Protein AF-A0A831T0C7-F1 (afdb_monomer)

Foldseek 3Di:
DDPWFFWFAFFFAFQQDLVPLHTDGDDDAGETLDQADPLQADPLRAGEAAEAPQAQAPGGSVRVVVLVVVLQVLVQPLQQFPYHYDYPYADAQQVPRHGDHQELVHVCSPSALVHPSSRLYEHRHRPCNSVVDLPDQKGKDARYWDQPPVRGHTYGNHMYIYGHSSQCDPPPHADPLLSSLVVSQRVLVVSGSAWADFALQCQLQVDPQDPHDPQDDNQQSVQQRQLLTASRHPDFHFRDPPHLCVVVVNTSNGNRLASHHAPQSSQVNCLRGGDQLQFLQHVPRQFFKEKAFEWAQAQVGTHGAFLWKKKKFFPQLADPPFDHPDGLAPPSDFDADPSRRTHRRPDHSHSRRSRQMHMATFQAQGRSRDPPDDDRHHGGIDMRGRHGFGWIKIKIDFDDQVCQSIPSSHHFARGADQPDIATQQPCVQVPDQDDDRPHYDIQGTDGSYYRYHSYTHSHPLRARWPFLFQPDDDDKPRFDWQQQDPDDDDPFDDPPPRWTWDDDPDPDIWIQPTKTKIFDQAFFWKKKKKFWPPPPPQQWFKKKWKFFFDDDPSHTPRPPDDDVPGTPDITGDGDDGMGMHHRDGDHGGMMMMTMTTDDDDPDPPDGDIRITMTHHDDDDDDAAKAKAWDPPQAAAEAEAQDKDKTFIDIPPLVFWAFKWKFKDQPQPPDGPHTQGTRHGSNDGMDTGRHHNQDWHQRMKMKMWIAGSSGHIYMDMRNYGHTYAYDDAKDKDWPPPDFAAEDAAKGKTWMDIADSNGWQKKFKDKQNHTPDMDRDPRGMDIDGCVVDDFAKIKIKMWTAHPRGHIDMDIHIYGYDYFDEKDKDADAAAEEAAQDKDKAKIDIGGPRRADKDKAKDWDPQWGWDDDPNIIIIIGGHHLPDADKIWMWMWMDSPPHIDIHIYIYGYDLQCVPPPDNAVVSVQSVCCVVVVDHDDPVPQPPVPPPDNHVVSVVVVVVCVVDVD

Structure (mmCIF, N/CA/C/O backbone):
data_AF-A0A831T0C7-F1
#
_entry.id   AF-A0A831T0C7-F1
#
loop_
_atom_site.group_PDB
_atom_site.id
_atom_site.type_symbol
_atom_site.label_atom_id
_atom_site.label_alt_id
_atom_site.label_comp_id
_atom_site.label_asym_id
_atom_site.label_entity_id
_atom_site.label_seq_id
_atom_site.pdbx_PDB_ins_code
_atom_site.Cartn_x
_atom_site.Cartn_y
_atom_site.Cartn_z
_atom_site.occupancy
_atom_site.B_iso_or_equiv
_atom_site.auth_seq_id
_atom_site.auth_comp_id
_atom_site.auth_asym_id
_atom_site.auth_atom_id
_atom_site.pdbx_PDB_model_num
ATOM 1 N N . MET A 1 1 ? 9.050 5.149 21.212 1.00 21.84 1 MET A N 1
ATOM 2 C CA . MET A 1 1 ? 10.170 5.159 20.249 1.00 21.84 1 MET A CA 1
ATOM 3 C C . MET A 1 1 ? 9.685 4.492 18.970 1.00 21.84 1 MET A C 1
ATOM 5 O O . MET A 1 1 ? 9.703 3.274 18.881 1.00 21.84 1 MET A O 1
ATOM 9 N N . LEU A 1 2 ? 9.133 5.281 18.048 1.00 21.70 2 LEU A N 1
ATOM 10 C CA . LEU A 1 2 ? 8.622 4.845 16.745 1.00 21.70 2 LEU A CA 1
ATOM 11 C C . LEU A 1 2 ? 9.533 5.476 15.688 1.00 21.70 2 LEU A C 1
ATOM 13 O O . LEU A 1 2 ? 9.405 6.656 15.395 1.00 21.70 2 LEU A O 1
ATOM 17 N N . SER A 1 3 ? 10.498 4.707 15.184 1.00 24.67 3 SER A N 1
ATOM 18 C CA . SER A 1 3 ? 11.311 5.079 14.021 1.00 24.67 3 SER A CA 1
ATOM 19 C C . SER A 1 3 ? 10.618 4.509 12.783 1.00 24.67 3 SER A C 1
ATOM 21 O O . SER A 1 3 ? 10.713 3.311 12.520 1.00 24.67 3 SER A O 1
ATOM 23 N N . LEU A 1 4 ? 9.822 5.333 12.093 1.00 25.27 4 LEU A N 1
ATOM 24 C CA . LEU A 1 4 ? 8.999 4.935 10.939 1.00 25.27 4 LEU A CA 1
ATOM 25 C C . LEU A 1 4 ? 9.036 5.982 9.810 1.00 25.27 4 LEU A C 1
ATOM 27 O O . LEU A 1 4 ? 8.000 6.337 9.255 1.00 25.27 4 LEU A O 1
ATOM 31 N N . CYS A 1 5 ? 10.222 6.465 9.432 1.00 29.19 5 CYS A N 1
ATOM 32 C CA . CYS A 1 5 ? 10.360 7.381 8.292 1.00 29.19 5 CYS A CA 1
ATOM 33 C C . CYS A 1 5 ? 11.248 6.767 7.198 1.00 29.19 5 CYS A C 1
ATOM 35 O O . CYS A 1 5 ? 12.410 6.446 7.472 1.00 29.19 5 CYS A O 1
ATOM 37 N N . PRO A 1 6 ? 10.727 6.545 5.975 1.00 30.33 6 PRO A N 1
ATOM 38 C CA . PRO A 1 6 ? 11.532 6.091 4.845 1.00 30.33 6 PRO A CA 1
ATOM 39 C C . PRO A 1 6 ? 12.475 7.197 4.333 1.00 30.33 6 PRO A C 1
ATOM 41 O O . PRO A 1 6 ? 12.155 8.380 4.351 1.00 30.33 6 PRO A O 1
ATOM 44 N N . ARG A 1 7 ? 13.671 6.798 3.881 1.00 31.41 7 ARG A N 1
ATOM 45 C CA . ARG A 1 7 ? 14.720 7.686 3.342 1.00 31.41 7 ARG A CA 1
ATOM 46 C C . ARG A 1 7 ? 14.416 8.026 1.879 1.00 31.41 7 ARG A C 1
ATOM 48 O O . ARG A 1 7 ? 14.245 7.093 1.095 1.00 31.41 7 ARG A O 1
ATOM 55 N N . VAL A 1 8 ? 14.412 9.306 1.488 1.00 30.61 8 VAL A N 1
ATOM 56 C CA . VAL A 1 8 ? 14.107 9.725 0.104 1.00 30.61 8 VAL A CA 1
ATOM 57 C C . VAL A 1 8 ? 14.927 10.953 -0.295 1.00 30.61 8 VAL A C 1
ATOM 59 O O . VAL A 1 8 ? 14.800 11.995 0.330 1.00 30.61 8 VAL A O 1
ATOM 62 N N . LYS A 1 9 ? 15.742 10.839 -1.355 1.00 30.03 9 LYS A N 1
ATOM 63 C CA . LYS A 1 9 ? 16.474 11.969 -1.957 1.00 30.03 9 LYS A CA 1
ATOM 64 C C . LYS A 1 9 ? 15.474 12.950 -2.575 1.00 30.03 9 LYS A C 1
ATOM 66 O O . LYS A 1 9 ? 14.623 12.509 -3.342 1.00 30.03 9 LYS A O 1
ATOM 71 N N . GLY A 1 10 ? 15.576 14.237 -2.250 1.00 27.56 10 GLY A N 1
ATOM 72 C CA . GLY A 1 10 ? 14.691 15.254 -2.813 1.00 27.56 10 GLY A CA 1
ATOM 73 C C . GLY A 1 10 ? 15.220 15.998 -4.016 1.00 27.56 10 GLY A C 1
ATOM 74 O O . GLY A 1 10 ? 16.397 15.882 -4.351 1.00 27.56 10 GLY A O 1
ATOM 75 N N . GLY A 1 11 ? 14.318 16.755 -4.644 1.00 27.20 11 GLY A N 1
ATOM 76 C CA . GLY A 1 11 ? 14.596 17.632 -5.779 1.00 27.20 11 GLY A CA 1
ATOM 77 C C . GLY A 1 11 ? 13.939 19.016 -5.752 1.00 27.20 11 GLY A C 1
ATOM 78 O O . GLY A 1 11 ? 14.039 19.690 -6.749 1.00 27.20 11 GLY A O 1
ATOM 79 N N . GLY A 1 12 ? 13.349 19.545 -4.676 1.00 24.98 12 GLY A N 1
ATOM 80 C CA . GLY A 1 12 ? 12.792 20.922 -4.714 1.00 24.98 12 GLY A CA 1
ATOM 81 C C . GLY A 1 12 ? 13.847 22.061 -4.682 1.00 24.98 12 GLY A C 1
ATOM 82 O O . GLY A 1 12 ? 14.923 21.866 -4.107 1.00 24.98 12 GLY A O 1
ATOM 83 N N . PRO A 1 13 ? 13.586 23.258 -5.264 1.00 28.94 13 PRO A N 1
ATOM 84 C CA . PRO A 1 13 ? 14.575 24.334 -5.387 1.00 28.94 13 PRO A CA 1
ATOM 85 C C . PRO A 1 13 ? 14.636 25.310 -4.186 1.00 28.94 13 PRO A C 1
ATOM 87 O O . PRO A 1 13 ? 13.670 25.489 -3.463 1.00 28.94 13 PRO A O 1
ATOM 90 N N . PHE A 1 14 ? 15.780 26.011 -4.095 1.00 28.64 14 PHE A N 1
ATOM 91 C CA . PHE A 1 14 ? 16.100 27.253 -3.353 1.00 28.64 14 PHE A CA 1
ATOM 92 C C . PHE A 1 14 ? 16.424 27.200 -1.840 1.00 28.64 14 PHE A C 1
ATOM 94 O O . PHE A 1 14 ? 15.564 27.262 -0.971 1.00 28.64 14 PHE A O 1
ATOM 101 N N . ILE A 1 15 ? 17.725 27.286 -1.525 1.00 30.73 15 ILE A N 1
ATOM 102 C CA . ILE A 1 15 ? 18.224 27.891 -0.275 1.00 30.73 15 ILE A CA 1
ATOM 103 C C . ILE A 1 15 ? 18.335 29.399 -0.536 1.00 30.73 15 ILE A C 1
ATOM 105 O O . ILE A 1 15 ? 18.877 29.771 -1.564 1.00 30.73 15 ILE A O 1
ATOM 109 N N . ILE A 1 16 ? 17.892 30.305 0.336 1.00 31.95 16 ILE A N 1
ATOM 110 C CA . ILE A 1 16 ? 18.238 31.736 0.199 1.00 31.95 16 ILE A CA 1
ATOM 111 C C . ILE A 1 16 ? 19.561 31.981 0.929 1.00 31.95 16 ILE A C 1
ATOM 113 O O . ILE A 1 16 ? 19.719 31.599 2.086 1.00 31.95 16 ILE A O 1
ATOM 117 N N . ASN A 1 17 ? 20.537 32.617 0.271 1.00 32.09 17 ASN A N 1
ATOM 118 C CA . ASN A 1 17 ? 21.769 33.022 0.943 1.00 32.09 17 ASN A CA 1
ATOM 119 C C . ASN A 1 17 ? 21.431 34.045 2.037 1.00 32.09 17 ASN A C 1
ATOM 121 O O . ASN A 1 17 ? 21.083 35.188 1.725 1.00 32.09 17 ASN A O 1
ATOM 125 N N . ALA A 1 18 ? 21.619 33.675 3.303 1.00 31.97 18 ALA A N 1
ATOM 126 C CA . ALA A 1 18 ? 21.348 34.543 4.450 1.00 31.97 18 ALA A CA 1
ATOM 127 C C . ALA A 1 18 ? 22.129 35.878 4.433 1.00 31.97 18 ALA A C 1
ATOM 129 O O . ALA A 1 18 ? 21.765 36.811 5.144 1.00 31.97 18 ALA A O 1
ATOM 130 N N . SER A 1 19 ? 23.187 36.002 3.621 1.00 29.23 19 SER A N 1
ATOM 131 C CA . SER A 1 19 ? 23.973 37.237 3.490 1.00 29.23 19 SER A CA 1
ATOM 132 C C . SER A 1 19 ? 23.605 38.118 2.289 1.00 29.23 19 SER A C 1
ATOM 134 O O . SER A 1 19 ? 23.951 39.299 2.294 1.00 29.23 19 SER A O 1
ATOM 136 N N . SER A 1 20 ? 22.910 37.592 1.272 1.00 30.27 20 SER A N 1
ATOM 137 C CA . SER A 1 20 ? 22.605 38.343 0.042 1.00 30.27 20 SER A CA 1
ATOM 138 C C . SER A 1 20 ? 21.130 38.384 -0.352 1.00 30.27 20 SER A C 1
ATOM 140 O O . SER A 1 20 ? 20.799 39.118 -1.278 1.00 30.27 20 SER A O 1
ATOM 142 N N . GLY A 1 21 ? 20.245 37.630 0.314 1.00 30.20 21 GLY A N 1
ATOM 143 C CA . GLY A 1 21 ? 18.822 37.563 -0.049 1.00 30.20 21 GLY A CA 1
ATOM 144 C C . GLY A 1 21 ? 18.581 36.983 -1.447 1.00 30.20 21 GLY A C 1
ATOM 145 O O . GLY A 1 21 ? 17.487 37.101 -1.987 1.00 30.20 21 GLY A O 1
ATOM 146 N N . LEU A 1 22 ? 19.613 36.384 -2.050 1.00 30.61 22 LEU A N 1
ATOM 147 C CA . LEU A 1 22 ? 19.562 35.785 -3.373 1.00 30.61 22 LEU A CA 1
ATOM 148 C C . LEU A 1 22 ? 19.515 34.257 -3.263 1.00 30.61 22 LEU A C 1
ATOM 150 O O . LEU A 1 22 ? 20.138 33.684 -2.362 1.00 30.61 22 LEU A O 1
ATOM 154 N N . PRO A 1 23 ? 18.841 33.588 -4.203 1.00 29.41 23 PRO A N 1
ATOM 155 C CA . PRO A 1 23 ? 18.769 32.137 -4.236 1.00 29.41 23 PRO A CA 1
ATOM 156 C C . PRO A 1 23 ? 20.141 31.450 -4.420 1.00 29.41 23 PRO A C 1
ATOM 158 O O . PRO A 1 23 ? 20.953 31.833 -5.261 1.00 29.41 23 PRO A O 1
ATOM 161 N N . VAL A 1 24 ? 20.371 30.388 -3.649 1.00 29.34 24 VAL A N 1
ATOM 162 C CA . VAL A 1 24 ? 21.525 29.475 -3.589 1.00 29.34 24 VAL A CA 1
ATOM 163 C C . VAL A 1 24 ? 21.054 28.065 -3.929 1.00 29.34 24 VAL A C 1
ATOM 165 O O . VAL A 1 24 ? 19.979 27.617 -3.527 1.00 29.34 24 VAL A O 1
ATOM 168 N N . ARG A 1 25 ? 21.881 27.367 -4.709 1.00 29.56 25 ARG A N 1
ATOM 169 C CA . ARG A 1 25 ? 21.643 25.992 -5.152 1.00 29.56 25 ARG A CA 1
ATOM 170 C C . ARG A 1 25 ? 22.083 24.986 -4.089 1.00 29.56 25 ARG A C 1
ATOM 172 O O . ARG A 1 25 ? 23.010 25.245 -3.331 1.00 29.56 25 ARG A O 1
ATOM 179 N N . TRP A 1 26 ? 21.407 23.847 -4.082 1.00 32.03 26 TRP A N 1
ATOM 180 C CA . TRP A 1 26 ? 21.547 22.774 -3.104 1.00 32.03 26 TRP A CA 1
ATOM 181 C C . TRP A 1 26 ? 22.919 22.071 -3.112 1.00 32.03 26 TRP A C 1
ATOM 183 O O . TRP A 1 26 ? 23.640 22.104 -4.112 1.00 32.03 26 TRP A O 1
ATOM 193 N N . SER A 1 27 ? 23.234 21.403 -1.996 1.00 28.91 27 SER A N 1
ATOM 194 C CA . SER A 1 27 ? 24.351 20.465 -1.808 1.00 28.91 27 SER A CA 1
ATOM 195 C C . SER A 1 27 ? 23.899 19.018 -2.086 1.00 28.91 27 SER A C 1
ATOM 197 O O . SER A 1 27 ? 22.722 18.700 -1.966 1.00 28.91 27 SER A O 1
ATOM 199 N N . ARG A 1 28 ? 24.830 18.142 -2.489 1.00 29.56 28 ARG A N 1
ATOM 200 C CA . ARG A 1 28 ? 24.610 16.828 -3.141 1.00 29.56 28 ARG A CA 1
ATOM 201 C C . ARG A 1 28 ? 24.237 15.655 -2.194 1.00 29.56 28 ARG A C 1
ATOM 203 O O . ARG A 1 28 ? 24.373 14.498 -2.593 1.00 29.56 28 ARG A O 1
ATOM 210 N N . THR A 1 29 ? 23.788 15.900 -0.961 1.00 31.98 29 THR A N 1
ATOM 211 C CA . THR A 1 29 ? 23.637 14.854 0.080 1.00 31.98 29 THR A CA 1
ATOM 212 C C . THR A 1 29 ? 22.209 14.272 0.150 1.00 31.98 29 THR A C 1
ATOM 214 O O . THR A 1 29 ? 21.240 15.015 -0.003 1.00 31.98 29 THR A O 1
ATOM 217 N N . PRO A 1 30 ? 22.015 12.953 0.384 1.00 33.19 30 PRO A N 1
ATOM 218 C CA . PRO A 1 30 ? 20.694 12.377 0.636 1.00 33.19 30 PRO A CA 1
ATOM 219 C C . PRO A 1 30 ? 20.073 12.944 1.916 1.00 33.19 30 PRO A C 1
ATOM 221 O O . PRO A 1 30 ? 20.648 12.813 2.993 1.00 33.19 30 PRO A O 1
ATOM 224 N N . VAL A 1 31 ? 18.871 13.500 1.801 1.00 33.75 31 VAL A N 1
ATOM 225 C CA . VAL A 1 31 ? 18.108 14.028 2.937 1.00 33.75 31 VAL A CA 1
ATOM 226 C C . VAL A 1 31 ? 17.040 13.009 3.341 1.00 33.75 31 VAL A C 1
ATOM 228 O O . VAL A 1 31 ? 16.468 12.327 2.489 1.00 33.75 31 VAL A O 1
ATOM 231 N N . ARG A 1 32 ? 16.762 12.837 4.636 1.00 34.06 32 ARG A N 1
ATOM 232 C CA . ARG A 1 32 ? 15.575 12.073 5.058 1.00 34.06 32 ARG A CA 1
ATOM 233 C C . ARG A 1 32 ? 14.332 12.935 4.876 1.00 34.06 32 ARG A C 1
ATOM 235 O O . ARG A 1 32 ? 14.244 14.010 5.459 1.00 34.06 32 ARG A O 1
ATOM 242 N N . GLY A 1 33 ? 13.343 12.420 4.143 1.00 38.16 33 GLY A N 1
ATOM 243 C CA . GLY A 1 33 ? 11.958 12.874 4.258 1.00 38.16 33 GLY A CA 1
ATOM 244 C C . GLY A 1 33 ? 11.422 12.465 5.628 1.00 38.16 33 GLY A C 1
ATOM 245 O O . GLY A 1 33 ? 10.783 11.424 5.770 1.00 38.16 33 GLY A O 1
ATOM 246 N N . GLY A 1 34 ? 11.789 13.223 6.655 1.00 34.62 34 GLY A N 1
ATOM 247 C CA . GLY A 1 34 ? 11.321 13.042 8.019 1.00 34.62 34 GLY A CA 1
ATOM 248 C C . GLY A 1 34 ? 10.207 14.038 8.340 1.00 34.62 34 GLY A C 1
ATOM 249 O O . GLY A 1 34 ? 10.235 15.159 7.833 1.00 34.62 34 GLY A O 1
ATOM 250 N N . PRO A 1 35 ? 9.216 13.661 9.166 1.00 36.66 35 PRO A N 1
ATOM 251 C CA . PRO A 1 35 ? 8.405 14.632 9.857 1.00 36.66 35 PRO A CA 1
ATOM 252 C C . PRO A 1 35 ? 9.357 15.457 10.711 1.00 36.66 35 PRO A C 1
ATOM 254 O O . PRO A 1 35 ? 10.146 14.940 11.500 1.00 36.66 35 PRO A O 1
ATOM 257 N N . LEU A 1 36 ? 9.249 16.748 10.476 1.00 46.53 36 LEU A N 1
ATOM 258 C CA . LEU A 1 36 ? 9.655 17.836 11.327 1.00 46.53 36 LEU A CA 1
ATOM 259 C C . LEU A 1 36 ? 9.618 17.406 12.817 1.00 46.53 36 LEU A C 1
ATOM 261 O O . LEU A 1 36 ? 8.709 16.696 13.253 1.00 46.53 36 LEU A O 1
ATOM 265 N N . ASN A 1 37 ? 10.655 17.771 13.567 1.00 47.50 37 ASN A N 1
ATOM 266 C CA . ASN A 1 37 ? 10.904 17.386 14.962 1.00 47.50 37 ASN A CA 1
ATOM 267 C C . ASN A 1 37 ? 9.679 17.467 15.921 1.00 47.50 37 ASN A C 1
ATOM 269 O O . ASN A 1 37 ? 8.631 18.022 15.615 1.00 47.50 37 ASN A O 1
ATOM 273 N N . SER A 1 38 ? 9.812 17.005 17.172 1.00 48.09 38 SER A N 1
ATOM 274 C CA . SER A 1 38 ? 8.727 17.065 18.182 1.00 48.09 38 SER A CA 1
ATOM 275 C C . SER A 1 38 ? 8.144 18.464 18.471 1.00 48.09 38 SER A C 1
ATOM 277 O O . SER A 1 38 ? 7.222 18.573 19.272 1.00 48.09 38 SER A O 1
ATOM 279 N N . GLN A 1 39 ? 8.706 19.535 17.905 1.00 57.06 39 GLN A N 1
ATOM 280 C CA . GLN A 1 39 ? 8.241 20.915 18.068 1.00 57.06 39 GLN A CA 1
ATOM 281 C C . GLN A 1 39 ? 7.340 21.390 16.914 1.00 57.06 39 GLN A C 1
ATOM 283 O O . GLN A 1 39 ? 6.686 22.417 17.043 1.00 57.06 39 GLN A O 1
ATOM 288 N N . THR A 1 40 ? 7.274 20.635 15.819 1.00 63.50 40 THR A N 1
ATOM 289 C CA . THR A 1 40 ? 6.565 20.952 14.561 1.00 63.50 40 THR A CA 1
ATOM 290 C C . THR A 1 40 ? 5.487 19.921 14.218 1.00 63.50 40 THR A C 1
ATOM 292 O O . THR A 1 40 ? 4.802 20.042 13.200 1.00 63.50 40 THR A O 1
ATOM 295 N N . VAL A 1 41 ? 5.307 18.914 15.073 1.00 64.75 41 VAL A N 1
ATOM 296 C CA . VAL A 1 41 ? 4.199 17.961 15.024 1.00 64.75 41 VAL A CA 1
ATOM 297 C C . VAL A 1 41 ? 3.439 17.972 16.341 1.00 64.75 41 VAL A C 1
ATOM 299 O O . VAL A 1 41 ? 4.023 18.168 17.406 1.00 64.75 41 VAL A O 1
ATOM 302 N N . ASP A 1 42 ? 2.129 17.763 16.279 1.00 66.50 42 ASP A N 1
ATOM 303 C CA . ASP A 1 42 ? 1.315 17.653 17.486 1.00 66.50 42 ASP A CA 1
ATOM 304 C C . ASP A 1 42 ? 1.361 16.248 18.109 1.00 66.50 42 ASP A C 1
ATOM 306 O O . ASP A 1 42 ? 2.001 15.323 17.606 1.00 66.50 42 ASP A O 1
ATOM 310 N N . GLU A 1 43 ? 0.647 16.065 19.222 1.00 66.94 43 GLU A N 1
ATOM 311 C CA . GLU A 1 43 ? 0.566 14.789 19.946 1.00 66.94 43 GLU A CA 1
ATOM 312 C C . GLU A 1 43 ? 0.015 13.627 19.098 1.00 66.94 43 GLU A C 1
ATOM 314 O O . GLU A 1 43 ? 0.200 12.462 19.452 1.00 66.94 43 GLU A O 1
ATOM 319 N N . GLN A 1 44 ? -0.669 13.922 17.987 1.00 62.19 44 GLN A N 1
ATOM 320 C CA . GLN A 1 44 ? -1.192 12.932 17.045 1.00 62.19 44 GLN A CA 1
ATOM 321 C C . GLN A 1 44 ? -0.263 12.713 15.839 1.00 62.19 44 GLN A C 1
ATOM 323 O O . GLN A 1 44 ? -0.613 11.952 14.936 1.00 62.19 44 GLN A O 1
ATOM 328 N N . GLY A 1 45 ? 0.911 13.352 15.815 1.00 61.78 45 GLY A N 1
ATOM 329 C CA . GLY A 1 45 ? 1.880 13.262 14.725 1.00 61.78 45 GLY A CA 1
ATOM 330 C C . GLY A 1 45 ? 1.478 14.050 13.477 1.00 61.78 45 GLY A C 1
ATOM 331 O O . GLY A 1 45 ? 1.972 13.749 12.391 1.00 61.78 45 GLY A O 1
ATOM 332 N N . ARG A 1 46 ? 0.565 15.025 13.599 1.00 75.19 46 ARG A N 1
ATOM 333 C CA . ARG A 1 46 ? 0.162 15.900 12.487 1.00 75.19 46 ARG A CA 1
ATOM 334 C C . ARG A 1 46 ? 1.121 17.079 12.388 1.00 75.19 46 ARG A C 1
ATOM 336 O O . ARG A 1 46 ? 1.455 17.677 13.406 1.00 75.19 46 ARG A O 1
ATOM 343 N N . VAL A 1 47 ? 1.509 17.433 11.169 1.00 79.00 47 VAL A N 1
ATOM 344 C CA . VAL A 1 47 ? 2.378 18.572 10.860 1.00 79.00 47 VAL A CA 1
ATOM 345 C C . VAL A 1 47 ? 1.663 19.877 11.189 1.00 79.00 47 VAL A C 1
ATOM 347 O O . VAL A 1 47 ? 0.595 20.165 10.645 1.00 79.00 47 VAL A O 1
ATOM 350 N N . ILE A 1 48 ? 2.262 20.669 12.070 1.00 78.81 48 ILE A N 1
ATOM 351 C CA . ILE A 1 48 ? 1.768 21.985 12.463 1.00 78.81 48 ILE A CA 1
ATOM 352 C C . ILE A 1 48 ? 2.323 23.018 11.478 1.00 78.81 48 ILE A C 1
ATOM 354 O O . ILE A 1 48 ? 3.536 23.089 11.288 1.00 78.81 48 ILE A O 1
ATOM 358 N N . TYR A 1 49 ? 1.451 23.822 10.866 1.00 86.69 49 TYR A N 1
ATOM 359 C CA . TYR A 1 49 ? 1.838 24.971 10.036 1.00 86.69 49 TYR A CA 1
ATOM 360 C C . TYR A 1 49 ? 1.306 26.277 10.616 1.00 86.69 49 TYR A C 1
ATOM 362 O O . TYR A 1 49 ? 0.230 26.301 11.216 1.00 86.69 49 TYR A O 1
ATOM 370 N N . HIS A 1 50 ? 2.034 27.371 10.406 1.00 90.00 50 HIS A N 1
ATOM 371 C CA . HIS A 1 50 ? 1.637 28.699 10.867 1.00 90.00 50 HIS A CA 1
ATOM 372 C C . HIS A 1 50 ? 1.478 29.658 9.693 1.00 90.00 50 HIS A C 1
ATOM 374 O O . HIS A 1 50 ? 2.327 29.725 8.813 1.00 90.00 50 HIS A O 1
ATOM 380 N N . VAL A 1 51 ? 0.388 30.418 9.687 1.00 93.56 51 VAL A N 1
ATOM 381 C CA . VAL A 1 51 ? 0.030 31.337 8.596 1.00 93.56 51 VAL A CA 1
ATOM 382 C C . VAL A 1 51 ? 0.348 32.780 8.944 1.00 93.56 51 VAL A C 1
ATOM 384 O O . VAL A 1 51 ? 0.194 33.207 10.091 1.00 93.56 51 VAL A O 1
ATOM 387 N N . ASP A 1 52 ? 0.740 33.548 7.936 1.00 93.56 52 ASP A N 1
ATOM 388 C CA . ASP A 1 52 ? 1.023 34.970 8.069 1.00 93.56 52 ASP A CA 1
ATOM 389 C C . ASP A 1 52 ? -0.149 35.775 8.667 1.00 93.56 52 ASP A C 1
ATOM 391 O O . ASP A 1 52 ? -1.336 35.406 8.592 1.00 93.56 52 ASP A O 1
ATOM 395 N N . SER A 1 53 ? 0.190 36.904 9.281 1.00 93.62 53 SER A N 1
ATOM 396 C CA . SER A 1 53 ? -0.761 37.880 9.815 1.00 93.62 53 SER A CA 1
ATOM 397 C C . SER A 1 53 ? -1.141 38.948 8.781 1.00 93.62 53 SER A C 1
ATOM 399 O O . SER A 1 53 ? -2.204 39.559 8.922 1.00 93.62 53 SER A O 1
ATOM 401 N N . GLY A 1 54 ? -0.323 39.142 7.739 1.00 92.75 54 GLY A N 1
ATOM 402 C CA . GLY A 1 54 ? -0.544 40.116 6.666 1.00 92.75 54 GLY A CA 1
ATOM 403 C C . GLY A 1 54 ? -1.549 39.697 5.585 1.00 92.75 54 GLY A C 1
ATOM 404 O O . GLY A 1 54 ? -2.059 38.575 5.590 1.00 92.75 54 GLY A O 1
ATOM 405 N N . PRO A 1 55 ? -1.908 40.595 4.652 1.00 93.50 55 PRO A N 1
ATOM 406 C CA . PRO A 1 55 ? -2.679 40.235 3.460 1.00 93.50 55 PRO A CA 1
ATOM 407 C C . PRO A 1 55 ? -1.848 39.389 2.475 1.00 93.50 55 PRO A C 1
ATOM 409 O O . PRO A 1 55 ? -0.649 39.211 2.662 1.00 93.50 55 PRO A O 1
ATOM 412 N N . LEU A 1 56 ? -2.479 38.899 1.402 1.00 91.12 56 LEU A N 1
ATOM 413 C CA . LEU A 1 56 ? -1.798 38.298 0.247 1.00 91.12 56 LEU A CA 1
ATOM 414 C C . LEU A 1 56 ? -2.199 39.064 -1.018 1.00 91.12 56 LEU A C 1
ATOM 416 O O . LEU A 1 56 ? -3.184 38.733 -1.682 1.00 91.12 56 LEU A O 1
ATOM 420 N N . GLY A 1 57 ? -1.465 40.137 -1.319 1.00 89.44 57 GLY A N 1
ATOM 421 C CA . GLY A 1 57 ? -1.754 41.010 -2.457 1.00 89.44 57 GLY A CA 1
ATOM 422 C C . GLY A 1 57 ? -3.135 41.665 -2.310 1.00 89.44 57 GLY A C 1
ATOM 423 O O . GLY A 1 57 ? -3.354 42.389 -1.336 1.00 89.44 57 GLY A O 1
ATOM 424 N N . PRO A 1 58 ? -4.090 41.437 -3.233 1.00 88.75 58 PRO A N 1
ATOM 425 C CA . PRO A 1 58 ? -5.447 41.968 -3.108 1.00 88.75 58 PRO A CA 1
ATOM 426 C C . PRO A 1 58 ? -6.324 41.201 -2.104 1.00 88.75 58 PRO A C 1
ATOM 428 O O . PRO A 1 58 ? -7.419 41.669 -1.793 1.00 88.75 58 PRO A O 1
ATOM 431 N N . LEU A 1 59 ? -5.898 40.023 -1.630 1.00 89.62 59 LEU A N 1
ATOM 432 C CA . LEU A 1 59 ? -6.679 39.203 -0.706 1.00 89.62 59 LEU A CA 1
ATOM 433 C C . LEU A 1 59 ? -6.492 39.684 0.731 1.00 89.62 59 LEU A C 1
ATOM 435 O O . LEU A 1 59 ? -5.369 39.898 1.197 1.00 89.62 59 LEU A O 1
ATOM 439 N N . THR A 1 60 ? -7.595 39.786 1.470 1.00 93.38 60 THR A N 1
ATOM 440 C CA . THR A 1 60 ? -7.523 40.000 2.918 1.00 93.38 60 THR A CA 1
ATOM 441 C C . THR A 1 60 ? -6.861 38.801 3.599 1.00 93.38 60 THR A C 1
ATOM 443 O O . THR A 1 60 ? -6.905 37.678 3.095 1.00 93.38 60 THR A O 1
ATOM 446 N N . ASN A 1 61 ? -6.294 39.007 4.791 1.00 93.75 61 ASN A N 1
ATOM 447 C CA . ASN A 1 61 ? -5.693 37.911 5.554 1.00 93.75 61 ASN A CA 1
ATOM 448 C C . ASN A 1 61 ? -6.680 36.749 5.786 1.00 93.75 61 ASN A C 1
ATOM 450 O O . ASN A 1 61 ? -6.310 35.589 5.649 1.00 93.75 61 ASN A O 1
ATOM 454 N N . ALA A 1 62 ? -7.950 37.049 6.079 1.00 92.62 62 ALA A N 1
ATOM 455 C CA . ALA A 1 62 ? -8.974 36.026 6.279 1.00 92.62 62 ALA A CA 1
ATOM 456 C C . ALA A 1 62 ? -9.222 35.191 5.009 1.00 92.62 62 ALA A C 1
ATOM 458 O O . ALA A 1 62 ? -9.367 33.973 5.094 1.00 92.62 62 ALA A O 1
ATOM 459 N N . GLU A 1 63 ? -9.232 35.824 3.834 1.00 90.00 63 GLU A N 1
ATOM 460 C CA . GLU A 1 63 ? -9.372 35.123 2.554 1.00 90.00 63 GLU A CA 1
ATOM 461 C C . GLU A 1 63 ? -8.140 34.278 2.220 1.00 90.00 63 GLU A C 1
ATOM 463 O O . GLU A 1 63 ? -8.289 33.151 1.751 1.00 90.00 63 GLU A O 1
ATOM 468 N N . ALA A 1 64 ? -6.937 34.791 2.490 1.00 90.06 64 ALA A N 1
ATOM 469 C CA . ALA A 1 64 ? -5.690 34.060 2.287 1.00 90.06 64 ALA A CA 1
ATOM 470 C C . ALA A 1 64 ? -5.587 32.839 3.221 1.00 90.06 64 ALA A C 1
ATOM 472 O O . ALA A 1 64 ? -5.239 31.749 2.777 1.00 90.06 64 ALA A O 1
ATOM 473 N N . VAL A 1 65 ? -5.972 32.970 4.494 1.00 91.94 65 VAL A N 1
ATOM 474 C CA . VAL A 1 65 ? -6.015 31.841 5.441 1.00 91.94 65 VAL A CA 1
ATOM 475 C C . VAL A 1 65 ? -7.057 30.801 5.029 1.00 91.94 65 VAL A C 1
ATOM 477 O O . VAL A 1 65 ? -6.756 29.611 5.039 1.00 91.94 65 VAL A O 1
ATOM 480 N N . ALA A 1 66 ? -8.253 31.223 4.607 1.00 88.94 66 ALA A N 1
ATOM 481 C CA . ALA A 1 66 ? -9.280 30.297 4.126 1.00 88.94 66 ALA A CA 1
ATOM 482 C C . ALA A 1 66 ? -8.811 29.511 2.890 1.00 88.94 66 ALA A C 1
ATOM 484 O O . ALA A 1 66 ? -9.076 28.312 2.772 1.00 88.94 66 ALA A O 1
ATOM 485 N N . MET A 1 67 ? -8.072 30.173 1.994 1.00 86.25 67 MET A N 1
ATOM 486 C CA . MET A 1 67 ? -7.400 29.523 0.873 1.00 86.25 67 MET A CA 1
ATOM 487 C C . MET A 1 67 ? -6.385 28.480 1.357 1.00 86.25 67 MET A C 1
ATOM 489 O O . MET A 1 67 ? -6.367 27.363 0.837 1.00 86.25 67 MET A O 1
ATOM 493 N N . VAL A 1 68 ? -5.585 28.814 2.374 1.00 88.62 68 VAL A N 1
ATOM 494 C CA . VAL A 1 68 ? -4.591 27.892 2.924 1.00 88.62 68 VAL A CA 1
ATOM 495 C C . VAL A 1 68 ? -5.241 26.646 3.528 1.00 88.62 68 VAL A C 1
ATOM 497 O O . VAL A 1 68 ? -4.885 25.519 3.174 1.00 88.62 68 VAL A O 1
ATOM 500 N N . ASP A 1 69 ? -6.244 26.840 4.384 1.00 89.12 69 ASP A N 1
ATOM 501 C CA . ASP A 1 69 ? -6.962 25.752 5.047 1.00 89.12 69 ASP A CA 1
ATOM 502 C C . ASP A 1 69 ? -7.654 24.833 4.032 1.00 89.12 69 ASP A C 1
ATOM 504 O O . ASP A 1 69 ? -7.634 23.608 4.173 1.00 89.12 69 ASP A O 1
ATOM 508 N N . ARG A 1 70 ? -8.240 25.399 2.968 1.00 86.50 70 ARG A N 1
ATOM 509 C CA . ARG A 1 70 ? -8.851 24.620 1.881 1.00 86.50 70 ARG A CA 1
ATOM 510 C C . ARG A 1 70 ? -7.850 23.647 1.253 1.00 86.50 70 ARG A C 1
ATOM 512 O O . ARG A 1 70 ? -8.206 22.491 1.031 1.00 86.50 70 ARG A O 1
ATOM 519 N N . ILE A 1 71 ? -6.624 24.088 0.979 1.00 85.88 71 ILE A N 1
ATOM 520 C CA . ILE A 1 71 ? -5.617 23.264 0.297 1.00 85.88 71 ILE A CA 1
ATOM 521 C C . ILE A 1 71 ? -5.072 22.189 1.228 1.00 85.88 71 ILE A C 1
ATOM 523 O O . ILE A 1 71 ? -5.072 21.015 0.859 1.00 85.88 71 ILE A O 1
ATOM 527 N N . PHE A 1 72 ? -4.713 22.532 2.465 1.00 87.38 72 PHE A N 1
ATOM 528 C CA . PHE A 1 72 ? -4.291 21.518 3.435 1.00 87.38 72 PHE A CA 1
ATOM 529 C C . PHE A 1 72 ? -5.383 20.474 3.705 1.00 87.38 72 PHE A C 1
ATOM 531 O O . PHE A 1 72 ? -5.078 19.292 3.866 1.00 87.38 72 PHE A O 1
ATOM 538 N N . ASN A 1 73 ? -6.663 20.858 3.660 1.00 87.75 73 ASN A N 1
ATOM 539 C CA . ASN A 1 73 ? -7.773 19.908 3.741 1.00 87.75 73 ASN A CA 1
ATOM 540 C C . ASN A 1 73 ? -7.824 18.929 2.556 1.00 87.75 73 ASN A C 1
ATOM 542 O O . ASN A 1 73 ? -8.170 17.764 2.752 1.00 87.75 73 ASN A O 1
ATOM 546 N N . GLN A 1 74 ? -7.442 19.349 1.346 1.00 86.31 74 GLN A N 1
ATOM 547 C CA . GLN A 1 74 ? -7.344 18.444 0.194 1.00 86.31 74 GLN A CA 1
ATOM 548 C C . GLN A 1 74 ? -6.248 17.396 0.401 1.00 86.31 74 GLN A C 1
ATOM 550 O O . GLN A 1 74 ? -6.507 16.209 0.208 1.00 86.31 74 GLN A O 1
ATOM 555 N N . TYR A 1 75 ? -5.072 17.798 0.884 1.00 86.00 75 TYR A N 1
ATOM 556 C CA . TYR A 1 75 ? -3.991 16.867 1.225 1.00 86.00 75 TYR A CA 1
ATOM 557 C C . TYR A 1 75 ? -4.381 15.928 2.379 1.00 86.00 75 TYR A C 1
ATOM 559 O O . TYR A 1 75 ? -4.185 14.716 2.290 1.00 86.00 75 TYR A O 1
ATOM 567 N N . ASN A 1 76 ? -5.044 16.450 3.416 1.00 88.75 76 ASN A N 1
ATOM 568 C CA . ASN A 1 76 ? -5.578 15.655 4.529 1.00 88.75 76 ASN A CA 1
ATOM 569 C C . ASN A 1 76 ? -6.632 14.620 4.098 1.00 88.75 76 ASN A C 1
ATOM 571 O O . ASN A 1 76 ? -6.840 13.630 4.803 1.00 88.75 76 ASN A O 1
ATOM 575 N N . SER A 1 77 ? -7.305 14.840 2.963 1.00 90.56 77 SER A N 1
ATOM 576 C CA . SER A 1 77 ? -8.348 13.948 2.444 1.00 90.56 77 SER A CA 1
ATOM 577 C C . SER A 1 77 ? -7.810 12.710 1.714 1.00 90.56 77 SER A C 1
ATOM 579 O O . SER A 1 77 ? -8.587 11.816 1.368 1.00 90.56 77 SER A O 1
ATOM 581 N N . ILE A 1 78 ? -6.493 12.618 1.492 1.00 88.94 78 ILE A N 1
ATOM 582 C CA . ILE A 1 78 ? -5.868 11.474 0.820 1.00 88.94 78 ILE A CA 1
ATOM 583 C C . ILE A 1 78 ? -5.888 10.263 1.759 1.00 88.94 78 ILE A C 1
ATOM 585 O O . ILE A 1 78 ? -5.005 10.070 2.594 1.00 88.94 78 ILE A O 1
ATOM 589 N N . ALA A 1 79 ? -6.909 9.421 1.604 1.00 90.50 79 ALA A N 1
ATOM 590 C CA . ALA A 1 79 ? -7.138 8.255 2.458 1.00 90.50 79 ALA A CA 1
ATOM 591 C C . ALA A 1 79 ? -5.988 7.233 2.430 1.00 90.50 79 ALA A C 1
ATOM 593 O O . ALA A 1 79 ? -5.736 6.560 3.424 1.00 90.50 79 ALA A O 1
ATOM 594 N N . THR A 1 80 ? -5.285 7.133 1.303 1.00 86.75 80 THR A N 1
ATOM 595 C CA . THR A 1 80 ? -4.156 6.217 1.091 1.00 86.75 80 THR A CA 1
ATOM 596 C C . THR A 1 80 ? -2.850 6.697 1.722 1.00 86.75 80 THR A C 1
ATOM 598 O O . THR A 1 80 ? -1.878 5.943 1.756 1.00 86.75 80 THR A O 1
ATOM 601 N N . SER A 1 81 ? -2.832 7.920 2.260 1.00 82.38 81 SER A N 1
ATOM 602 C CA . SER A 1 81 ? -1.672 8.508 2.914 1.00 82.38 81 SER A CA 1
ATOM 603 C C . SER A 1 81 ? -1.912 8.731 4.414 1.00 82.38 81 SER A C 1
ATOM 605 O O . SER A 1 81 ? -3.040 9.012 4.826 1.00 82.38 81 SER A O 1
ATOM 607 N N . THR A 1 82 ? -0.873 8.627 5.247 1.00 74.38 82 THR A N 1
ATOM 608 C CA . THR A 1 82 ? -0.916 8.923 6.694 1.00 74.38 82 THR A CA 1
ATOM 609 C C . THR A 1 82 ? -0.571 10.363 7.036 1.00 74.38 82 THR A C 1
ATOM 611 O O . THR A 1 82 ? -0.853 10.781 8.158 1.00 74.38 82 THR A O 1
ATOM 614 N N . ILE A 1 83 ? 0.010 11.135 6.112 1.00 75.75 83 ILE A N 1
ATOM 615 C CA . ILE A 1 83 ? 0.425 12.508 6.408 1.00 75.75 83 ILE A CA 1
ATOM 616 C C . ILE A 1 83 ? -0.784 13.404 6.667 1.00 75.75 83 ILE A C 1
ATOM 618 O O . ILE A 1 83 ? -1.772 13.369 5.933 1.00 75.75 83 ILE A O 1
ATOM 622 N N . ARG A 1 84 ? -0.728 14.194 7.737 1.00 81.25 84 ARG A N 1
ATOM 623 C CA . ARG A 1 84 ? -1.811 15.095 8.137 1.00 81.25 84 ARG A CA 1
ATOM 624 C C . ARG A 1 84 ? -1.249 16.439 8.575 1.00 81.25 84 ARG A C 1
ATOM 626 O O . ARG A 1 84 ? -0.186 16.481 9.184 1.00 81.25 84 ARG A O 1
ATOM 633 N N . PHE A 1 85 ? -2.007 17.497 8.319 1.00 85.50 85 PHE A N 1
ATOM 634 C CA . PHE A 1 85 ? -1.677 18.890 8.607 1.00 85.50 85 PHE A CA 1
ATOM 635 C C . PHE A 1 85 ? -2.698 19.503 9.553 1.00 85.50 85 PHE A C 1
ATOM 637 O O . PHE A 1 85 ? -3.895 19.204 9.469 1.00 85.50 85 PHE A O 1
ATOM 644 N N . VAL A 1 86 ? -2.231 20.388 10.425 1.00 86.50 86 VAL A N 1
ATOM 645 C CA . VAL A 1 86 ? -3.059 21.151 11.353 1.00 86.50 86 VAL A CA 1
ATOM 646 C C . VAL A 1 86 ? -2.578 22.600 11.421 1.00 86.50 86 VAL A C 1
ATOM 648 O O . VAL A 1 86 ? -1.382 22.872 11.488 1.00 86.50 86 VAL A O 1
ATOM 651 N N . ASN A 1 87 ? -3.527 23.535 11.405 1.00 91.75 87 ASN A N 1
ATOM 652 C CA . ASN A 1 87 ? -3.243 24.958 11.541 1.00 91.75 87 ASN A CA 1
ATOM 653 C C . ASN A 1 87 ? -2.848 25.274 12.996 1.00 91.75 87 ASN A C 1
ATOM 655 O O . ASN A 1 87 ? -3.667 25.138 13.908 1.00 91.75 87 ASN A O 1
ATOM 659 N N . GLY A 1 88 ? -1.599 25.688 13.207 1.00 87.94 88 GLY A N 1
ATOM 660 C CA . GLY A 1 88 ? -1.034 26.110 14.494 1.00 87.94 88 GLY A CA 1
ATOM 661 C C . GLY A 1 88 ? -1.331 27.567 14.864 1.00 87.94 88 GLY A C 1
ATOM 662 O O . GLY A 1 88 ? -0.972 28.025 15.951 1.00 87.94 88 GLY A O 1
ATOM 663 N N . GLY A 1 89 ? -2.011 28.305 13.984 1.00 90.81 89 GLY A N 1
ATOM 664 C CA . GLY A 1 89 ? -2.344 29.713 14.152 1.00 90.81 89 GLY A CA 1
ATOM 665 C C . GLY A 1 89 ? -1.365 30.642 13.436 1.00 90.81 89 GLY A C 1
ATOM 666 O O . GLY A 1 89 ? -0.779 30.299 12.411 1.00 90.81 89 GLY A O 1
ATOM 667 N N . LYS A 1 90 ? -1.229 31.868 13.950 1.00 93.06 90 LYS A N 1
ATOM 668 C CA . LYS A 1 90 ? -0.388 32.903 13.337 1.00 93.06 90 LYS A CA 1
ATOM 669 C C . LYS A 1 90 ? 1.100 32.643 13.528 1.00 93.06 90 LYS A C 1
ATOM 671 O O . LYS A 1 90 ? 1.499 32.084 14.553 1.00 93.06 90 LYS A O 1
ATOM 676 N N . ILE A 1 91 ? 1.903 33.097 12.566 1.00 89.94 91 ILE A N 1
ATOM 677 C CA . ILE A 1 91 ? 3.359 33.184 12.718 1.00 89.94 91 ILE A CA 1
ATOM 678 C C . ILE A 1 91 ? 3.667 34.118 13.894 1.00 89.94 91 ILE A C 1
ATOM 680 O O . ILE A 1 91 ? 3.144 35.231 14.001 1.00 89.94 91 ILE A O 1
ATOM 684 N N . ARG A 1 92 ? 4.517 33.647 14.803 1.00 86.62 92 ARG A N 1
ATOM 685 C CA . ARG A 1 92 ? 4.979 34.364 15.989 1.00 86.62 92 ARG A CA 1
ATOM 686 C C . ARG A 1 92 ? 6.428 34.782 15.826 1.00 86.62 92 ARG A C 1
ATOM 688 O O . ARG A 1 92 ? 7.264 34.042 15.316 1.00 86.62 92 ARG A O 1
ATOM 695 N N . ASN A 1 93 ? 6.743 35.969 16.320 1.00 84.44 93 ASN A N 1
ATOM 696 C CA . ASN A 1 93 ? 8.105 36.456 16.395 1.00 84.44 93 ASN A CA 1
ATOM 697 C C . ASN A 1 93 ? 8.915 35.573 17.368 1.00 84.44 93 ASN A C 1
ATOM 699 O O . ASN A 1 93 ? 8.536 35.475 18.536 1.00 84.44 93 ASN A O 1
ATOM 703 N N . PRO A 1 94 ? 10.044 34.986 16.948 1.00 76.31 94 PRO A N 1
ATOM 704 C CA . PRO A 1 94 ? 10.838 34.083 17.789 1.00 76.31 94 PRO A CA 1
ATOM 705 C C . PRO A 1 94 ? 11.424 34.746 19.041 1.00 76.31 94 PRO A C 1
ATOM 707 O O . PRO A 1 94 ? 11.692 34.074 20.030 1.00 76.31 94 PRO A O 1
ATOM 710 N N . ASN A 1 95 ? 11.609 36.069 19.023 1.00 80.62 95 ASN A N 1
ATOM 711 C CA . ASN A 1 95 ? 12.212 36.806 20.133 1.00 80.62 95 ASN A CA 1
ATOM 712 C C . ASN A 1 95 ? 11.184 37.310 21.154 1.00 80.62 95 ASN A C 1
ATOM 714 O O . ASN A 1 95 ? 11.535 37.559 22.305 1.00 80.62 95 ASN A O 1
ATOM 718 N N . THR A 1 96 ? 9.932 37.527 20.740 1.00 82.38 96 THR A N 1
ATOM 719 C CA . THR A 1 96 ? 8.899 38.166 21.582 1.00 82.38 96 THR A CA 1
ATOM 720 C C . THR A 1 96 ? 7.628 37.340 21.737 1.00 82.38 96 THR A C 1
ATOM 722 O O . THR A 1 96 ? 6.771 37.692 22.545 1.00 82.38 96 THR A O 1
ATOM 725 N N . SER A 1 97 ? 7.483 36.264 20.964 1.00 79.69 97 SER A N 1
ATOM 726 C CA . SER A 1 97 ? 6.303 35.396 20.879 1.00 79.69 97 SER A CA 1
ATOM 727 C C . SER A 1 97 ? 5.000 36.094 20.455 1.00 79.69 97 SER A C 1
ATOM 729 O O . SER A 1 97 ? 3.939 35.462 20.441 1.00 79.69 97 SER A O 1
ATOM 731 N N . SER A 1 98 ? 5.054 37.376 20.087 1.00 86.75 98 SER A N 1
ATOM 732 C CA . SER A 1 98 ? 3.927 38.132 19.531 1.00 86.75 98 SER A CA 1
ATOM 733 C C . SER A 1 98 ? 3.659 37.732 18.083 1.00 86.75 98 SER A C 1
ATOM 735 O O . SER A 1 98 ? 4.584 37.362 17.369 1.00 86.75 98 SER A O 1
ATOM 737 N N . GLU A 1 99 ? 2.410 37.842 17.636 1.00 91.50 99 GLU A N 1
ATOM 738 C CA . GLU A 1 99 ? 2.055 37.650 16.224 1.00 91.50 99 GLU A CA 1
ATOM 739 C C . GLU A 1 99 ? 2.781 38.677 15.347 1.00 91.50 99 GLU A C 1
ATOM 741 O O . GLU A 1 99 ? 2.960 39.832 15.750 1.00 91.50 99 GLU A O 1
ATOM 746 N N . VAL A 1 100 ? 3.238 38.242 14.175 1.00 88.75 100 VAL A N 1
ATOM 747 C CA . VAL A 1 100 ? 3.998 39.074 13.240 1.00 88.75 100 VAL A CA 1
ATOM 748 C C . VAL A 1 100 ? 3.474 38.890 11.817 1.00 88.75 100 VAL A C 1
ATOM 750 O O . VAL A 1 100 ? 3.030 37.804 11.443 1.00 88.75 100 VAL A O 1
ATOM 753 N N . ASP A 1 101 ? 3.481 39.989 11.069 1.00 92.19 101 ASP A N 1
ATOM 754 C CA . ASP A 1 101 ? 3.274 40.042 9.621 1.00 92.19 101 ASP A CA 1
ATOM 755 C C . ASP A 1 101 ? 4.653 39.992 8.958 1.00 92.19 101 ASP A C 1
ATOM 757 O O . ASP A 1 101 ? 5.497 40.841 9.275 1.00 92.19 101 ASP A O 1
ATOM 761 N N . ILE A 1 102 ? 4.920 38.964 8.151 1.00 90.00 102 ILE A N 1
ATOM 762 C CA . ILE A 1 102 ? 6.228 38.780 7.521 1.00 90.00 102 ILE A CA 1
ATOM 763 C C . ILE A 1 102 ? 6.260 39.516 6.178 1.00 90.00 102 ILE A C 1
ATOM 765 O O . ILE A 1 102 ? 5.562 39.165 5.235 1.00 90.00 102 ILE A O 1
ATOM 769 N N . ASP A 1 103 ? 7.143 40.508 6.071 1.00 87.00 103 ASP A N 1
ATOM 770 C CA . ASP A 1 103 ? 7.338 41.318 4.869 1.00 87.00 103 ASP A CA 1
ATOM 771 C C . ASP A 1 103 ? 8.826 41.441 4.496 1.00 87.00 103 ASP A C 1
ATOM 773 O O . ASP A 1 103 ? 9.728 41.011 5.224 1.00 87.00 103 ASP A O 1
ATOM 777 N N . GLY A 1 104 ? 9.119 42.085 3.362 1.00 79.75 104 GLY A N 1
ATOM 778 C CA . GLY A 1 104 ? 10.499 42.287 2.905 1.00 79.75 104 GLY A CA 1
ATOM 779 C C . GLY A 1 104 ? 11.406 43.059 3.884 1.00 79.75 104 GLY A C 1
ATOM 780 O O . GLY A 1 104 ? 12.626 43.029 3.732 1.00 79.75 104 GLY A O 1
ATOM 781 N N . SER A 1 105 ? 10.857 43.746 4.895 1.00 84.56 105 SER A N 1
ATOM 782 C CA . SER A 1 105 ? 11.633 44.471 5.912 1.00 84.56 105 SER A CA 1
ATOM 783 C C . SER A 1 105 ? 12.053 43.593 7.094 1.00 84.56 105 SER A C 1
ATOM 785 O O . SER A 1 105 ? 13.060 43.883 7.747 1.00 84.56 105 SER A O 1
ATOM 787 N N . ASN A 1 106 ? 11.307 42.521 7.368 1.00 84.00 106 ASN A N 1
ATOM 788 C CA . ASN A 1 106 ? 11.491 41.684 8.550 1.00 84.00 106 ASN A CA 1
ATOM 789 C C . ASN A 1 106 ? 11.619 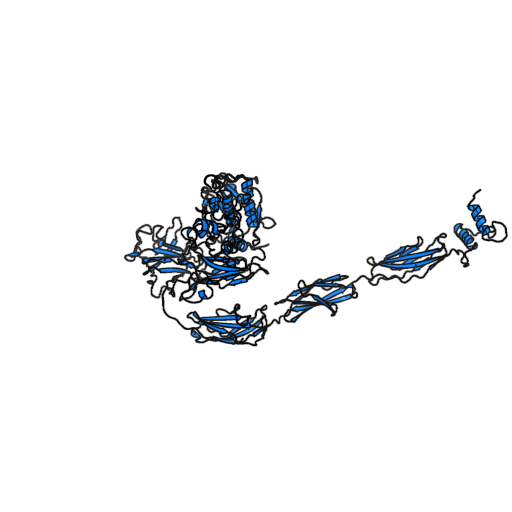40.180 8.240 1.00 84.00 106 ASN A C 1
ATOM 791 O O . ASN A 1 106 ? 11.779 39.391 9.170 1.00 84.00 106 ASN A O 1
ATOM 795 N N . GLN A 1 107 ? 11.647 39.794 6.961 1.00 78.56 107 GLN A N 1
ATOM 796 C CA . GLN A 1 107 ? 11.754 38.412 6.477 1.00 78.56 107 GLN A CA 1
ATOM 797 C C . GLN A 1 107 ? 12.856 37.581 7.157 1.00 78.56 107 GLN A C 1
ATOM 799 O O . GLN A 1 107 ? 12.685 36.391 7.403 1.00 78.56 107 GLN A O 1
ATOM 804 N N . ASN A 1 108 ? 13.966 38.206 7.564 1.00 76.00 108 ASN A N 1
ATOM 805 C CA . ASN A 1 108 ? 15.066 37.531 8.263 1.00 76.00 108 ASN A CA 1
ATOM 806 C C . ASN A 1 108 ? 14.678 36.983 9.652 1.00 76.00 108 ASN A C 1
ATOM 808 O O . ASN A 1 108 ? 15.423 36.181 10.212 1.00 76.00 108 ASN A O 1
ATOM 812 N N . LEU A 1 109 ? 13.535 37.398 10.216 1.00 74.62 109 LEU A N 1
ATOM 813 C CA . LEU A 1 109 ? 12.979 36.820 11.442 1.00 74.62 109 LEU A CA 1
ATOM 814 C C . LEU A 1 109 ? 12.629 35.341 11.273 1.00 74.62 109 LEU A C 1
ATOM 816 O O . LEU A 1 109 ? 12.704 34.613 12.254 1.00 74.62 109 LEU A O 1
ATOM 820 N N . VAL A 1 110 ? 12.262 34.913 10.065 1.00 70.69 110 VAL A N 1
ATOM 821 C CA . VAL A 1 110 ? 11.840 33.534 9.772 1.00 70.69 110 VAL A CA 1
ATOM 822 C C . VAL A 1 110 ? 12.672 32.882 8.666 1.00 70.69 110 VAL A C 1
ATOM 824 O O . VAL A 1 110 ? 12.805 31.673 8.657 1.00 70.69 110 VAL A O 1
ATOM 827 N N . LEU A 1 111 ? 13.299 33.651 7.768 1.00 68.31 111 LEU A N 1
ATOM 828 C CA . LEU A 1 111 ? 14.117 33.124 6.663 1.00 68.31 111 LEU A CA 1
ATOM 829 C C . LEU A 1 111 ? 15.593 32.858 7.030 1.00 68.31 111 LEU A C 1
ATOM 831 O O . LEU A 1 111 ? 16.396 32.511 6.166 1.00 68.31 111 LEU A O 1
ATOM 835 N N . SER A 1 112 ? 15.992 33.057 8.290 1.00 63.41 112 SER A N 1
ATOM 836 C CA . SER A 1 112 ? 17.382 32.868 8.729 1.00 63.41 112 SER A CA 1
ATOM 837 C C . SER A 1 112 ? 17.667 31.412 9.093 1.00 63.41 112 SER A C 1
ATOM 839 O O . SER A 1 112 ? 17.028 30.864 9.986 1.00 63.41 112 SER A O 1
ATOM 841 N N . SER A 1 113 ? 18.725 30.828 8.518 1.00 52.62 113 SER A N 1
ATOM 842 C CA . SER A 1 113 ? 19.203 29.480 8.874 1.00 52.62 113 SER A CA 1
ATOM 843 C C . SER A 1 113 ? 19.716 29.354 10.317 1.00 52.62 113 SER A C 1
ATOM 845 O O . SER A 1 113 ? 20.036 28.262 10.773 1.00 52.62 113 SER A O 1
ATOM 847 N N . GLN A 1 114 ? 19.854 30.473 11.037 1.00 53.97 114 GLN A N 1
ATOM 848 C CA . GLN A 1 114 ? 20.233 30.502 12.453 1.00 53.97 114 GLN A CA 1
ATOM 849 C C . GLN A 1 114 ? 19.032 30.628 13.396 1.00 53.97 114 GLN A C 1
ATOM 851 O O . GLN A 1 114 ? 19.226 30.692 14.609 1.00 53.97 114 GLN A O 1
ATOM 856 N N . ASN A 1 115 ? 17.810 30.707 12.866 1.00 58.50 115 ASN A N 1
ATOM 857 C CA . ASN A 1 115 ? 16.609 30.918 13.658 1.00 58.50 115 ASN A CA 1
ATOM 858 C C . ASN A 1 115 ? 15.639 29.746 13.494 1.00 58.50 115 ASN A C 1
ATOM 860 O O . ASN A 1 115 ? 14.797 29.779 12.601 1.00 58.50 115 ASN A O 1
ATOM 864 N N . PRO A 1 116 ? 15.759 28.702 14.329 1.00 59.62 116 PRO A N 1
ATOM 865 C CA . PRO A 1 116 ? 14.881 27.552 14.246 1.00 59.62 116 PRO A CA 1
ATOM 866 C C . PRO A 1 116 ? 13.549 27.901 14.916 1.00 59.62 116 PRO A C 1
ATOM 868 O O . PRO A 1 116 ? 13.338 27.653 16.105 1.00 59.62 116 PRO A O 1
ATOM 871 N N . THR A 1 117 ? 12.665 28.565 14.174 1.00 63.84 117 THR A N 1
ATOM 872 C CA . THR A 1 117 ? 11.337 28.922 14.669 1.00 63.84 117 THR A CA 1
ATOM 873 C C . THR A 1 117 ? 10.468 27.695 14.887 1.00 63.84 117 THR A C 1
ATOM 875 O O . THR A 1 117 ? 9.606 27.731 15.763 1.00 63.84 117 THR A O 1
ATOM 878 N N . PHE A 1 118 ? 10.707 26.622 14.127 1.00 71.50 118 PHE A N 1
ATOM 879 C CA . PHE A 1 118 ? 9.919 25.392 14.141 1.00 71.50 118 PHE A CA 1
ATOM 880 C C . PHE A 1 118 ? 8.416 25.662 13.941 1.00 71.50 118 PHE A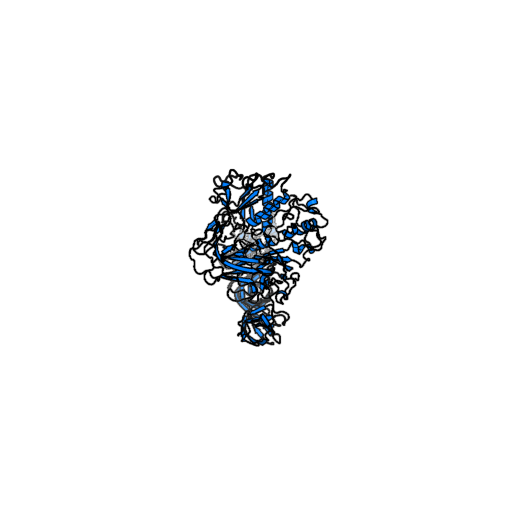 C 1
ATOM 882 O O . PHE A 1 118 ? 7.567 25.038 14.570 1.00 71.50 118 PHE A O 1
ATOM 889 N N . GLN A 1 119 ? 8.083 26.626 13.078 1.00 79.00 119 GLN A N 1
ATOM 890 C CA . GLN A 1 119 ? 6.715 27.098 12.830 1.00 79.00 119 GLN A CA 1
ATOM 891 C C . GLN A 1 119 ? 6.142 26.643 11.486 1.00 79.00 119 GLN A C 1
ATOM 893 O O . GLN A 1 119 ? 4.953 26.830 11.244 1.00 79.00 119 GLN A O 1
ATOM 898 N N . ASN A 1 120 ? 6.963 26.080 10.602 1.00 79.69 120 ASN A N 1
ATOM 899 C CA . ASN A 1 120 ? 6.600 25.794 9.213 1.00 79.69 120 ASN A CA 1
ATOM 900 C C . ASN A 1 120 ? 5.805 26.932 8.545 1.00 79.69 120 ASN A C 1
ATOM 902 O O . ASN A 1 120 ? 4.607 26.779 8.265 1.00 79.69 120 ASN A O 1
ATOM 906 N N . PRO A 1 121 ? 6.422 28.116 8.400 1.00 84.38 121 PRO A N 1
ATOM 907 C CA . PRO A 1 121 ? 5.689 29.329 8.085 1.00 84.38 121 PRO A CA 1
ATOM 908 C C . PRO A 1 121 ? 5.155 29.326 6.646 1.00 84.38 121 PRO A C 1
ATOM 910 O O . PRO A 1 121 ? 5.882 29.052 5.691 1.00 84.38 121 PRO A O 1
ATOM 913 N N . ILE A 1 122 ? 3.883 29.698 6.504 1.00 89.75 122 ILE A N 1
ATOM 914 C CA . ILE A 1 122 ? 3.216 30.030 5.245 1.00 89.75 122 ILE A CA 1
ATOM 915 C C . ILE A 1 122 ? 3.149 31.557 5.160 1.00 89.75 122 ILE A C 1
ATOM 917 O O . ILE A 1 122 ? 2.303 32.188 5.799 1.00 89.75 122 ILE A O 1
ATOM 921 N N . ILE A 1 123 ? 4.086 32.133 4.413 1.00 89.81 123 ILE A N 1
ATOM 922 C CA . ILE A 1 123 ? 4.355 33.569 4.311 1.00 89.81 123 ILE A CA 1
ATOM 923 C C . ILE A 1 123 ? 3.563 34.163 3.147 1.00 89.81 123 ILE A C 1
ATOM 925 O O . ILE A 1 123 ? 3.539 33.606 2.042 1.00 89.81 123 ILE A O 1
ATOM 929 N N . PHE A 1 124 ? 2.946 35.319 3.380 1.00 92.81 124 PHE A N 1
ATOM 930 C CA . PHE A 1 124 ? 2.195 36.042 2.359 1.00 92.81 124 PHE A CA 1
ATOM 931 C C . PHE A 1 124 ? 2.992 37.258 1.870 1.00 92.81 124 PHE A C 1
ATOM 933 O O . PHE A 1 124 ? 2.910 38.347 2.430 1.00 92.81 124 PHE A O 1
ATOM 940 N N . ASP A 1 125 ? 3.739 37.090 0.775 1.00 87.88 125 ASP A N 1
ATOM 941 C CA . ASP A 1 125 ? 4.500 38.172 0.140 1.00 87.88 125 ASP A CA 1
ATOM 942 C C . ASP A 1 125 ? 3.554 39.096 -0.635 1.00 87.88 125 ASP A C 1
ATOM 944 O O . ASP A 1 125 ? 3.318 38.945 -1.836 1.00 87.88 125 ASP A O 1
ATOM 948 N N . SER A 1 126 ? 2.945 40.038 0.081 1.00 88.75 126 SER A N 1
ATOM 949 C CA . SER A 1 126 ? 1.909 40.914 -0.466 1.00 88.75 126 SER A CA 1
ATOM 950 C C . SER A 1 126 ? 2.367 41.805 -1.618 1.00 88.75 126 SER A C 1
ATOM 952 O O . SER A 1 126 ? 1.558 42.137 -2.485 1.00 88.75 126 SER A O 1
ATOM 954 N N . ASP A 1 127 ? 3.630 42.226 -1.619 1.00 83.56 127 ASP A N 1
ATOM 955 C CA . ASP A 1 127 ? 4.167 43.223 -2.547 1.00 83.56 127 ASP A CA 1
ATOM 956 C C . ASP A 1 127 ? 5.318 42.707 -3.421 1.00 83.56 127 ASP A C 1
ATOM 958 O O . ASP A 1 127 ? 5.883 43.476 -4.205 1.00 83.56 127 ASP A O 1
ATOM 962 N N . GLY A 1 128 ? 5.629 41.411 -3.333 1.00 76.56 128 GLY A N 1
ATOM 963 C CA . GLY A 1 128 ? 6.626 40.751 -4.167 1.00 76.56 128 GLY A CA 1
ATOM 964 C C . GLY A 1 128 ? 8.064 41.056 -3.743 1.00 76.56 128 GLY A C 1
ATOM 965 O O . GLY A 1 128 ? 9.000 40.726 -4.473 1.00 76.56 128 GLY A O 1
ATOM 966 N N . ARG A 1 129 ? 8.283 41.744 -2.612 1.00 79.94 129 ARG A N 1
ATOM 967 C CA . ARG A 1 129 ? 9.633 42.132 -2.174 1.00 79.94 129 ARG A CA 1
ATOM 968 C C . ARG A 1 129 ? 10.434 40.960 -1.627 1.00 79.94 129 ARG A C 1
ATOM 970 O O . ARG A 1 129 ? 11.660 41.017 -1.703 1.00 79.94 129 ARG A O 1
ATOM 977 N N . ILE A 1 130 ? 9.772 39.933 -1.093 1.00 75.69 130 ILE A N 1
ATOM 978 C CA . ILE A 1 130 ? 10.440 38.721 -0.594 1.00 75.69 130 ILE A CA 1
ATOM 979 C C . ILE A 1 130 ? 10.904 37.865 -1.778 1.00 75.69 130 ILE A C 1
ATOM 981 O O . ILE A 1 130 ? 12.041 37.398 -1.814 1.00 75.69 130 ILE A O 1
ATOM 985 N N . THR A 1 131 ? 10.038 37.696 -2.776 1.00 68.00 131 THR A N 1
ATOM 986 C CA . THR A 1 131 ? 10.308 36.918 -3.995 1.00 68.00 131 THR A CA 1
ATOM 987 C C . THR A 1 131 ? 11.231 37.633 -4.982 1.00 68.00 131 THR A C 1
ATOM 989 O O . THR A 1 131 ? 12.001 36.977 -5.682 1.00 68.00 131 THR A O 1
ATOM 992 N N . ASN A 1 132 ? 11.201 38.970 -5.020 1.00 67.44 132 ASN A N 1
ATOM 993 C CA . ASN A 1 132 ? 12.046 39.833 -5.856 1.00 67.44 132 ASN A CA 1
ATOM 994 C C . ASN A 1 132 ? 11.937 39.570 -7.381 1.00 67.44 132 ASN A C 1
ATOM 996 O O . ASN A 1 132 ? 12.767 40.043 -8.159 1.00 67.44 132 ASN A O 1
ATOM 1000 N N . ASP A 1 133 ? 10.905 38.840 -7.816 1.00 61.69 133 ASP A N 1
ATOM 1001 C CA . ASP A 1 133 ? 10.574 38.565 -9.216 1.00 61.69 133 ASP A CA 1
ATOM 1002 C C . ASP A 1 133 ? 9.056 38.357 -9.366 1.00 61.69 133 ASP A C 1
ATOM 1004 O O . ASP A 1 133 ? 8.462 37.476 -8.747 1.00 61.69 133 ASP A O 1
ATOM 1008 N N . ALA A 1 134 ? 8.420 39.162 -10.221 1.00 59.06 134 ALA A N 1
ATOM 1009 C CA . ALA A 1 134 ? 6.982 39.094 -10.487 1.00 59.06 134 ALA A CA 1
ATOM 1010 C C . ALA A 1 134 ? 6.554 37.820 -11.247 1.00 59.06 134 ALA A C 1
ATOM 1012 O O . ALA A 1 134 ? 5.360 37.540 -11.337 1.00 59.06 134 ALA A O 1
ATOM 1013 N N . LEU A 1 135 ? 7.501 37.064 -11.818 1.00 58.81 135 LEU A N 1
ATOM 1014 C CA . LEU A 1 135 ? 7.241 35.778 -12.473 1.00 58.81 135 LEU A CA 1
ATOM 1015 C C . LEU A 1 135 ? 7.230 34.595 -11.495 1.00 58.81 135 LEU A C 1
ATOM 1017 O O . LEU A 1 135 ? 6.768 33.515 -11.861 1.00 58.81 135 LEU A O 1
ATOM 1021 N N . VAL A 1 136 ? 7.714 34.784 -10.265 1.00 66.75 136 VAL A N 1
ATOM 1022 C CA . VAL A 1 136 ? 7.650 33.771 -9.206 1.00 66.75 136 VAL A CA 1
ATOM 1023 C C . VAL A 1 136 ? 6.275 33.851 -8.552 1.00 66.75 136 VAL A C 1
ATOM 1025 O O . VAL A 1 136 ? 5.956 34.837 -7.895 1.00 66.75 136 VAL A O 1
ATOM 1028 N N . LEU A 1 137 ? 5.446 32.824 -8.748 1.00 70.50 137 LEU A N 1
ATOM 1029 C CA . LEU A 1 137 ? 4.074 32.777 -8.220 1.00 70.50 137 LEU A CA 1
ATOM 1030 C C . LEU A 1 137 ? 4.037 32.349 -6.743 1.00 70.50 137 LEU A C 1
ATOM 1032 O O . LEU A 1 137 ? 3.210 32.819 -5.960 1.00 70.50 137 LEU A O 1
ATOM 1036 N N . GLY A 1 138 ? 4.979 31.494 -6.364 1.00 69.75 138 GLY A N 1
ATOM 1037 C CA . GLY A 1 138 ? 5.255 31.030 -5.015 1.00 69.75 138 GLY A CA 1
ATOM 1038 C C . GLY A 1 138 ? 6.532 30.193 -5.028 1.00 69.75 138 GLY A C 1
ATOM 1039 O O . GLY A 1 138 ? 7.065 29.903 -6.100 1.00 69.75 138 GLY A O 1
ATOM 1040 N N . PHE A 1 139 ? 7.062 29.875 -3.852 1.00 65.94 139 PHE A N 1
ATOM 1041 C CA . PHE A 1 139 ? 8.152 28.911 -3.718 1.00 65.94 139 PHE A CA 1
ATOM 1042 C C . PHE A 1 139 ? 8.163 28.274 -2.330 1.00 65.94 139 PHE A C 1
ATOM 1044 O O . PHE A 1 139 ? 7.583 28.804 -1.376 1.00 65.94 139 PHE A O 1
ATOM 1051 N N . ILE A 1 140 ? 8.907 27.177 -2.212 1.00 65.38 140 ILE A N 1
ATOM 1052 C CA . ILE A 1 140 ? 9.236 26.523 -0.946 1.00 65.38 140 ILE A CA 1
ATOM 1053 C C . ILE A 1 140 ? 10.719 26.609 -0.647 1.00 65.38 140 ILE A C 1
ATOM 1055 O O . ILE A 1 140 ? 11.550 26.599 -1.547 1.00 65.38 140 ILE A O 1
ATOM 1059 N N . GLY A 1 141 ? 11.035 26.703 0.640 1.00 58.62 141 GLY A N 1
ATOM 1060 C CA . GLY A 1 141 ? 12.397 26.625 1.148 1.00 58.62 141 GLY A CA 1
ATOM 1061 C C . GLY A 1 141 ? 12.487 25.747 2.393 1.00 58.62 141 GLY A C 1
ATOM 1062 O O . GLY A 1 141 ? 11.480 25.398 3.009 1.00 58.62 141 GLY A O 1
ATOM 1063 N N . PHE A 1 142 ? 13.716 25.427 2.790 1.00 59.06 142 PHE A N 1
ATOM 1064 C CA . PHE A 1 142 ? 14.023 24.679 4.010 1.00 59.06 142 PHE A CA 1
ATOM 1065 C C . PHE A 1 142 ? 15.035 25.464 4.849 1.00 59.06 142 PHE A C 1
ATOM 1067 O O . PHE A 1 142 ? 16.001 26.003 4.305 1.00 59.06 142 PHE A O 1
ATOM 1074 N N . LEU A 1 143 ? 14.796 25.568 6.161 1.00 53.31 143 LEU A N 1
ATOM 1075 C CA . LEU A 1 143 ? 15.525 26.500 7.038 1.00 53.31 143 LEU A CA 1
ATOM 1076 C C . LEU A 1 143 ? 16.659 25.859 7.840 1.00 53.31 143 LEU A C 1
ATOM 1078 O O . LEU A 1 143 ? 17.652 26.530 8.115 1.00 53.31 143 LEU A O 1
ATOM 1082 N N . SER A 1 144 ? 16.538 24.586 8.220 1.00 50.91 144 SER A N 1
ATOM 1083 C CA . SER A 1 144 ? 17.529 23.909 9.064 1.00 50.91 144 SER A CA 1
ATOM 1084 C C . SER A 1 144 ? 17.634 22.418 8.751 1.00 50.91 144 SER A C 1
ATOM 1086 O O . SER A 1 144 ? 16.633 21.775 8.417 1.00 50.91 144 SER A O 1
ATOM 1088 N N . PHE A 1 145 ? 18.851 21.889 8.911 1.00 50.84 145 PHE A N 1
ATOM 1089 C CA . PHE A 1 145 ? 19.202 20.480 8.758 1.00 50.84 145 PHE A CA 1
ATOM 1090 C C . PHE A 1 145 ? 19.912 19.974 10.029 1.00 50.84 145 PHE A C 1
ATOM 1092 O O . PHE A 1 145 ? 20.791 20.665 10.543 1.00 50.84 145 PHE A O 1
ATOM 1099 N N . ALA A 1 146 ? 19.551 18.794 10.548 1.00 44.84 146 ALA A N 1
ATOM 1100 C CA . ALA A 1 146 ? 20.305 18.117 11.621 1.00 44.84 146 ALA A CA 1
ATOM 1101 C C . ALA A 1 146 ? 21.239 17.041 11.061 1.00 44.84 146 ALA A C 1
ATOM 1103 O O . ALA A 1 146 ? 20.835 16.327 10.149 1.00 44.84 146 ALA A O 1
ATOM 1104 N N . GLU A 1 147 ? 22.422 16.882 11.666 1.00 43.06 147 GLU A N 1
ATOM 1105 C CA . GLU A 1 147 ? 23.239 15.667 11.538 1.00 43.06 147 GLU A CA 1
ATOM 1106 C C . GLU A 1 147 ? 22.633 14.544 12.400 1.00 43.06 147 GLU A C 1
ATOM 1108 O O . GLU A 1 147 ? 22.225 14.779 13.542 1.00 43.06 147 GLU A O 1
ATOM 1113 N N . ASP A 1 148 ? 22.574 13.319 11.875 1.00 42.16 148 ASP A N 1
ATOM 1114 C CA . ASP A 1 148 ? 22.169 12.145 12.654 1.00 42.16 148 ASP A CA 1
ATOM 1115 C C . ASP A 1 148 ? 23.192 11.768 13.752 1.00 42.16 148 ASP A C 1
ATOM 1117 O O . ASP A 1 148 ? 24.326 12.246 13.772 1.00 42.16 148 ASP A O 1
ATOM 1121 N N . GLU A 1 149 ? 22.819 10.863 14.672 1.00 32.16 149 GLU A N 1
ATOM 1122 C CA . GLU A 1 149 ? 23.686 10.377 15.774 1.00 32.16 149 GLU A CA 1
ATOM 1123 C C . GLU A 1 149 ? 25.014 9.734 15.304 1.00 32.16 149 GLU A C 1
ATOM 1125 O O . GLU A 1 149 ? 25.865 9.391 16.128 1.00 32.16 149 GLU A O 1
ATOM 1130 N N . PHE A 1 150 ? 25.206 9.572 13.990 1.00 33.75 150 PHE A N 1
ATOM 1131 C CA . PHE A 1 150 ? 26.387 8.989 13.362 1.00 33.75 150 PHE A CA 1
ATOM 1132 C C . PHE A 1 150 ? 27.168 9.980 12.479 1.00 33.75 150 PHE A C 1
ATOM 1134 O O . PHE A 1 150 ? 28.185 9.578 11.913 1.00 33.75 150 PHE A O 1
ATOM 1141 N N . GLY A 1 151 ? 26.745 11.248 12.393 1.00 33.38 151 GLY A N 1
ATOM 1142 C CA . GLY A 1 151 ? 27.450 12.331 11.699 1.00 33.38 151 GLY A CA 1
ATOM 1143 C C . GLY A 1 151 ? 27.450 12.238 10.170 1.00 33.38 151 GLY A C 1
ATOM 1144 O O . GLY A 1 151 ? 28.386 12.738 9.551 1.00 33.38 151 GLY A O 1
ATOM 1145 N N . ASN A 1 152 ? 26.466 11.566 9.551 1.00 36.38 152 ASN A N 1
ATOM 1146 C CA . ASN A 1 152 ? 26.490 11.264 8.108 1.00 36.38 152 ASN A CA 1
ATOM 1147 C C . ASN A 1 152 ? 25.223 11.654 7.311 1.00 36.38 152 ASN A C 1
ATOM 1149 O O . ASN A 1 152 ? 25.236 11.506 6.088 1.00 36.38 152 ASN A O 1
ATOM 1153 N N . GLU A 1 153 ? 24.123 12.102 7.934 1.00 44.81 153 GLU A N 1
ATOM 1154 C CA . GLU A 1 153 ? 22.840 12.353 7.234 1.00 44.81 153 GLU A CA 1
ATOM 1155 C C . GLU A 1 153 ? 22.207 13.709 7.631 1.00 44.81 153 GLU A C 1
ATOM 1157 O O . GLU A 1 153 ? 22.128 13.999 8.820 1.00 44.81 153 GLU A O 1
ATOM 1162 N N . GLU A 1 154 ? 21.736 14.510 6.653 1.00 48.75 154 GLU A N 1
ATOM 1163 C CA . GLU A 1 154 ? 21.006 15.786 6.847 1.00 48.75 154 GLU A CA 1
ATOM 1164 C C . GLU A 1 154 ? 19.479 15.527 6.979 1.00 48.75 154 GLU A C 1
ATOM 1166 O O . GLU A 1 154 ? 18.854 14.963 6.076 1.00 48.75 154 GLU A O 1
ATOM 1171 N N . GLU A 1 155 ? 18.845 15.915 8.092 1.00 49.25 155 GLU A N 1
ATOM 1172 C CA . GLU A 1 155 ? 17.387 15.811 8.333 1.00 49.25 155 GLU A CA 1
ATOM 1173 C C . GLU A 1 155 ? 16.700 17.182 8.224 1.00 49.25 155 GLU A C 1
ATOM 1175 O O . GLU A 1 155 ? 17.091 18.095 8.947 1.00 49.25 155 GLU A O 1
ATOM 1180 N N . VAL A 1 156 ? 15.664 17.337 7.378 1.00 52.91 156 VAL A N 1
ATOM 1181 C CA . VAL A 1 156 ? 14.883 18.593 7.288 1.00 52.91 156 VAL A CA 1
ATOM 1182 C C . VAL A 1 156 ? 14.169 18.858 8.609 1.00 52.91 156 VAL A C 1
ATOM 1184 O O . VAL A 1 156 ? 13.303 18.086 9.014 1.00 52.91 156 VAL A O 1
ATOM 1187 N N . GLN A 1 157 ? 14.482 19.977 9.257 1.00 55.44 157 GLN A N 1
ATOM 1188 C CA . GLN A 1 157 ? 13.869 20.323 10.540 1.00 55.44 157 GLN A CA 1
ATOM 1189 C C . GLN A 1 157 ? 12.708 21.319 10.433 1.00 55.44 157 GLN A C 1
ATOM 1191 O O . GLN A 1 157 ? 11.847 21.332 11.310 1.00 55.44 157 GLN A O 1
ATOM 1196 N N . GLU A 1 158 ? 12.685 22.159 9.394 1.00 66.38 158 GLU A N 1
ATOM 1197 C CA . GLU A 1 158 ? 11.657 23.188 9.187 1.00 66.38 158 GLU A CA 1
ATOM 1198 C C . GLU A 1 158 ? 11.552 23.569 7.702 1.00 66.38 158 GLU A C 1
ATOM 1200 O O . GLU A 1 158 ? 12.569 23.853 7.057 1.00 66.38 158 GLU A O 1
ATOM 1205 N N . ALA A 1 159 ? 10.326 23.584 7.172 1.00 71.31 159 ALA A N 1
ATOM 1206 C CA . ALA A 1 159 ? 10.008 23.976 5.797 1.00 71.31 159 ALA A CA 1
ATOM 1207 C C . ALA A 1 159 ? 9.216 25.290 5.776 1.00 71.31 159 ALA A C 1
ATOM 1209 O O . ALA A 1 159 ? 8.476 25.579 6.706 1.00 71.31 159 ALA A O 1
ATOM 1210 N N . LEU A 1 160 ? 9.325 26.081 4.715 1.00 76.12 160 LEU A N 1
ATOM 1211 C CA . LEU A 1 160 ? 8.570 27.325 4.550 1.00 76.12 160 LEU A CA 1
ATOM 1212 C C . LEU A 1 160 ? 7.925 27.386 3.171 1.00 76.12 160 LEU A C 1
ATOM 1214 O O . LEU A 1 160 ? 8.481 26.859 2.209 1.00 76.12 160 LEU A O 1
ATOM 1218 N N . VAL A 1 161 ? 6.799 28.088 3.071 1.00 80.12 161 VAL A N 1
ATOM 1219 C CA . VAL A 1 161 ? 6.172 28.455 1.795 1.00 80.12 161 VAL A CA 1
ATOM 1220 C C . VAL A 1 161 ? 6.081 29.974 1.720 1.00 80.12 161 VAL A C 1
ATOM 1222 O O . VAL A 1 161 ? 5.655 30.604 2.684 1.00 80.12 161 VAL A O 1
ATOM 1225 N N . VAL A 1 162 ? 6.423 30.564 0.577 1.00 82.75 162 VAL A N 1
ATOM 1226 C CA . VAL A 1 162 ? 6.163 31.978 0.275 1.00 82.75 162 VAL A CA 1
ATOM 1227 C C . VAL A 1 162 ? 5.215 32.062 -0.913 1.00 82.75 162 VAL A C 1
ATOM 1229 O O . VAL A 1 162 ? 5.487 31.487 -1.964 1.00 82.75 162 VAL A O 1
ATOM 1232 N N . LEU A 1 163 ? 4.113 32.797 -0.760 1.00 86.31 163 LEU A N 1
ATOM 1233 C CA . LEU A 1 163 ? 3.141 33.051 -1.826 1.00 86.31 163 LEU A CA 1
ATOM 1234 C C . LEU A 1 163 ? 3.238 34.496 -2.303 1.00 86.31 163 LEU A C 1
ATOM 1236 O O . LEU A 1 163 ? 3.145 35.410 -1.486 1.00 86.31 163 LEU A O 1
ATOM 1240 N N . ASN A 1 164 ? 3.378 34.708 -3.614 1.00 85.88 164 ASN A N 1
ATOM 1241 C CA . ASN A 1 164 ? 3.522 36.044 -4.184 1.00 85.88 164 ASN A CA 1
ATOM 1242 C C . ASN A 1 164 ? 2.163 36.668 -4.522 1.00 85.88 164 ASN A C 1
ATOM 1244 O O . ASN A 1 164 ? 1.578 36.408 -5.578 1.00 85.88 164 ASN A O 1
ATOM 1248 N N . GLY A 1 165 ? 1.689 37.559 -3.656 1.00 86.75 165 GLY A N 1
ATOM 1249 C CA . GLY A 1 165 ? 0.415 38.254 -3.813 1.00 86.75 165 GLY A CA 1
ATOM 1250 C C . GLY A 1 165 ? 0.354 39.194 -5.019 1.00 86.75 165 GLY A C 1
ATOM 1251 O O . GLY A 1 165 ? -0.740 39.457 -5.516 1.00 86.75 165 GLY A O 1
ATOM 1252 N N . THR A 1 166 ? 1.494 39.663 -5.545 1.00 83.25 166 THR A N 1
ATOM 1253 C CA . THR A 1 166 ? 1.517 40.557 -6.725 1.00 83.25 166 THR A CA 1
ATOM 1254 C C . THR A 1 166 ? 1.068 39.875 -8.011 1.00 83.25 166 THR A C 1
ATOM 1256 O O . THR A 1 166 ? 0.633 40.547 -8.946 1.00 83.25 166 THR A O 1
ATOM 1259 N N . SER A 1 167 ? 1.141 38.545 -8.055 1.00 77.38 167 SER A N 1
ATOM 1260 C CA . SER A 1 167 ? 0.696 37.755 -9.201 1.00 77.38 167 SER A CA 1
ATOM 1261 C C . SER A 1 167 ? -0.833 37.627 -9.287 1.00 77.38 167 SER A C 1
ATOM 1263 O O . SER A 1 167 ? -1.368 37.339 -10.363 1.00 77.38 167 SER A O 1
ATOM 1265 N N . ILE A 1 168 ? -1.544 37.903 -8.185 1.00 82.44 168 ILE A N 1
ATOM 1266 C CA . ILE A 1 168 ? -3.005 37.950 -8.120 1.00 82.44 168 ILE A CA 1
ATOM 1267 C C . ILE A 1 168 ? -3.455 39.338 -8.596 1.00 82.44 168 ILE A C 1
ATOM 1269 O O . ILE A 1 168 ? -3.622 40.263 -7.802 1.00 82.44 168 ILE A O 1
ATOM 1273 N N . ASP A 1 169 ? -3.638 39.509 -9.905 1.00 70.25 169 ASP A N 1
ATOM 1274 C CA . ASP A 1 169 ? -4.036 40.793 -10.496 1.00 70.25 169 ASP A CA 1
ATOM 1275 C C . ASP A 1 169 ? -5.306 40.651 -11.362 1.00 70.25 169 ASP A C 1
ATOM 1277 O O . ASP A 1 169 ? -5.266 39.993 -12.407 1.00 70.25 169 ASP A O 1
ATOM 1281 N N . PRO A 1 170 ? -6.419 41.324 -10.992 1.00 57.94 170 PRO A N 1
ATOM 1282 C CA . PRO A 1 170 ? -7.658 41.352 -11.772 1.00 57.94 170 PRO A CA 1
ATOM 1283 C C . PRO A 1 170 ? -7.535 41.952 -13.184 1.00 57.94 170 PRO A C 1
ATOM 1285 O O . PRO A 1 170 ? -8.433 41.755 -14.002 1.00 57.94 170 PRO A O 1
ATOM 1288 N N . ALA A 1 171 ? -6.487 42.732 -13.472 1.00 56.47 171 ALA A N 1
ATOM 1289 C CA . ALA A 1 171 ? -6.313 43.435 -14.740 1.00 56.47 171 ALA A CA 1
ATOM 1290 C C . ALA A 1 171 ? -5.336 42.741 -15.705 1.00 56.47 171 ALA A C 1
ATOM 1292 O O . ALA A 1 171 ? -5.547 42.826 -16.920 1.00 56.47 171 ALA A O 1
ATOM 1293 N N . ARG A 1 172 ? -4.253 42.117 -15.209 1.00 54.38 172 ARG A N 1
ATOM 1294 C CA . ARG A 1 172 ? -3.175 41.525 -16.033 1.00 54.38 172 ARG A CA 1
ATOM 1295 C C . ARG A 1 172 ? -2.456 40.300 -15.423 1.00 54.38 172 ARG A C 1
ATOM 1297 O O . ARG A 1 172 ? -1.455 39.884 -16.005 1.00 54.38 172 ARG A O 1
ATOM 1304 N N . GLY A 1 173 ? -2.934 39.715 -14.318 1.00 64.88 173 GLY A N 1
ATOM 1305 C CA . GLY A 1 173 ? -2.289 38.580 -13.632 1.00 64.88 173 GLY A CA 1
ATOM 1306 C C . GLY A 1 173 ? -3.080 37.271 -13.681 1.00 64.88 173 GLY A C 1
ATOM 1307 O O . GLY A 1 173 ? -3.758 36.968 -14.665 1.00 64.88 173 GLY A O 1
ATOM 1308 N N . ILE A 1 174 ? -2.954 36.469 -12.625 1.00 75.62 174 ILE A N 1
ATOM 1309 C CA . ILE A 1 174 ? -3.700 35.224 -12.421 1.00 75.62 174 ILE A CA 1
ATOM 1310 C C . ILE A 1 174 ? -4.945 35.546 -11.589 1.00 75.62 174 ILE A C 1
ATOM 1312 O O . ILE A 1 174 ? -4.873 36.290 -10.610 1.00 75.62 174 ILE A O 1
ATOM 1316 N N . ASP A 1 175 ? -6.104 35.016 -11.983 1.00 74.12 175 ASP A N 1
ATOM 1317 C CA . ASP A 1 175 ? -7.322 35.179 -11.190 1.00 74.12 175 ASP A CA 1
ATOM 1318 C C . ASP A 1 175 ? -7.237 34.397 -9.861 1.00 74.12 175 ASP A C 1
ATOM 1320 O O . ASP A 1 175 ? -6.458 33.454 -9.723 1.00 74.12 175 ASP A O 1
ATOM 1324 N N . LYS A 1 176 ? -8.052 34.777 -8.867 1.00 76.69 176 LYS A N 1
ATOM 1325 C CA . LYS A 1 176 ? -8.051 34.138 -7.537 1.00 76.69 176 LYS A CA 1
ATOM 1326 C C . LYS A 1 176 ? -8.223 32.615 -7.620 1.00 76.69 176 LYS A C 1
ATOM 1328 O O . LYS A 1 176 ? -7.542 31.898 -6.896 1.00 76.69 176 LYS A O 1
ATOM 1333 N N . ALA A 1 177 ? -9.114 32.125 -8.481 1.00 74.25 177 ALA A N 1
ATOM 1334 C CA . ALA A 1 177 ? -9.425 30.703 -8.591 1.00 74.25 177 ALA A CA 1
ATOM 1335 C C . ALA A 1 177 ? -8.259 29.908 -9.198 1.00 74.25 177 ALA A C 1
ATOM 1337 O O . ALA A 1 177 ? -7.935 28.824 -8.722 1.00 74.25 177 ALA A O 1
ATOM 1338 N N . SER A 1 178 ? -7.584 30.476 -10.193 1.00 74.25 178 SER A N 1
ATOM 1339 C CA . SER A 1 178 ? -6.379 29.916 -10.798 1.00 74.25 178 SER A CA 1
ATOM 1340 C C . SER A 1 178 ? -5.179 30.003 -9.843 1.00 74.25 178 SER A C 1
ATOM 1342 O O . SER A 1 178 ? -4.368 29.086 -9.803 1.00 74.25 178 SER A O 1
ATOM 1344 N N . PHE A 1 179 ? -5.079 31.040 -9.004 1.00 79.31 179 PHE A N 1
ATOM 1345 C CA . PHE A 1 179 ? -3.988 31.166 -8.029 1.00 79.31 179 PHE A CA 1
ATOM 1346 C C . PHE A 1 179 ? -4.048 30.109 -6.914 1.00 79.31 179 PHE A C 1
ATOM 1348 O O . PHE A 1 179 ? -3.003 29.665 -6.443 1.00 79.31 179 PHE A O 1
ATOM 1355 N N . LEU A 1 180 ? -5.243 29.632 -6.535 1.00 78.25 180 LEU A N 1
ATOM 1356 C CA . LEU A 1 180 ? -5.380 28.507 -5.595 1.00 78.25 180 LEU A CA 1
ATOM 1357 C C . LEU A 1 180 ? -4.535 27.309 -6.037 1.00 78.25 180 LEU A C 1
ATOM 1359 O O . LEU A 1 180 ? -3.823 26.710 -5.239 1.00 78.25 180 LEU A O 1
ATOM 1363 N N . GLY A 1 181 ? -4.567 26.996 -7.327 1.00 75.06 181 GLY A N 1
ATOM 1364 C CA . GLY A 1 181 ? -3.831 25.873 -7.871 1.00 75.06 181 GLY A CA 1
ATOM 1365 C C . GLY A 1 181 ? -2.305 25.998 -7.777 1.00 75.06 181 GLY A C 1
ATOM 1366 O O . GLY A 1 181 ? -1.631 24.982 -7.630 1.00 75.06 181 GLY A O 1
ATOM 1367 N N . VAL A 1 182 ? -1.765 27.225 -7.775 1.00 76.06 182 VAL A N 1
ATOM 1368 C CA . VAL A 1 182 ? -0.340 27.480 -7.498 1.00 76.06 182 VAL A CA 1
ATOM 1369 C C . VAL A 1 182 ? -0.013 27.002 -6.091 1.00 76.06 182 VAL A C 1
ATOM 1371 O O . VAL A 1 182 ? 0.928 26.246 -5.900 1.00 76.06 182 VAL A O 1
ATOM 1374 N N . PHE A 1 183 ? -0.831 27.358 -5.099 1.00 77.31 183 PHE A N 1
ATOM 1375 C CA . PHE A 1 183 ? -0.582 26.889 -3.741 1.00 77.31 183 PHE A CA 1
ATOM 1376 C C . PHE A 1 183 ? -0.775 25.366 -3.609 1.00 77.31 183 PHE A C 1
ATOM 1378 O O . PHE A 1 183 ? -0.006 24.717 -2.905 1.00 77.31 183 PHE A O 1
ATOM 1385 N N . THR A 1 184 ? -1.728 24.757 -4.330 1.00 80.38 184 THR A N 1
ATOM 1386 C CA . THR A 1 184 ? -1.857 23.286 -4.386 1.00 80.38 184 THR A CA 1
ATOM 1387 C C . THR A 1 184 ? -0.596 22.618 -4.937 1.00 80.38 184 THR A C 1
ATOM 1389 O O . THR A 1 184 ? -0.189 21.592 -4.393 1.00 80.38 184 THR A O 1
ATOM 1392 N N . HIS A 1 185 ? 0.008 23.191 -5.979 1.00 79.75 185 HIS A N 1
ATOM 1393 C CA . HIS A 1 185 ? 1.267 22.742 -6.571 1.00 79.75 185 HIS A CA 1
ATOM 1394 C C . HIS A 1 185 ? 2.420 22.855 -5.575 1.00 79.75 185 HIS A C 1
ATOM 1396 O O . HIS A 1 185 ? 3.056 21.849 -5.273 1.00 79.75 185 HIS A O 1
ATOM 1402 N N . GLU A 1 186 ? 2.630 24.048 -5.006 1.00 75.62 186 GLU A N 1
ATOM 1403 C CA . GLU A 1 186 ? 3.720 24.285 -4.061 1.00 75.62 186 GLU A CA 1
ATOM 1404 C C . GLU A 1 186 ? 3.625 23.310 -2.884 1.00 75.62 186 GLU A C 1
ATOM 1406 O O . GLU A 1 186 ? 4.592 22.623 -2.576 1.00 75.62 186 GLU A O 1
ATOM 1411 N N . ILE A 1 187 ? 2.443 23.112 -2.286 1.00 76.12 187 ILE A N 1
ATOM 1412 C CA . ILE A 1 187 ? 2.305 22.185 -1.152 1.00 76.12 187 ILE A CA 1
ATOM 1413 C C . ILE A 1 187 ? 2.800 20.766 -1.467 1.00 76.12 187 ILE A C 1
ATOM 1415 O O . ILE A 1 187 ? 3.324 20.124 -0.562 1.00 76.12 187 ILE A O 1
ATOM 1419 N N . ALA A 1 188 ? 2.750 20.281 -2.710 1.00 72.19 188 ALA A N 1
ATOM 1420 C CA . ALA A 1 188 ? 3.314 18.971 -3.042 1.00 72.19 188 ALA A CA 1
ATOM 1421 C C . ALA A 1 188 ? 4.819 18.888 -2.715 1.00 72.19 188 ALA A C 1
ATOM 1423 O O . ALA A 1 188 ? 5.267 17.862 -2.203 1.00 72.19 188 ALA A O 1
ATOM 1424 N N . HIS A 1 189 ? 5.567 19.976 -2.928 1.00 68.62 189 HIS A N 1
ATOM 1425 C CA . HIS A 1 189 ? 6.981 20.104 -2.560 1.00 68.62 189 HIS A CA 1
ATOM 1426 C C . HIS A 1 189 ? 7.193 20.304 -1.046 1.00 68.62 189 HIS A C 1
ATOM 1428 O O . HIS A 1 189 ? 8.264 20.004 -0.521 1.00 68.62 189 HIS A O 1
ATOM 1434 N N . PHE A 1 190 ? 6.188 20.815 -0.325 1.00 66.50 190 PHE A N 1
ATOM 1435 C CA . PHE A 1 190 ? 6.252 21.062 1.124 1.00 66.50 190 PHE A CA 1
ATOM 1436 C C . PHE A 1 190 ? 6.138 19.758 1.919 1.00 66.50 190 PHE A C 1
ATOM 1438 O O . PHE A 1 190 ? 6.799 19.566 2.936 1.00 66.50 190 PHE A O 1
ATOM 1445 N N . VAL A 1 191 ? 5.279 18.852 1.454 1.00 57.28 191 VAL A N 1
ATOM 1446 C CA . VAL A 1 191 ? 4.891 17.634 2.178 1.00 57.28 191 VAL A CA 1
ATOM 1447 C C . VAL A 1 191 ? 5.821 16.451 1.933 1.00 57.28 191 VAL A C 1
ATOM 1449 O O . VAL A 1 191 ? 5.625 15.396 2.522 1.00 57.28 191 VAL A O 1
ATOM 1452 N N . GLY A 1 192 ? 6.805 16.603 1.054 1.00 52.91 192 GLY A N 1
ATOM 1453 C CA . GLY A 1 192 ? 7.787 15.590 0.712 1.00 52.91 192 GLY A CA 1
ATOM 1454 C C . GLY A 1 192 ? 8.630 16.049 -0.476 1.00 52.91 192 GLY A C 1
ATOM 1455 O O . GLY A 1 192 ? 8.299 17.040 -1.116 1.00 52.91 192 GLY A O 1
ATOM 1456 N N . PRO A 1 193 ? 9.700 15.323 -0.823 1.00 50.69 193 PRO A N 1
ATOM 1457 C CA . PRO A 1 193 ? 10.541 15.613 -1.985 1.00 50.69 193 PRO A CA 1
ATOM 1458 C C . PRO A 1 193 ? 9.847 15.409 -3.349 1.00 50.69 193 PRO A C 1
ATOM 1460 O O . PRO A 1 193 ? 10.507 15.056 -4.327 1.00 50.69 193 PRO A O 1
ATOM 1463 N N . LEU A 1 194 ? 8.520 15.553 -3.421 1.00 57.41 194 LEU A N 1
ATOM 1464 C CA . LEU A 1 194 ? 7.802 15.500 -4.684 1.00 57.41 194 LEU A CA 1
ATOM 1465 C C . LEU A 1 194 ? 8.190 16.702 -5.514 1.00 57.41 194 LEU A C 1
ATOM 1467 O O . LEU A 1 194 ? 8.437 17.784 -4.986 1.00 57.41 194 LEU A O 1
ATOM 1471 N N . ASP A 1 195 ? 8.237 16.511 -6.817 1.00 64.31 195 ASP A N 1
ATOM 1472 C CA . ASP A 1 195 ? 8.642 17.570 -7.716 1.00 64.31 195 ASP A CA 1
ATOM 1473 C C . ASP A 1 195 ? 7.962 17.384 -9.066 1.00 64.31 195 ASP A C 1
ATOM 1475 O O . ASP A 1 195 ? 7.036 16.574 -9.194 1.00 64.31 195 ASP A O 1
ATOM 1479 N N . HIS A 1 196 ? 8.337 18.197 -10.043 1.00 72.19 196 HIS A N 1
ATOM 1480 C CA . HIS A 1 196 ? 7.526 18.404 -11.212 1.00 72.19 196 HIS A CA 1
ATOM 1481 C C . HIS A 1 196 ? 7.321 17.119 -11.999 1.00 72.19 196 HIS A C 1
ATOM 1483 O O . HIS A 1 196 ? 8.265 16.358 -12.224 1.00 72.19 196 HIS A O 1
ATOM 1489 N N . ALA A 1 197 ? 6.077 16.907 -12.412 1.00 74.25 197 ALA A N 1
ATOM 1490 C CA . ALA A 1 197 ? 5.627 15.805 -13.251 1.00 74.25 197 ALA A CA 1
ATOM 1491 C C . ALA A 1 197 ? 5.047 16.348 -14.559 1.00 74.25 197 ALA A C 1
ATOM 1493 O O . ALA A 1 197 ? 4.694 17.522 -14.650 1.00 74.25 197 ALA A O 1
ATOM 1494 N N . GLN A 1 198 ? 4.962 15.503 -15.589 1.00 76.00 198 GLN A N 1
ATOM 1495 C CA . GLN A 1 198 ? 4.623 15.944 -16.952 1.00 76.00 198 GLN A CA 1
ATOM 1496 C C . GLN A 1 198 ? 3.365 15.298 -17.550 1.00 76.00 198 GLN A C 1
ATOM 1498 O O . GLN A 1 198 ? 2.982 15.629 -18.674 1.00 76.00 198 GLN A O 1
ATOM 1503 N N . ILE A 1 199 ? 2.687 14.400 -16.822 1.00 80.75 199 ILE A N 1
ATOM 1504 C CA . ILE A 1 199 ? 1.555 13.650 -17.384 1.00 80.75 199 ILE A CA 1
ATOM 1505 C C . ILE A 1 199 ? 0.453 14.617 -17.846 1.00 80.75 199 ILE A C 1
ATOM 1507 O O . ILE A 1 199 ? 0.025 15.517 -17.121 1.00 80.75 199 ILE A O 1
ATOM 1511 N N . ASN A 1 200 ? 0.002 14.419 -19.090 1.00 81.75 200 ASN A N 1
ATOM 1512 C CA . ASN A 1 200 ? -1.050 15.168 -19.792 1.00 81.75 200 ASN A CA 1
ATOM 1513 C C . ASN A 1 200 ? -0.740 16.653 -20.091 1.00 81.75 200 ASN A C 1
ATOM 1515 O O . ASN A 1 200 ? -1.382 17.220 -20.977 1.00 81.75 200 ASN A O 1
ATOM 1519 N N . GLY A 1 201 ? 0.248 17.271 -19.438 1.00 78.81 201 GLY A N 1
ATOM 1520 C CA . GLY A 1 201 ? 0.536 18.703 -19.558 1.00 78.81 201 GLY A CA 1
ATOM 1521 C C . GLY A 1 201 ? 1.135 19.123 -20.902 1.00 78.81 201 GLY A C 1
ATOM 1522 O O . GLY A 1 201 ? 0.693 20.119 -21.475 1.00 78.81 201 GLY A O 1
ATOM 1523 N N . ASP A 1 202 ? 2.046 18.334 -21.478 1.00 75.00 202 ASP A N 1
ATOM 1524 C CA . ASP A 1 202 ? 2.592 18.596 -22.825 1.00 75.00 202 ASP A CA 1
ATOM 1525 C C . ASP A 1 202 ? 1.483 18.540 -23.895 1.00 75.00 202 ASP A C 1
ATOM 1527 O O . ASP A 1 202 ? 1.380 19.393 -24.779 1.00 75.00 202 ASP A O 1
ATOM 1531 N N . ILE A 1 203 ? 0.559 17.581 -23.759 1.00 76.75 203 ILE A N 1
ATOM 1532 C CA . ILE A 1 203 ? -0.582 17.421 -24.672 1.00 76.75 203 ILE A CA 1
ATOM 1533 C C . ILE A 1 203 ? -1.577 18.580 -24.506 1.00 76.75 203 ILE A C 1
ATOM 1535 O O . ILE A 1 203 ? -2.044 19.146 -25.497 1.00 76.75 203 ILE A O 1
ATOM 1539 N N . ALA A 1 204 ? -1.888 18.958 -23.262 1.00 77.44 204 ALA A N 1
ATOM 1540 C CA . ALA A 1 204 ? -2.793 20.062 -22.945 1.00 77.44 204 ALA A CA 1
ATOM 1541 C C . ALA A 1 204 ? -2.236 21.421 -23.394 1.00 77.44 204 ALA A C 1
ATOM 1543 O O . ALA A 1 204 ? -2.970 22.274 -23.905 1.00 77.44 204 ALA A O 1
ATOM 1544 N N . SER A 1 205 ? -0.931 21.620 -23.206 1.00 72.69 205 SER A N 1
ATOM 1545 C CA . SER A 1 205 ? -0.242 22.858 -23.539 1.00 72.69 205 SER A CA 1
ATOM 1546 C C . SER A 1 205 ? 0.072 22.971 -25.027 1.00 72.69 205 SER A C 1
ATOM 1548 O O . SER A 1 205 ? 0.230 24.104 -25.478 1.00 72.69 205 SER A O 1
ATOM 1550 N N . ASN A 1 206 ? 0.079 21.862 -25.789 1.00 68.31 206 ASN A N 1
ATOM 1551 C CA . ASN A 1 206 ? 0.412 21.772 -27.220 1.00 68.31 206 ASN A CA 1
ATOM 1552 C C . ASN A 1 206 ? 1.698 22.560 -27.528 1.00 68.31 206 ASN A C 1
ATOM 1554 O O . ASN A 1 206 ? 1.711 23.488 -28.350 1.00 68.31 206 ASN A O 1
ATOM 1558 N N . ASP A 1 207 ? 2.745 22.240 -26.780 1.00 56.94 207 ASP A N 1
ATOM 1559 C CA . ASP A 1 207 ? 4.094 22.749 -26.965 1.00 56.94 207 ASP A CA 1
ATOM 1560 C C . ASP A 1 207 ? 4.878 21.909 -27.996 1.00 56.94 207 ASP A C 1
ATOM 1562 O O . ASP A 1 207 ? 4.354 20.978 -28.607 1.00 56.94 207 ASP A O 1
ATOM 1566 N N . GLU A 1 208 ? 6.118 22.314 -28.279 1.00 44.69 208 GLU A N 1
ATOM 1567 C CA . GLU A 1 208 ? 6.895 21.904 -29.462 1.00 44.69 208 GLU A CA 1
ATOM 1568 C C . GLU A 1 208 ? 7.308 20.415 -29.491 1.00 44.69 208 GLU A C 1
ATOM 1570 O O . GLU A 1 208 ? 7.834 19.965 -30.507 1.00 44.69 208 GLU A O 1
ATOM 1575 N N . ASN A 1 209 ? 7.021 19.641 -28.436 1.00 46.94 209 ASN A N 1
ATOM 1576 C CA . ASN A 1 209 ? 7.356 18.214 -28.337 1.00 46.94 209 ASN A CA 1
ATOM 1577 C C . ASN A 1 209 ? 6.132 17.279 -28.341 1.00 46.94 209 ASN A C 1
ATOM 1579 O O . ASN A 1 209 ? 6.275 16.081 -28.596 1.00 46.94 209 ASN A O 1
ATOM 1583 N N . GLY A 1 210 ? 4.921 17.792 -28.110 1.00 51.34 210 GLY A N 1
ATOM 1584 C CA . GLY A 1 210 ? 3.699 17.000 -28.209 1.00 51.34 210 GLY A CA 1
ATOM 1585 C C . GLY A 1 210 ? 3.209 16.943 -29.652 1.00 51.34 210 GLY A C 1
ATOM 1586 O O . GLY A 1 210 ? 2.708 17.937 -30.167 1.00 51.34 210 GLY A O 1
ATOM 1587 N N . SER A 1 211 ? 3.288 15.788 -30.319 1.00 52.69 211 SER A N 1
ATOM 1588 C CA . SER A 1 211 ? 2.453 15.567 -31.509 1.00 52.69 211 SER A CA 1
ATOM 1589 C C . SER A 1 211 ? 1.008 15.390 -31.032 1.00 52.69 211 SER A C 1
ATOM 1591 O O . SER A 1 211 ? 0.709 14.354 -30.432 1.00 52.69 211 SER A O 1
ATOM 1593 N N . PRO A 1 212 ? 0.109 16.375 -31.229 1.00 62.09 212 PRO A N 1
ATOM 1594 C CA . PRO A 1 212 ? -1.262 16.243 -30.767 1.00 62.09 212 PRO A CA 1
ATOM 1595 C C . PRO A 1 212 ? -1.922 15.020 -31.419 1.00 62.09 212 PRO A C 1
ATOM 1597 O O . PRO A 1 212 ? -1.683 14.768 -32.606 1.00 62.09 212 PRO A O 1
ATOM 1600 N N . PRO A 1 213 ? -2.780 14.277 -30.693 1.00 67.62 213 PRO A N 1
ATOM 1601 C CA . PRO A 1 213 ? -3.605 13.243 -31.297 1.00 67.62 213 PRO A CA 1
ATOM 1602 C C . PRO A 1 213 ? -4.306 13.778 -32.550 1.00 67.62 213 PRO A C 1
ATOM 1604 O O . PRO A 1 213 ? -4.907 14.858 -32.534 1.00 67.62 213 PRO A O 1
ATOM 1607 N N . ALA A 1 214 ? -4.211 13.036 -33.653 1.00 69.19 214 ALA A N 1
ATOM 1608 C CA . ALA A 1 214 ? -4.811 13.450 -34.912 1.00 69.19 214 ALA A CA 1
ATOM 1609 C C . ALA A 1 214 ? -6.330 13.649 -34.750 1.00 69.19 214 ALA A C 1
ATOM 1611 O O . ALA A 1 214 ? -7.012 12.844 -34.120 1.00 69.19 214 ALA A O 1
ATOM 1612 N N . GLY A 1 215 ? -6.866 14.716 -35.347 1.00 75.44 215 GLY A N 1
ATOM 1613 C CA . GLY A 1 215 ? -8.310 14.981 -35.365 1.00 75.44 215 GLY A CA 1
ATOM 1614 C C . GLY A 1 215 ? -8.830 15.943 -34.292 1.00 75.44 215 GLY A C 1
ATOM 1615 O O . GLY A 1 215 ? -10.035 16.181 -34.255 1.00 75.44 215 GLY A O 1
ATOM 1616 N N . TYR A 1 216 ? -7.960 16.545 -33.477 1.00 79.06 216 TYR A N 1
ATOM 1617 C CA . TYR A 1 216 ? -8.347 17.581 -32.515 1.00 79.06 216 TYR A CA 1
ATOM 1618 C C . TYR A 1 216 ? -7.861 18.978 -32.911 1.00 79.06 216 TYR A C 1
ATOM 1620 O O . TYR A 1 216 ? -6.745 19.157 -33.395 1.00 79.06 216 TYR A O 1
ATOM 1628 N N . THR A 1 217 ? -8.680 19.999 -32.648 1.00 82.00 217 THR A N 1
ATOM 1629 C CA . THR A 1 217 ? -8.214 21.394 -32.662 1.00 82.00 217 THR A CA 1
ATOM 1630 C C . THR A 1 217 ? -7.467 21.730 -31.363 1.00 82.00 217 THR A C 1
ATOM 1632 O O . THR A 1 217 ? -7.760 21.138 -30.321 1.00 82.00 217 THR A O 1
ATOM 1635 N N . PRO A 1 218 ? -6.564 22.730 -31.357 1.00 78.88 218 PRO A N 1
ATOM 1636 C CA . PRO A 1 218 ? -5.859 23.124 -30.138 1.00 78.88 218 PRO A CA 1
ATOM 1637 C C . PRO A 1 218 ? -6.762 23.523 -28.958 1.00 78.88 218 PRO A C 1
ATOM 1639 O O . PRO A 1 218 ? -6.386 23.311 -27.810 1.00 78.88 218 PRO A O 1
ATOM 1642 N N . GLY A 1 219 ? -7.945 24.094 -29.219 1.00 78.44 219 GLY A N 1
ATOM 1643 C CA . GLY A 1 219 ? -8.926 24.413 -28.173 1.00 78.44 219 GLY A CA 1
ATOM 1644 C C . GLY A 1 219 ? -9.570 23.165 -27.560 1.00 78.44 219 GLY A C 1
ATOM 1645 O O . GLY A 1 219 ? -9.734 23.098 -26.348 1.00 78.44 219 GLY A O 1
ATOM 1646 N N . GLN A 1 220 ? -9.862 22.154 -28.384 1.00 80.62 220 GLN A N 1
ATOM 1647 C CA . GLN A 1 220 ? -10.437 20.882 -27.931 1.00 80.62 220 GLN A CA 1
ATOM 1648 C C . GLN A 1 220 ? -9.435 20.032 -27.139 1.00 80.62 220 GLN A C 1
ATOM 1650 O O . GLN A 1 220 ? -9.830 19.391 -26.172 1.00 80.62 220 GLN A O 1
ATOM 1655 N N . LEU A 1 221 ? -8.149 20.039 -27.514 1.00 80.38 221 LEU A N 1
ATOM 1656 C CA . LEU A 1 221 ? -7.098 19.373 -26.729 1.00 80.38 221 LEU A CA 1
ATOM 1657 C C . LEU A 1 221 ? -6.960 19.992 -25.347 1.00 80.38 221 LEU A C 1
ATOM 1659 O O . LEU A 1 221 ? -6.908 19.271 -24.355 1.00 80.38 221 LEU A O 1
ATOM 1663 N N . PHE A 1 222 ? -6.952 21.325 -25.286 1.00 80.88 222 PHE A N 1
ATOM 1664 C CA . PHE A 1 222 ? -6.892 22.037 -24.020 1.00 80.88 222 PHE A CA 1
ATOM 1665 C C . PHE A 1 222 ? -8.062 21.636 -23.111 1.00 80.88 222 PHE A C 1
ATOM 1667 O O . PHE A 1 222 ? -7.835 21.194 -21.990 1.00 80.88 222 PHE A O 1
ATOM 1674 N N . ASP A 1 223 ? -9.302 21.703 -23.606 1.00 79.81 223 ASP A N 1
ATOM 1675 C CA . ASP A 1 223 ? -10.485 21.356 -22.806 1.00 79.81 223 ASP A CA 1
ATOM 1676 C C . ASP A 1 223 ? -10.506 19.889 -22.352 1.00 79.81 223 ASP A C 1
ATOM 1678 O O . ASP A 1 223 ? -11.111 19.581 -21.327 1.00 79.81 223 ASP A O 1
ATOM 1682 N N . LEU A 1 224 ? -9.891 18.980 -23.115 1.00 82.75 224 LEU A N 1
ATOM 1683 C CA . LEU A 1 224 ? -9.900 17.548 -22.826 1.00 82.75 224 LEU A CA 1
ATOM 1684 C C . LEU A 1 224 ? -8.782 17.122 -21.864 1.00 82.75 224 LEU A C 1
ATOM 1686 O O . LEU A 1 224 ? -9.038 16.297 -20.994 1.00 82.75 224 LEU A O 1
ATOM 1690 N N . PHE A 1 225 ? -7.567 17.660 -22.009 1.00 83.44 225 PHE A N 1
ATOM 1691 C CA . PHE A 1 225 ? -6.385 17.206 -21.264 1.00 83.44 225 PHE A CA 1
ATOM 1692 C C . PHE A 1 225 ? -6.029 18.100 -20.074 1.00 83.44 225 PHE A C 1
ATOM 1694 O O . PHE A 1 225 ? -5.593 17.580 -19.050 1.00 83.44 225 PHE A O 1
ATOM 1701 N N . ALA A 1 226 ? -6.246 19.418 -20.166 1.00 80.62 226 ALA A N 1
ATOM 1702 C CA . ALA A 1 226 ? -5.845 20.348 -19.110 1.00 80.62 226 ALA A CA 1
ATOM 1703 C C . ALA A 1 226 ? -6.451 20.022 -17.723 1.00 80.62 226 ALA A C 1
ATOM 1705 O O . ALA A 1 226 ? -5.695 20.040 -16.751 1.00 80.62 226 ALA A O 1
ATOM 1706 N N . PRO A 1 227 ? -7.738 19.617 -17.598 1.00 81.88 227 PRO A N 1
ATOM 1707 C CA . PRO A 1 227 ? -8.335 19.238 -16.309 1.00 81.88 227 PRO A CA 1
ATOM 1708 C C . PRO A 1 227 ? -7.723 18.001 -15.637 1.00 81.88 227 PRO A C 1
ATOM 1710 O O . PRO A 1 227 ? -8.004 17.748 -14.470 1.00 81.88 227 PRO A O 1
ATOM 1713 N N . PHE A 1 228 ? -6.949 17.207 -16.379 1.00 83.75 228 PHE A N 1
ATOM 1714 C CA . PHE A 1 228 ? -6.316 15.977 -15.901 1.00 83.75 228 PHE A CA 1
ATOM 1715 C C . PHE A 1 228 ? -4.786 16.085 -15.892 1.00 83.75 228 PHE A C 1
ATOM 1717 O O . PHE A 1 228 ? -4.100 15.070 -15.819 1.00 83.75 228 PHE A O 1
ATOM 1724 N N . THR A 1 229 ? -4.240 17.294 -16.016 1.00 82.69 229 THR A N 1
ATOM 1725 C CA . THR A 1 229 ? -2.798 17.530 -15.870 1.00 82.69 229 THR A CA 1
ATOM 1726 C C . THR A 1 229 ? -2.345 17.210 -14.449 1.00 82.69 229 THR A C 1
ATOM 1728 O O . THR A 1 229 ? -3.113 17.352 -13.497 1.00 82.69 229 THR A O 1
ATOM 1731 N N . GLU A 1 230 ? -1.090 16.799 -14.299 1.00 81.75 230 GLU A N 1
ATOM 1732 C CA . GLU A 1 230 ? -0.500 16.572 -12.982 1.00 81.75 230 GLU A CA 1
ATOM 1733 C C . GLU A 1 230 ? -0.509 17.800 -12.076 1.00 81.75 230 GLU A C 1
ATOM 1735 O O . GLU A 1 230 ? -0.293 18.928 -12.524 1.00 81.75 230 GLU A O 1
ATOM 1740 N N . THR A 1 231 ? -0.690 17.559 -10.773 1.00 81.88 231 THR A N 1
ATOM 1741 C CA . THR A 1 231 ? -0.695 18.615 -9.750 1.00 81.88 231 THR A CA 1
ATOM 1742 C C . THR A 1 231 ? 0.633 19.370 -9.706 1.00 81.88 231 THR A C 1
ATOM 1744 O O . THR A 1 231 ? 0.633 20.592 -9.588 1.00 81.88 231 THR A O 1
ATOM 1747 N N . THR A 1 232 ? 1.758 18.669 -9.869 1.00 77.69 232 THR A N 1
ATOM 1748 C CA . THR A 1 232 ? 3.101 19.268 -9.882 1.00 77.69 232 THR A CA 1
ATOM 1749 C C . THR A 1 232 ? 3.561 19.692 -11.279 1.00 77.69 232 THR A C 1
ATOM 1751 O O . THR A 1 232 ? 4.752 19.866 -11.514 1.00 77.69 232 THR A O 1
ATOM 1754 N N . TYR A 1 233 ? 2.664 19.875 -12.251 1.00 78.25 233 TYR A N 1
ATOM 1755 C CA . TYR A 1 233 ? 3.093 20.330 -13.574 1.00 78.25 233 TYR A CA 1
ATOM 1756 C C . TYR A 1 233 ? 3.694 21.752 -13.515 1.00 78.25 233 TYR A C 1
ATOM 1758 O O . TYR A 1 233 ? 3.039 22.656 -12.993 1.00 78.25 233 TYR A O 1
ATOM 1766 N N . PRO A 1 234 ? 4.915 21.984 -14.044 1.00 70.94 234 PRO A N 1
ATOM 1767 C CA . PRO A 1 234 ? 5.725 23.172 -13.730 1.00 70.94 234 PRO A CA 1
ATOM 1768 C C . PRO A 1 234 ? 5.315 24.441 -14.475 1.00 70.94 234 PRO A C 1
ATOM 1770 O O . PRO A 1 234 ? 5.821 25.525 -14.191 1.00 70.94 234 PRO A O 1
ATOM 1773 N N . LEU A 1 235 ? 4.469 24.323 -15.501 1.00 71.25 235 LEU A N 1
ATOM 1774 C CA . LEU A 1 235 ? 4.123 25.447 -16.360 1.00 71.25 235 LEU A CA 1
ATOM 1775 C C . LEU A 1 235 ? 2.667 25.845 -16.174 1.00 71.25 235 LEU A C 1
ATOM 1777 O O . LEU A 1 235 ? 1.750 25.040 -16.335 1.00 71.25 235 LEU A O 1
ATOM 1781 N N . LEU A 1 236 ? 2.458 27.138 -15.957 1.00 72.44 236 LEU A N 1
ATOM 1782 C CA . LEU A 1 236 ? 1.156 27.751 -16.139 1.00 72.44 236 LEU A CA 1
ATOM 1783 C C . LEU A 1 236 ? 0.925 28.011 -17.631 1.00 72.44 236 LEU A C 1
ATOM 1785 O O . LEU A 1 236 ? 1.783 28.565 -18.320 1.00 72.44 236 LEU A O 1
ATOM 1789 N N . PHE A 1 237 ? -0.245 27.636 -18.142 1.00 70.00 237 PHE A N 1
ATOM 1790 C CA . PHE A 1 237 ? -0.602 27.862 -19.540 1.00 70.00 237 PHE A CA 1
ATOM 1791 C C . PHE A 1 237 ? -2.052 28.334 -19.688 1.00 70.00 237 PHE A C 1
ATOM 1793 O O . PHE A 1 237 ? -2.932 28.016 -18.885 1.00 70.00 237 PHE A O 1
ATOM 1800 N N . SER A 1 238 ? -2.296 29.150 -20.715 1.00 73.25 238 SER A N 1
ATOM 1801 C CA . SER A 1 238 ? -3.583 29.812 -20.947 1.00 73.25 238 SER A CA 1
ATOM 1802 C C . SER A 1 238 ? -4.523 28.989 -21.825 1.00 73.25 238 SER A C 1
ATOM 1804 O O . SER A 1 238 ? -4.100 28.354 -22.794 1.00 73.25 238 SER A O 1
ATOM 1806 N N . ALA A 1 239 ? -5.827 29.107 -21.560 1.00 73.81 239 ALA A N 1
ATOM 1807 C CA . ALA A 1 239 ? -6.864 28.533 -22.406 1.00 73.81 239 ALA A CA 1
ATOM 1808 C C . ALA A 1 239 ? -6.789 29.064 -23.852 1.00 73.81 239 ALA A C 1
ATOM 1810 O O . ALA A 1 239 ? -6.722 30.273 -24.116 1.00 73.81 239 ALA A O 1
ATOM 1811 N N . ARG A 1 240 ? -6.789 28.144 -24.822 1.00 75.75 240 ARG A N 1
ATOM 1812 C CA . ARG A 1 240 ? -6.559 28.444 -26.247 1.00 75.75 240 ARG A CA 1
ATOM 1813 C C . ARG A 1 240 ? -7.812 29.001 -26.948 1.00 75.75 240 ARG A C 1
ATOM 1815 O O . ARG A 1 240 ? -8.928 28.801 -26.469 1.00 75.75 240 ARG A O 1
ATOM 1822 N N . PRO A 1 241 ? -7.688 29.740 -28.073 1.00 78.50 241 PRO A N 1
ATOM 1823 C CA . PRO A 1 241 ? -8.857 30.136 -28.865 1.00 78.50 241 PRO A CA 1
ATOM 1824 C C . PRO A 1 241 ? -9.687 28.905 -29.263 1.00 78.50 241 PRO A C 1
ATOM 1826 O O . PRO A 1 241 ? -9.129 27.917 -29.734 1.00 78.50 241 PRO A O 1
ATOM 1829 N N . GLY A 1 242 ? -11.007 28.963 -29.067 1.00 74.69 242 GLY A N 1
ATOM 1830 C CA . GLY A 1 242 ? -11.911 27.831 -29.315 1.00 74.69 242 GLY A CA 1
ATOM 1831 C C . GLY A 1 242 ? -12.105 26.872 -28.131 1.00 74.69 242 GLY A C 1
ATOM 1832 O O . GLY A 1 242 ? -12.894 25.944 -28.265 1.00 74.69 242 GLY A O 1
ATOM 1833 N N . SER A 1 243 ? -11.435 27.102 -26.994 1.00 77.50 243 SER A N 1
ATOM 1834 C CA . SER A 1 243 ? -11.701 26.406 -25.724 1.00 77.50 243 SER A CA 1
ATOM 1835 C C . SER A 1 243 ? -12.993 26.908 -25.065 1.00 77.50 243 SER A C 1
ATOM 1837 O O . SER A 1 243 ? -13.274 28.111 -25.037 1.00 77.50 243 SER A O 1
ATOM 1839 N N . GLN A 1 244 ? -13.755 25.985 -24.486 1.00 74.88 244 GLN A N 1
ATOM 1840 C CA . GLN A 1 244 ? -14.935 26.250 -23.667 1.00 74.88 244 GLN A CA 1
ATOM 1841 C C . GLN A 1 244 ? -14.560 26.942 -22.358 1.00 74.88 244 GLN A C 1
ATOM 1843 O O . GLN A 1 244 ? -15.218 27.905 -21.968 1.00 74.88 244 GLN A O 1
ATOM 1848 N N . LEU A 1 245 ? -13.466 26.524 -21.721 1.00 73.00 245 LEU A N 1
ATOM 1849 C CA . LEU A 1 245 ? -12.963 27.148 -20.493 1.00 73.00 245 LEU A CA 1
ATOM 1850 C C . LEU A 1 245 ? -12.602 28.618 -20.727 1.00 73.00 245 LEU A C 1
ATOM 1852 O O . LEU A 1 245 ? -12.982 29.489 -19.945 1.00 73.00 245 LEU A O 1
ATOM 1856 N N . ARG A 1 246 ? -12.001 28.927 -21.884 1.00 75.94 246 ARG A N 1
ATOM 1857 C CA . ARG A 1 246 ? -11.745 30.316 -22.286 1.00 75.94 246 ARG A CA 1
ATOM 1858 C C . ARG A 1 246 ? -13.028 31.144 -22.411 1.00 75.94 246 ARG A C 1
ATOM 1860 O O . ARG A 1 246 ? -13.020 32.330 -22.095 1.00 75.94 246 ARG A O 1
ATOM 1867 N N . SER A 1 247 ? -14.124 30.547 -22.886 1.00 71.88 247 SER A N 1
ATOM 1868 C CA . SER A 1 247 ? -15.410 31.247 -23.043 1.00 71.88 247 SER A CA 1
ATOM 1869 C C . SER A 1 247 ? -16.077 31.621 -21.712 1.00 71.88 247 SER A C 1
ATOM 1871 O O . SER A 1 247 ? -16.949 32.486 -21.692 1.00 71.88 247 SER A O 1
ATOM 1873 N N . LEU A 1 248 ? -15.620 31.029 -20.604 1.00 68.50 248 LEU A N 1
ATOM 1874 C CA . LEU A 1 248 ? -16.062 31.312 -19.236 1.00 68.50 248 LEU A CA 1
ATOM 1875 C C . LEU A 1 248 ? -15.152 32.314 -18.504 1.00 68.50 248 LEU A C 1
ATOM 1877 O O . LEU A 1 248 ? -15.257 32.455 -17.291 1.00 68.50 248 LEU A O 1
ATOM 1881 N N . ASN A 1 249 ? -14.270 33.018 -19.226 1.00 68.62 249 ASN A N 1
ATOM 1882 C CA . ASN A 1 249 ? -13.254 33.926 -18.673 1.00 68.62 249 ASN A CA 1
ATOM 1883 C C . ASN A 1 249 ? -12.268 33.260 -17.698 1.00 68.62 249 ASN A C 1
ATOM 1885 O O . ASN A 1 249 ? -11.653 33.941 -16.882 1.00 68.62 249 ASN A O 1
ATOM 1889 N N . ILE A 1 250 ? -12.091 31.945 -17.806 1.00 65.44 250 ILE A N 1
ATOM 1890 C CA . ILE A 1 250 ? -11.069 31.208 -17.069 1.00 65.44 250 ILE A CA 1
ATOM 1891 C C . ILE A 1 250 ? -9.785 31.288 -17.905 1.00 65.44 250 ILE A C 1
ATOM 1893 O O . ILE A 1 250 ? -9.621 30.587 -18.909 1.00 65.44 250 ILE A O 1
ATOM 1897 N N . PHE A 1 251 ? -8.914 32.233 -17.550 1.00 62.19 251 PHE A N 1
ATOM 1898 C CA . PHE A 1 251 ? -7.642 32.489 -18.227 1.00 62.19 251 PHE A CA 1
ATOM 1899 C C . PHE A 1 251 ? -6.489 31.945 -17.372 1.00 62.19 251 PHE A C 1
ATOM 1901 O O . PHE A 1 251 ? -6.572 31.958 -16.156 1.00 62.19 251 PHE A O 1
ATOM 1908 N N . ASN A 1 252 ? -5.396 31.489 -17.999 1.00 62.16 252 ASN A N 1
ATOM 1909 C CA . ASN A 1 252 ? -4.199 31.000 -17.284 1.00 62.16 252 ASN A CA 1
ATOM 1910 C C . ASN A 1 252 ? -4.477 29.861 -16.288 1.00 62.16 252 ASN A C 1
ATOM 1912 O O . ASN A 1 252 ? -3.933 29.840 -15.192 1.00 62.16 252 ASN A O 1
ATOM 1916 N N . SER A 1 253 ? -5.327 28.913 -16.678 1.00 57.25 253 SER A N 1
ATOM 1917 C CA . SER A 1 253 ? -5.859 27.898 -15.772 1.00 57.25 253 SER A CA 1
ATOM 1918 C C . SER A 1 253 ? -5.120 26.559 -15.796 1.00 57.25 253 SER A C 1
ATOM 1920 O O . SER A 1 253 ? -5.468 25.702 -15.001 1.00 57.25 253 SER A O 1
ATOM 1922 N N . GLY A 1 254 ? -4.123 26.379 -16.678 1.00 59.62 254 GLY A N 1
ATOM 1923 C CA . GLY A 1 254 ? -3.151 25.272 -16.715 1.00 59.62 254 GLY A CA 1
ATOM 1924 C C . GLY A 1 254 ? -3.550 23.947 -16.020 1.00 59.62 254 GLY A C 1
ATOM 1925 O O . GLY A 1 254 ? -4.624 23.419 -16.308 1.00 59.62 254 GLY A O 1
ATOM 1926 N N . PRO A 1 255 ? -2.725 23.398 -15.103 1.00 55.66 255 PRO A N 1
ATOM 1927 C CA . PRO A 1 255 ? -3.064 22.213 -14.298 1.00 55.66 255 PRO A CA 1
ATOM 1928 C C . PRO A 1 255 ? -4.165 22.440 -13.243 1.00 55.66 255 PRO A C 1
ATOM 1930 O O . PRO A 1 255 ? -4.478 21.563 -12.448 1.00 55.66 255 PRO A O 1
ATOM 1933 N N . LEU A 1 256 ? -4.754 23.632 -13.212 1.00 56.22 256 LEU A N 1
ATOM 1934 C CA . LEU A 1 256 ? -5.511 24.180 -12.087 1.00 56.22 256 LEU A CA 1
ATOM 1935 C C . LEU A 1 256 ? -7.022 24.217 -12.378 1.00 56.22 256 LEU A C 1
ATOM 1937 O O . LEU A 1 256 ? -7.803 24.773 -11.611 1.00 56.22 256 LEU A O 1
ATOM 1941 N N . ILE A 1 257 ? -7.447 23.584 -13.482 1.00 56.34 257 ILE A N 1
ATOM 1942 C CA . ILE A 1 257 ? -8.851 23.445 -13.915 1.00 56.34 257 ILE A CA 1
ATOM 1943 C C . ILE A 1 257 ? -9.627 22.415 -13.071 1.00 56.34 257 ILE A C 1
ATOM 1945 O O . ILE A 1 257 ? -10.818 22.201 -13.268 1.00 56.34 257 ILE A O 1
ATOM 1949 N N . ALA A 1 258 ? -8.992 21.781 -12.098 1.00 54.78 258 ALA A N 1
ATOM 1950 C CA . ALA A 1 258 ? -9.657 20.942 -11.123 1.00 54.78 258 ALA A CA 1
ATOM 1951 C C . ALA A 1 258 ? -8.792 20.974 -9.872 1.00 54.78 258 ALA A C 1
ATOM 1953 O O . ALA A 1 258 ? -7.671 20.482 -9.901 1.00 54.78 258 ALA A O 1
ATOM 1954 N N . SER A 1 259 ? -9.276 21.528 -8.760 1.00 56.31 259 SER A N 1
ATOM 1955 C CA . SER A 1 259 ? -8.526 21.553 -7.493 1.00 56.31 259 SER A CA 1
ATOM 1956 C C . SER A 1 259 ? -8.368 20.162 -6.854 1.00 56.31 259 SER A C 1
ATOM 1958 O O . SER A 1 259 ? -8.404 20.029 -5.636 1.00 56.31 259 SER A O 1
ATOM 1960 N N . ALA A 1 260 ? -8.336 19.097 -7.648 1.00 73.56 260 ALA A N 1
ATOM 1961 C CA . ALA A 1 260 ? -8.151 17.740 -7.190 1.00 73.56 260 ALA A CA 1
ATOM 1962 C C . ALA A 1 260 ? -6.689 17.352 -7.382 1.00 73.56 260 ALA A C 1
ATOM 1964 O O . ALA A 1 260 ? -6.110 17.542 -8.447 1.00 73.56 260 ALA A O 1
ATOM 1965 N N . ILE A 1 261 ? -6.121 16.758 -6.341 1.00 83.94 261 ILE A N 1
ATOM 1966 C CA . ILE A 1 261 ? -4.788 16.171 -6.398 1.00 83.94 261 ILE A CA 1
ATOM 1967 C C . ILE A 1 261 ? -4.845 14.975 -7.357 1.00 83.94 261 ILE A C 1
ATOM 1969 O O . ILE A 1 261 ? -5.713 14.100 -7.216 1.00 83.94 261 ILE A O 1
ATOM 1973 N N . SER A 1 262 ? -3.947 14.959 -8.341 1.00 85.25 262 SER A N 1
ATOM 1974 C CA . SER A 1 262 ? -3.871 13.932 -9.380 1.00 85.25 262 SER A CA 1
ATOM 1975 C C . SER A 1 262 ? -3.605 12.542 -8.792 1.00 85.25 262 SER A C 1
ATOM 1977 O O . SER A 1 262 ? -3.195 12.387 -7.636 1.00 85.25 262 SER A O 1
ATOM 1979 N N . LEU A 1 263 ? -3.861 11.486 -9.572 1.00 87.38 263 LEU A N 1
ATOM 1980 C CA . LEU A 1 263 ? -3.553 10.133 -9.114 1.00 87.38 263 LEU A CA 1
ATOM 1981 C C . LEU A 1 263 ? -2.053 9.937 -8.877 1.00 87.38 263 LEU A C 1
ATOM 1983 O O . LEU A 1 263 ? -1.713 9.387 -7.833 1.00 87.38 263 LEU A O 1
ATOM 1987 N N . ASP A 1 264 ? -1.193 10.406 -9.780 1.00 85.44 264 ASP A N 1
ATOM 1988 C CA . ASP A 1 264 ? 0.259 10.267 -9.645 1.00 85.44 264 ASP A CA 1
ATOM 1989 C C . ASP A 1 264 ? 0.766 10.934 -8.360 1.00 85.44 264 ASP A C 1
ATOM 1991 O O . ASP A 1 264 ? 1.439 10.299 -7.550 1.00 85.44 264 ASP A O 1
ATOM 1995 N N . THR A 1 265 ? 0.316 12.164 -8.079 1.00 82.50 265 THR A N 1
ATOM 1996 C CA . THR A 1 265 ? 0.674 12.879 -6.842 1.00 82.50 265 THR A CA 1
ATOM 1997 C C . THR A 1 265 ? 0.150 12.151 -5.601 1.00 82.50 265 THR A C 1
ATOM 1999 O O . THR A 1 265 ? 0.876 11.987 -4.619 1.00 82.50 265 THR A O 1
ATOM 2002 N N . ARG A 1 266 ? -1.090 11.635 -5.624 1.00 86.44 266 ARG A N 1
ATOM 2003 C CA . ARG A 1 266 ? -1.625 10.822 -4.512 1.00 86.44 266 ARG A CA 1
ATOM 2004 C C . ARG A 1 266 ? -0.823 9.545 -4.297 1.00 86.44 266 ARG A C 1
ATOM 2006 O O . ARG A 1 266 ? -0.570 9.195 -3.145 1.00 86.44 266 ARG A O 1
ATOM 2013 N N . ILE A 1 267 ? -0.437 8.855 -5.368 1.00 83.25 267 ILE A N 1
ATOM 2014 C CA . ILE A 1 267 ? 0.403 7.657 -5.315 1.00 83.25 267 ILE A CA 1
ATOM 2015 C C . ILE A 1 267 ? 1.759 8.014 -4.721 1.00 83.25 267 ILE A C 1
ATOM 2017 O O . ILE A 1 267 ? 2.193 7.352 -3.784 1.00 83.25 267 ILE A O 1
ATOM 2021 N N . ALA A 1 268 ? 2.393 9.091 -5.178 1.00 76.31 268 ALA A N 1
ATOM 2022 C CA . ALA A 1 268 ? 3.680 9.538 -4.667 1.00 76.31 268 ALA A CA 1
ATOM 2023 C C . ALA A 1 268 ? 3.619 9.865 -3.161 1.00 76.31 268 ALA A C 1
ATOM 2025 O O . ALA A 1 268 ? 4.449 9.388 -2.388 1.00 76.31 268 ALA A O 1
ATOM 2026 N N . LEU A 1 269 ? 2.576 10.563 -2.700 1.00 75.44 269 LEU A N 1
ATOM 2027 C CA . LEU A 1 269 ? 2.357 10.839 -1.271 1.00 75.44 269 LEU A CA 1
ATOM 2028 C C . LEU A 1 269 ? 2.061 9.590 -0.445 1.00 75.44 269 LEU A C 1
ATOM 2030 O O . LEU A 1 269 ? 2.540 9.451 0.678 1.00 75.44 269 LEU A O 1
ATOM 2034 N N . SER A 1 270 ? 1.255 8.680 -0.979 1.00 81.56 270 SER A N 1
ATOM 2035 C CA . SER A 1 270 ? 0.883 7.432 -0.299 1.00 81.56 270 SER A CA 1
ATOM 2036 C C . SER A 1 270 ? 2.057 6.459 -0.255 1.00 81.56 270 SER A C 1
ATOM 2038 O O . SER A 1 270 ? 2.216 5.681 0.675 1.00 81.56 270 SER A O 1
ATOM 2040 N N . ASN A 1 271 ? 2.941 6.545 -1.236 1.00 74.25 271 ASN A N 1
ATOM 2041 C CA . ASN A 1 271 ? 4.218 5.869 -1.242 1.00 74.25 271 ASN A CA 1
ATOM 2042 C C . ASN A 1 271 ? 5.101 6.367 -0.089 1.00 74.25 271 ASN A C 1
ATOM 2044 O O . ASN A 1 271 ? 5.550 5.549 0.717 1.00 74.25 271 ASN A O 1
ATOM 2048 N N . LEU A 1 272 ? 5.284 7.688 0.026 1.00 70.06 272 LEU A N 1
ATOM 2049 C CA . LEU A 1 272 ? 6.076 8.330 1.083 1.00 70.06 272 LEU A CA 1
ATOM 2050 C C . LEU A 1 272 ? 5.508 8.088 2.490 1.00 70.06 272 LEU A C 1
ATOM 2052 O O . LEU A 1 272 ? 6.243 7.718 3.406 1.00 70.06 272 LEU A O 1
ATOM 2056 N N . TYR A 1 273 ? 4.195 8.247 2.641 1.00 71.00 273 TYR A N 1
ATOM 2057 C CA . TYR A 1 273 ? 3.471 8.176 3.909 1.00 71.00 273 TYR A CA 1
ATOM 2058 C C . TYR A 1 273 ? 2.321 7.168 3.787 1.00 71.00 273 TYR A C 1
ATOM 2060 O O . TYR A 1 273 ? 1.174 7.575 3.654 1.00 71.00 273 TYR A O 1
ATOM 2068 N N . PRO A 1 274 ? 2.587 5.855 3.777 1.00 73.31 274 PRO A N 1
ATOM 2069 C CA . PRO A 1 274 ? 1.586 4.834 3.459 1.00 73.31 274 PRO A CA 1
ATOM 2070 C C . PRO A 1 274 ? 0.564 4.628 4.573 1.00 73.31 274 PRO A C 1
ATOM 2072 O O . PRO A 1 274 ? 0.929 4.322 5.710 1.00 73.31 274 PRO A O 1
ATOM 2075 N N . ALA A 1 275 ? -0.724 4.720 4.234 1.00 81.06 275 ALA A N 1
ATOM 2076 C CA . ALA A 1 275 ? -1.806 4.272 5.108 1.00 81.06 275 ALA A CA 1
ATOM 2077 C C . ALA A 1 275 ? -1.916 2.736 5.134 1.00 81.06 275 ALA A C 1
ATOM 2079 O O . ALA A 1 275 ? -1.561 2.081 4.150 1.00 81.06 275 ALA A O 1
ATOM 2080 N N . PRO A 1 276 ? -2.432 2.139 6.226 1.00 81.75 276 PRO A N 1
ATOM 2081 C CA . PRO A 1 276 ? -2.707 0.706 6.268 1.00 81.75 276 PRO A CA 1
ATOM 2082 C C . PRO A 1 276 ? -3.593 0.261 5.097 1.00 81.75 276 PRO A C 1
ATOM 2084 O O . PRO A 1 276 ? -4.643 0.855 4.856 1.00 81.75 276 PRO A O 1
ATOM 2087 N N . GLY A 1 277 ? -3.180 -0.785 4.377 1.00 82.56 277 GLY A N 1
ATOM 2088 C CA . GLY A 1 277 ? -3.925 -1.324 3.235 1.00 82.56 277 GLY A CA 1
ATOM 2089 C C . GLY A 1 277 ? -3.631 -0.628 1.903 1.00 82.56 277 GLY A C 1
ATOM 2090 O O . GLY A 1 277 ? -4.205 -1.014 0.886 1.00 82.56 277 GLY A O 1
ATOM 2091 N N . TYR A 1 278 ? -2.746 0.378 1.882 1.00 85.06 278 TYR A N 1
ATOM 2092 C CA . TYR A 1 278 ? -2.273 0.995 0.641 1.00 85.06 278 TYR A CA 1
ATOM 2093 C C . TYR A 1 278 ? -1.281 0.092 -0.099 1.00 85.06 278 TYR A C 1
ATOM 2095 O O . TYR A 1 278 ? -1.314 -0.013 -1.324 1.00 85.06 278 TYR A O 1
ATOM 2103 N N . ARG A 1 279 ? -0.378 -0.567 0.631 1.00 79.75 279 ARG A N 1
ATOM 2104 C CA . ARG A 1 279 ? 0.708 -1.324 0.004 1.00 79.75 279 ARG A CA 1
ATOM 2105 C C . ARG A 1 279 ? 0.200 -2.656 -0.487 1.00 79.75 279 ARG A C 1
ATOM 2107 O O . ARG A 1 279 ? -0.640 -3.273 0.155 1.00 79.75 279 ARG A O 1
ATOM 2114 N N . THR A 1 280 ? 0.758 -3.142 -1.585 1.00 77.00 280 THR A N 1
ATOM 2115 C CA . THR A 1 280 ? 0.407 -4.462 -2.127 1.00 77.00 280 THR A CA 1
ATOM 2116 C C . THR A 1 280 ? 0.717 -5.601 -1.160 1.00 77.00 280 THR A C 1
ATOM 2118 O O . THR A 1 280 ? 0.033 -6.614 -1.177 1.00 77.00 280 THR A O 1
ATOM 2121 N N . THR A 1 281 ? 1.703 -5.419 -0.280 1.00 74.31 281 THR A N 1
ATOM 2122 C CA . THR A 1 281 ? 2.072 -6.375 0.772 1.00 74.31 281 THR A CA 1
ATOM 2123 C C . THR A 1 281 ? 1.124 -6.380 1.971 1.00 74.31 281 THR A C 1
ATOM 2125 O O . THR A 1 281 ? 1.242 -7.256 2.826 1.00 74.31 281 THR A O 1
ATOM 2128 N N . ASP A 1 282 ? 0.231 -5.395 2.090 1.00 80.69 282 ASP A N 1
ATOM 2129 C CA . ASP A 1 282 ? -0.677 -5.309 3.229 1.00 80.69 282 ASP A CA 1
ATOM 2130 C C . ASP A 1 282 ? -1.829 -6.321 3.061 1.00 80.69 282 ASP A C 1
ATOM 2132 O O . ASP A 1 282 ? -2.425 -6.404 1.980 1.00 80.69 282 ASP A O 1
ATOM 2136 N N . PRO A 1 283 ? -2.198 -7.077 4.114 1.00 74.94 283 PRO A N 1
ATOM 2137 C CA . PRO A 1 283 ? -3.338 -7.988 4.057 1.00 74.94 283 PRO A CA 1
ATOM 2138 C C . PRO A 1 283 ? -4.622 -7.262 3.632 1.00 74.94 283 PRO A C 1
ATOM 2140 O O . PRO A 1 283 ? -5.019 -6.276 4.251 1.00 74.94 283 PRO A O 1
ATOM 2143 N N . GLY A 1 284 ? -5.287 -7.754 2.583 1.00 78.69 284 GLY A N 1
ATOM 2144 C CA . GLY A 1 284 ? -6.534 -7.164 2.078 1.00 78.69 284 GLY A CA 1
ATOM 2145 C C . GLY A 1 284 ? -6.368 -5.847 1.309 1.00 78.69 284 GLY A C 1
ATOM 2146 O O . GLY A 1 284 ? -7.357 -5.137 1.123 1.00 78.69 284 GLY A O 1
ATOM 2147 N N . SER A 1 285 ? -5.149 -5.516 0.866 1.00 85.62 285 SER A N 1
ATOM 2148 C CA . SER A 1 285 ? -4.880 -4.335 0.041 1.00 85.62 285 SER A CA 1
ATOM 2149 C C . SER A 1 285 ? -5.792 -4.258 -1.183 1.00 85.62 285 SER A C 1
ATOM 2151 O O . SER A 1 285 ? -5.970 -5.234 -1.913 1.00 85.62 285 SER A O 1
ATOM 2153 N N . GLN A 1 286 ? -6.361 -3.075 -1.420 1.00 91.81 286 GLN A N 1
ATOM 2154 C CA . GLN A 1 286 ? -7.240 -2.813 -2.563 1.00 91.81 286 GLN A CA 1
ATOM 2155 C C . GLN A 1 286 ? -6.473 -2.365 -3.813 1.00 91.81 286 GLN A C 1
ATOM 2157 O O . GLN A 1 286 ? -7.077 -2.231 -4.876 1.00 91.81 286 GLN A O 1
ATOM 2162 N N . PHE A 1 287 ? -5.163 -2.142 -3.699 1.00 91.81 287 PHE A N 1
ATOM 2163 C CA . PHE A 1 287 ? -4.311 -1.623 -4.765 1.00 91.81 287 PHE A CA 1
ATOM 2164 C C . PHE A 1 287 ? -3.321 -2.685 -5.237 1.00 91.81 287 PHE A C 1
ATOM 2166 O O . PHE A 1 287 ? -2.926 -3.556 -4.467 1.00 91.81 287 PHE A O 1
ATOM 2173 N N . GLY A 1 288 ? -2.935 -2.629 -6.507 1.00 90.25 288 GLY A N 1
ATOM 2174 C CA . GLY A 1 288 ? -1.890 -3.460 -7.096 1.00 90.25 288 GLY A CA 1
ATOM 2175 C C . GLY A 1 288 ? -0.655 -2.645 -7.482 1.00 90.25 288 GLY A C 1
ATOM 2176 O O . GLY A 1 288 ? -0.606 -1.426 -7.308 1.00 90.25 288 GLY A O 1
ATOM 2177 N N . SER A 1 289 ? 0.338 -3.328 -8.043 1.00 90.06 289 SER A N 1
ATOM 2178 C CA . SER A 1 289 ? 1.544 -2.706 -8.598 1.00 90.06 289 SER A CA 1
ATOM 2179 C C . SER A 1 289 ? 1.876 -3.269 -9.977 1.00 90.06 289 SER A C 1
ATOM 2181 O O . SER A 1 289 ? 1.483 -4.390 -10.311 1.00 90.06 289 SER A O 1
ATOM 2183 N N . ILE A 1 290 ? 2.656 -2.511 -10.745 1.00 90.12 290 ILE A N 1
ATOM 2184 C CA . ILE A 1 290 ? 3.295 -2.945 -11.994 1.00 90.12 290 ILE A CA 1
ATOM 2185 C C . ILE A 1 290 ? 4.801 -2.750 -11.853 1.00 90.12 290 ILE A C 1
ATOM 2187 O O . ILE A 1 290 ? 5.220 -1.699 -11.374 1.00 90.12 290 ILE A O 1
ATOM 2191 N N . SER A 1 291 ? 5.614 -3.718 -12.269 1.00 87.38 291 SER A N 1
ATOM 2192 C CA . SER A 1 291 ? 7.072 -3.575 -12.325 1.00 87.38 291 SER A CA 1
ATOM 2193 C C . SER A 1 291 ? 7.685 -4.197 -13.578 1.00 87.38 291 SER A C 1
ATOM 2195 O O . SER A 1 291 ? 7.168 -5.169 -14.137 1.00 87.38 291 SER A O 1
ATOM 2197 N N . GLY A 1 292 ? 8.822 -3.650 -13.996 1.00 84.69 292 GLY A N 1
ATOM 2198 C CA . GLY A 1 292 ? 9.564 -4.131 -15.155 1.00 84.69 292 GLY A CA 1
ATOM 2199 C C . GLY A 1 292 ? 10.836 -3.333 -15.403 1.00 84.69 292 GLY A C 1
ATOM 2200 O O . GLY A 1 292 ? 11.292 -2.589 -14.529 1.00 84.69 292 GLY A O 1
ATOM 2201 N N . ARG A 1 293 ? 11.405 -3.502 -16.596 1.00 81.88 293 ARG A N 1
ATOM 2202 C CA . ARG A 1 293 ? 12.621 -2.819 -17.046 1.00 81.88 293 ARG A CA 1
ATOM 2203 C C . ARG A 1 293 ? 12.421 -2.078 -18.357 1.00 81.88 293 ARG A C 1
ATOM 2205 O O . ARG A 1 293 ? 11.620 -2.492 -19.182 1.00 81.88 293 ARG A O 1
ATOM 2212 N N . VAL A 1 294 ? 13.205 -1.035 -18.591 1.00 79.44 294 VAL A N 1
ATOM 2213 C CA . VAL A 1 294 ? 13.432 -0.477 -19.925 1.00 79.44 294 VAL A CA 1
ATOM 2214 C C . VAL A 1 294 ? 14.826 -0.881 -20.379 1.00 79.44 294 VAL A C 1
ATOM 2216 O O . VAL A 1 294 ? 15.828 -0.565 -19.728 1.00 79.44 294 VAL A O 1
ATOM 2219 N N . ILE A 1 295 ? 14.887 -1.630 -21.477 1.00 74.12 295 ILE A N 1
ATOM 2220 C CA . ILE A 1 295 ? 16.125 -2.228 -21.980 1.00 74.12 295 ILE A CA 1
ATOM 2221 C C . ILE A 1 295 ? 16.290 -1.998 -23.482 1.00 74.12 295 ILE A C 1
ATOM 2223 O O . ILE A 1 295 ? 15.329 -1.915 -24.243 1.00 74.12 295 ILE A O 1
ATOM 2227 N N . ILE A 1 296 ? 17.545 -1.946 -23.917 1.00 69.88 296 ILE A N 1
ATOM 2228 C CA . ILE A 1 296 ? 17.938 -2.095 -25.316 1.00 69.88 296 ILE A CA 1
ATOM 2229 C C . ILE A 1 296 ? 18.540 -3.484 -25.452 1.00 69.88 296 ILE A C 1
ATOM 2231 O O . ILE A 1 296 ? 19.551 -3.800 -24.819 1.00 69.88 296 ILE A O 1
ATOM 2235 N N . ARG A 1 297 ? 17.942 -4.319 -26.295 1.00 65.31 297 ARG A N 1
ATOM 2236 C CA . ARG A 1 297 ? 18.482 -5.646 -26.580 1.00 65.31 297 ARG A CA 1
ATOM 2237 C C . ARG A 1 297 ? 19.672 -5.537 -27.525 1.00 65.31 297 ARG A C 1
ATOM 2239 O O . ARG A 1 297 ? 19.544 -4.969 -28.609 1.00 65.31 297 ARG A O 1
ATOM 2246 N N . THR A 1 298 ? 20.819 -6.098 -27.132 1.00 53.44 298 THR A N 1
ATOM 2247 C CA . THR A 1 298 ? 22.031 -6.102 -27.965 1.00 53.44 298 THR A CA 1
ATOM 2248 C C . THR A 1 298 ? 22.591 -7.502 -28.241 1.00 53.44 298 THR A C 1
ATOM 2250 O O . THR A 1 298 ? 22.180 -8.456 -27.581 1.00 53.44 298 THR A O 1
ATOM 2253 N N . SER A 1 299 ? 23.538 -7.648 -29.190 1.00 48.78 299 SER A N 1
ATOM 2254 C CA . SER A 1 299 ? 24.238 -8.936 -29.435 1.00 48.78 299 SER A CA 1
ATOM 2255 C C . SER A 1 299 ? 24.917 -9.468 -28.181 1.00 48.78 299 SER A C 1
ATOM 2257 O O . SER A 1 299 ? 25.000 -10.676 -27.982 1.00 48.78 299 SER A O 1
ATOM 2259 N N . ASP A 1 300 ? 25.413 -8.544 -27.360 1.00 43.44 300 ASP A N 1
ATOM 2260 C CA . ASP A 1 300 ? 26.206 -8.809 -26.165 1.00 43.44 300 ASP A CA 1
ATOM 2261 C C . ASP A 1 300 ? 25.339 -8.879 -24.895 1.00 43.44 300 ASP A C 1
ATOM 2263 O O . ASP A 1 300 ? 25.862 -8.946 -23.782 1.00 43.44 300 ASP A O 1
ATOM 2267 N N . GLY A 1 301 ? 24.008 -8.862 -25.055 1.00 54.19 301 GLY A N 1
ATOM 2268 C CA . GLY A 1 301 ? 23.019 -8.948 -23.981 1.00 54.19 301 GLY A CA 1
ATOM 2269 C C . GLY A 1 301 ? 22.115 -7.719 -23.862 1.00 54.19 301 GLY A C 1
ATOM 2270 O O . GLY A 1 301 ? 22.262 -6.723 -24.575 1.00 54.19 301 GLY A O 1
ATOM 2271 N N . ASP A 1 302 ? 21.153 -7.789 -22.946 1.00 64.31 302 ASP A N 1
ATOM 2272 C CA . ASP A 1 302 ? 20.226 -6.691 -22.672 1.00 64.31 302 ASP A CA 1
ATOM 2273 C C . ASP A 1 302 ? 20.950 -5.579 -21.891 1.00 64.31 302 ASP A C 1
ATOM 2275 O O . ASP A 1 302 ? 21.557 -5.818 -20.846 1.00 64.31 302 ASP A O 1
ATOM 2279 N N . THR A 1 303 ? 20.915 -4.352 -22.414 1.00 65.50 303 THR A N 1
ATOM 2280 C CA . THR A 1 303 ? 21.484 -3.168 -21.761 1.00 65.50 303 THR A CA 1
ATOM 2281 C C . THR A 1 303 ? 20.355 -2.339 -21.153 1.00 65.50 303 THR A C 1
ATOM 2283 O O . THR A 1 303 ? 19.518 -1.833 -21.901 1.00 65.50 303 THR A O 1
ATOM 2286 N N . PRO A 1 304 ? 20.303 -2.174 -19.823 1.00 69.69 304 PRO A N 1
ATOM 2287 C CA . PRO A 1 304 ? 19.293 -1.339 -19.191 1.00 69.69 304 PRO A CA 1
ATOM 2288 C C . PRO A 1 304 ? 19.488 0.149 -19.486 1.00 69.69 304 PRO A C 1
ATOM 2290 O O . PRO A 1 304 ? 20.621 0.640 -19.525 1.00 69.69 304 PRO A O 1
ATOM 2293 N N . VAL A 1 305 ? 18.374 0.866 -19.628 1.00 69.69 305 VAL A N 1
ATOM 2294 C CA . VAL A 1 305 ? 18.357 2.306 -19.913 1.00 69.69 305 VAL A CA 1
ATOM 2295 C C . VAL A 1 305 ? 17.754 3.068 -18.742 1.00 69.69 305 VAL A C 1
ATOM 2297 O O . VAL A 1 305 ? 16.644 2.771 -18.319 1.00 69.69 305 VAL A O 1
ATOM 2300 N N . SER A 1 306 ? 18.485 4.032 -18.190 1.00 69.50 306 SER A N 1
ATOM 2301 C CA . SER A 1 306 ? 17.992 4.924 -17.130 1.00 69.50 306 SER A CA 1
ATOM 2302 C C . SER A 1 306 ? 17.529 6.262 -17.709 1.00 69.50 306 SER A C 1
ATOM 2304 O O . SER A 1 306 ? 17.766 6.540 -18.876 1.00 69.50 306 SER A O 1
ATOM 2306 N N . GLY A 1 307 ? 16.834 7.088 -16.922 1.00 68.00 307 GLY A N 1
ATOM 2307 C CA . GLY A 1 307 ? 16.428 8.423 -17.380 1.00 68.00 307 GLY A CA 1
ATOM 2308 C C . GLY A 1 307 ? 15.304 8.418 -18.423 1.00 68.00 307 GLY A C 1
ATOM 2309 O O . GLY A 1 307 ? 15.188 9.354 -19.208 1.00 68.00 307 GLY A O 1
ATOM 2310 N N . ILE A 1 308 ? 14.478 7.369 -18.450 1.00 74.19 308 ILE A N 1
ATOM 2311 C CA . ILE A 1 308 ? 13.299 7.254 -19.309 1.00 74.19 308 ILE A CA 1
ATOM 2312 C C . ILE A 1 308 ? 12.035 7.348 -18.461 1.00 74.19 308 ILE A C 1
ATOM 2314 O O . ILE A 1 308 ? 11.898 6.635 -17.470 1.00 74.19 308 ILE A O 1
ATOM 2318 N N . ASN A 1 309 ? 11.093 8.197 -18.876 1.00 78.75 309 ASN A N 1
ATOM 2319 C CA . ASN A 1 309 ? 9.793 8.323 -18.231 1.00 78.75 309 ASN A CA 1
ATOM 2320 C C . ASN A 1 309 ? 8.814 7.262 -18.747 1.00 78.75 309 ASN A C 1
ATOM 2322 O O . ASN A 1 309 ? 8.399 7.280 -19.907 1.00 78.75 309 ASN A O 1
ATOM 2326 N N . VAL A 1 310 ? 8.437 6.346 -17.862 1.00 84.62 310 VAL A N 1
ATOM 2327 C CA . VAL A 1 310 ? 7.428 5.317 -18.097 1.00 84.62 310 VAL A CA 1
ATOM 2328 C C . VAL A 1 310 ? 6.118 5.802 -17.496 1.00 84.62 310 VAL A C 1
ATOM 2330 O O . VAL A 1 310 ? 6.078 6.283 -16.366 1.00 84.62 310 VAL A O 1
ATOM 2333 N N . VAL A 1 311 ? 5.027 5.653 -18.240 1.00 88.69 311 VAL A N 1
ATOM 2334 C CA . VAL A 1 311 ? 3.689 6.090 -17.843 1.00 88.69 311 VAL A CA 1
ATOM 2335 C C . VAL A 1 311 ? 2.719 4.920 -17.927 1.00 88.69 311 VAL A C 1
ATOM 2337 O O . VAL A 1 311 ? 2.633 4.243 -18.952 1.00 88.69 311 VAL A O 1
ATOM 2340 N N . ALA A 1 312 ? 1.968 4.708 -16.849 1.00 93.19 312 ALA A N 1
ATOM 2341 C CA . ALA A 1 312 ? 0.887 3.739 -16.761 1.00 93.19 312 ALA A CA 1
ATOM 2342 C C . ALA A 1 312 ? -0.466 4.458 -16.824 1.00 93.19 312 ALA A C 1
ATOM 2344 O O . ALA A 1 312 ? -0.772 5.278 -15.961 1.00 93.19 312 ALA A O 1
ATOM 2345 N N . ARG A 1 313 ? -1.302 4.137 -17.817 1.00 93.12 313 ARG A N 1
ATOM 2346 C CA . ARG A 1 313 ? -2.633 4.736 -18.032 1.00 93.12 313 ARG A CA 1
ATOM 2347 C C . ARG A 1 313 ? -3.715 3.678 -17.961 1.00 93.12 313 ARG A C 1
ATOM 2349 O O . ARG A 1 313 ? -3.644 2.689 -18.683 1.00 93.12 313 ARG A O 1
ATOM 2356 N N . ARG A 1 314 ? -4.742 3.867 -17.139 1.00 94.19 314 ARG A N 1
ATOM 2357 C CA . ARG A 1 314 ? -5.827 2.885 -17.043 1.00 94.19 314 ARG A CA 1
ATOM 2358 C C . ARG A 1 314 ? -6.725 2.935 -18.274 1.00 94.19 314 ARG A C 1
ATOM 2360 O O . ARG A 1 314 ? -7.299 3.966 -18.584 1.00 94.19 314 ARG A O 1
ATOM 2367 N N . ILE A 1 315 ? -6.891 1.800 -18.938 1.00 93.50 315 ILE A N 1
ATOM 2368 C CA . ILE A 1 315 ? -7.666 1.653 -20.178 1.00 93.50 315 ILE A CA 1
ATOM 2369 C C . ILE A 1 315 ? -8.867 0.715 -20.038 1.00 93.50 315 ILE A C 1
ATOM 2371 O O . ILE A 1 315 ? -9.672 0.599 -20.956 1.00 93.50 315 ILE A O 1
ATOM 2375 N N . SER A 1 316 ? -9.051 0.072 -18.878 1.00 90.00 316 SER A N 1
ATOM 2376 C CA . SER A 1 316 ? -10.196 -0.828 -18.634 1.00 90.00 316 SER A CA 1
ATOM 2377 C C . SER A 1 316 ? -11.579 -0.177 -18.775 1.00 90.00 316 SER A C 1
ATOM 2379 O O . SER A 1 316 ? -12.588 -0.877 -18.734 1.00 90.00 316 SER A O 1
ATOM 2381 N N . ARG A 1 317 ? -11.645 1.152 -18.893 1.00 84.62 317 ARG A N 1
ATOM 2382 C CA . ARG A 1 317 ? -12.892 1.904 -19.056 1.00 84.62 317 ARG A CA 1
ATOM 2383 C C . ARG A 1 317 ? -12.917 2.774 -20.315 1.00 84.62 317 ARG A C 1
ATOM 2385 O O . ARG A 1 317 ? -13.971 3.268 -20.677 1.00 84.62 317 ARG A O 1
ATOM 2392 N N . GLY A 1 318 ? -11.814 2.915 -21.044 1.00 85.12 318 GLY A N 1
ATOM 2393 C CA . GLY A 1 318 ? -11.772 3.798 -22.205 1.00 85.12 318 GLY A CA 1
ATOM 2394 C C . GLY A 1 318 ? -10.497 3.646 -23.018 1.00 85.12 318 GLY A C 1
ATOM 2395 O O . GLY A 1 318 ? -9.459 3.238 -22.500 1.00 85.12 318 GLY A O 1
ATOM 2396 N N . ALA A 1 319 ? -10.579 3.982 -24.304 1.00 84.50 319 ALA A N 1
ATOM 2397 C CA . ALA A 1 319 ? -9.420 4.007 -25.186 1.00 84.50 319 ALA A CA 1
ATOM 2398 C C . ALA A 1 319 ? -8.582 5.273 -24.962 1.00 84.50 319 ALA A C 1
ATOM 2400 O O . ALA A 1 319 ? -9.108 6.332 -24.614 1.00 84.50 319 ALA A O 1
ATOM 2401 N N . TYR A 1 320 ? -7.279 5.166 -25.214 1.00 85.00 320 TYR A N 1
ATOM 2402 C CA . TYR A 1 320 ? -6.359 6.294 -25.209 1.00 85.00 320 TYR A CA 1
ATOM 2403 C C . TYR A 1 320 ? -5.636 6.408 -26.569 1.00 85.00 320 TYR A C 1
ATOM 2405 O O . TYR A 1 320 ? -5.124 5.397 -27.051 1.00 85.00 320 TYR A O 1
ATOM 2413 N N . PRO A 1 321 ? -5.548 7.609 -27.175 1.00 83.19 321 PRO A N 1
ATOM 2414 C CA . PRO A 1 321 ? -6.263 8.821 -26.774 1.00 83.19 321 PRO A CA 1
ATOM 2415 C C . PRO A 1 321 ? -7.786 8.632 -26.924 1.00 83.19 321 PRO A C 1
ATOM 2417 O O . PRO A 1 321 ? -8.215 7.767 -27.695 1.00 83.19 321 PRO A O 1
ATOM 2420 N N . PRO A 1 322 ? -8.615 9.412 -26.206 1.00 85.19 322 PRO A N 1
ATOM 2421 C CA . PRO A 1 322 ? -10.057 9.358 -26.411 1.00 85.19 322 PRO A CA 1
ATOM 2422 C C . PRO A 1 322 ? -10.453 9.683 -27.870 1.00 85.19 322 PRO A C 1
ATOM 2424 O O . PRO A 1 322 ? -9.631 10.196 -28.633 1.00 85.19 322 PRO A O 1
ATOM 2427 N N . PRO A 1 323 ? -11.696 9.397 -28.303 1.00 82.62 323 PRO A N 1
ATOM 2428 C CA . PRO A 1 323 ? -12.158 9.739 -29.650 1.00 82.62 323 PRO A CA 1
ATOM 2429 C C . PRO A 1 323 ? -12.362 11.256 -29.860 1.00 82.62 323 PRO A C 1
ATOM 2431 O O . PRO A 1 323 ? -12.812 11.953 -28.937 1.00 82.62 323 PRO A O 1
ATOM 2434 N N . PRO A 1 324 ? -12.120 11.793 -31.078 1.00 78.19 324 PRO A N 1
ATOM 2435 C CA . PRO A 1 324 ? -12.409 13.191 -31.401 1.00 78.19 324 PRO A CA 1
ATOM 2436 C C . PRO A 1 324 ? -13.866 13.578 -31.113 1.00 78.19 324 PRO A C 1
ATOM 2438 O O . PRO A 1 324 ? -14.794 12.847 -31.451 1.00 78.19 324 PRO A O 1
ATOM 2441 N N . GLY A 1 325 ? -14.071 14.757 -30.518 1.00 74.69 325 GLY A N 1
ATOM 2442 C CA . GLY A 1 325 ? -15.399 15.261 -30.135 1.00 74.69 325 GLY A CA 1
ATOM 2443 C C . GLY A 1 325 ? -15.786 15.011 -28.673 1.00 74.69 325 GLY A C 1
ATOM 2444 O O . GLY A 1 325 ? -16.778 15.581 -28.218 1.00 74.69 325 GLY A O 1
ATOM 2445 N N . LEU A 1 326 ? -14.994 14.238 -27.921 1.00 81.12 326 LEU A N 1
ATOM 2446 C CA . LEU A 1 326 ? -15.147 14.133 -26.472 1.00 81.12 326 LEU A CA 1
ATOM 2447 C C . LEU A 1 326 ? -14.776 15.454 -25.782 1.00 81.12 326 LEU A C 1
ATOM 2449 O O . LEU A 1 326 ? -13.752 16.065 -26.086 1.00 81.12 326 LEU A O 1
ATOM 2453 N N . THR A 1 327 ? -15.598 15.871 -24.821 1.00 78.62 327 THR A N 1
ATOM 2454 C CA . THR A 1 327 ? -15.325 16.999 -23.922 1.00 78.62 327 THR A CA 1
ATOM 2455 C C . THR A 1 327 ? -15.103 16.479 -22.504 1.00 78.62 327 THR A C 1
ATOM 2457 O O . THR A 1 327 ? -15.796 15.550 -22.076 1.00 78.62 327 THR A O 1
ATOM 2460 N N . ALA A 1 328 ? -14.181 17.083 -21.745 1.00 77.88 328 ALA A N 1
ATOM 2461 C CA . ALA A 1 328 ? -14.046 16.763 -20.321 1.00 77.88 328 ALA A CA 1
ATOM 2462 C C . ALA A 1 328 ? -15.346 17.099 -19.565 1.00 77.88 328 ALA A C 1
ATOM 2464 O O . ALA A 1 328 ? -15.839 16.302 -18.772 1.00 77.88 328 ALA A O 1
ATOM 2465 N N . TYR A 1 329 ? -15.971 18.232 -19.901 1.00 78.19 329 TYR A N 1
ATOM 2466 C CA . TYR A 1 329 ? -17.239 18.671 -19.322 1.00 78.19 329 TYR A CA 1
ATOM 2467 C C . TYR A 1 329 ? -18.431 18.362 -20.254 1.00 78.19 329 TYR A C 1
ATOM 2469 O O . TYR A 1 329 ? -18.543 18.958 -21.332 1.00 78.19 329 TYR A O 1
ATOM 2477 N N . PRO A 1 330 ? -19.346 17.442 -19.881 1.00 73.38 330 PRO A N 1
ATOM 2478 C CA . PRO A 1 330 ? -20.604 17.223 -20.599 1.00 73.38 330 PRO A CA 1
ATOM 2479 C C . PRO A 1 330 ? -21.400 18.521 -20.797 1.00 73.38 330 PRO A C 1
ATOM 2481 O O . PRO A 1 330 ? -21.491 19.334 -19.880 1.00 73.38 330 PRO A O 1
ATOM 2484 N N . ASN A 1 331 ? -22.060 18.682 -21.950 1.00 70.62 331 ASN A N 1
ATOM 2485 C CA . ASN A 1 331 ? -22.964 19.809 -22.249 1.00 70.62 331 ASN A CA 1
ATOM 2486 C C . ASN A 1 331 ? -22.319 21.206 -22.172 1.00 70.62 331 ASN A C 1
ATOM 2488 O O . ASN A 1 331 ? -23.038 22.202 -22.113 1.00 70.62 331 ASN A O 1
ATOM 2492 N N . ASN A 1 332 ? -20.986 21.281 -22.164 1.00 64.88 332 ASN A N 1
ATOM 2493 C CA . ASN A 1 332 ? -20.206 22.511 -22.023 1.00 64.88 332 ASN A CA 1
ATOM 2494 C C . ASN A 1 332 ? -20.484 23.269 -20.713 1.00 64.88 332 ASN A C 1
ATOM 2496 O O . ASN A 1 332 ? -20.308 24.485 -20.657 1.00 64.88 332 ASN A O 1
ATOM 2500 N N . ASN A 1 333 ? -20.948 22.574 -19.667 1.00 72.38 333 ASN A N 1
ATOM 2501 C CA . ASN A 1 333 ? -21.302 23.203 -18.399 1.00 72.38 333 ASN A CA 1
ATOM 2502 C C . ASN A 1 333 ? -20.238 22.911 -17.336 1.00 72.38 333 ASN A C 1
ATOM 2504 O O . ASN A 1 333 ? -20.280 21.884 -16.656 1.00 72.38 333 ASN A O 1
ATOM 2508 N N . VAL A 1 334 ? -19.271 23.818 -17.211 1.00 76.31 334 VAL A N 1
ATOM 2509 C CA . VAL A 1 334 ? -18.275 23.787 -16.136 1.00 76.31 334 VAL A CA 1
ATOM 2510 C C . VAL A 1 334 ? -18.939 24.330 -14.878 1.00 76.31 334 VAL A C 1
ATOM 2512 O O . VAL A 1 334 ? -19.354 25.486 -14.835 1.00 76.31 334 VAL A O 1
ATOM 2515 N N . THR A 1 335 ? -19.075 23.486 -13.858 1.00 78.88 335 THR A N 1
ATOM 2516 C CA . THR A 1 335 ? -19.607 23.930 -12.566 1.00 78.88 335 THR A CA 1
ATOM 2517 C C . THR A 1 335 ? -18.472 24.538 -11.757 1.00 78.88 335 THR A C 1
ATOM 2519 O O . THR A 1 335 ? -17.433 23.904 -11.592 1.00 78.88 335 THR A O 1
ATOM 2522 N N . LEU A 1 336 ? -18.677 25.757 -11.266 1.00 78.88 336 LEU A N 1
ATOM 2523 C CA . LEU A 1 336 ? -17.755 26.425 -10.355 1.00 78.88 336 LEU A CA 1
ATOM 2524 C C . LEU A 1 336 ? -18.205 26.183 -8.916 1.00 78.88 336 LEU A C 1
ATOM 2526 O O . LEU A 1 336 ? -19.407 26.129 -8.639 1.00 78.88 336 LEU A O 1
ATOM 2530 N N . ASP A 1 337 ? -17.251 26.049 -8.007 1.00 78.12 337 ASP A N 1
ATOM 2531 C CA . ASP A 1 337 ? -17.536 26.077 -6.580 1.00 78.12 337 ASP A CA 1
ATOM 2532 C C . ASP A 1 337 ? -17.728 27.509 -6.047 1.00 78.12 337 ASP A C 1
ATOM 2534 O O . ASP A 1 337 ? -17.734 28.491 -6.793 1.00 78.12 337 ASP A O 1
ATOM 2538 N N . GLN A 1 338 ? -17.912 27.624 -4.731 1.00 81.06 338 GLN A N 1
ATOM 2539 C CA . GLN A 1 338 ? -18.160 28.892 -4.040 1.00 81.06 338 GLN A CA 1
ATOM 2540 C C . GLN A 1 338 ? -17.025 29.926 -4.164 1.00 81.06 338 GLN A C 1
ATOM 2542 O O . GLN A 1 338 ? -17.282 31.114 -3.983 1.00 81.06 338 GLN A O 1
ATOM 2547 N N . ASP A 1 339 ? -15.801 29.495 -4.480 1.00 74.19 339 ASP A N 1
ATOM 2548 C CA . ASP A 1 339 ? -14.630 30.361 -4.656 1.00 74.19 339 ASP A CA 1
ATOM 2549 C C . ASP A 1 339 ? -14.332 30.630 -6.142 1.00 74.19 339 ASP A C 1
ATOM 2551 O O . ASP A 1 339 ? -13.338 31.278 -6.473 1.00 74.19 339 ASP A O 1
ATOM 2555 N N . GLY A 1 340 ? -15.197 30.152 -7.043 1.00 75.50 340 GLY A N 1
ATOM 2556 C CA . GLY A 1 340 ? -15.044 30.297 -8.488 1.00 75.50 340 GLY A CA 1
ATOM 2557 C C . GLY A 1 340 ? -14.108 29.267 -9.120 1.00 75.50 340 GLY A C 1
ATOM 2558 O O . GLY A 1 340 ? -13.775 29.412 -10.294 1.00 75.50 340 GLY A O 1
ATOM 2559 N N . VAL A 1 341 ? -13.692 28.230 -8.382 1.00 76.62 341 VAL A N 1
ATOM 2560 C CA . VAL A 1 341 ? -12.811 27.182 -8.908 1.00 76.62 341 VAL A CA 1
ATOM 2561 C C . VAL A 1 341 ? -13.636 26.149 -9.676 1.00 76.62 341 VAL A C 1
ATOM 2563 O O . VAL A 1 341 ? -14.644 25.662 -9.151 1.00 76.62 341 VAL A O 1
ATOM 2566 N N . PRO A 1 342 ? -13.238 25.778 -10.905 1.00 75.81 342 PRO A N 1
ATOM 2567 C CA . PRO A 1 342 ? -13.878 24.692 -11.632 1.00 75.81 342 PRO A CA 1
ATOM 2568 C C . PRO A 1 342 ? -13.807 23.368 -10.864 1.00 75.81 342 PRO A C 1
ATOM 2570 O O . PRO A 1 342 ? -12.744 22.937 -10.407 1.00 75.81 342 PRO A O 1
ATOM 2573 N N . LEU A 1 343 ? -14.956 22.710 -10.720 1.00 78.19 343 LEU A N 1
ATOM 2574 C CA . LEU A 1 343 ? -15.016 21.369 -10.152 1.00 78.19 343 LEU A CA 1
ATOM 2575 C C . LEU A 1 343 ? -14.386 20.354 -11.113 1.00 78.19 343 LEU A C 1
ATOM 2577 O O . LEU A 1 343 ? -14.530 20.516 -12.325 1.00 78.19 343 LEU A O 1
ATOM 2581 N N . PRO A 1 344 ? -13.768 19.271 -10.598 1.00 78.69 344 PRO A N 1
ATOM 2582 C CA . PRO A 1 344 ? -13.243 18.208 -11.441 1.00 78.69 344 PRO A CA 1
ATOM 2583 C C . PRO A 1 344 ? -14.299 17.686 -12.427 1.00 78.69 344 PRO A C 1
ATOM 2585 O O . PRO A 1 344 ? -15.472 17.554 -12.047 1.00 78.69 344 PRO A O 1
ATOM 2588 N N . PRO A 1 345 ? -13.909 17.350 -13.671 1.00 79.75 345 PRO A N 1
ATOM 2589 C CA . PRO A 1 345 ? -14.811 16.716 -14.618 1.00 79.75 345 PRO A CA 1
ATOM 2590 C C . PRO A 1 345 ? -15.490 15.481 -14.007 1.00 79.75 345 PRO A C 1
ATOM 2592 O O . PRO A 1 345 ? -14.849 14.731 -13.265 1.00 79.75 345 PRO A O 1
ATOM 2595 N N . PRO A 1 346 ? -16.776 15.230 -14.309 1.00 77.31 346 PRO A N 1
ATOM 2596 C CA . PRO A 1 346 ? -17.453 14.046 -13.803 1.00 77.31 346 PRO A CA 1
ATOM 2597 C C . PRO A 1 346 ? -16.771 12.779 -14.326 1.00 77.31 346 PRO A C 1
ATOM 2599 O O . PRO A 1 346 ? -16.360 12.724 -15.486 1.00 77.31 346 PRO A O 1
ATOM 2602 N N . ASN A 1 347 ? -16.708 11.745 -13.484 1.00 67.38 347 ASN A N 1
ATOM 2603 C CA . ASN A 1 347 ? -16.122 10.458 -13.851 1.00 67.38 347 ASN A CA 1
ATOM 2604 C C . ASN A 1 347 ? -16.792 9.905 -15.114 1.00 67.38 347 ASN A C 1
ATOM 2606 O O . ASN A 1 347 ? -17.999 9.652 -15.132 1.00 67.38 347 ASN A O 1
ATOM 2610 N N . ARG A 1 348 ? -15.993 9.702 -16.160 1.00 79.12 348 ARG A N 1
ATOM 2611 C CA . ARG A 1 348 ? -16.408 9.078 -17.412 1.00 79.12 348 ARG A CA 1
ATOM 2612 C C . ARG A 1 348 ? -15.465 7.943 -17.739 1.00 79.12 348 ARG A C 1
ATOM 2614 O O . ARG A 1 348 ? -14.254 8.075 -17.595 1.00 79.12 348 ARG A O 1
ATOM 2621 N N . ASP A 1 349 ? -16.047 6.865 -18.237 1.00 81.81 349 ASP A N 1
ATOM 2622 C CA . ASP A 1 349 ? -15.304 5.691 -18.670 1.00 81.81 349 ASP A CA 1
ATOM 2623 C C . ASP A 1 349 ? -14.300 6.077 -19.784 1.00 81.81 349 ASP A C 1
ATOM 2625 O O . ASP A 1 349 ? -13.108 5.800 -19.675 1.00 81.81 349 ASP A O 1
ATOM 2629 N N . GLU A 1 350 ? -14.728 6.883 -20.763 1.00 80.50 350 GLU A N 1
ATOM 2630 C CA . GLU A 1 350 ? -13.889 7.351 -21.882 1.00 80.50 350 GLU A CA 1
ATOM 2631 C C . GLU A 1 350 ? -12.743 8.310 -21.490 1.00 80.50 350 GLU A C 1
ATOM 2633 O O . GLU A 1 350 ? -11.792 8.455 -22.255 1.00 80.50 350 GLU A O 1
ATOM 2638 N N . THR A 1 351 ? -12.799 8.967 -20.322 1.00 82.00 351 THR A N 1
ATOM 2639 C CA . THR A 1 351 ? -11.726 9.859 -19.826 1.00 82.00 351 THR A CA 1
ATOM 2640 C C . THR A 1 351 ? -10.871 9.215 -18.732 1.00 82.00 351 THR A C 1
ATOM 2642 O O . THR A 1 351 ? -9.936 9.850 -18.246 1.00 82.00 351 THR A O 1
ATOM 2645 N N . ASP A 1 352 ? -11.165 7.972 -18.333 1.00 86.38 352 ASP A N 1
ATOM 2646 C CA . ASP A 1 352 ? -10.409 7.236 -17.308 1.00 86.38 352 ASP A CA 1
ATOM 2647 C C . ASP A 1 352 ? -8.895 7.184 -17.592 1.00 86.38 352 ASP A C 1
ATOM 2649 O O . ASP A 1 352 ? -8.133 7.433 -16.659 1.00 86.38 352 ASP A O 1
ATOM 2653 N N . PRO A 1 353 ? -8.415 7.000 -18.844 1.00 88.38 353 PRO A N 1
ATOM 2654 C CA . PRO A 1 353 ? -6.974 7.003 -19.119 1.00 88.38 353 PRO A CA 1
ATOM 2655 C C . PRO A 1 353 ? -6.273 8.342 -18.852 1.00 88.38 353 PRO A C 1
ATOM 2657 O O . PRO A 1 353 ? -5.045 8.382 -18.743 1.00 88.38 353 PRO A O 1
ATOM 2660 N N . LEU A 1 354 ? -7.036 9.439 -18.790 1.00 86.69 354 LEU A N 1
ATOM 2661 C CA . LEU A 1 354 ? -6.528 10.771 -18.464 1.00 86.69 354 LEU A CA 1
ATOM 2662 C C . LEU A 1 354 ? -6.488 10.978 -16.948 1.00 86.69 354 LEU A C 1
ATOM 2664 O O . LEU A 1 354 ? -5.483 11.451 -16.431 1.00 86.69 354 LEU A O 1
ATOM 2668 N N . ALA A 1 355 ? -7.561 10.596 -16.247 1.00 85.31 355 ALA A N 1
ATOM 2669 C CA . ALA A 1 355 ? -7.711 10.783 -14.802 1.00 85.31 355 ALA A CA 1
ATOM 2670 C C . ALA A 1 355 ? -6.925 9.762 -13.959 1.00 85.31 355 ALA A C 1
ATOM 2672 O O . ALA A 1 355 ? -6.533 10.049 -12.826 1.00 85.31 355 ALA A O 1
ATOM 2673 N N . THR A 1 356 ? -6.719 8.564 -14.506 1.00 90.56 356 THR A N 1
ATOM 2674 C CA . THR A 1 356 ? -6.081 7.428 -13.841 1.00 90.56 356 THR A CA 1
ATOM 2675 C C . THR A 1 356 ? -4.770 7.100 -14.553 1.00 90.56 356 THR A C 1
ATOM 2677 O O . THR A 1 356 ? -4.639 6.077 -15.233 1.00 90.56 356 THR A O 1
ATOM 2680 N N . ALA A 1 357 ? -3.801 8.001 -14.399 1.00 89.69 357 ALA A N 1
ATOM 2681 C CA . ALA A 1 357 ? -2.444 7.850 -14.902 1.00 89.69 357 ALA A CA 1
ATOM 2682 C C . ALA A 1 357 ? -1.413 8.030 -13.777 1.00 89.69 357 ALA A C 1
ATOM 2684 O O . ALA A 1 357 ? -1.675 8.739 -12.805 1.00 89.69 357 ALA A O 1
ATOM 2685 N N . ALA A 1 358 ? -0.276 7.351 -13.908 1.00 88.81 358 ALA A N 1
ATOM 2686 C CA . ALA A 1 358 ? 0.876 7.469 -13.018 1.00 88.81 358 ALA A CA 1
ATOM 2687 C C . ALA A 1 358 ? 2.178 7.392 -13.829 1.00 88.81 358 ALA A C 1
ATOM 2689 O O . ALA A 1 358 ? 2.195 6.753 -14.886 1.00 88.81 358 ALA A O 1
ATOM 2690 N N . SER A 1 359 ? 3.254 8.014 -13.348 1.00 84.06 359 SER A N 1
ATOM 2691 C CA . SER A 1 359 ? 4.556 8.082 -14.017 1.00 84.06 359 SER A CA 1
ATOM 2692 C C . SER A 1 359 ? 5.710 7.683 -13.099 1.00 84.06 359 SER A C 1
ATOM 2694 O O . SER A 1 359 ? 5.636 7.792 -11.878 1.00 84.06 359 SER A O 1
ATOM 2696 N N . VAL A 1 360 ? 6.780 7.159 -13.693 1.00 78.19 360 VAL A N 1
ATOM 2697 C CA . VAL A 1 360 ? 8.031 6.844 -12.999 1.00 78.19 360 VAL A CA 1
ATOM 2698 C C . VAL A 1 360 ? 9.198 6.942 -13.975 1.00 78.19 360 VAL A C 1
ATOM 2700 O O . VAL A 1 360 ? 9.078 6.551 -15.135 1.00 78.19 360 VAL A O 1
ATOM 2703 N N . VAL A 1 361 ? 10.352 7.415 -13.502 1.00 74.38 361 VAL A N 1
ATOM 2704 C CA . VAL A 1 361 ? 11.586 7.421 -14.295 1.00 74.38 361 VAL A CA 1
ATOM 2705 C C . VAL A 1 361 ? 12.487 6.244 -13.944 1.00 74.38 361 VAL A C 1
ATOM 2707 O O . VAL A 1 361 ? 12.831 6.019 -12.783 1.00 74.38 361 VAL A O 1
ATOM 2710 N N . THR A 1 362 ? 12.892 5.497 -14.968 1.00 72.44 362 THR A N 1
ATOM 2711 C CA . THR A 1 362 ? 13.737 4.301 -14.853 1.00 72.44 362 THR A CA 1
ATOM 2712 C C . THR A 1 362 ? 15.109 4.619 -14.275 1.00 72.44 362 THR A C 1
ATOM 2714 O O . THR A 1 362 ? 15.728 5.617 -14.654 1.00 72.44 362 THR A O 1
ATOM 2717 N N . GLY A 1 363 ? 15.638 3.740 -13.422 1.00 55.31 363 GLY A N 1
ATOM 2718 C CA . GLY A 1 363 ? 16.976 3.905 -12.838 1.00 55.31 363 GLY A CA 1
ATOM 2719 C C . GLY A 1 363 ? 17.110 5.079 -11.860 1.00 55.31 363 GLY A C 1
ATOM 2720 O O . GLY A 1 363 ? 18.182 5.277 -11.289 1.00 55.31 363 GLY A O 1
ATOM 2721 N N . SER A 1 364 ? 16.034 5.831 -11.610 1.00 50.47 364 SER A N 1
ATOM 2722 C CA . SER A 1 364 ? 15.984 6.764 -10.494 1.00 50.47 364 SER A CA 1
ATOM 2723 C C . SER A 1 364 ? 16.067 5.968 -9.193 1.00 50.47 364 SER A C 1
ATOM 2725 O O . SER A 1 364 ? 15.265 5.075 -8.934 1.00 50.47 364 SER A O 1
ATOM 2727 N N . THR A 1 365 ? 17.037 6.306 -8.342 1.00 44.53 365 THR A N 1
ATOM 2728 C CA . THR A 1 365 ? 17.209 5.717 -6.998 1.00 44.53 365 THR A CA 1
ATOM 2729 C C . THR A 1 365 ? 16.082 6.090 -6.022 1.00 44.53 365 THR A C 1
ATOM 2731 O O . THR A 1 365 ? 16.133 5.734 -4.841 1.00 44.53 365 THR A O 1
ATOM 2734 N N . ALA A 1 366 ? 15.060 6.813 -6.474 1.00 40.84 366 ALA A N 1
ATOM 2735 C CA . ALA A 1 366 ? 14.020 7.368 -5.630 1.00 40.84 366 ALA A CA 1
ATOM 2736 C C . ALA A 1 366 ? 12.770 6.486 -5.589 1.00 40.84 366 ALA A C 1
ATOM 2738 O O . ALA A 1 366 ? 11.778 6.870 -6.176 1.00 40.84 366 ALA A O 1
ATOM 2739 N N . VAL A 1 367 ? 12.818 5.365 -4.854 1.00 37.50 367 VAL A N 1
ATOM 2740 C CA . VAL A 1 367 ? 11.688 4.741 -4.122 1.00 37.50 367 VAL A CA 1
ATOM 2741 C C . VAL A 1 367 ? 12.295 3.737 -3.111 1.00 37.50 367 VAL A C 1
ATOM 2743 O O . VAL A 1 367 ? 12.189 2.525 -3.256 1.00 37.50 367 VAL A O 1
ATOM 2746 N N . LYS A 1 368 ? 12.967 4.208 -2.046 1.00 36.50 368 LYS A N 1
ATOM 2747 C CA . LYS A 1 368 ? 13.232 3.371 -0.851 1.00 36.50 368 LYS A CA 1
ATOM 2748 C C . LYS A 1 368 ? 12.013 3.445 0.077 1.00 36.50 368 LYS A C 1
ATOM 2750 O O . LYS A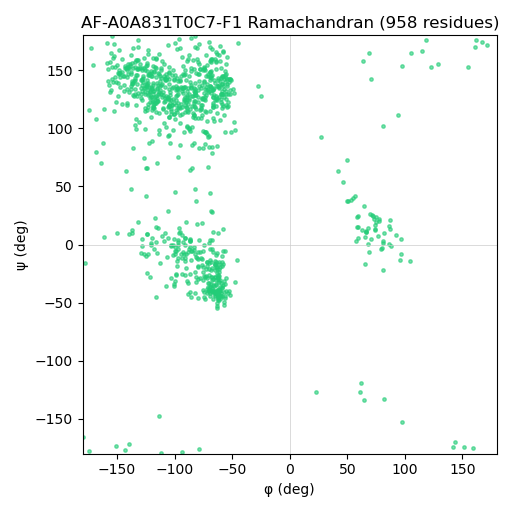 1 368 ? 12.058 4.031 1.157 1.00 36.50 368 LYS A O 1
ATOM 2755 N N . LEU A 1 369 ? 10.876 2.913 -0.368 1.00 39.88 369 LEU A N 1
ATOM 2756 C CA . LEU A 1 369 ? 9.652 2.931 0.434 1.00 39.88 369 LEU A CA 1
ATOM 2757 C C . LEU A 1 369 ? 9.661 1.778 1.433 1.00 39.88 369 LEU A C 1
ATOM 2759 O O . LEU A 1 369 ? 9.432 0.627 1.084 1.00 39.88 369 LEU A O 1
ATOM 2763 N N . ALA A 1 370 ? 9.837 2.142 2.704 1.00 32.34 370 ALA A N 1
ATOM 2764 C CA . ALA A 1 370 ? 9.929 1.294 3.897 1.00 32.34 370 ALA A CA 1
ATOM 2765 C C . ALA A 1 370 ? 11.105 0.314 4.014 1.00 32.34 370 ALA A C 1
ATOM 2767 O O . ALA A 1 370 ? 11.655 -0.146 3.020 1.00 32.34 370 ALA A O 1
ATOM 2768 N N . PRO A 1 371 ? 11.419 -0.098 5.262 1.00 33.62 371 PRO A N 1
ATOM 2769 C CA . PRO A 1 371 ? 12.515 -1.021 5.534 1.00 33.62 371 PRO A CA 1
ATOM 2770 C C . PRO A 1 371 ? 12.324 -2.453 5.001 1.00 33.62 371 PRO A C 1
ATOM 2772 O O . PRO A 1 371 ? 13.266 -3.230 5.083 1.00 33.62 371 PRO A O 1
ATOM 2775 N N . ASN A 1 372 ? 11.155 -2.810 4.446 1.00 32.72 372 ASN A N 1
ATOM 2776 C CA . ASN A 1 372 ? 10.815 -4.200 4.101 1.00 32.72 372 ASN A CA 1
ATOM 2777 C C . ASN A 1 372 ? 10.433 -4.435 2.629 1.00 32.72 372 ASN A C 1
ATOM 2779 O O . ASN A 1 372 ? 9.998 -5.534 2.295 1.00 32.72 372 ASN A O 1
ATOM 2783 N N . ILE A 1 373 ? 10.599 -3.448 1.744 1.00 37.28 373 ILE A N 1
ATOM 2784 C CA . ILE A 1 373 ? 10.502 -3.680 0.297 1.00 37.28 373 ILE A CA 1
ATOM 2785 C C . ILE A 1 373 ? 11.928 -3.599 -0.240 1.00 37.28 373 ILE A C 1
ATOM 2787 O O . ILE A 1 373 ? 12.534 -2.531 -0.300 1.00 37.28 373 ILE A O 1
ATOM 2791 N N . ASN A 1 374 ? 12.516 -4.768 -0.483 1.00 31.11 374 ASN A N 1
ATOM 2792 C CA . ASN A 1 374 ? 13.885 -4.888 -0.956 1.00 31.11 374 ASN A CA 1
ATOM 2793 C C . ASN A 1 374 ? 14.079 -4.184 -2.307 1.00 31.11 374 ASN A C 1
ATOM 2795 O O . ASN A 1 374 ? 13.208 -4.218 -3.170 1.00 31.11 374 ASN A O 1
ATOM 2799 N N . GLN A 1 375 ? 15.329 -3.754 -2.485 1.00 38.88 375 GLN A N 1
ATOM 2800 C CA . GLN A 1 375 ? 16.031 -3.443 -3.731 1.00 38.88 375 GLN A CA 1
ATOM 2801 C C . GLN A 1 375 ? 16.002 -1.977 -4.164 1.00 38.88 375 GLN A C 1
ATOM 2803 O O . GLN A 1 375 ? 14.994 -1.426 -4.591 1.00 38.88 375 GLN A O 1
ATOM 2808 N N . GLY A 1 376 ? 17.191 -1.365 -4.093 1.00 41.75 376 GLY A N 1
ATOM 2809 C CA . GLY A 1 376 ? 17.519 -0.290 -5.013 1.00 41.75 376 GLY A CA 1
ATOM 2810 C C . GLY A 1 376 ? 17.299 -0.823 -6.419 1.00 41.75 376 GLY A C 1
ATOM 2811 O O . GLY A 1 376 ? 17.891 -1.835 -6.792 1.00 41.75 376 GLY A O 1
ATOM 2812 N N . THR A 1 377 ? 16.389 -0.187 -7.139 1.00 46.00 377 THR A N 1
ATOM 2813 C CA . THR A 1 377 ? 16.145 -0.461 -8.546 1.00 46.00 377 THR A CA 1
ATOM 2814 C C . THR A 1 377 ? 17.474 -0.348 -9.281 1.00 46.00 377 THR A C 1
ATOM 2816 O O . THR A 1 377 ? 18.171 0.667 -9.181 1.00 46.00 377 THR A O 1
ATOM 2819 N N . GLY A 1 378 ? 17.871 -1.423 -9.955 1.00 51.69 378 GLY A N 1
ATOM 2820 C CA . GLY A 1 378 ? 18.989 -1.389 -10.876 1.00 51.69 378 GLY A CA 1
ATOM 2821 C C . GLY A 1 378 ? 18.706 -0.393 -11.999 1.00 51.69 378 GLY A C 1
ATOM 2822 O O . GLY A 1 378 ? 17.600 0.132 -12.156 1.00 51.69 378 GLY A O 1
ATOM 2823 N N . ARG A 1 379 ? 19.720 -0.112 -12.816 1.00 63.94 379 ARG A N 1
ATOM 2824 C CA . ARG A 1 379 ? 19.503 0.661 -14.046 1.00 63.94 379 ARG A CA 1
ATOM 2825 C C . ARG A 1 379 ? 18.416 -0.008 -14.879 1.00 63.94 379 ARG A C 1
ATOM 2827 O O . ARG A 1 379 ? 18.369 -1.233 -14.933 1.00 63.94 379 ARG A O 1
ATOM 2834 N N . GLY A 1 380 ? 17.570 0.783 -15.534 1.00 68.00 380 GLY A N 1
ATOM 2835 C CA . GLY A 1 380 ? 16.468 0.262 -16.346 1.00 68.00 380 GLY A CA 1
ATOM 2836 C C . GLY A 1 380 ? 15.221 -0.138 -15.572 1.00 68.00 380 GLY A C 1
ATOM 2837 O O . GLY A 1 380 ? 14.153 -0.142 -16.166 1.00 68.00 380 GLY A O 1
ATOM 2838 N N . ASP A 1 381 ? 15.302 -0.422 -14.275 1.00 75.69 381 ASP A N 1
ATOM 2839 C CA . ASP A 1 381 ? 14.142 -0.882 -13.510 1.00 75.69 381 ASP A CA 1
ATOM 2840 C C . ASP A 1 381 ? 13.139 0.259 -13.254 1.00 75.69 381 ASP A C 1
ATOM 2842 O O . ASP A 1 381 ? 13.524 1.411 -13.014 1.00 75.69 381 ASP A O 1
ATOM 2846 N N . TYR A 1 382 ? 11.848 -0.082 -13.255 1.00 81.88 382 TYR A N 1
ATOM 2847 C CA . TYR A 1 382 ? 10.750 0.799 -12.868 1.00 81.88 382 TYR A CA 1
ATOM 2848 C C . TYR A 1 382 ? 9.645 0.042 -12.112 1.00 81.88 382 TYR A C 1
ATOM 2850 O O . TYR A 1 382 ? 9.428 -1.158 -12.313 1.00 81.88 382 TYR A O 1
ATOM 2858 N N . GLN A 1 383 ? 8.920 0.746 -11.235 1.00 83.56 383 GLN A N 1
ATOM 2859 C CA . GLN A 1 383 ? 7.771 0.190 -10.517 1.00 83.56 383 GLN A CA 1
ATOM 2860 C C . GLN A 1 383 ? 6.709 1.255 -10.216 1.00 83.56 383 GLN A C 1
ATOM 2862 O O . GLN A 1 383 ? 6.992 2.267 -9.580 1.00 83.56 383 GLN A O 1
ATOM 2867 N N . PHE A 1 384 ? 5.464 0.972 -10.597 1.00 85.75 384 PHE A N 1
ATOM 2868 C CA . PHE A 1 384 ? 4.275 1.717 -10.191 1.00 85.75 384 PHE A CA 1
ATOM 2869 C C . PHE A 1 384 ? 3.624 1.024 -8.998 1.00 85.75 384 PHE A C 1
ATOM 2871 O O . PHE A 1 384 ? 3.185 -0.121 -9.115 1.00 85.75 384 PHE A O 1
ATOM 2878 N N . ASN A 1 385 ? 3.536 1.708 -7.860 1.00 82.50 385 ASN A N 1
ATOM 2879 C CA . ASN A 1 385 ? 2.910 1.185 -6.645 1.00 82.50 385 ASN A CA 1
ATOM 2880 C C . ASN A 1 385 ? 1.562 1.853 -6.384 1.00 82.50 385 ASN A C 1
ATOM 2882 O O . ASN A 1 385 ? 1.399 3.030 -6.678 1.00 82.50 385 ASN A O 1
ATOM 2886 N N . GLY A 1 386 ? 0.609 1.115 -5.808 1.00 86.81 386 GLY A N 1
ATOM 2887 C CA . GLY A 1 386 ? -0.670 1.694 -5.388 1.00 86.81 386 GLY A CA 1
ATOM 2888 C C . GLY A 1 386 ? -1.661 1.940 -6.531 1.00 86.81 386 GLY A C 1
ATOM 2889 O O . GLY A 1 386 ? -2.586 2.739 -6.384 1.00 86.81 386 GLY A O 1
ATOM 2890 N N . LEU A 1 387 ? -1.490 1.268 -7.672 1.00 92.25 387 LEU A N 1
ATOM 2891 C CA . LEU A 1 387 ? -2.402 1.387 -8.805 1.00 92.25 387 LEU A CA 1
ATOM 2892 C C . LEU A 1 387 ? -3.754 0.725 -8.484 1.00 92.25 387 LEU A C 1
ATOM 2894 O O . LEU A 1 387 ? -3.787 -0.418 -8.018 1.00 92.25 387 LEU A O 1
ATOM 2898 N N . PRO A 1 388 ? -4.890 1.392 -8.750 1.00 93.19 388 PRO A N 1
ATOM 2899 C CA . PRO A 1 388 ? -6.199 0.752 -8.683 1.00 93.19 388 PRO A CA 1
ATOM 2900 C C . PRO A 1 388 ? -6.297 -0.497 -9.582 1.00 93.19 388 PRO A C 1
ATOM 2902 O O . PRO A 1 388 ? -5.701 -0.529 -10.657 1.00 93.19 388 PRO A O 1
ATOM 2905 N N . PRO A 1 389 ? -7.099 -1.515 -9.224 1.00 93.81 389 PRO A N 1
ATOM 2906 C CA . PRO A 1 389 ? -7.301 -2.677 -10.081 1.00 93.81 389 PRO A CA 1
ATOM 2907 C C . PRO A 1 389 ? -7.926 -2.299 -11.430 1.00 93.81 389 PRO A C 1
ATOM 2909 O O . PRO A 1 389 ? -8.882 -1.512 -11.515 1.00 93.81 389 PRO A O 1
ATOM 2912 N N . GLY A 1 390 ? -7.410 -2.886 -12.503 1.00 94.25 390 GLY A N 1
ATOM 2913 C CA . GLY A 1 390 ? -7.829 -2.581 -13.867 1.00 94.25 390 GLY A CA 1
ATOM 2914 C C . GLY A 1 390 ? -6.788 -2.982 -14.898 1.00 94.25 390 GLY A C 1
ATOM 2915 O O . GLY A 1 390 ? -5.772 -3.581 -14.566 1.00 94.25 390 GLY A O 1
ATOM 2916 N N . ASP A 1 391 ? -7.060 -2.640 -16.149 1.00 95.00 391 ASP A N 1
ATOM 2917 C CA . ASP A 1 391 ? -6.152 -2.882 -17.270 1.00 95.00 391 ASP A CA 1
ATOM 2918 C C . ASP A 1 391 ? -5.447 -1.579 -17.616 1.00 95.00 391 ASP A C 1
ATOM 2920 O O . ASP A 1 391 ? -6.102 -0.534 -17.688 1.00 95.00 391 ASP A O 1
ATOM 2924 N N . TYR A 1 392 ? -4.134 -1.642 -17.813 1.00 95.62 392 TYR A N 1
ATOM 2925 C CA . TYR A 1 392 ? -3.277 -0.481 -18.013 1.00 95.62 392 TYR A CA 1
ATOM 2926 C C . TYR A 1 392 ? -2.503 -0.556 -19.327 1.00 95.62 392 TYR A C 1
ATOM 2928 O O . TYR A 1 392 ? -1.982 -1.607 -19.702 1.00 95.62 392 TYR A O 1
ATOM 2936 N N . LEU A 1 393 ? -2.414 0.595 -19.992 1.00 93.38 393 LEU A N 1
ATOM 2937 C CA . LEU A 1 393 ? -1.437 0.916 -21.019 1.00 93.38 393 LEU A CA 1
ATOM 2938 C C . LEU A 1 393 ? -0.142 1.357 -20.361 1.00 93.38 393 LEU A C 1
ATOM 2940 O O . LEU A 1 393 ? -0.140 2.358 -19.650 1.00 93.38 393 LEU A O 1
ATOM 2944 N N . ILE A 1 394 ? 0.935 0.615 -20.605 1.00 93.06 394 ILE A N 1
ATOM 2945 C CA . ILE A 1 394 ? 2.278 0.980 -20.162 1.00 93.06 394 ILE A CA 1
ATOM 2946 C C . ILE A 1 394 ? 3.036 1.470 -21.381 1.00 93.06 394 ILE A C 1
ATOM 2948 O O . ILE A 1 394 ? 3.178 0.742 -22.361 1.00 93.06 394 ILE A O 1
ATOM 2952 N N . SER A 1 395 ? 3.463 2.722 -21.331 1.00 86.75 395 SER A N 1
ATOM 2953 C CA . SER A 1 395 ? 4.092 3.401 -22.457 1.00 86.75 395 SER A CA 1
ATOM 2954 C C . SER A 1 395 ? 5.260 4.238 -21.992 1.00 86.75 395 SER A C 1
ATOM 2956 O O . SER A 1 395 ? 5.279 4.705 -20.854 1.00 86.75 395 SER A O 1
ATOM 2958 N N . ILE A 1 396 ? 6.193 4.484 -22.894 1.00 81.69 396 ILE A N 1
ATOM 2959 C CA . ILE A 1 396 ? 7.263 5.435 -22.669 1.00 81.69 396 ILE A CA 1
ATOM 2960 C C . ILE A 1 396 ? 6.845 6.800 -23.225 1.00 81.69 396 ILE A C 1
ATOM 2962 O O . ILE A 1 396 ? 6.380 6.913 -24.363 1.00 81.69 396 ILE A O 1
ATOM 2966 N N . GLU A 1 397 ? 7.025 7.850 -22.425 1.00 77.38 397 GLU A N 1
ATOM 2967 C CA . GLU A 1 397 ? 6.797 9.236 -22.836 1.00 77.38 397 GLU A CA 1
ATOM 2968 C C . GLU A 1 397 ? 8.127 10.011 -22.824 1.00 77.38 397 GLU A C 1
ATOM 2970 O O . GLU A 1 397 ? 8.884 9.895 -21.857 1.00 77.38 397 GLU A O 1
ATOM 2975 N N . PRO A 1 398 ? 8.447 10.798 -23.873 1.00 70.81 398 PRO A N 1
ATOM 2976 C CA . PRO A 1 398 ? 9.635 11.645 -23.876 1.00 70.81 398 PRO A CA 1
ATOM 2977 C C . PRO A 1 398 ? 9.660 12.580 -22.667 1.00 70.81 398 PRO A C 1
ATOM 2979 O O . PRO A 1 398 ? 8.629 13.096 -22.239 1.00 70.81 398 PRO A O 1
ATOM 2982 N N . ILE A 1 399 ? 10.849 12.819 -22.124 1.00 71.12 399 ILE A N 1
ATOM 2983 C CA . ILE A 1 399 ? 11.034 13.824 -21.081 1.00 71.12 399 ILE A CA 1
ATOM 2984 C C . ILE A 1 399 ? 11.218 15.175 -21.756 1.00 71.12 399 ILE A C 1
ATOM 2986 O O . ILE A 1 399 ? 12.175 15.371 -22.511 1.00 71.12 399 ILE A O 1
ATOM 2990 N N . ASN A 1 400 ? 10.326 16.124 -21.479 1.00 66.75 400 ASN A N 1
ATOM 2991 C CA . ASN A 1 400 ? 10.490 17.476 -21.990 1.00 66.75 400 ASN A CA 1
ATOM 2992 C C . ASN A 1 400 ? 11.772 18.084 -21.403 1.00 66.75 400 ASN A C 1
ATOM 2994 O O . ASN A 1 400 ? 11.967 18.152 -20.187 1.00 66.75 400 ASN A O 1
ATOM 2998 N N . SER A 1 401 ? 12.661 18.568 -22.270 1.00 56.25 401 SER A N 1
ATOM 2999 C CA . SER A 1 401 ? 13.962 19.089 -21.848 1.00 56.25 401 SER A CA 1
ATOM 3000 C C . SER A 1 401 ? 13.863 20.325 -20.944 1.00 56.25 401 SER A C 1
ATOM 3002 O O . SER A 1 401 ? 14.796 20.611 -20.190 1.00 56.25 401 SER A O 1
ATOM 3004 N N . ARG A 1 402 ? 12.717 21.022 -20.948 1.00 56.25 402 ARG A N 1
ATOM 3005 C CA . ARG A 1 402 ? 12.410 22.122 -20.021 1.00 56.25 402 ARG A CA 1
ATOM 3006 C C . ARG A 1 402 ? 12.120 21.647 -18.594 1.00 56.25 402 ARG A C 1
ATOM 3008 O O . ARG A 1 402 ? 12.259 22.442 -17.672 1.00 56.25 402 ARG A O 1
ATOM 3015 N N . PHE A 1 403 ? 11.757 20.377 -18.409 1.00 54.62 403 PHE A N 1
ATOM 3016 C CA . PHE A 1 403 ? 11.390 19.791 -17.113 1.00 54.62 403 PHE A CA 1
ATOM 3017 C C . PHE A 1 403 ? 12.545 19.055 -16.435 1.00 54.62 403 PHE A C 1
ATOM 3019 O O . PHE A 1 403 ? 12.399 18.582 -15.320 1.00 54.62 403 PHE A O 1
ATOM 3026 N N . THR A 1 404 ? 13.733 19.048 -17.042 1.00 45.94 404 THR A N 1
ATOM 3027 C CA . THR A 1 404 ? 14.977 18.381 -16.583 1.00 45.94 404 THR A CA 1
ATOM 3028 C C . THR A 1 404 ? 15.552 18.875 -15.255 1.00 45.94 404 THR A C 1
ATOM 3030 O O . THR A 1 404 ? 16.679 18.556 -14.887 1.00 45.94 404 THR A O 1
ATOM 3033 N N . ARG A 1 405 ? 14.789 19.705 -14.547 1.00 41.34 405 ARG A N 1
ATOM 3034 C CA . ARG A 1 405 ? 15.084 20.269 -13.232 1.00 41.34 405 ARG A CA 1
ATOM 3035 C C . ARG A 1 405 ? 13.892 20.130 -12.277 1.00 41.34 405 ARG A C 1
ATOM 3037 O O . ARG A 1 405 ? 13.815 20.891 -11.324 1.00 41.34 405 ARG A O 1
ATOM 3044 N N . GLY A 1 406 ? 12.967 19.217 -12.587 1.00 37.88 406 GLY A N 1
ATOM 3045 C CA . GLY A 1 406 ? 11.823 18.830 -11.774 1.00 37.88 406 GLY A CA 1
ATOM 3046 C C . GLY A 1 406 ? 11.755 17.304 -11.586 1.00 37.88 406 GLY A C 1
ATOM 3047 O O . GLY A 1 406 ? 11.801 16.526 -12.529 1.00 37.88 406 GLY A O 1
ATOM 3048 N N . SER A 1 407 ? 11.729 16.869 -10.340 1.00 43.81 407 SER A N 1
ATOM 3049 C CA . SER A 1 407 ? 12.104 15.579 -9.763 1.00 43.81 407 SER A CA 1
ATOM 3050 C C . SER A 1 407 ? 10.959 14.606 -9.462 1.00 43.81 407 SER A C 1
ATOM 3052 O O . SER A 1 407 ? 10.988 13.904 -8.452 1.00 43.81 407 SER A O 1
ATOM 3054 N N . SER A 1 408 ? 10.016 14.441 -10.384 1.00 41.34 408 SER A N 1
ATOM 3055 C CA . SER A 1 408 ? 9.672 13.048 -10.723 1.00 41.34 408 SER A CA 1
ATOM 3056 C C . SER A 1 408 ? 10.615 12.477 -11.795 1.00 41.34 408 SER A C 1
ATOM 3058 O O . SER A 1 408 ? 10.637 11.270 -12.015 1.00 41.34 408 SER A O 1
ATOM 3060 N N . LEU A 1 409 ? 11.507 13.314 -12.354 1.00 39.28 409 LEU A N 1
ATOM 3061 C CA . LEU A 1 409 ? 12.539 12.930 -13.322 1.00 39.28 409 LEU A CA 1
ATOM 3062 C C . LEU A 1 409 ? 13.900 12.541 -12.712 1.00 39.28 409 LEU A C 1
ATOM 3064 O O . LEU A 1 409 ? 14.840 12.245 -13.445 1.00 39.28 409 LEU A O 1
ATOM 3068 N N . GLY A 1 410 ? 14.010 12.475 -11.381 1.00 38.84 410 GLY A N 1
ATOM 3069 C CA . GLY A 1 410 ? 15.284 12.205 -10.707 1.00 38.84 410 GLY A CA 1
ATOM 3070 C C . GLY A 1 410 ? 16.292 13.354 -10.845 1.00 38.84 410 GLY A C 1
ATOM 3071 O O . GLY A 1 410 ? 16.120 14.281 -11.629 1.00 38.84 410 GLY A O 1
ATOM 3072 N N . GLN A 1 411 ? 17.333 13.331 -10.011 1.00 39.56 411 GLN A N 1
ATOM 3073 C CA . GLN A 1 411 ? 18.207 14.489 -9.813 1.00 39.56 411 GLN A CA 1
ATOM 3074 C C . GLN A 1 411 ? 19.137 14.766 -11.008 1.00 39.56 411 GLN A C 1
ATOM 3076 O O . GLN A 1 411 ? 19.524 15.913 -11.189 1.00 39.56 411 GLN A O 1
ATOM 3081 N N . PHE A 1 412 ? 19.509 13.771 -11.817 1.00 43.31 412 PHE A N 1
ATOM 3082 C CA . PHE A 1 412 ? 20.564 13.946 -12.816 1.00 43.31 412 PHE A CA 1
ATOM 3083 C C . PHE A 1 412 ? 20.646 12.783 -13.821 1.00 43.31 412 PHE A C 1
ATOM 3085 O O . PHE A 1 412 ? 21.516 11.928 -13.729 1.00 43.31 412 PHE A O 1
ATOM 3092 N N . GLU A 1 413 ? 19.768 12.765 -14.811 1.00 45.56 413 GLU A N 1
ATOM 3093 C CA . GLU A 1 413 ? 20.077 12.133 -16.096 1.00 45.56 413 GLU A CA 1
ATOM 3094 C C . GLU A 1 413 ? 19.568 13.122 -17.158 1.00 45.56 413 GLU A C 1
ATOM 3096 O O . GLU A 1 413 ? 18.441 13.620 -17.033 1.00 45.56 413 GLU A O 1
ATOM 3101 N N . PRO A 1 414 ? 20.373 13.522 -18.158 1.00 47.19 414 PRO A N 1
ATOM 3102 C CA . PRO A 1 414 ? 19.892 14.404 -19.213 1.00 47.19 414 PRO A CA 1
ATOM 3103 C C . PRO A 1 414 ? 18.663 13.766 -19.880 1.00 47.19 414 PRO A C 1
ATOM 3105 O O . PRO A 1 414 ? 18.609 12.545 -20.015 1.00 47.19 414 PRO A O 1
ATOM 3108 N N . PRO A 1 415 ? 17.677 14.564 -20.331 1.00 50.81 415 PRO A N 1
ATOM 3109 C CA . PRO A 1 415 ? 16.480 14.030 -20.961 1.00 50.81 415 PRO A CA 1
ATOM 3110 C C . PRO A 1 415 ? 16.921 13.230 -22.180 1.00 50.81 415 PRO A C 1
ATOM 3112 O O . PRO A 1 415 ? 17.539 13.753 -23.120 1.00 50.81 415 PRO A O 1
ATOM 3115 N N . ILE A 1 416 ? 16.627 11.944 -22.128 1.00 52.91 416 ILE A N 1
ATOM 3116 C CA . ILE A 1 416 ? 16.900 11.038 -23.215 1.00 52.91 416 ILE A CA 1
ATOM 3117 C C . ILE A 1 416 ? 15.835 11.289 -24.295 1.00 52.91 416 ILE A C 1
ATOM 3119 O O . ILE A 1 416 ? 14.646 11.044 -24.094 1.00 52.91 416 ILE A O 1
ATOM 3123 N N . GLU A 1 417 ? 16.252 11.838 -25.440 1.00 55.28 417 GLU A N 1
ATOM 3124 C CA . GLU A 1 417 ? 15.366 12.065 -26.589 1.00 55.28 417 GLU A CA 1
ATOM 3125 C C . GLU A 1 417 ? 15.093 10.745 -27.295 1.00 55.28 417 GLU A C 1
ATOM 3127 O O . GLU A 1 417 ? 15.882 10.307 -28.113 1.00 55.28 417 GLU A O 1
ATOM 3132 N N . LEU A 1 418 ? 13.968 10.107 -27.006 1.00 58.59 418 LEU A N 1
ATOM 3133 C CA . LEU A 1 418 ? 13.609 8.834 -27.627 1.00 58.59 418 LEU A CA 1
ATOM 3134 C C . LEU A 1 418 ? 13.268 9.023 -29.119 1.00 58.59 418 LEU A C 1
ATOM 3136 O O . LEU A 1 418 ? 12.535 9.953 -29.454 1.00 58.59 418 LEU A O 1
ATOM 3140 N N . PRO A 1 419 ? 13.738 8.158 -30.041 1.00 50.47 419 PRO A N 1
ATOM 3141 C CA . PRO A 1 419 ? 13.473 8.293 -31.467 1.00 50.47 419 PRO A CA 1
ATOM 3142 C C . PRO A 1 419 ? 12.051 7.870 -31.824 1.00 50.47 419 PRO A C 1
ATOM 3144 O O . PRO A 1 419 ? 11.578 8.225 -32.901 1.00 50.47 419 PRO A O 1
ATOM 3147 N N . VAL A 1 420 ? 11.390 7.093 -30.959 1.00 55.53 420 VAL A N 1
ATOM 3148 C CA . VAL A 1 420 ? 10.023 6.603 -31.128 1.00 55.53 420 VAL A CA 1
ATOM 3149 C C . VAL A 1 420 ? 9.323 6.530 -29.771 1.00 55.53 420 VAL A C 1
ATOM 3151 O O . VAL A 1 420 ? 9.957 6.292 -28.743 1.00 55.53 420 VAL A O 1
ATOM 3154 N N . ARG A 1 421 ? 8.005 6.750 -29.780 1.00 66.88 421 ARG A N 1
ATOM 3155 C CA . ARG A 1 421 ? 7.119 6.383 -28.671 1.00 66.88 421 ARG A CA 1
ATOM 3156 C C . ARG A 1 421 ? 6.951 4.867 -28.698 1.00 66.88 421 ARG A C 1
ATOM 3158 O O . ARG A 1 421 ? 6.688 4.357 -29.777 1.00 66.88 421 ARG A O 1
ATOM 3165 N N . GLU A 1 422 ? 7.072 4.205 -27.554 1.00 75.62 422 GLU A N 1
ATOM 3166 C CA . GLU A 1 422 ? 7.025 2.741 -27.428 1.00 75.62 422 GLU A CA 1
ATOM 3167 C C . GLU A 1 422 ? 6.000 2.344 -26.361 1.00 75.62 422 GLU A C 1
ATOM 3169 O O . GLU A 1 422 ? 5.884 3.033 -25.337 1.00 75.62 422 GLU A O 1
ATOM 3174 N N . ASN A 1 423 ? 5.268 1.251 -26.580 1.00 84.00 423 ASN A N 1
ATOM 3175 C CA . ASN A 1 423 ? 4.341 0.699 -25.591 1.00 84.00 423 ASN A CA 1
ATOM 3176 C C . ASN A 1 423 ? 4.686 -0.755 -25.303 1.00 84.00 423 ASN A C 1
ATOM 3178 O O . ASN A 1 423 ? 5.067 -1.488 -26.203 1.00 84.00 423 ASN A O 1
ATOM 3182 N N . TYR A 1 424 ? 4.422 -1.194 -24.074 1.00 87.88 424 TYR A N 1
ATOM 3183 C CA . TYR A 1 424 ? 4.521 -2.606 -23.746 1.00 87.88 424 TYR A CA 1
ATOM 3184 C C . TYR A 1 424 ? 3.587 -3.441 -24.632 1.00 87.88 424 TYR A C 1
ATOM 3186 O O . TYR A 1 424 ? 2.362 -3.273 -24.591 1.00 87.88 424 TYR A O 1
ATOM 3194 N N . ASN A 1 425 ? 4.147 -4.382 -25.384 1.00 81.62 425 ASN A N 1
ATOM 3195 C CA . ASN A 1 425 ? 3.412 -5.232 -26.319 1.00 81.62 425 ASN A CA 1
ATOM 3196 C C . ASN A 1 425 ? 3.426 -6.734 -25.953 1.00 81.62 425 ASN A C 1
ATOM 3198 O O . ASN A 1 425 ? 2.960 -7.577 -26.723 1.00 81.62 425 ASN A O 1
ATOM 3202 N N . GLY A 1 426 ? 3.801 -7.099 -24.723 1.00 80.88 426 GLY A N 1
ATOM 3203 C CA . GLY A 1 426 ? 3.604 -8.458 -24.205 1.00 80.88 426 GLY A CA 1
ATOM 3204 C C . GLY A 1 426 ? 4.681 -9.445 -24.655 1.00 80.88 426 GLY A C 1
ATOM 3205 O O . GLY A 1 426 ? 5.869 -9.165 -24.588 1.00 80.88 426 GLY A O 1
ATOM 3206 N N . ALA A 1 427 ? 4.282 -10.635 -25.116 1.00 67.50 427 ALA A N 1
ATOM 3207 C CA . ALA A 1 427 ? 5.232 -11.637 -25.620 1.00 67.50 427 ALA A CA 1
ATOM 3208 C C . ALA A 1 427 ? 5.981 -11.179 -26.888 1.00 67.50 427 ALA A C 1
ATOM 3210 O O . ALA A 1 427 ? 7.006 -11.764 -27.241 1.00 67.50 427 ALA A O 1
ATOM 3211 N N . GLN A 1 428 ? 5.471 -10.150 -27.571 1.00 65.50 428 GLN A N 1
ATOM 3212 C CA . GLN A 1 428 ? 6.111 -9.550 -28.739 1.00 65.50 428 GLN A CA 1
ATOM 3213 C C . GLN A 1 428 ? 7.386 -8.780 -28.359 1.00 65.50 428 GLN A C 1
ATOM 3215 O O . GLN A 1 428 ? 8.342 -8.823 -29.129 1.00 65.50 428 GLN A O 1
ATOM 3220 N N . GLU A 1 429 ? 7.488 -8.278 -27.121 1.00 68.94 429 GLU A N 1
ATOM 3221 C CA . GLU A 1 429 ? 8.712 -7.695 -26.554 1.00 68.94 429 GLU A CA 1
ATOM 3222 C C . GLU A 1 429 ? 9.849 -8.729 -26.576 1.00 68.94 429 GLU A C 1
ATOM 3224 O O . GLU A 1 429 ? 11.019 -8.456 -26.841 1.00 68.94 429 GLU A O 1
ATOM 3229 N N . ALA A 1 430 ? 9.517 -9.999 -26.344 1.00 56.78 430 ALA A N 1
ATOM 3230 C CA . ALA A 1 430 ? 10.485 -11.088 -26.344 1.00 56.78 430 ALA A CA 1
ATOM 3231 C C . ALA A 1 430 ? 10.836 -11.601 -27.759 1.00 56.78 430 ALA A C 1
ATOM 3233 O O . ALA A 1 430 ? 11.780 -12.380 -27.904 1.00 56.78 430 ALA A O 1
ATOM 3234 N N . GLY A 1 431 ? 10.101 -11.196 -28.802 1.00 47.66 431 GLY A N 1
ATOM 3235 C CA . GLY A 1 431 ? 9.949 -11.961 -30.040 1.00 47.66 431 GLY A CA 1
ATOM 3236 C C . GLY A 1 431 ? 10.335 -11.249 -31.339 1.00 47.66 431 GLY A C 1
ATOM 3237 O O . GLY A 1 431 ? 9.500 -11.113 -32.225 1.00 47.66 431 GLY A O 1
ATOM 3238 N N . GLY A 1 432 ? 11.617 -10.928 -31.532 1.00 49.06 432 GLY A N 1
ATOM 3239 C CA . GLY A 1 432 ? 12.183 -10.651 -32.864 1.00 49.06 432 GLY A CA 1
ATOM 3240 C C . GLY A 1 432 ? 12.463 -9.180 -33.188 1.00 49.06 432 GLY A C 1
ATOM 3241 O O . GLY A 1 432 ? 12.033 -8.263 -32.512 1.00 49.06 432 GLY A O 1
ATOM 3242 N N . THR A 1 433 ? 13.255 -8.957 -34.237 1.00 43.28 433 THR A N 1
ATOM 3243 C CA . THR A 1 433 ? 13.893 -7.672 -34.592 1.00 43.28 433 THR A CA 1
ATOM 3244 C C . THR A 1 433 ? 12.959 -6.628 -35.230 1.00 43.28 433 THR A C 1
ATOM 3246 O O . THR A 1 433 ? 13.440 -5.749 -35.941 1.00 43.28 433 THR A O 1
ATOM 3249 N N . SER A 1 434 ? 11.640 -6.761 -35.081 1.00 49.78 434 SER A N 1
ATOM 3250 C CA . SER A 1 434 ? 10.645 -5.864 -35.683 1.00 49.78 434 SER A CA 1
ATOM 3251 C C . SER A 1 434 ? 9.306 -6.032 -34.974 1.00 49.78 434 SER A C 1
ATOM 3253 O O . SER A 1 434 ? 8.462 -6.807 -35.428 1.00 49.78 434 SER A O 1
ATOM 3255 N N . ASP A 1 435 ? 9.097 -5.298 -33.896 1.00 54.12 435 ASP A N 1
ATOM 3256 C CA . ASP A 1 435 ? 7.759 -4.980 -33.421 1.00 54.12 435 ASP A CA 1
ATOM 3257 C C . ASP A 1 435 ? 7.319 -3.619 -33.993 1.00 54.12 435 ASP A C 1
ATOM 3259 O O . ASP A 1 435 ? 8.104 -2.833 -34.540 1.00 54.12 435 ASP A O 1
ATOM 3263 N N . ASN A 1 436 ? 6.015 -3.378 -33.968 1.00 62.03 436 ASN A N 1
ATOM 3264 C CA . ASN A 1 436 ? 5.483 -2.066 -34.276 1.00 62.03 436 ASN A CA 1
ATOM 3265 C C . ASN A 1 436 ? 5.430 -1.280 -32.959 1.00 62.03 436 ASN A C 1
ATOM 3267 O O . ASN A 1 436 ? 4.734 -1.720 -32.048 1.00 62.03 436 ASN A O 1
ATOM 3271 N N . PRO A 1 437 ? 6.060 -0.099 -32.870 1.00 59.50 437 PRO A N 1
ATOM 3272 C CA . PRO A 1 437 ? 6.151 0.671 -31.629 1.00 59.50 437 PRO A CA 1
ATOM 3273 C C . PRO A 1 437 ? 4.797 1.253 -31.174 1.00 59.50 437 PRO A C 1
ATOM 3275 O O . PRO A 1 437 ? 4.662 1.907 -30.140 1.00 59.50 437 PRO A O 1
ATOM 3278 N N . LEU A 1 438 ? 3.764 1.054 -31.997 1.00 65.62 438 LEU A N 1
ATOM 3279 C CA . LEU A 1 438 ? 2.378 1.405 -31.716 1.00 65.62 438 LEU A CA 1
ATOM 3280 C C . LEU A 1 438 ? 1.537 0.206 -31.255 1.00 65.62 438 LEU A C 1
ATOM 3282 O O . LEU A 1 438 ? 0.386 0.413 -30.865 1.00 65.62 438 LEU A O 1
ATOM 3286 N N . ASP A 1 439 ? 2.068 -1.017 -31.316 1.00 75.38 439 ASP A N 1
ATOM 3287 C CA . ASP A 1 439 ? 1.388 -2.201 -30.797 1.00 75.38 439 ASP A CA 1
ATOM 3288 C C . ASP A 1 439 ? 1.398 -2.172 -29.270 1.00 75.38 439 ASP A C 1
ATOM 3290 O O . ASP A 1 439 ? 2.222 -1.518 -28.636 1.00 75.38 439 ASP A O 1
ATOM 3294 N N . PHE A 1 440 ? 0.415 -2.833 -28.667 1.00 84.44 440 PHE A N 1
ATOM 3295 C CA . PHE A 1 440 ? 0.188 -2.712 -27.240 1.00 84.44 440 PHE A CA 1
ATOM 3296 C C . PHE A 1 440 ? -0.562 -3.925 -26.678 1.00 84.44 440 PHE A C 1
ATOM 3298 O O . PHE A 1 440 ? -1.567 -4.366 -27.241 1.00 84.44 440 PHE A O 1
ATOM 3305 N N . THR A 1 441 ? -0.107 -4.405 -25.518 1.00 89.75 441 THR A N 1
ATOM 3306 C CA . THR A 1 441 ? -0.755 -5.454 -24.726 1.00 89.75 441 THR A CA 1
ATOM 3307 C C . THR A 1 441 ? -1.184 -4.903 -23.359 1.00 89.75 441 THR A C 1
ATOM 3309 O O . THR A 1 441 ? -0.331 -4.474 -22.581 1.00 89.75 441 THR A O 1
ATOM 3312 N N . PRO A 1 442 ? -2.486 -4.958 -23.010 1.00 92.25 442 PRO A N 1
ATOM 3313 C CA . PRO A 1 442 ? -2.971 -4.556 -21.693 1.00 92.25 442 PRO A CA 1
ATOM 3314 C C . PRO A 1 442 ? -2.295 -5.286 -20.534 1.00 92.25 442 PRO A C 1
ATOM 3316 O O . PRO A 1 442 ? -2.271 -6.515 -20.489 1.00 92.25 442 PRO A O 1
ATOM 3319 N N . VAL A 1 443 ? -1.818 -4.519 -19.552 1.00 95.25 443 VAL A N 1
ATOM 3320 C CA . VAL A 1 443 ? -1.268 -5.050 -18.300 1.00 95.25 443 VAL A CA 1
ATOM 3321 C C . VAL A 1 443 ? -2.356 -5.057 -17.235 1.00 95.25 443 VAL A C 1
ATOM 3323 O O . VAL A 1 443 ? -2.878 -4.007 -16.853 1.00 95.25 443 VAL A O 1
ATOM 3326 N N . ARG A 1 444 ? -2.707 -6.250 -16.745 1.00 95.62 444 ARG A N 1
ATOM 3327 C CA . ARG A 1 444 ? -3.734 -6.420 -15.713 1.00 95.62 444 ARG A CA 1
ATOM 3328 C C . ARG A 1 444 ? -3.163 -6.163 -14.323 1.00 95.62 444 ARG A C 1
ATOM 3330 O O . ARG A 1 444 ? -2.374 -6.957 -13.834 1.00 95.62 444 ARG A O 1
ATOM 3337 N N . VAL A 1 445 ? -3.662 -5.139 -13.640 1.00 94.69 445 VAL A N 1
ATOM 3338 C CA . VAL A 1 445 ? -3.391 -4.872 -12.222 1.00 94.69 445 VAL A CA 1
ATOM 3339 C C . VAL A 1 445 ? -4.452 -5.535 -11.353 1.00 94.69 445 VAL A C 1
ATOM 3341 O O . VAL A 1 445 ? -5.651 -5.282 -11.504 1.00 94.69 445 VAL A O 1
ATOM 3344 N N . THR A 1 446 ? -4.000 -6.357 -10.406 1.00 93.75 446 THR A N 1
ATOM 3345 C CA . THR A 1 446 ? -4.852 -7.037 -9.419 1.00 93.75 446 THR A CA 1
ATOM 3346 C C . THR A 1 446 ? -4.574 -6.501 -8.016 1.00 93.75 446 THR A C 1
ATOM 3348 O O . THR A 1 446 ? -3.427 -6.238 -7.663 1.00 93.75 446 THR A O 1
ATOM 3351 N N . ALA A 1 447 ? -5.631 -6.334 -7.218 1.00 91.69 447 ALA A N 1
ATOM 3352 C CA . ALA A 1 447 ? -5.533 -5.873 -5.835 1.00 91.69 447 ALA A CA 1
ATOM 3353 C C . ALA A 1 447 ? -4.614 -6.787 -5.002 1.00 91.69 447 ALA A C 1
ATOM 3355 O O . ALA A 1 447 ? -4.717 -8.011 -5.087 1.00 91.69 447 ALA A O 1
ATOM 3356 N N . GLY A 1 448 ? -3.714 -6.192 -4.221 1.00 85.81 448 GLY A N 1
ATOM 3357 C CA . GLY A 1 448 ? -2.759 -6.892 -3.364 1.00 85.81 448 GLY A CA 1
ATOM 3358 C C . GLY A 1 448 ? -1.680 -7.681 -4.110 1.00 85.81 448 GLY A C 1
ATOM 3359 O O . GLY A 1 448 ? -1.044 -8.539 -3.508 1.00 85.81 448 GLY A O 1
ATOM 3360 N N . GLN A 1 449 ? -1.488 -7.455 -5.413 1.00 87.81 449 GLN A N 1
ATOM 3361 C CA . GLN A 1 449 ? -0.529 -8.203 -6.234 1.00 87.81 449 GLN A CA 1
ATOM 3362 C C . GLN A 1 449 ? 0.432 -7.270 -6.972 1.00 87.81 449 GLN A C 1
ATOM 3364 O O . GLN A 1 449 ? 0.096 -6.132 -7.309 1.00 87.81 449 GLN A O 1
ATOM 3369 N N . VAL A 1 450 ? 1.630 -7.779 -7.256 1.00 86.81 450 VAL A N 1
ATOM 3370 C CA . VAL A 1 450 ? 2.610 -7.122 -8.125 1.00 86.81 450 VAL A CA 1
ATOM 3371 C C . VAL A 1 450 ? 2.602 -7.829 -9.474 1.00 86.81 450 VAL A C 1
ATOM 3373 O O . VAL A 1 450 ? 2.894 -9.018 -9.557 1.00 86.81 450 VAL A O 1
ATOM 3376 N N . THR A 1 451 ? 2.277 -7.088 -10.527 1.00 88.50 451 THR A N 1
ATOM 3377 C CA . THR A 1 451 ? 2.345 -7.558 -11.913 1.00 88.50 451 THR A CA 1
ATOM 3378 C C . THR A 1 451 ? 3.744 -7.258 -12.435 1.00 88.50 451 THR A C 1
ATOM 3380 O O . THR A 1 451 ? 4.060 -6.102 -12.707 1.00 88.50 451 THR A O 1
ATOM 3383 N N . SER A 1 452 ? 4.608 -8.269 -12.485 1.00 86.69 452 SER A N 1
ATOM 3384 C CA . SER A 1 452 ? 6.028 -8.128 -12.827 1.00 86.69 452 SER A CA 1
ATOM 3385 C C . SER A 1 452 ? 6.351 -8.645 -14.234 1.00 86.69 452 SER A C 1
ATOM 3387 O O . SER A 1 452 ? 5.509 -9.252 -14.895 1.00 86.69 452 SER A O 1
ATOM 3389 N N . GLY A 1 453 ? 7.586 -8.407 -14.693 1.00 79.62 453 GLY A N 1
ATOM 3390 C CA . GLY A 1 453 ? 8.065 -8.864 -16.004 1.00 79.62 453 GLY A CA 1
ATOM 3391 C C . GLY A 1 453 ? 7.555 -8.019 -17.172 1.00 79.62 453 GLY A C 1
ATOM 3392 O O . GLY A 1 453 ? 7.498 -8.501 -18.304 1.00 79.62 453 GLY A O 1
ATOM 3393 N N . ILE A 1 454 ? 7.157 -6.774 -16.900 1.00 87.38 454 ILE A N 1
ATOM 3394 C CA . ILE A 1 454 ? 6.699 -5.822 -17.914 1.00 87.38 454 ILE A CA 1
ATOM 3395 C C . ILE A 1 454 ? 7.915 -5.093 -18.490 1.00 87.38 454 ILE A C 1
ATOM 3397 O O . ILE A 1 454 ? 8.117 -3.899 -18.283 1.00 87.38 454 ILE A O 1
ATOM 3401 N N . ASP A 1 455 ? 8.789 -5.832 -19.158 1.00 84.88 455 ASP A N 1
ATOM 3402 C CA . ASP A 1 455 ? 9.978 -5.241 -19.763 1.00 84.88 455 ASP A CA 1
ATOM 3403 C C . ASP A 1 455 ? 9.592 -4.569 -21.085 1.00 84.88 455 ASP A C 1
ATOM 3405 O O . ASP A 1 455 ? 9.022 -5.219 -21.956 1.00 84.88 455 ASP A O 1
ATOM 3409 N N . ILE A 1 456 ? 9.876 -3.272 -21.216 1.00 80.69 456 ILE A N 1
ATOM 3410 C CA . ILE A 1 456 ? 9.718 -2.522 -22.463 1.00 80.69 456 ILE A CA 1
ATOM 3411 C C . ILE A 1 456 ? 11.061 -2.534 -23.171 1.00 80.69 456 ILE A C 1
ATOM 3413 O O . ILE A 1 456 ? 12.073 -2.057 -22.636 1.00 80.69 456 ILE A O 1
ATOM 3417 N N . ILE A 1 457 ? 11.074 -3.074 -24.379 1.00 76.81 457 ILE A N 1
ATOM 3418 C CA . ILE A 1 457 ? 12.265 -3.117 -25.203 1.00 76.81 457 ILE A CA 1
ATOM 3419 C C . ILE A 1 457 ? 12.157 -1.997 -26.217 1.00 76.81 457 ILE A C 1
ATOM 3421 O O . ILE A 1 457 ? 11.216 -1.924 -26.996 1.00 76.81 457 ILE A O 1
ATOM 3425 N N . LEU A 1 458 ? 13.141 -1.101 -26.208 1.00 71.38 458 LEU A N 1
ATOM 3426 C CA . LEU A 1 458 ? 13.212 -0.041 -27.204 1.00 71.38 458 LEU A CA 1
ATOM 3427 C C . LEU A 1 458 ? 13.566 -0.659 -28.557 1.00 71.38 458 LEU A C 1
ATOM 3429 O O . LEU A 1 458 ? 14.741 -0.865 -28.876 1.00 71.38 458 LEU A O 1
ATOM 3433 N N . ASN A 1 459 ? 12.544 -0.974 -29.338 1.00 54.78 459 ASN A N 1
ATOM 3434 C CA . ASN A 1 459 ? 12.676 -1.614 -30.631 1.00 54.78 459 ASN A CA 1
ATOM 3435 C C . ASN A 1 459 ? 12.660 -0.552 -31.756 1.00 54.78 459 ASN A C 1
ATOM 3437 O O . ASN A 1 459 ? 12.648 0.649 -31.502 1.00 54.78 459 ASN A O 1
ATOM 3441 N N . ASN A 1 460 ? 12.842 -0.950 -33.020 1.00 49.47 460 ASN A N 1
ATOM 3442 C CA . ASN A 1 460 ? 13.222 -0.068 -34.150 1.00 49.47 460 ASN A CA 1
ATOM 3443 C C . ASN A 1 460 ? 14.625 0.577 -34.120 1.00 49.47 460 ASN A C 1
ATOM 3445 O O . ASN A 1 460 ? 14.974 1.335 -35.029 1.00 49.47 460 ASN A O 1
ATOM 3449 N N . TYR A 1 461 ? 15.513 0.154 -33.219 1.00 52.31 461 TYR A N 1
ATOM 3450 C CA . TYR A 1 461 ? 16.973 0.279 -33.403 1.00 52.31 461 TYR A CA 1
ATOM 3451 C C . TYR A 1 461 ? 17.511 -0.855 -34.273 1.00 52.31 461 TYR A C 1
ATOM 3453 O O . TYR A 1 461 ? 18.453 -1.541 -33.897 1.00 52.31 461 TYR A O 1
ATOM 3461 N N . GLY A 1 462 ? 16.847 -1.108 -35.405 1.00 37.94 462 GLY A N 1
ATOM 3462 C CA . GLY A 1 462 ? 16.902 -2.368 -36.146 1.00 37.94 462 GLY A CA 1
ATOM 3463 C C . GLY A 1 462 ? 18.310 -2.880 -36.450 1.00 37.94 462 GLY A C 1
ATOM 3464 O O . GLY A 1 462 ? 18.910 -2.493 -37.448 1.00 37.94 462 GLY A O 1
ATOM 3465 N N . GLY A 1 463 ? 18.810 -3.789 -35.614 1.00 41.56 463 GLY A N 1
ATOM 3466 C CA . GLY A 1 463 ? 20.067 -4.502 -35.809 1.00 41.56 463 GLY A CA 1
ATOM 3467 C C . GLY A 1 463 ? 20.670 -4.966 -34.488 1.00 41.56 463 GLY A C 1
ATOM 3468 O O . GLY A 1 463 ? 20.437 -4.360 -33.448 1.00 41.56 463 GLY A O 1
ATOM 3469 N N . SER A 1 464 ? 21.447 -6.047 -34.527 1.00 37.44 464 SER A N 1
ATOM 3470 C CA . SER A 1 464 ? 22.277 -6.442 -33.391 1.00 37.44 464 SER A CA 1
ATOM 3471 C C . SER A 1 464 ? 23.347 -5.361 -33.209 1.00 37.44 464 SER A C 1
ATOM 3473 O O . SER A 1 464 ? 24.125 -5.141 -34.141 1.00 37.44 464 SER A O 1
ATOM 3475 N N . PRO A 1 465 ? 23.399 -4.652 -32.077 1.00 35.94 465 PRO A N 1
ATOM 3476 C CA . PRO A 1 465 ? 24.451 -3.700 -31.789 1.00 35.94 465 PRO A CA 1
ATOM 3477 C C . PRO A 1 465 ? 25.709 -4.441 -31.372 1.00 35.94 465 PRO A C 1
ATOM 3479 O O . PRO A 1 465 ? 25.709 -5.129 -30.350 1.00 35.94 465 PRO A O 1
ATOM 3482 N N . GLU A 1 466 ? 26.779 -4.297 -32.152 1.00 35.50 466 GLU A N 1
ATOM 3483 C CA . GLU A 1 466 ? 28.124 -4.581 -31.655 1.00 35.50 466 GLU A CA 1
ATOM 3484 C C . GLU A 1 466 ? 28.359 -3.676 -30.440 1.00 35.50 466 GLU A C 1
ATOM 3486 O O . GLU A 1 466 ? 28.346 -2.448 -30.570 1.00 35.50 466 GLU A O 1
ATOM 3491 N N . ALA A 1 467 ? 28.607 -4.249 -29.259 1.00 36.22 467 ALA A N 1
ATOM 3492 C CA . ALA A 1 467 ? 29.384 -3.529 -28.273 1.00 36.22 467 ALA A CA 1
ATOM 3493 C C . ALA A 1 467 ? 30.744 -3.276 -28.920 1.00 36.22 467 ALA A C 1
ATOM 3495 O O . ALA A 1 467 ? 31.565 -4.184 -29.067 1.00 36.22 467 ALA A O 1
ATOM 3496 N N . VAL A 1 468 ? 31.000 -2.026 -29.303 1.00 34.22 468 VAL A N 1
ATOM 3497 C CA . VAL A 1 468 ? 32.362 -1.601 -29.608 1.00 34.22 468 VAL A CA 1
ATOM 3498 C C . VAL A 1 468 ? 33.124 -1.628 -28.288 1.00 34.22 468 VAL A C 1
ATOM 3500 O O . VAL A 1 468 ? 33.249 -0.626 -27.589 1.00 34.22 468 VAL A O 1
ATOM 3503 N N . THR A 1 469 ? 33.624 -2.804 -27.916 1.00 35.00 469 THR A N 1
ATOM 3504 C CA . THR A 1 469 ? 34.763 -2.880 -27.013 1.00 35.00 469 THR A CA 1
ATOM 3505 C C . THR A 1 469 ? 35.894 -2.095 -27.680 1.00 35.00 469 THR A C 1
ATOM 3507 O O . THR A 1 469 ? 36.043 -2.166 -28.905 1.00 35.00 469 THR A O 1
ATOM 3510 N N . PRO A 1 470 ? 36.722 -1.345 -26.932 1.00 34.56 470 PRO A N 1
ATOM 3511 C CA . PRO A 1 470 ? 37.839 -0.583 -27.497 1.00 34.56 470 PRO A CA 1
ATOM 3512 C C . PRO A 1 470 ? 38.894 -1.395 -28.284 1.00 34.56 470 PRO A C 1
ATOM 3514 O O . PRO A 1 470 ? 39.969 -0.865 -28.556 1.00 34.56 470 PRO A O 1
ATOM 3517 N N . GLN A 1 471 ? 38.646 -2.659 -28.651 1.00 31.88 471 GLN A N 1
ATOM 3518 C CA . GLN A 1 471 ? 39.611 -3.525 -29.325 1.00 31.88 471 GLN A CA 1
ATOM 3519 C C . GLN A 1 471 ? 39.123 -4.390 -30.503 1.00 31.88 471 GLN A C 1
ATOM 3521 O O . GLN A 1 471 ? 39.946 -5.144 -31.019 1.00 31.88 471 GLN A O 1
ATOM 3526 N N . SER A 1 472 ? 37.911 -4.250 -31.056 1.00 25.61 472 SER A N 1
ATOM 3527 C CA . SER A 1 472 ? 37.623 -4.928 -32.344 1.00 25.61 472 SER A CA 1
ATOM 3528 C C . SER A 1 472 ? 36.518 -4.287 -33.200 1.00 25.61 472 SER A C 1
ATOM 3530 O O . SER A 1 472 ? 35.468 -3.921 -32.697 1.00 25.61 472 SER A O 1
ATOM 3532 N N . ALA A 1 473 ? 36.840 -4.139 -34.494 1.00 27.36 473 ALA A N 1
ATOM 3533 C CA . ALA A 1 473 ? 36.127 -3.575 -35.661 1.00 27.36 473 ALA A CA 1
ATOM 3534 C C . ALA A 1 473 ? 34.721 -4.189 -35.930 1.00 27.36 473 ALA A C 1
ATOM 3536 O O . ALA A 1 473 ? 34.513 -5.307 -35.489 1.00 27.36 473 ALA A O 1
ATOM 3537 N N . SER A 1 474 ? 33.758 -3.614 -36.681 1.00 35.53 474 SER A N 1
ATOM 3538 C CA . SER A 1 474 ? 33.775 -2.582 -37.749 1.00 35.53 474 SER A CA 1
ATOM 3539 C C . SER A 1 474 ? 32.343 -2.198 -38.188 1.00 35.53 474 SER A C 1
ATOM 3541 O O . SER A 1 474 ? 31.675 -3.002 -38.831 1.00 35.53 474 SER A O 1
ATOM 3543 N N . SER A 1 475 ? 31.923 -0.946 -37.974 1.00 33.47 475 SER A N 1
ATOM 3544 C CA . SER A 1 475 ? 31.014 -0.181 -38.873 1.00 33.47 475 SER A CA 1
ATOM 3545 C C . SER A 1 475 ? 30.750 1.252 -38.380 1.00 33.47 475 SER A C 1
ATOM 3547 O O . SER A 1 475 ? 30.437 2.124 -39.178 1.00 33.47 475 SER A O 1
ATOM 3549 N N . ILE A 1 476 ? 31.058 1.557 -37.119 1.00 32.28 476 ILE A N 1
ATOM 3550 C CA . ILE A 1 476 ? 31.610 2.859 -36.717 1.00 32.28 476 ILE A CA 1
ATOM 3551 C C . ILE A 1 476 ? 33.130 2.679 -36.744 1.00 32.28 476 ILE A C 1
ATOM 3553 O O . ILE A 1 476 ? 33.625 1.659 -36.257 1.00 32.28 476 ILE A O 1
ATOM 3557 N N . ALA A 1 477 ? 33.898 3.613 -37.313 1.00 33.88 477 ALA A N 1
ATOM 3558 C CA . ALA A 1 477 ? 35.345 3.598 -37.097 1.00 33.88 477 ALA A CA 1
ATOM 3559 C C . ALA A 1 477 ? 35.568 3.658 -35.579 1.00 33.88 477 ALA A C 1
ATOM 3561 O O . ALA A 1 477 ? 35.199 4.654 -34.958 1.00 33.88 477 ALA A O 1
ATOM 3562 N N . THR A 1 478 ? 36.064 2.553 -35.015 1.00 41.59 478 THR A N 1
ATOM 3563 C CA . THR A 1 478 ? 36.379 2.318 -33.598 1.00 41.59 478 THR A CA 1
ATOM 3564 C C . THR A 1 478 ? 36.672 3.621 -32.877 1.00 41.59 478 THR A C 1
ATOM 3566 O O . THR A 1 478 ? 37.515 4.373 -33.355 1.00 41.59 478 THR A O 1
ATOM 3569 N N . ALA A 1 479 ? 35.999 3.879 -31.752 1.00 40.12 479 ALA A N 1
ATOM 3570 C CA . ALA A 1 479 ? 36.263 5.029 -30.895 1.00 40.12 479 ALA A CA 1
ATOM 3571 C C . ALA A 1 479 ? 37.777 5.147 -30.642 1.00 40.12 479 ALA A C 1
ATOM 3573 O O . ALA A 1 479 ? 38.337 4.405 -29.837 1.00 40.12 479 ALA A O 1
ATOM 3574 N N . GLN A 1 480 ? 38.460 6.015 -31.392 1.00 50.72 480 GLN A N 1
ATOM 3575 C CA . GLN A 1 480 ? 39.917 6.082 -31.341 1.00 50.72 480 GLN A CA 1
ATOM 3576 C C . GLN A 1 480 ? 40.283 6.959 -30.147 1.00 50.72 480 GLN A C 1
ATOM 3578 O O . GLN A 1 480 ? 39.829 8.112 -30.108 1.00 50.72 480 GLN A O 1
ATOM 3583 N N . PRO A 1 481 ? 41.081 6.467 -29.181 1.00 50.12 481 PRO A N 1
ATOM 3584 C CA . PRO A 1 481 ? 41.643 7.341 -28.167 1.00 50.12 481 PRO A CA 1
ATOM 3585 C C . PRO A 1 481 ? 42.496 8.396 -28.874 1.00 50.12 481 PRO A C 1
ATOM 3587 O O . PRO A 1 481 ? 43.407 8.071 -29.637 1.00 50.12 481 PRO A O 1
ATOM 3590 N N . VAL A 1 482 ? 42.179 9.669 -28.653 1.00 52.97 482 VAL A N 1
ATOM 3591 C CA . VAL A 1 482 ? 42.951 10.774 -29.226 1.00 52.97 482 VAL A CA 1
ATOM 3592 C C . VAL A 1 482 ? 44.068 11.114 -28.247 1.00 52.97 482 VAL A C 1
ATOM 3594 O O . VAL A 1 482 ? 43.809 11.569 -27.135 1.00 52.97 482 VAL A O 1
ATOM 3597 N N . SER A 1 483 ? 45.323 10.900 -28.644 1.00 43.81 483 SER A N 1
ATOM 3598 C CA . SER A 1 483 ? 46.475 11.380 -27.881 1.00 43.81 483 SER A CA 1
ATOM 3599 C C . SER A 1 483 ? 46.497 12.909 -27.912 1.00 43.81 483 SER A C 1
ATOM 3601 O O . SER A 1 483 ? 46.607 13.526 -28.969 1.00 43.81 483 SER A O 1
ATOM 3603 N N . LEU A 1 484 ? 46.379 13.531 -26.739 1.00 42.16 484 LEU A N 1
ATOM 3604 C CA . LEU A 1 484 ? 46.428 14.982 -26.589 1.00 42.16 484 LEU A CA 1
ATOM 3605 C C . LEU A 1 484 ? 47.862 15.468 -26.842 1.00 42.16 484 LEU A C 1
ATOM 3607 O O . LEU A 1 484 ? 48.698 15.479 -25.940 1.00 42.16 484 LEU A O 1
ATOM 3611 N N . LEU A 1 485 ? 48.170 15.846 -28.085 1.00 34.34 485 LEU A N 1
ATOM 3612 C CA . LEU A 1 485 ? 49.430 16.510 -28.403 1.00 34.34 485 LEU A CA 1
ATOM 3613 C C . LEU A 1 485 ? 49.370 17.961 -27.922 1.00 34.34 485 LEU A C 1
ATOM 3615 O O . LEU A 1 485 ? 48.447 18.722 -28.209 1.00 34.34 485 LEU A O 1
ATOM 3619 N N . SER A 1 486 ? 50.376 18.317 -27.133 1.00 33.31 486 SER A N 1
ATOM 3620 C CA . SER A 1 486 ? 50.548 19.589 -26.449 1.00 33.31 486 SER A CA 1
ATOM 3621 C C . SER A 1 486 ? 50.685 20.761 -27.422 1.00 33.31 486 SER A C 1
ATOM 3623 O O . SER A 1 486 ? 51.799 21.173 -27.733 1.00 33.31 486 SER A O 1
ATOM 3625 N N . THR A 1 487 ? 49.579 21.328 -27.901 1.00 29.02 487 THR A N 1
ATOM 3626 C CA . THR A 1 487 ? 49.448 22.774 -28.161 1.00 29.02 487 THR A CA 1
ATOM 3627 C C . THR A 1 487 ? 47.987 23.130 -28.432 1.00 29.02 487 THR A C 1
ATOM 3629 O O . THR A 1 487 ? 47.443 22.829 -29.488 1.00 29.02 487 THR A O 1
ATOM 3632 N N . VAL A 1 488 ? 47.348 23.801 -27.471 1.00 27.47 488 VAL A N 1
ATOM 3633 C CA . VAL A 1 488 ? 46.032 24.432 -27.643 1.00 27.47 488 VAL A CA 1
ATOM 3634 C C . VAL A 1 488 ? 46.251 25.944 -27.647 1.00 27.47 488 VAL A C 1
ATOM 3636 O O . VAL A 1 488 ? 46.833 26.482 -26.706 1.00 27.47 488 VAL A O 1
ATOM 3639 N N . ALA A 1 489 ? 45.834 26.634 -28.709 1.00 24.77 489 ALA A N 1
ATOM 3640 C CA . ALA A 1 489 ? 45.865 28.095 -28.786 1.00 24.77 489 ALA A CA 1
ATOM 3641 C C . ALA A 1 489 ? 44.448 28.667 -28.577 1.00 24.77 489 ALA A C 1
ATOM 3643 O O . ALA A 1 489 ? 43.529 28.319 -29.314 1.00 24.77 489 ALA A O 1
ATOM 3644 N N . GLY A 1 490 ? 44.283 29.565 -27.593 1.00 30.64 490 GLY A N 1
ATOM 3645 C CA . GLY A 1 490 ? 42.995 30.186 -27.204 1.00 30.64 490 GLY A CA 1
ATOM 3646 C C . GLY A 1 490 ? 42.334 29.485 -26.006 1.00 30.64 490 GLY A C 1
ATOM 3647 O O . GLY A 1 490 ? 42.678 28.335 -25.775 1.00 30.64 490 GLY A O 1
ATOM 3648 N N . PRO A 1 491 ? 41.485 30.162 -25.192 1.00 30.95 491 PRO A N 1
ATOM 3649 C CA . PRO A 1 491 ? 41.450 30.071 -23.722 1.00 30.95 491 PRO A CA 1
ATOM 3650 C C . PRO A 1 491 ? 40.900 28.746 -23.168 1.00 30.95 491 PRO A C 1
ATOM 3652 O O . PRO A 1 491 ? 39.886 28.693 -22.483 1.00 30.95 491 PRO A O 1
ATOM 3655 N N . ILE A 1 492 ? 41.653 27.686 -23.412 1.00 33.53 492 ILE A N 1
ATOM 3656 C CA . ILE A 1 492 ? 41.657 26.390 -22.761 1.00 33.53 492 ILE A CA 1
ATOM 3657 C C . ILE A 1 492 ? 43.074 26.294 -22.198 1.00 33.53 492 ILE A C 1
ATOM 3659 O O . ILE A 1 492 ? 44.056 26.350 -22.941 1.00 33.53 492 ILE A O 1
ATOM 3663 N N . ARG A 1 493 ? 43.214 26.241 -20.874 1.00 37.56 493 ARG A N 1
ATOM 3664 C CA . ARG A 1 493 ? 44.527 26.046 -20.248 1.00 37.56 493 ARG A CA 1
ATOM 3665 C C . ARG A 1 493 ? 44.731 24.546 -20.068 1.00 37.56 493 ARG A C 1
ATOM 3667 O O . ARG A 1 493 ? 44.007 23.944 -19.284 1.00 37.56 493 ARG A O 1
ATOM 3674 N N . SER A 1 494 ? 45.697 23.950 -20.770 1.00 37.88 494 SER A N 1
ATOM 3675 C CA . SER A 1 494 ? 46.199 22.626 -20.389 1.00 37.88 494 SER A CA 1
ATOM 3676 C C . SER A 1 494 ? 46.891 22.753 -19.034 1.00 37.88 494 SER A C 1
ATOM 3678 O O . SER A 1 494 ? 47.704 23.663 -18.859 1.00 37.88 494 SER A O 1
ATOM 3680 N N . ASP A 1 495 ? 46.636 21.846 -18.101 1.00 41.50 495 ASP A N 1
ATOM 3681 C CA . ASP A 1 495 ? 47.329 21.833 -16.806 1.00 41.50 495 ASP A CA 1
ATOM 3682 C C . ASP A 1 495 ? 48.742 21.218 -16.870 1.00 41.50 495 ASP A C 1
ATOM 3684 O O . ASP A 1 495 ? 49.411 21.085 -15.850 1.00 41.50 495 ASP A O 1
ATOM 3688 N N . GLY A 1 496 ? 49.205 20.845 -18.068 1.00 39.41 496 GLY A N 1
ATOM 3689 C CA . GLY A 1 496 ? 50.500 20.202 -18.285 1.00 39.41 496 GLY A CA 1
ATOM 3690 C C . GLY A 1 496 ? 50.513 18.694 -18.012 1.00 39.41 496 GLY A C 1
ATOM 3691 O O . GLY A 1 496 ? 51.562 18.080 -18.182 1.00 39.41 496 GLY A O 1
ATOM 3692 N N . SER A 1 497 ? 49.378 18.084 -17.641 1.00 40.62 497 SER A N 1
ATOM 3693 C CA . SER A 1 497 ? 49.266 16.646 -17.344 1.00 40.62 497 SER A CA 1
ATOM 3694 C C . SER A 1 497 ? 48.616 15.809 -18.455 1.00 40.62 497 SER A C 1
ATOM 3696 O O . SER A 1 497 ? 48.522 14.592 -18.326 1.00 40.62 497 SER A O 1
ATOM 3698 N N . GLY A 1 498 ? 48.186 16.442 -19.554 1.00 45.16 498 GLY A N 1
ATOM 3699 C CA . GLY A 1 498 ? 47.481 15.769 -20.650 1.00 45.16 498 GLY A CA 1
ATOM 3700 C C . GLY A 1 498 ? 45.962 15.676 -20.467 1.00 45.16 498 GLY A C 1
ATOM 3701 O O . GLY A 1 498 ? 45.356 14.831 -21.105 1.00 45.16 498 GLY A O 1
ATOM 3702 N N . SER A 1 499 ? 45.350 16.529 -19.633 1.00 47.19 499 SER A N 1
ATOM 3703 C CA . SER A 1 499 ? 43.887 16.640 -19.456 1.00 47.19 499 SER A CA 1
ATOM 3704 C C . SER A 1 499 ? 43.341 17.949 -20.050 1.00 47.19 499 SER A C 1
ATOM 3706 O O . SER A 1 499 ? 44.074 18.941 -20.152 1.00 47.19 499 SER A O 1
ATOM 3708 N N . VAL A 1 500 ? 42.055 17.979 -20.428 1.00 49.94 500 VAL A N 1
ATOM 3709 C CA . VAL A 1 500 ? 41.380 19.183 -20.960 1.00 49.94 500 VAL A CA 1
ATOM 3710 C C . VAL A 1 500 ? 40.438 19.764 -19.909 1.00 49.94 500 VAL A C 1
ATOM 3712 O O . VAL A 1 500 ? 39.559 19.074 -19.405 1.00 49.94 500 VAL A O 1
ATOM 3715 N N . ILE A 1 501 ? 40.609 21.051 -19.597 1.00 51.41 501 ILE A N 1
ATOM 3716 C CA . ILE A 1 501 ? 39.761 21.768 -18.641 1.00 51.41 501 ILE A CA 1
ATOM 3717 C C . ILE A 1 501 ? 38.602 22.442 -19.376 1.00 51.41 501 ILE A C 1
ATOM 3719 O O . ILE A 1 501 ? 38.845 23.298 -20.234 1.00 51.41 501 ILE A O 1
ATOM 3723 N N . ILE A 1 502 ? 37.365 22.129 -18.983 1.00 49.72 502 ILE A N 1
ATOM 3724 C CA . ILE A 1 502 ? 36.171 22.861 -19.421 1.00 49.72 502 ILE A CA 1
ATOM 3725 C C . ILE A 1 502 ? 35.673 23.747 -18.280 1.00 49.72 502 ILE A C 1
ATOM 3727 O O . ILE A 1 502 ? 35.589 23.335 -17.127 1.00 49.72 502 ILE A O 1
ATOM 3731 N N . ARG A 1 503 ? 35.363 25.005 -18.609 1.00 48.12 503 ARG A N 1
ATOM 3732 C CA . ARG A 1 503 ? 34.712 25.944 -17.691 1.00 48.12 503 ARG A CA 1
ATOM 3733 C C . ARG A 1 503 ? 33.262 26.099 -18.102 1.00 48.12 503 ARG A C 1
ATOM 3735 O O . ARG A 1 503 ? 32.981 26.732 -19.119 1.00 48.12 503 ARG A O 1
ATOM 3742 N N . PHE A 1 504 ? 32.362 25.573 -17.290 1.00 45.22 504 PHE A N 1
ATOM 3743 C CA . PHE A 1 504 ? 30.950 25.916 -17.378 1.00 45.22 504 PHE A CA 1
ATOM 3744 C C . PHE A 1 504 ? 30.761 27.316 -16.789 1.00 45.22 504 PHE A C 1
ATOM 3746 O O . PHE A 1 504 ? 31.542 27.738 -15.940 1.00 45.22 504 PHE A O 1
ATOM 3753 N N . GLY A 1 505 ? 29.778 28.085 -17.263 1.00 39.16 505 GLY A N 1
ATOM 3754 C CA . GLY A 1 505 ? 29.534 29.444 -16.761 1.00 39.16 505 GLY A CA 1
ATOM 3755 C C . GLY A 1 505 ? 29.320 29.458 -15.239 1.00 39.16 505 GLY A C 1
ATOM 3756 O O . GLY A 1 505 ? 28.221 29.175 -14.776 1.00 39.16 505 GLY A O 1
ATOM 3757 N N . GLY A 1 506 ? 30.378 29.752 -14.478 1.00 42.75 506 GLY A N 1
ATOM 3758 C CA . GLY A 1 506 ? 30.457 29.606 -13.022 1.00 42.75 506 GLY A CA 1
ATOM 3759 C C . GLY A 1 506 ? 31.900 29.348 -12.552 1.00 42.75 506 GLY A C 1
ATOM 3760 O O . GLY A 1 506 ? 32.842 29.417 -13.341 1.00 42.75 506 GLY A O 1
ATOM 3761 N N . THR A 1 507 ? 32.092 29.080 -11.256 1.00 38.09 507 THR A N 1
ATOM 3762 C CA . THR A 1 507 ? 33.401 28.717 -10.668 1.00 38.09 507 THR A CA 1
ATOM 3763 C C . THR A 1 507 ? 33.725 27.222 -10.756 1.00 38.09 507 THR A C 1
ATOM 3765 O O . THR A 1 507 ? 34.832 26.840 -10.387 1.00 38.09 507 THR A O 1
ATOM 3768 N N . ALA A 1 508 ? 32.792 26.390 -11.233 1.00 42.59 508 ALA A N 1
ATOM 3769 C CA . ALA A 1 508 ? 32.974 24.946 -11.381 1.00 42.59 508 ALA A CA 1
ATOM 3770 C C . ALA A 1 508 ? 33.883 24.608 -12.575 1.00 42.59 508 ALA A C 1
ATOM 3772 O O . ALA A 1 508 ? 33.814 25.249 -13.631 1.00 42.59 508 ALA A O 1
ATOM 3773 N N . ILE A 1 509 ? 34.753 23.620 -12.383 1.00 50.44 509 ILE A N 1
ATOM 3774 C CA . ILE A 1 509 ? 35.761 23.184 -13.345 1.00 50.44 509 ILE A CA 1
ATOM 3775 C C . ILE A 1 509 ? 35.692 21.660 -13.410 1.00 50.44 509 ILE A C 1
ATOM 3777 O O . ILE A 1 509 ? 35.984 21.038 -12.400 1.00 50.44 509 ILE A O 1
ATOM 3781 N N . ASP A 1 510 ? 35.408 21.086 -14.582 1.00 53.75 510 ASP A N 1
ATOM 3782 C CA . ASP A 1 510 ? 35.558 19.639 -14.795 1.00 53.75 510 ASP A CA 1
ATOM 3783 C C . ASP A 1 510 ? 36.734 19.348 -15.726 1.00 53.75 510 ASP A C 1
ATOM 3785 O O . ASP A 1 510 ? 37.056 20.111 -16.656 1.00 53.75 510 ASP A O 1
ATOM 3789 N N . ARG A 1 511 ? 37.413 18.236 -15.441 1.00 56.31 511 ARG A N 1
ATOM 3790 C CA . ARG A 1 511 ? 38.616 17.792 -16.144 1.00 56.31 511 ARG A CA 1
ATOM 3791 C C . ARG A 1 511 ? 38.292 16.564 -16.978 1.00 56.31 511 ARG A C 1
ATOM 3793 O O . ARG A 1 511 ? 38.241 15.454 -16.469 1.00 56.31 511 ARG A O 1
ATOM 3800 N N . ILE A 1 512 ? 38.184 16.748 -18.290 1.00 62.44 512 ILE A N 1
ATOM 3801 C CA . ILE A 1 512 ? 38.058 15.612 -19.203 1.00 62.44 512 ILE A CA 1
ATOM 3802 C C . ILE A 1 512 ? 39.388 14.860 -19.234 1.00 62.44 512 ILE A C 1
ATOM 3804 O O . ILE A 1 512 ? 40.407 15.388 -19.697 1.00 62.44 512 ILE A O 1
ATOM 3808 N N . GLU A 1 513 ? 39.352 13.621 -18.753 1.00 60.50 513 GLU A N 1
ATOM 3809 C CA . GLU A 1 513 ? 40.512 12.742 -18.616 1.00 60.50 513 GLU A CA 1
ATOM 3810 C C . GLU A 1 513 ? 40.749 11.901 -19.873 1.00 60.50 513 GLU A C 1
ATOM 3812 O O . GLU A 1 513 ? 41.890 11.569 -20.202 1.00 60.50 513 GLU A O 1
ATOM 3817 N N . LYS A 1 514 ? 39.677 11.548 -20.596 1.00 63.03 514 LYS A N 1
ATOM 3818 C CA . LYS A 1 514 ? 39.748 10.766 -21.839 1.00 63.03 514 LYS A CA 1
ATOM 3819 C C . LYS A 1 514 ? 38.838 11.352 -22.910 1.00 63.03 514 LYS A C 1
ATOM 3821 O O . LYS A 1 514 ? 37.706 11.733 -22.632 1.00 63.03 514 LYS A O 1
ATOM 3826 N N . ILE A 1 515 ? 39.334 11.386 -24.147 1.00 63.47 515 ILE A N 1
ATOM 3827 C CA . ILE A 1 515 ? 38.570 11.797 -25.329 1.00 63.47 515 ILE A CA 1
ATOM 3828 C C . ILE A 1 515 ? 38.647 10.697 -26.383 1.00 63.47 515 ILE A C 1
ATOM 3830 O O . ILE A 1 515 ? 39.731 10.231 -26.744 1.00 63.47 515 ILE A O 1
ATOM 3834 N N . PHE A 1 516 ? 37.488 10.333 -26.916 1.00 65.00 516 PHE A N 1
ATOM 3835 C CA . PHE A 1 516 ? 37.335 9.378 -28.001 1.00 65.00 516 PHE A CA 1
ATOM 3836 C C . PHE A 1 516 ? 36.765 10.078 -29.228 1.00 65.00 516 PHE A C 1
ATOM 3838 O O . PHE A 1 516 ? 35.850 10.884 -29.099 1.00 65.00 516 PHE A O 1
ATOM 3845 N N . LYS A 1 517 ? 37.263 9.767 -30.426 1.00 65.75 517 LYS A N 1
ATOM 3846 C CA . LYS A 1 517 ? 36.647 10.223 -31.681 1.00 65.75 517 LYS A CA 1
ATOM 3847 C C . LYS A 1 517 ? 35.749 9.133 -32.255 1.00 65.75 517 LYS A C 1
ATOM 3849 O O . LYS A 1 517 ? 36.207 8.005 -32.404 1.00 65.75 517 LYS A O 1
ATOM 3854 N N . ILE A 1 518 ? 34.536 9.491 -32.668 1.00 63.47 518 ILE A N 1
ATOM 3855 C CA . ILE A 1 518 ? 33.643 8.642 -33.467 1.00 63.47 518 ILE A CA 1
ATOM 3856 C C . ILE A 1 518 ? 33.367 9.310 -34.819 1.00 63.47 518 ILE A C 1
ATOM 3858 O O . ILE A 1 518 ? 33.360 10.537 -34.935 1.00 63.47 518 ILE A O 1
ATOM 3862 N N . THR A 1 519 ? 33.161 8.505 -35.859 1.00 65.00 519 THR A N 1
ATOM 3863 C CA . THR A 1 519 ? 32.762 8.990 -37.189 1.00 65.00 519 THR A CA 1
ATOM 3864 C C . THR A 1 519 ? 31.441 8.348 -37.560 1.00 65.00 519 THR A C 1
ATOM 3866 O O . THR A 1 519 ? 31.330 7.126 -37.532 1.00 65.00 519 THR A O 1
ATOM 3869 N N . VAL A 1 520 ? 30.462 9.175 -37.905 1.00 64.00 520 VAL A N 1
ATOM 3870 C CA . VAL A 1 520 ? 29.152 8.741 -38.380 1.00 64.00 520 VAL A CA 1
ATOM 3871 C C . VAL A 1 520 ? 29.140 8.936 -39.889 1.00 64.00 520 VAL A C 1
ATOM 3873 O O . VAL A 1 520 ? 29.289 10.054 -40.377 1.00 64.00 520 VAL A O 1
ATOM 3876 N N . ASP A 1 521 ? 29.041 7.847 -40.636 1.00 58.53 521 ASP A N 1
ATOM 3877 C CA . ASP A 1 521 ? 29.085 7.802 -42.099 1.00 58.53 521 ASP A CA 1
ATOM 3878 C C . ASP A 1 521 ? 27.693 7.986 -42.723 1.00 58.53 521 ASP A C 1
ATOM 3880 O O . ASP A 1 521 ? 27.538 8.649 -43.753 1.00 58.53 521 ASP A O 1
ATOM 3884 N N . LYS A 1 522 ? 26.659 7.502 -42.038 1.00 54.72 522 LYS A N 1
ATOM 3885 C CA . LYS A 1 522 ? 25.252 7.704 -42.371 1.00 54.72 522 LYS A CA 1
ATOM 3886 C C . LYS A 1 522 ? 24.497 8.214 -41.153 1.00 54.72 522 LYS A C 1
ATOM 3888 O O . LYS A 1 522 ? 24.725 7.744 -40.045 1.00 54.72 522 LYS A O 1
ATOM 3893 N N . ALA A 1 523 ? 23.562 9.138 -41.373 1.00 59.81 523 ALA A N 1
ATOM 3894 C CA . ALA A 1 523 ? 22.674 9.593 -40.312 1.00 59.81 523 ALA A CA 1
ATOM 3895 C C . ALA A 1 523 ? 21.950 8.401 -39.664 1.00 59.81 523 ALA A C 1
ATOM 3897 O O . ALA A 1 523 ? 21.230 7.672 -40.354 1.00 59.81 523 ALA A O 1
ATOM 3898 N N . GLN A 1 524 ? 22.173 8.196 -38.367 1.00 59.12 524 GLN A N 1
ATOM 3899 C CA . GLN A 1 524 ? 21.664 7.037 -37.635 1.00 59.12 524 GLN A CA 1
ATOM 3900 C C . GLN A 1 524 ? 21.514 7.333 -36.138 1.00 59.12 524 GLN A C 1
ATOM 3902 O O . GLN A 1 524 ? 22.234 8.192 -35.613 1.00 59.12 524 GLN A O 1
ATOM 3907 N N . PRO A 1 525 ? 20.587 6.649 -35.445 1.00 58.19 525 PRO A N 1
ATOM 3908 C CA . PRO A 1 525 ? 20.483 6.742 -33.998 1.00 58.19 525 PRO A CA 1
ATOM 3909 C C . PRO A 1 525 ? 21.689 6.069 -33.330 1.00 58.19 525 PRO A C 1
ATOM 3911 O O . PRO A 1 525 ? 22.095 4.976 -33.728 1.00 58.19 525 PRO A O 1
ATOM 3914 N N . VAL A 1 526 ? 22.243 6.715 -32.304 1.00 65.12 526 VAL A N 1
ATOM 3915 C CA . VAL A 1 526 ? 23.298 6.151 -31.451 1.00 65.12 526 VAL A CA 1
ATOM 3916 C C . VAL A 1 526 ? 22.911 6.248 -29.981 1.00 65.12 526 VAL A C 1
ATOM 3918 O O . VAL A 1 526 ? 22.350 7.257 -29.548 1.00 65.12 526 VAL A O 1
ATOM 3921 N N . PHE A 1 527 ? 23.273 5.223 -29.215 1.00 67.31 527 PHE A N 1
ATOM 3922 C CA . PHE A 1 527 ? 23.320 5.270 -27.754 1.00 67.31 527 PHE A CA 1
ATOM 3923 C C . PHE A 1 527 ? 24.763 5.155 -27.286 1.00 67.31 527 PHE A C 1
ATOM 3925 O O . PHE A 1 527 ? 25.517 4.318 -27.785 1.00 67.31 527 PHE A O 1
ATOM 3932 N N . ILE A 1 528 ? 25.131 5.981 -26.315 1.00 69.12 528 ILE A N 1
ATOM 3933 C CA . ILE A 1 528 ? 26.450 6.025 -25.701 1.00 69.12 528 ILE A CA 1
ATOM 3934 C C . ILE A 1 528 ? 26.248 5.806 -24.208 1.00 69.12 528 ILE A C 1
ATOM 3936 O O . ILE A 1 528 ? 25.583 6.599 -23.553 1.00 69.12 528 ILE A O 1
ATOM 3940 N N . SER A 1 529 ? 26.821 4.741 -23.665 1.00 68.75 529 SER A N 1
ATOM 3941 C CA . SER A 1 529 ? 26.781 4.463 -22.233 1.00 68.75 529 SER A CA 1
ATOM 3942 C C . SER A 1 529 ? 28.192 4.315 -21.696 1.00 68.75 529 SER A C 1
ATOM 3944 O O . SER A 1 529 ? 29.040 3.668 -22.306 1.00 68.75 529 SER A O 1
ATOM 3946 N N . LEU A 1 530 ? 28.443 4.918 -20.549 1.00 66.31 530 LEU A N 1
ATOM 3947 C CA . LEU A 1 530 ? 29.682 4.818 -19.810 1.00 66.31 530 LEU A CA 1
ATOM 3948 C C . LEU A 1 530 ? 29.399 4.019 -18.544 1.00 66.31 530 LEU A C 1
ATOM 3950 O O . LEU A 1 530 ? 28.609 4.476 -17.739 1.00 66.31 530 LEU A O 1
ATOM 3954 N N . VAL A 1 531 ? 30.013 2.850 -18.365 1.00 63.66 531 VAL A N 1
ATOM 3955 C CA . VAL A 1 531 ? 29.778 1.960 -17.213 1.00 63.66 531 VAL A CA 1
ATOM 3956 C C . VAL A 1 531 ? 31.033 1.803 -16.379 1.00 63.66 531 VAL A C 1
ATOM 3958 O O . VAL A 1 531 ? 32.015 1.245 -16.855 1.00 63.66 531 VAL A O 1
ATOM 3961 N N . ALA A 1 532 ? 31.007 2.297 -15.147 1.00 57.91 532 ALA A N 1
ATOM 3962 C CA . ALA A 1 532 ? 32.070 2.129 -14.173 1.00 57.91 532 ALA A CA 1
ATOM 3963 C C . ALA A 1 532 ? 32.142 0.676 -13.723 1.00 57.91 532 ALA A C 1
ATOM 3965 O O . ALA A 1 532 ? 31.130 0.005 -13.513 1.00 57.91 532 ALA A O 1
ATOM 3966 N N . ASP A 1 533 ? 33.367 0.212 -13.539 1.00 59.59 533 ASP A N 1
ATOM 3967 C CA . ASP A 1 533 ? 33.639 -1.045 -12.872 1.00 59.59 533 ASP A CA 1
ATOM 3968 C C . ASP A 1 533 ? 33.404 -0.856 -11.364 1.00 59.59 533 ASP A C 1
ATOM 3970 O O . ASP A 1 533 ? 34.244 -0.327 -10.637 1.00 59.59 533 ASP A O 1
ATOM 3974 N N . THR A 1 534 ? 32.221 -1.241 -10.885 1.00 50.94 534 THR A N 1
ATOM 3975 C CA . THR A 1 534 ? 31.812 -1.075 -9.480 1.00 50.94 534 THR A CA 1
ATOM 3976 C C . THR A 1 534 ? 32.563 -1.990 -8.508 1.00 50.94 534 THR A C 1
ATOM 3978 O O . THR A 1 534 ? 32.258 -1.990 -7.317 1.00 50.94 534 THR A O 1
ATOM 3981 N N . SER A 1 535 ? 33.506 -2.813 -8.985 1.00 46.81 535 SER A N 1
ATOM 3982 C CA . SER A 1 535 ? 34.221 -3.794 -8.163 1.00 46.81 535 SER A CA 1
ATOM 3983 C C . SER A 1 535 ? 35.234 -3.182 -7.190 1.00 46.81 535 SER A C 1
ATOM 3985 O O . SER A 1 535 ? 35.653 -3.871 -6.259 1.00 46.81 535 SER A O 1
ATOM 3987 N N . THR A 1 536 ? 35.609 -1.906 -7.357 1.00 47.38 536 THR A N 1
ATOM 3988 C CA . THR A 1 536 ? 36.688 -1.285 -6.567 1.00 47.38 536 THR A CA 1
ATOM 3989 C C . THR A 1 536 ? 36.296 -0.049 -5.752 1.00 47.38 536 THR A C 1
ATOM 3991 O O . THR A 1 536 ? 36.920 0.165 -4.716 1.00 47.38 536 THR A O 1
ATOM 3994 N N . ASP A 1 537 ? 35.286 0.739 -6.150 1.00 49.97 537 ASP A N 1
ATOM 3995 C CA . ASP A 1 537 ? 34.790 1.885 -5.360 1.00 49.97 537 ASP A CA 1
ATOM 3996 C C . ASP A 1 537 ? 33.365 2.319 -5.797 1.00 49.97 537 ASP A C 1
ATOM 3998 O O . ASP A 1 537 ? 33.182 2.744 -6.941 1.00 49.97 537 ASP A O 1
ATOM 4002 N N . PRO A 1 538 ? 32.339 2.233 -4.925 1.00 48.66 538 PRO A N 1
ATOM 4003 C CA . PRO A 1 538 ? 30.962 2.633 -5.238 1.00 48.66 538 PRO A CA 1
ATOM 4004 C C . PRO A 1 538 ? 30.737 4.156 -5.266 1.00 48.66 538 PRO A C 1
ATOM 4006 O O . PRO A 1 538 ? 29.635 4.594 -5.598 1.00 48.66 538 PRO A O 1
ATOM 4009 N N . THR A 1 539 ? 31.741 4.959 -4.904 1.00 48.50 539 THR A N 1
ATOM 4010 C CA . THR A 1 539 ? 31.667 6.429 -4.897 1.00 48.50 539 THR A CA 1
ATOM 4011 C C . THR A 1 539 ? 32.146 7.066 -6.201 1.00 48.50 539 THR A C 1
ATOM 4013 O O . THR A 1 539 ? 31.972 8.268 -6.385 1.00 48.50 539 THR A O 1
ATOM 4016 N N . ASN A 1 540 ? 32.690 6.266 -7.127 1.00 52.72 540 ASN A N 1
ATOM 4017 C CA . ASN A 1 540 ? 33.155 6.749 -8.420 1.00 52.72 540 ASN A CA 1
ATOM 4018 C C . ASN A 1 540 ? 31.989 7.243 -9.286 1.00 52.72 540 ASN A C 1
ATOM 4020 O O . ASN A 1 540 ? 31.080 6.493 -9.659 1.00 52.72 540 ASN A O 1
ATOM 4024 N N . ASP A 1 541 ? 32.084 8.518 -9.631 1.00 57.12 541 ASP A N 1
ATOM 4025 C CA . ASP A 1 541 ? 31.157 9.269 -10.458 1.00 57.12 541 ASP A CA 1
ATOM 4026 C C . ASP A 1 541 ? 31.918 9.745 -11.701 1.00 57.12 541 ASP A C 1
ATOM 4028 O O . ASP A 1 541 ? 33.015 10.307 -11.595 1.00 57.12 541 ASP A O 1
ATOM 4032 N N . GLY A 1 542 ? 31.413 9.395 -12.881 1.00 61.25 542 GLY A N 1
ATOM 4033 C CA . GLY A 1 542 ? 32.142 9.582 -14.127 1.00 61.25 542 GLY A CA 1
ATOM 4034 C C . GLY A 1 542 ? 31.260 10.197 -15.189 1.00 61.25 542 GLY A C 1
ATOM 4035 O O . GLY A 1 542 ? 30.432 9.481 -15.724 1.00 61.25 542 GLY A O 1
ATOM 4036 N N . ASP A 1 543 ? 31.477 11.466 -15.531 1.00 66.06 543 ASP A N 1
ATOM 4037 C CA . ASP A 1 543 ? 30.637 12.210 -16.471 1.00 66.06 543 ASP A CA 1
ATOM 4038 C C . ASP A 1 543 ? 30.923 11.856 -17.936 1.00 66.06 543 ASP A C 1
ATOM 4040 O O . ASP A 1 543 ? 32.064 11.581 -18.334 1.00 66.06 543 ASP A O 1
ATOM 4044 N N . LEU A 1 544 ? 29.894 11.979 -18.775 1.00 70.00 544 LEU A N 1
ATOM 4045 C CA . LEU A 1 544 ? 29.954 11.746 -20.214 1.00 70.00 544 LEU A CA 1
ATOM 4046 C C . LEU A 1 544 ? 29.604 13.021 -20.996 1.00 70.00 544 LEU A C 1
ATOM 4048 O O . LEU A 1 544 ? 28.580 13.658 -20.771 1.00 70.00 544 LEU A O 1
ATOM 4052 N N . TYR A 1 545 ? 30.413 13.367 -21.994 1.00 70.12 545 TYR A N 1
ATOM 4053 C CA . TYR A 1 545 ? 30.230 14.556 -22.832 1.00 70.12 545 TYR A CA 1
ATOM 4054 C C . TYR A 1 545 ? 30.277 14.193 -24.311 1.00 70.12 545 TYR A C 1
ATOM 4056 O O . TYR A 1 545 ? 31.121 13.404 -24.723 1.00 70.12 545 TYR A O 1
ATOM 4064 N N . LEU A 1 546 ? 29.436 14.816 -25.136 1.00 72.69 546 LEU A N 1
ATOM 4065 C CA . LEU A 1 546 ? 29.441 14.637 -26.586 1.00 72.69 546 LEU A CA 1
ATOM 4066 C C . LEU A 1 546 ? 29.615 15.974 -27.318 1.00 72.69 546 LEU A C 1
ATOM 4068 O O . LEU A 1 546 ? 28.855 16.922 -27.120 1.00 72.69 546 LEU A O 1
ATOM 4072 N N . PHE A 1 547 ? 30.580 16.017 -28.233 1.00 71.19 547 PHE A N 1
ATOM 4073 C CA . PHE A 1 547 ? 30.980 17.195 -29.002 1.00 71.19 547 PHE A CA 1
ATOM 4074 C C . PHE A 1 547 ? 30.907 16.931 -30.508 1.00 71.19 547 PHE A C 1
ATOM 4076 O O . PHE A 1 547 ? 31.075 15.799 -30.961 1.00 71.19 547 PHE A O 1
ATOM 4083 N N . ARG A 1 548 ? 30.755 17.996 -31.299 1.00 67.94 548 ARG A N 1
ATOM 4084 C CA . ARG A 1 548 ? 30.938 17.976 -32.761 1.00 67.94 548 ARG A CA 1
ATOM 4085 C C . ARG A 1 548 ? 32.267 18.639 -33.132 1.00 67.94 548 ARG A C 1
ATOM 4087 O O . ARG A 1 548 ? 32.577 19.693 -32.586 1.00 67.94 548 ARG A O 1
ATOM 4094 N N . GLY A 1 549 ? 33.031 18.083 -34.075 1.00 60.59 549 GLY A N 1
ATOM 4095 C CA . GLY A 1 549 ? 34.256 18.734 -34.572 1.00 60.59 549 GLY A CA 1
ATOM 4096 C C . GLY A 1 549 ? 35.157 17.830 -35.416 1.00 60.59 549 GLY A C 1
ATOM 4097 O O . GLY A 1 549 ? 34.912 16.633 -35.488 1.00 60.59 549 GLY A O 1
ATOM 4098 N N . ASP A 1 550 ? 36.225 18.386 -36.001 1.00 52.62 550 ASP A N 1
ATOM 4099 C CA . ASP A 1 550 ? 37.198 17.663 -36.839 1.00 52.62 550 ASP A CA 1
ATOM 4100 C C . ASP A 1 550 ? 38.617 17.636 -36.231 1.00 52.62 550 ASP A C 1
ATOM 4102 O O . ASP A 1 550 ? 38.974 18.434 -35.364 1.00 52.62 550 ASP A O 1
ATOM 4106 N N . VAL A 1 551 ? 39.450 16.693 -36.694 1.00 47.31 551 VAL A N 1
ATOM 4107 C CA . VAL A 1 551 ? 40.886 16.619 -36.355 1.00 47.31 551 VAL A CA 1
ATOM 4108 C C . VAL A 1 551 ? 41.680 17.127 -37.552 1.00 47.31 551 VAL A C 1
ATOM 4110 O O . VAL A 1 551 ? 41.569 16.551 -38.633 1.00 47.31 551 VAL A O 1
ATOM 4113 N N . VAL A 1 552 ? 42.496 18.164 -37.358 1.00 47.09 552 VAL A N 1
ATOM 4114 C CA . VAL A 1 552 ? 43.417 18.679 -38.382 1.00 47.09 552 VAL A CA 1
ATOM 4115 C C . VAL A 1 552 ? 44.834 18.600 -37.808 1.00 47.09 552 VAL A C 1
ATOM 4117 O O . VAL A 1 552 ? 45.098 19.111 -36.722 1.00 47.09 552 VAL A O 1
ATOM 4120 N N . ASP A 1 553 ? 45.733 17.895 -38.497 1.00 40.84 553 ASP A N 1
ATOM 4121 C CA . ASP A 1 553 ? 47.154 17.745 -38.135 1.00 40.84 553 ASP A CA 1
ATOM 4122 C C . ASP A 1 553 ? 47.432 17.204 -36.717 1.00 40.84 553 ASP A C 1
ATOM 4124 O O . ASP A 1 553 ? 48.334 17.661 -36.019 1.00 40.84 553 ASP A O 1
ATOM 4128 N N . GLY A 1 554 ? 46.643 16.227 -36.252 1.00 40.44 554 GLY A N 1
ATOM 4129 C CA . GLY A 1 554 ? 46.813 15.639 -34.911 1.00 40.44 554 GLY A CA 1
ATOM 4130 C C . GLY A 1 554 ? 46.425 16.576 -33.759 1.00 40.44 554 GLY A C 1
ATOM 4131 O O . GLY A 1 554 ? 46.567 16.211 -32.595 1.00 40.44 554 GLY A O 1
ATOM 4132 N N . SER A 1 555 ? 45.895 17.758 -34.084 1.00 40.50 555 SER A N 1
ATOM 4133 C CA . SER A 1 555 ? 45.298 18.711 -33.156 1.00 40.50 555 SER A CA 1
ATOM 4134 C C . SER A 1 555 ? 43.777 18.736 -33.342 1.00 40.50 555 SER A C 1
ATOM 4136 O O . SER A 1 555 ? 43.261 18.608 -34.458 1.00 40.50 555 SER A O 1
ATOM 4138 N N . ILE A 1 556 ? 43.028 18.844 -32.242 1.00 44.81 556 ILE A N 1
ATOM 4139 C CA . ILE A 1 556 ? 41.568 18.984 -32.299 1.00 44.81 556 ILE A CA 1
ATOM 4140 C C . ILE A 1 556 ? 41.283 20.406 -32.800 1.00 44.81 556 ILE A C 1
ATOM 4142 O O . ILE A 1 556 ? 41.322 21.366 -32.029 1.00 44.81 556 ILE A O 1
ATOM 4146 N N . SER A 1 557 ? 41.036 20.556 -34.103 1.00 42.03 557 SER A N 1
ATOM 4147 C CA . SER A 1 557 ? 40.649 21.837 -34.691 1.00 42.03 557 SER A CA 1
ATOM 4148 C C . SER A 1 557 ? 39.144 21.987 -34.533 1.00 42.03 557 SER A C 1
ATOM 4150 O O . SER A 1 557 ? 38.331 21.601 -35.373 1.00 42.03 557 SER A O 1
ATOM 4152 N N . LEU A 1 558 ? 38.778 22.500 -33.367 1.00 45.69 558 LEU A N 1
ATOM 4153 C CA . LEU A 1 558 ? 37.415 22.857 -33.018 1.00 45.69 558 LEU A CA 1
ATOM 4154 C C . LEU A 1 558 ? 37.031 24.020 -33.923 1.00 45.69 558 LEU A C 1
ATOM 4156 O O . LEU A 1 558 ? 37.571 25.116 -33.753 1.00 45.69 558 LEU A O 1
ATOM 4160 N N . ALA A 1 559 ? 36.149 23.788 -34.899 1.00 37.75 559 ALA A N 1
ATOM 4161 C CA . ALA A 1 559 ? 35.614 24.848 -35.741 1.00 37.75 559 ALA A CA 1
ATOM 4162 C C . ALA A 1 559 ? 35.140 25.992 -34.827 1.00 37.75 559 ALA A C 1
ATOM 4164 O O . ALA A 1 559 ? 34.148 25.871 -34.117 1.00 37.75 559 ALA A O 1
ATOM 4165 N N . THR A 1 560 ? 35.916 27.077 -34.788 1.00 40.09 560 THR A N 1
ATOM 4166 C CA . THR A 1 560 ? 35.682 28.289 -33.987 1.00 40.09 560 THR A CA 1
ATOM 4167 C C . THR A 1 560 ? 35.718 28.168 -32.450 1.00 40.09 560 THR A C 1
ATOM 4169 O O . THR A 1 560 ? 35.072 28.956 -31.779 1.00 40.09 560 THR A O 1
ATOM 4172 N N . GLY A 1 561 ? 36.546 27.292 -31.866 1.00 42.66 561 GLY A N 1
ATOM 4173 C CA . GLY A 1 561 ? 36.864 27.318 -30.423 1.00 42.66 561 GLY A CA 1
ATOM 4174 C C . GLY A 1 561 ? 35.720 26.895 -29.481 1.00 42.66 561 GLY A C 1
ATOM 4175 O O . GLY A 1 561 ? 34.554 27.207 -29.694 1.00 42.66 561 GLY A O 1
ATOM 4176 N N . LEU A 1 562 ? 36.049 26.177 -28.401 1.00 42.69 562 LEU A N 1
ATOM 4177 C CA . LEU A 1 562 ? 35.069 25.723 -27.401 1.00 42.69 562 LEU A CA 1
ATOM 4178 C C . LEU A 1 562 ? 34.530 26.907 -26.578 1.00 42.69 562 LEU A C 1
ATOM 4180 O O . LEU A 1 562 ? 35.016 27.203 -25.491 1.00 42.69 562 LEU A O 1
ATOM 4184 N N . GLN A 1 563 ? 33.528 27.608 -27.101 1.00 45.97 563 GLN A N 1
ATOM 4185 C CA . GLN A 1 563 ? 32.607 28.418 -26.299 1.00 45.97 563 GLN A CA 1
ATOM 4186 C C . GLN A 1 563 ? 31.488 27.502 -25.763 1.00 45.97 563 GLN A C 1
ATOM 4188 O O . GLN A 1 563 ? 31.226 26.452 -26.358 1.00 45.97 563 GLN A O 1
ATOM 4193 N N . ASN A 1 564 ? 30.803 27.915 -24.686 1.00 40.41 564 ASN A N 1
ATOM 4194 C CA . ASN A 1 564 ? 29.731 27.192 -23.961 1.00 40.41 564 ASN A CA 1
ATOM 4195 C C . ASN A 1 564 ? 28.632 26.520 -24.832 1.00 40.41 564 ASN A C 1
ATOM 4197 O O . ASN A 1 564 ? 27.872 25.714 -24.313 1.00 40.41 564 ASN A O 1
ATOM 4201 N N . GLY A 1 565 ? 28.532 26.821 -26.134 1.00 41.94 565 GLY A N 1
ATOM 4202 C CA . GLY A 1 565 ? 27.589 26.213 -27.085 1.00 41.94 565 GLY A CA 1
ATOM 4203 C C . GLY A 1 565 ? 28.129 25.048 -27.932 1.00 41.94 565 GLY A C 1
ATOM 4204 O O . GLY A 1 565 ? 27.472 24.658 -28.889 1.00 41.94 565 GLY A O 1
ATOM 4205 N N . SER A 1 566 ? 29.323 24.516 -27.638 1.00 50.28 566 SER A N 1
ATOM 4206 C CA . SER A 1 566 ? 29.967 23.454 -28.448 1.00 50.28 566 SER A CA 1
ATOM 4207 C C . SER A 1 566 ? 29.655 22.020 -27.988 1.00 50.28 566 SER A C 1
ATOM 4209 O O . SER A 1 566 ? 30.031 21.053 -28.654 1.00 50.28 566 SER A O 1
ATOM 4211 N N . ILE A 1 567 ? 28.998 21.877 -26.837 1.00 57.84 567 ILE A N 1
ATOM 4212 C CA . ILE A 1 567 ? 28.530 20.598 -26.296 1.00 57.84 567 ILE A CA 1
ATOM 4213 C C . ILE A 1 567 ? 27.204 20.271 -26.974 1.00 57.84 567 ILE A C 1
ATOM 4215 O O . ILE A 1 567 ? 26.272 21.070 -26.921 1.00 57.84 567 ILE A O 1
ATOM 4219 N N . MET A 1 568 ? 27.115 19.105 -27.611 1.00 63.91 568 MET A N 1
ATOM 4220 C CA . MET A 1 568 ? 25.858 18.647 -28.202 1.00 63.91 568 MET A CA 1
ATOM 4221 C C . MET A 1 568 ? 24.928 18.048 -27.148 1.00 63.91 568 MET A C 1
ATOM 4223 O O . MET A 1 568 ? 23.741 18.355 -27.133 1.00 63.91 568 MET A O 1
ATOM 4227 N N . LYS A 1 569 ? 25.470 17.192 -26.275 1.00 63.81 569 LYS A N 1
ATOM 4228 C CA . LYS A 1 569 ? 24.787 16.574 -25.130 1.00 63.81 569 LYS A CA 1
ATOM 4229 C C . LYS A 1 569 ? 25.829 16.275 -24.045 1.00 63.81 569 LYS A C 1
ATOM 4231 O O . LYS A 1 569 ? 27.001 16.070 -24.365 1.00 63.81 569 LYS A O 1
ATOM 4236 N N . ALA A 1 570 ? 25.411 16.245 -22.788 1.00 64.25 570 ALA A N 1
ATOM 4237 C CA . ALA A 1 570 ? 26.232 15.820 -21.659 1.00 64.25 570 ALA A CA 1
ATOM 4238 C C . ALA A 1 570 ? 25.353 15.073 -20.656 1.00 64.25 570 ALA A C 1
ATOM 4240 O O . ALA A 1 570 ? 24.187 15.437 -20.508 1.00 64.25 570 ALA A O 1
ATOM 4241 N N . SER A 1 571 ? 25.923 14.066 -20.007 1.00 63.28 571 SER A N 1
ATOM 4242 C CA . SER A 1 571 ? 25.354 13.312 -18.895 1.00 63.28 571 SER A CA 1
ATOM 4243 C C . SER A 1 571 ? 26.277 13.508 -17.700 1.00 63.28 571 SER A C 1
ATOM 4245 O O . SER A 1 571 ? 27.478 13.255 -17.807 1.00 63.28 571 SER A O 1
ATOM 4247 N N . ILE A 1 572 ? 25.730 14.119 -16.654 1.00 56.94 572 ILE A N 1
ATOM 4248 C CA . ILE A 1 572 ? 26.442 14.600 -15.468 1.00 56.94 572 ILE A CA 1
ATOM 4249 C C . ILE A 1 572 ? 25.505 14.300 -14.303 1.00 56.94 572 ILE A C 1
ATOM 4251 O O . ILE A 1 572 ? 24.381 14.811 -14.329 1.00 56.94 572 ILE A O 1
ATOM 4255 N N . GLY A 1 573 ? 25.931 13.529 -13.303 1.00 50.88 573 GLY A N 1
ATOM 4256 C CA . GLY A 1 573 ? 25.075 13.151 -12.179 1.00 50.88 573 GLY A CA 1
ATOM 4257 C C . GLY A 1 573 ? 25.815 12.813 -10.892 1.00 50.88 573 GLY A C 1
ATOM 4258 O O . GLY A 1 573 ? 27.014 12.997 -10.826 1.00 50.88 573 GLY A O 1
ATOM 4259 N N . PRO A 1 574 ? 25.117 12.462 -9.796 1.00 46.66 574 PRO A N 1
ATOM 4260 C CA . PRO A 1 574 ? 25.718 11.982 -8.572 1.00 46.66 574 PRO A CA 1
ATOM 4261 C C . PRO A 1 574 ? 25.884 10.457 -8.685 1.00 46.66 574 PRO A C 1
ATOM 4263 O O . PRO A 1 574 ? 25.169 9.815 -9.457 1.00 46.66 574 PRO A O 1
ATOM 4266 N N . PRO A 1 575 ? 26.725 9.832 -7.843 1.00 45.59 575 PRO A N 1
ATOM 4267 C CA . PRO A 1 575 ? 26.931 8.385 -7.874 1.00 45.59 575 PRO A CA 1
ATOM 4268 C C . PRO A 1 575 ? 25.593 7.601 -7.871 1.00 45.59 575 PRO A C 1
ATOM 4270 O O . PRO A 1 575 ? 24.707 7.917 -7.055 1.00 45.59 575 PRO A O 1
ATOM 4273 N N . PRO A 1 576 ? 25.432 6.577 -8.751 1.00 47.59 576 PRO A N 1
ATOM 4274 C CA . PRO A 1 576 ? 26.460 5.556 -8.984 1.00 47.59 576 PRO A CA 1
ATOM 4275 C C . PRO A 1 576 ? 26.779 5.190 -10.457 1.00 47.59 576 PRO A C 1
ATOM 4277 O O . PRO A 1 576 ? 25.934 4.672 -11.181 1.00 47.59 576 PRO A O 1
ATOM 4280 N N . SER A 1 577 ? 28.064 5.195 -10.826 1.00 54.66 577 SER A N 1
ATOM 4281 C CA . SER A 1 577 ? 28.735 4.260 -11.759 1.00 54.66 577 SER A CA 1
ATOM 4282 C C . SER A 1 577 ? 28.258 4.074 -13.214 1.00 54.66 577 SER A C 1
ATOM 4284 O O . SER A 1 577 ? 28.813 3.221 -13.897 1.00 54.66 577 SER A O 1
ATOM 4286 N N . THR A 1 578 ? 27.259 4.764 -13.761 1.00 56.41 578 THR A N 1
ATOM 4287 C CA . THR A 1 578 ? 27.051 4.759 -15.227 1.00 56.41 578 THR A CA 1
ATOM 4288 C C . THR A 1 578 ? 26.356 6.011 -15.756 1.00 56.41 578 THR A C 1
ATOM 4290 O O . THR A 1 578 ? 25.432 6.533 -15.157 1.00 56.41 578 THR A O 1
ATOM 4293 N N . GLU A 1 579 ? 26.798 6.506 -16.897 1.00 64.69 579 GLU A N 1
ATOM 4294 C CA . GLU A 1 579 ? 26.217 7.686 -17.539 1.00 64.69 579 GLU A CA 1
ATOM 4295 C C . GLU A 1 579 ? 25.722 7.297 -18.925 1.00 64.69 579 GLU A C 1
ATOM 4297 O O . GLU A 1 579 ? 26.297 6.404 -19.565 1.00 64.69 579 GLU A O 1
ATOM 4302 N N . GLN A 1 580 ? 24.649 7.927 -19.403 1.00 68.69 580 GLN A N 1
ATOM 4303 C CA . GLN A 1 580 ? 24.056 7.593 -20.696 1.00 68.69 580 GLN A CA 1
ATOM 4304 C C . GLN A 1 580 ? 23.726 8.854 -21.504 1.00 68.69 580 GLN A C 1
ATOM 4306 O O . GLN A 1 580 ? 23.040 9.763 -21.059 1.00 68.69 580 GLN A O 1
ATOM 4311 N N . ILE A 1 581 ? 24.204 8.898 -22.748 1.00 66.75 581 ILE A N 1
ATOM 4312 C CA . ILE A 1 581 ? 23.773 9.861 -23.761 1.00 66.75 581 ILE A CA 1
ATOM 4313 C C . ILE A 1 581 ? 23.111 9.093 -24.890 1.00 66.75 581 ILE A C 1
ATOM 4315 O O . ILE A 1 581 ? 23.714 8.224 -25.518 1.00 66.75 581 ILE A O 1
ATOM 4319 N N . GLY A 1 582 ? 21.905 9.510 -25.234 1.00 63.66 582 GLY A N 1
ATOM 4320 C CA . GLY A 1 582 ? 21.180 8.966 -26.364 1.00 63.66 582 GLY A CA 1
ATOM 4321 C C . GLY A 1 582 ? 19.923 8.244 -25.917 1.00 63.66 582 GLY A C 1
ATOM 4322 O O . GLY A 1 582 ? 19.751 8.007 -24.727 1.00 63.66 582 GLY A O 1
ATOM 4323 N N . PRO A 1 583 ? 19.040 7.945 -26.868 1.00 61.22 583 PRO A N 1
ATOM 4324 C CA . PRO A 1 583 ? 19.320 7.880 -28.289 1.00 61.22 583 PRO A CA 1
ATOM 4325 C C . PRO A 1 583 ? 19.358 9.267 -28.912 1.00 61.22 583 PRO A C 1
ATOM 4327 O O . PRO A 1 583 ? 18.607 10.160 -28.556 1.00 61.22 583 PRO A O 1
ATOM 4330 N N . ILE A 1 584 ? 20.287 9.479 -29.828 1.00 60.22 584 ILE A N 1
ATOM 4331 C CA . ILE A 1 584 ? 20.351 10.717 -30.601 1.00 60.22 584 ILE A CA 1
ATOM 4332 C C . ILE A 1 584 ? 20.651 10.357 -32.041 1.00 60.22 584 ILE A C 1
ATOM 4334 O O . ILE A 1 584 ? 21.533 9.545 -32.323 1.00 60.22 584 ILE A O 1
ATOM 4338 N N . THR A 1 585 ? 19.914 10.960 -32.970 1.00 65.94 585 THR A N 1
ATOM 4339 C CA . THR A 1 585 ? 20.240 10.816 -34.388 1.00 65.94 585 THR A CA 1
ATOM 4340 C C . THR A 1 585 ? 21.418 11.721 -34.692 1.00 65.94 585 THR A C 1
ATOM 4342 O O . THR A 1 585 ? 21.281 12.944 -34.706 1.00 65.94 585 THR A O 1
ATOM 4345 N N . LEU A 1 586 ? 22.582 11.128 -34.936 1.00 65.81 586 LEU A N 1
ATOM 4346 C CA . LEU A 1 586 ? 23.754 11.875 -35.364 1.00 65.81 586 LEU A CA 1
ATOM 4347 C C . LEU A 1 586 ? 23.770 11.952 -36.891 1.00 65.81 586 LEU A C 1
ATOM 4349 O O . LEU A 1 586 ? 23.753 10.907 -37.538 1.00 65.81 586 LEU A O 1
ATOM 4353 N N . PRO A 1 587 ? 23.797 13.155 -37.496 1.00 73.12 587 PRO A N 1
ATOM 4354 C CA . PRO A 1 587 ? 24.096 13.314 -38.914 1.00 73.12 587 PRO A CA 1
ATOM 4355 C C . PRO A 1 587 ? 25.469 12.748 -39.295 1.00 73.12 587 PRO A C 1
ATOM 4357 O O . PRO A 1 587 ? 26.328 12.527 -38.446 1.00 73.12 587 PRO A O 1
ATOM 4360 N N . THR A 1 588 ? 25.713 12.588 -40.595 1.00 67.88 588 THR A N 1
ATOM 4361 C CA . THR A 1 588 ? 27.054 12.254 -41.088 1.00 67.88 588 THR A CA 1
ATOM 4362 C C . THR A 1 588 ? 28.068 13.317 -40.635 1.00 67.88 588 THR A C 1
ATOM 4364 O O . THR A 1 588 ? 27.862 14.515 -40.859 1.00 67.88 588 THR A O 1
ATOM 4367 N N . GLY A 1 589 ? 29.162 12.898 -39.997 1.00 65.19 589 GLY A N 1
ATOM 4368 C CA . GLY A 1 589 ? 30.184 13.799 -39.463 1.00 65.19 589 GLY A CA 1
ATOM 4369 C C . GLY A 1 589 ? 31.102 13.174 -38.408 1.00 65.19 589 GLY A C 1
ATOM 4370 O O . GLY A 1 589 ? 30.934 12.025 -37.997 1.00 65.19 589 GLY A O 1
ATOM 4371 N N . SER A 1 590 ? 32.091 13.957 -37.975 1.00 67.94 590 SER A N 1
ATOM 4372 C CA . SER A 1 590 ? 33.007 13.623 -36.879 1.00 67.94 590 SER A CA 1
ATOM 4373 C C . SER A 1 590 ? 32.467 14.142 -35.538 1.00 67.94 590 SER A C 1
ATOM 4375 O O . SER A 1 590 ? 32.049 15.301 -35.426 1.00 67.94 590 SER A O 1
ATOM 4377 N N . TYR A 1 591 ? 32.533 13.300 -34.507 1.00 71.75 591 TYR A N 1
ATOM 4378 C CA . TYR A 1 591 ? 32.118 13.632 -33.144 1.00 71.75 591 TYR A CA 1
ATOM 4379 C C . TYR A 1 591 ? 33.155 13.164 -32.126 1.00 71.75 591 TYR A C 1
ATOM 4381 O O . TYR A 1 591 ? 33.931 12.244 -32.393 1.00 71.75 591 TYR A O 1
ATOM 4389 N N . PHE A 1 592 ? 33.161 13.784 -30.948 1.00 72.12 592 PHE A N 1
ATOM 4390 C CA . PHE A 1 592 ? 34.037 13.392 -29.848 1.00 72.12 592 PHE A CA 1
ATOM 4391 C C . PHE A 1 592 ? 33.241 13.083 -28.590 1.00 72.12 592 PHE A C 1
ATOM 4393 O O . PHE A 1 592 ? 32.290 13.791 -28.280 1.00 72.12 592 PHE A O 1
ATOM 4400 N N . ILE A 1 593 ? 33.667 12.062 -27.856 1.00 71.00 593 ILE A N 1
ATOM 4401 C CA . ILE A 1 593 ? 33.122 11.672 -26.562 1.00 71.00 593 ILE A CA 1
ATOM 4402 C C . ILE A 1 593 ? 34.174 11.992 -25.503 1.00 71.00 593 ILE A C 1
ATOM 4404 O O . ILE A 1 593 ? 35.275 11.446 -25.554 1.00 71.00 593 ILE A O 1
ATOM 4408 N N . GLY A 1 594 ? 33.857 12.890 -24.578 1.00 69.50 594 GLY A N 1
ATOM 4409 C CA . GLY A 1 594 ? 34.673 13.176 -23.402 1.00 69.50 594 GLY A CA 1
ATOM 4410 C C . GLY A 1 594 ? 34.190 12.372 -22.204 1.00 69.50 594 GLY A C 1
ATOM 4411 O O . GLY A 1 594 ? 32.987 12.234 -22.011 1.00 69.50 594 GLY A O 1
ATOM 4412 N N . VAL A 1 595 ? 35.124 11.866 -21.407 1.00 68.62 595 VAL A N 1
ATOM 4413 C CA . VAL A 1 595 ? 34.851 11.209 -20.126 1.00 68.62 595 VAL A CA 1
ATOM 4414 C C . VAL A 1 595 ? 35.610 11.951 -19.031 1.00 68.62 595 VAL A C 1
ATOM 4416 O O . VAL A 1 595 ? 36.810 12.205 -19.188 1.00 68.62 595 VAL A O 1
ATOM 4419 N N . SER A 1 596 ? 34.915 12.309 -17.954 1.00 66.38 596 SER A N 1
ATOM 4420 C CA . SER A 1 596 ? 35.486 12.967 -16.773 1.00 66.38 596 SER A CA 1
ATOM 4421 C C . SER A 1 596 ? 35.301 12.099 -15.538 1.00 66.38 596 SER A C 1
ATOM 4423 O O . SER A 1 596 ? 34.379 11.298 -15.473 1.00 66.38 596 SER A O 1
ATOM 4425 N N . ALA A 1 597 ? 36.185 12.282 -14.568 1.00 59.25 597 ALA A N 1
ATOM 4426 C CA . ALA A 1 597 ? 35.983 11.900 -13.182 1.00 59.25 597 ALA A CA 1
ATOM 4427 C C . ALA A 1 597 ? 35.399 13.111 -12.446 1.00 59.25 597 ALA A C 1
ATOM 4429 O O . ALA A 1 597 ? 35.947 14.206 -12.583 1.00 59.25 597 ALA A O 1
ATOM 4430 N N . SER A 1 598 ? 34.318 12.945 -11.692 1.00 54.44 598 SER A N 1
ATOM 4431 C CA . SER A 1 598 ? 33.738 14.021 -10.877 1.00 54.44 598 SER A CA 1
ATOM 4432 C C . SER A 1 598 ? 34.687 14.377 -9.716 1.00 54.44 598 SER A C 1
ATOM 4434 O O . SER A 1 598 ? 35.246 13.506 -9.044 1.00 54.44 598 SER A O 1
ATOM 4436 N N . ASP A 1 599 ? 34.953 15.675 -9.557 1.00 53.94 599 ASP A N 1
ATOM 4437 C CA . ASP A 1 599 ? 36.076 16.248 -8.800 1.00 53.94 599 ASP A CA 1
ATOM 4438 C C . ASP A 1 599 ? 35.714 16.437 -7.311 1.00 53.94 599 ASP A C 1
ATOM 4440 O O . ASP A 1 599 ? 35.048 17.416 -6.981 1.00 53.94 599 ASP A O 1
ATOM 4444 N N . ASP A 1 600 ? 36.137 15.534 -6.404 1.00 46.19 600 ASP A N 1
ATOM 4445 C CA . ASP A 1 600 ? 36.341 15.928 -4.987 1.00 46.19 600 ASP A CA 1
ATOM 4446 C C . ASP A 1 600 ? 37.224 15.031 -4.085 1.00 46.19 600 ASP A C 1
ATOM 4448 O O . ASP A 1 600 ? 37.311 15.286 -2.885 1.00 46.19 600 ASP A O 1
ATOM 4452 N N . GLN A 1 601 ? 37.909 13.980 -4.562 1.00 40.75 601 GLN A N 1
ATOM 4453 C CA . GLN A 1 601 ? 38.755 13.166 -3.664 1.00 40.75 601 GLN A CA 1
ATOM 4454 C C . GLN A 1 601 ? 40.155 12.894 -4.219 1.00 40.75 601 GLN A C 1
ATOM 4456 O O . GLN A 1 601 ? 40.360 12.388 -5.319 1.00 40.75 601 GLN A O 1
ATOM 4461 N N . ALA A 1 602 ? 41.155 13.210 -3.394 1.00 39.09 602 ALA A N 1
ATOM 4462 C CA . ALA A 1 602 ? 42.586 13.145 -3.682 1.00 39.09 602 ALA A CA 1
ATOM 4463 C C . ALA A 1 602 ? 43.154 11.719 -3.890 1.00 39.09 602 ALA A C 1
ATOM 4465 O O . ALA A 1 602 ? 44.374 11.550 -3.966 1.00 39.09 602 ALA A O 1
ATOM 4466 N N . SER A 1 603 ? 42.318 10.687 -4.016 1.00 43.44 603 SER A N 1
ATOM 4467 C CA . SER A 1 603 ? 42.736 9.314 -4.308 1.00 43.44 603 SER A CA 1
ATOM 4468 C C . SER A 1 603 ? 42.451 8.954 -5.766 1.00 43.44 603 SER A C 1
ATOM 4470 O O . SER A 1 603 ? 41.428 8.367 -6.097 1.00 43.44 603 SER A O 1
ATOM 4472 N N . ARG A 1 604 ? 43.411 9.264 -6.646 1.00 47.66 604 ARG A N 1
ATOM 4473 C CA . ARG A 1 604 ? 43.435 8.914 -8.084 1.00 47.66 604 ARG A CA 1
ATOM 4474 C C . ARG A 1 604 ? 43.634 7.401 -8.331 1.00 47.66 604 ARG A C 1
ATOM 4476 O O . ARG A 1 604 ? 44.490 7.007 -9.125 1.00 47.66 604 ARG A O 1
ATOM 4483 N N . ALA A 1 605 ? 42.931 6.538 -7.599 1.00 41.56 605 ALA A N 1
ATOM 4484 C CA . ALA A 1 605 ? 43.043 5.089 -7.729 1.00 41.56 605 ALA A CA 1
ATOM 4485 C C . ALA A 1 605 ? 42.228 4.611 -8.947 1.00 41.56 605 ALA A C 1
ATOM 4487 O O . ALA A 1 605 ? 41.010 4.677 -8.940 1.00 41.56 605 ALA A O 1
ATOM 4488 N N . GLN A 1 606 ? 42.936 4.192 -10.003 1.00 50.38 606 GLN A N 1
ATOM 4489 C CA . GLN A 1 606 ? 42.459 3.480 -11.206 1.00 50.38 606 GLN A CA 1
ATOM 4490 C C . GLN A 1 606 ? 40.988 3.704 -11.631 1.00 50.38 606 GLN A C 1
ATOM 4492 O O . GLN A 1 606 ? 40.088 2.951 -11.275 1.00 50.38 606 GLN A O 1
ATOM 4497 N N . PHE A 1 607 ? 40.788 4.685 -12.518 1.00 51.19 607 PHE A N 1
ATOM 4498 C CA . PHE A 1 607 ? 39.535 4.941 -13.237 1.00 51.19 607 PHE A CA 1
ATOM 4499 C C . PHE A 1 607 ? 39.284 3.901 -14.351 1.00 51.19 607 PHE A C 1
ATOM 4501 O O . PHE A 1 607 ? 39.792 4.040 -15.474 1.00 51.19 607 PHE A O 1
ATOM 4508 N N . ASN A 1 608 ? 38.483 2.869 -14.056 1.00 56.22 608 ASN A N 1
ATOM 4509 C CA . ASN A 1 608 ? 38.073 1.832 -15.011 1.00 56.22 608 ASN A CA 1
ATOM 4510 C C . ASN A 1 608 ? 36.598 1.989 -15.406 1.00 56.22 608 ASN A C 1
ATOM 4512 O O . ASN A 1 608 ? 35.696 1.785 -14.596 1.00 56.22 608 ASN A O 1
ATOM 4516 N N . PHE A 1 609 ? 36.362 2.316 -16.678 1.00 56.47 609 PHE A N 1
ATOM 4517 C CA . PHE A 1 609 ? 35.029 2.418 -17.264 1.00 56.47 609 PHE A CA 1
ATOM 4518 C C . PHE A 1 609 ? 34.980 1.704 -18.614 1.00 56.47 609 PHE A C 1
ATOM 4520 O O . PHE A 1 609 ? 35.944 1.730 -19.385 1.00 56.47 609 PHE A O 1
ATOM 4527 N N . THR A 1 610 ? 33.827 1.119 -18.916 1.00 60.47 610 THR A N 1
ATOM 4528 C CA . THR A 1 610 ? 33.482 0.556 -20.218 1.00 60.47 610 THR A CA 1
ATOM 4529 C C . THR A 1 610 ? 32.601 1.547 -20.965 1.00 60.47 610 THR A C 1
ATOM 4531 O O . THR A 1 610 ? 31.458 1.780 -20.579 1.00 60.47 610 THR A O 1
ATOM 4534 N N . LEU A 1 611 ? 33.126 2.124 -22.047 1.00 59.09 611 LEU A N 1
ATOM 4535 C CA . LEU A 1 611 ? 32.337 2.905 -22.996 1.00 59.09 611 LEU A CA 1
ATOM 4536 C C . LEU A 1 611 ? 31.669 1.945 -23.988 1.00 59.09 611 LEU A C 1
ATOM 4538 O O . LEU A 1 611 ? 32.362 1.199 -24.677 1.00 59.09 611 LEU A O 1
ATOM 4542 N N . LYS A 1 612 ? 30.341 1.978 -24.074 1.00 61.84 612 LYS A N 1
ATOM 4543 C CA . LYS A 1 612 ? 29.541 1.247 -25.060 1.00 61.84 612 LYS A CA 1
ATOM 4544 C C . LYS A 1 612 ? 28.911 2.237 -26.032 1.00 61.84 612 LYS A C 1
ATOM 4546 O O . LYS A 1 612 ? 28.236 3.169 -25.604 1.00 61.84 612 LYS A O 1
ATOM 4551 N N . ILE A 1 613 ? 29.114 2.016 -27.329 1.00 60.19 613 ILE A N 1
ATOM 4552 C CA . ILE A 1 613 ? 28.403 2.723 -28.399 1.00 60.19 613 ILE A CA 1
ATOM 4553 C C . ILE A 1 613 ? 27.580 1.685 -29.151 1.00 60.19 613 ILE A C 1
ATOM 4555 O O . ILE A 1 613 ? 28.135 0.714 -29.654 1.00 60.19 613 ILE A O 1
ATOM 4559 N N . ILE A 1 614 ? 26.270 1.885 -29.202 1.00 59.09 614 ILE A N 1
ATOM 4560 C CA . ILE A 1 614 ? 25.298 0.939 -29.756 1.00 59.09 614 ILE A CA 1
ATOM 4561 C C . ILE A 1 614 ? 24.785 1.514 -31.085 1.00 59.09 614 ILE A C 1
ATOM 4563 O O . ILE A 1 614 ? 24.269 2.635 -31.110 1.00 59.09 614 ILE A O 1
ATOM 4567 N N . THR A 1 615 ? 24.933 0.749 -32.178 1.00 50.09 615 THR A N 1
ATOM 4568 C CA . THR A 1 615 ? 24.405 1.067 -33.525 1.00 50.09 615 THR A CA 1
ATOM 4569 C C . THR A 1 615 ? 23.789 -0.156 -34.208 1.00 50.09 615 THR A C 1
ATOM 4571 O O . THR A 1 615 ? 24.177 -1.270 -33.876 1.00 50.09 615 THR A O 1
ATOM 4574 N N . PRO A 1 616 ? 22.864 0.001 -35.170 1.00 48.22 616 PRO A N 1
ATOM 4575 C CA . PRO A 1 616 ? 22.192 -1.137 -35.802 1.00 48.22 616 PRO A CA 1
ATOM 4576 C C . PRO A 1 616 ? 23.016 -1.798 -36.938 1.00 48.22 616 PRO A C 1
ATOM 4578 O O . PRO A 1 616 ? 23.440 -1.096 -37.856 1.00 48.22 616 PRO A O 1
ATOM 4581 N N . SER A 1 617 ? 23.195 -3.137 -36.959 1.00 40.62 617 SER A N 1
ATOM 4582 C CA . SER A 1 617 ? 23.667 -3.889 -38.156 1.00 40.62 617 SER A CA 1
ATOM 4583 C C . SER A 1 617 ? 23.122 -5.343 -38.291 1.00 40.62 617 SER A C 1
ATOM 4585 O O . SER A 1 617 ? 22.515 -5.874 -37.360 1.00 40.62 617 SER A O 1
ATOM 4587 N N . SER A 1 618 ? 23.284 -5.990 -39.466 1.00 40.88 618 SER A N 1
ATOM 4588 C CA . SER A 1 618 ? 22.562 -7.217 -39.903 1.00 40.88 618 SER A CA 1
ATOM 4589 C C . SER A 1 618 ? 23.443 -8.443 -40.294 1.00 40.88 618 SER A C 1
ATOM 4591 O O . SER A 1 618 ? 24.169 -8.303 -41.278 1.00 40.88 618 SER A O 1
ATOM 4593 N N . ALA A 1 619 ? 23.312 -9.639 -39.647 1.00 37.78 619 ALA A N 1
ATOM 4594 C CA . ALA A 1 619 ? 23.617 -11.027 -40.158 1.00 37.78 619 ALA A CA 1
ATOM 4595 C C . ALA A 1 619 ? 23.206 -12.193 -39.156 1.00 37.78 619 ALA A C 1
ATOM 4597 O O . ALA A 1 619 ? 22.577 -11.870 -38.156 1.00 37.78 619 ALA A O 1
ATOM 4598 N N . PRO A 1 620 ? 23.437 -13.528 -39.394 1.00 43.28 620 PRO A N 1
ATOM 4599 C CA . PRO A 1 620 ? 22.439 -14.630 -39.467 1.00 43.28 620 PRO A CA 1
ATOM 4600 C C . PRO A 1 620 ? 22.245 -15.553 -38.215 1.00 43.28 620 PRO A C 1
ATOM 4602 O O . PRO A 1 620 ? 22.985 -15.485 -37.243 1.00 43.28 620 PRO A O 1
ATOM 4605 N N . VAL A 1 621 ? 21.239 -16.455 -38.255 1.00 48.16 621 VAL A N 1
ATOM 4606 C CA . VAL A 1 621 ? 20.567 -17.139 -37.108 1.00 48.16 621 VAL A CA 1
ATOM 4607 C C . VAL A 1 621 ? 21.106 -18.543 -36.711 1.00 48.16 621 VAL A C 1
ATOM 4609 O O . VAL A 1 621 ? 21.229 -19.419 -37.561 1.00 48.16 621 VAL A O 1
ATOM 4612 N N . VAL A 1 622 ? 21.289 -18.791 -35.399 1.00 54.22 622 VAL A N 1
ATOM 4613 C CA . VAL A 1 622 ? 21.548 -20.104 -34.732 1.00 54.22 622 VAL A CA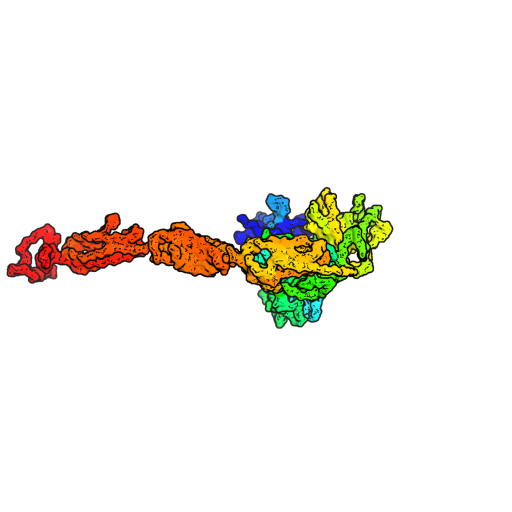 1
ATOM 4614 C C . VAL A 1 622 ? 20.219 -20.780 -34.287 1.00 54.22 622 VAL A C 1
ATOM 4616 O O . VAL A 1 622 ? 19.294 -20.044 -33.929 1.00 54.22 622 VAL A O 1
ATOM 4619 N N . PRO A 1 623 ? 20.059 -22.130 -34.308 1.00 61.59 623 PRO A N 1
ATOM 4620 C CA . PRO A 1 623 ? 18.829 -22.836 -33.884 1.00 61.59 623 PRO A CA 1
ATOM 4621 C C . PRO A 1 623 ? 18.680 -23.019 -32.354 1.00 61.59 623 PRO A C 1
ATOM 4623 O O . PRO A 1 623 ? 19.617 -22.772 -31.599 1.00 61.59 623 PRO A O 1
ATOM 4626 N N . ALA A 1 624 ? 17.491 -23.444 -31.898 1.00 76.31 624 ALA A N 1
ATOM 4627 C CA . ALA A 1 624 ? 17.130 -23.639 -30.483 1.00 76.31 624 ALA A CA 1
ATOM 4628 C C . ALA A 1 624 ? 17.521 -25.013 -29.898 1.00 76.31 624 ALA A C 1
ATOM 4630 O O . ALA A 1 624 ? 17.564 -25.992 -30.647 1.00 76.31 624 ALA A O 1
ATOM 4631 N N . PRO A 1 625 ? 17.785 -25.113 -28.576 1.00 86.00 625 PRO A N 1
ATOM 4632 C CA . PRO A 1 625 ? 18.044 -26.389 -27.905 1.00 86.00 625 PRO A CA 1
ATOM 4633 C C . PRO A 1 625 ? 16.763 -27.236 -27.755 1.00 86.00 625 PRO A C 1
ATOM 4635 O O . PRO A 1 625 ? 15.657 -26.728 -27.876 1.00 86.00 625 PRO A O 1
ATOM 4638 N N . THR A 1 626 ? 16.895 -28.538 -27.489 1.00 90.19 626 THR A N 1
ATOM 4639 C CA . THR A 1 626 ? 15.786 -29.464 -27.172 1.00 90.19 626 THR A CA 1
ATOM 4640 C C . THR A 1 626 ? 15.895 -29.914 -25.716 1.00 90.19 626 THR A C 1
ATOM 4642 O O . THR A 1 626 ? 16.998 -30.225 -25.265 1.00 90.19 626 THR A O 1
ATOM 4645 N N . VAL A 1 627 ? 14.775 -29.958 -24.992 1.00 94.06 627 VAL A N 1
ATOM 4646 C CA . VAL A 1 627 ? 14.681 -30.295 -23.558 1.00 94.06 627 VAL A CA 1
ATOM 4647 C C . VAL A 1 627 ? 13.780 -31.523 -23.384 1.00 94.06 627 VAL A C 1
ATOM 4649 O O . VAL A 1 627 ? 12.886 -31.721 -24.201 1.00 94.06 627 VAL A O 1
ATOM 4652 N N . ALA A 1 628 ? 14.024 -32.345 -22.359 1.00 94.19 628 ALA A N 1
ATOM 4653 C CA . ALA A 1 628 ? 13.095 -33.394 -21.929 1.00 94.19 628 ALA A CA 1
ATOM 4654 C C . ALA A 1 628 ? 13.052 -33.515 -20.394 1.00 94.19 628 ALA A C 1
ATOM 4656 O O . ALA A 1 628 ? 14.087 -33.785 -19.772 1.00 94.19 628 ALA A O 1
ATOM 4657 N N . LEU A 1 629 ? 11.884 -33.312 -19.782 1.00 95.75 629 LEU A N 1
ATOM 4658 C CA . LEU A 1 629 ? 11.648 -33.394 -18.341 1.00 95.75 629 LEU A CA 1
ATOM 4659 C C . LEU A 1 629 ? 11.445 -34.856 -17.911 1.00 95.75 629 LEU A C 1
ATOM 4661 O O . LEU A 1 629 ? 10.715 -35.614 -18.535 1.00 95.75 629 LEU A O 1
ATOM 4665 N N . ALA A 1 630 ? 12.110 -35.266 -16.828 1.00 93.31 630 ALA A N 1
ATOM 4666 C CA . ALA A 1 630 ? 12.074 -36.646 -16.339 1.00 93.31 630 ALA A CA 1
ATOM 4667 C C . ALA A 1 630 ? 11.259 -36.814 -15.046 1.00 93.31 630 ALA A C 1
ATOM 4669 O O . ALA A 1 630 ? 10.602 -37.839 -14.874 1.00 93.31 630 ALA A O 1
ATOM 4670 N N . ALA A 1 631 ? 11.290 -35.836 -14.133 1.00 92.88 631 ALA A N 1
ATOM 4671 C CA . ALA A 1 631 ? 10.455 -35.828 -12.928 1.00 92.88 631 ALA A CA 1
ATOM 4672 C C . ALA A 1 631 ? 10.275 -34.398 -12.373 1.00 92.88 631 ALA A C 1
ATOM 4674 O O . ALA A 1 631 ? 11.263 -33.658 -12.354 1.00 92.88 631 ALA A O 1
ATOM 4675 N N . PRO A 1 632 ? 9.084 -34.012 -11.871 1.00 94.44 632 PRO A N 1
ATOM 4676 C CA . PRO A 1 632 ? 7.857 -34.807 -11.867 1.00 94.44 632 PRO A CA 1
ATOM 4677 C C . PRO A 1 632 ? 7.289 -34.908 -13.286 1.00 94.44 632 PRO A C 1
ATOM 4679 O O . PRO A 1 632 ? 7.293 -33.930 -14.034 1.00 94.44 632 PRO A O 1
ATOM 4682 N N . ASN A 1 633 ? 6.822 -36.098 -13.657 1.00 90.44 633 ASN A N 1
ATOM 4683 C CA . ASN A 1 633 ? 6.292 -36.365 -14.999 1.00 90.44 633 ASN A CA 1
ATOM 4684 C C . ASN A 1 633 ? 4.851 -36.911 -14.966 1.00 90.44 633 ASN A C 1
ATOM 4686 O O . ASN A 1 633 ? 4.298 -37.319 -15.984 1.00 90.44 633 ASN A O 1
ATOM 4690 N N . GLY A 1 634 ? 4.232 -36.883 -13.780 1.00 83.00 634 GLY A N 1
ATOM 4691 C CA . GLY A 1 634 ? 2.825 -37.192 -13.550 1.00 83.00 634 GLY A CA 1
ATOM 4692 C C . GLY A 1 634 ? 2.597 -38.317 -12.543 1.00 83.00 634 GLY A C 1
ATOM 4693 O O . GLY A 1 634 ? 3.424 -39.211 -12.387 1.00 83.00 634 GLY A O 1
ATOM 4694 N N . ASN A 1 635 ? 1.438 -38.275 -11.874 1.00 80.12 635 ASN A N 1
ATOM 4695 C CA . ASN A 1 635 ? 1.027 -39.164 -10.771 1.00 80.12 635 ASN A CA 1
ATOM 4696 C C . ASN A 1 635 ? 1.848 -39.056 -9.471 1.00 80.12 635 ASN A C 1
ATOM 4698 O O . ASN A 1 635 ? 1.606 -39.816 -8.531 1.00 80.12 635 ASN A O 1
ATOM 4702 N N . ASP A 1 636 ? 2.775 -38.104 -9.372 1.00 91.75 636 ASP A N 1
ATOM 4703 C CA . ASP A 1 636 ? 3.475 -37.806 -8.124 1.00 91.75 636 ASP A CA 1
ATOM 4704 C C . ASP A 1 636 ? 2.524 -37.156 -7.088 1.00 91.75 636 ASP A C 1
ATOM 4706 O O . ASP A 1 636 ? 1.582 -36.431 -7.431 1.00 91.75 636 ASP A O 1
ATOM 4710 N N . SER A 1 637 ? 2.762 -37.408 -5.795 1.00 92.50 637 SER A N 1
ATOM 4711 C CA . SER A 1 637 ? 2.057 -36.751 -4.681 1.00 92.50 637 SER A CA 1
ATOM 4712 C C . SER A 1 637 ? 3.057 -36.123 -3.719 1.00 92.50 637 SER A C 1
ATOM 4714 O O . SER A 1 637 ? 3.656 -36.799 -2.879 1.00 92.50 637 SER A O 1
ATOM 4716 N N . LEU A 1 638 ? 3.241 -34.816 -3.862 1.00 93.50 638 LEU A N 1
ATOM 4717 C CA . LEU A 1 638 ? 4.182 -34.013 -3.095 1.00 93.50 638 LEU A CA 1
ATOM 4718 C C . LEU A 1 638 ? 3.487 -33.462 -1.843 1.00 93.50 638 LEU A C 1
ATOM 4720 O O . LEU A 1 638 ? 2.278 -33.240 -1.841 1.00 93.50 638 LEU A O 1
ATOM 4724 N N . SER A 1 639 ? 4.251 -33.248 -0.773 1.00 91.56 639 SER A N 1
ATOM 4725 C CA . SER A 1 639 ? 3.768 -32.564 0.435 1.00 91.56 639 SER A CA 1
ATOM 4726 C C . SER A 1 639 ? 4.160 -31.091 0.397 1.00 91.56 639 SER A C 1
ATOM 4728 O O . SER A 1 639 ? 5.304 -30.787 0.050 1.00 91.56 639 SER A O 1
ATOM 4730 N N . THR A 1 640 ? 3.272 -30.203 0.837 1.00 91.62 640 THR A N 1
ATOM 4731 C CA . THR A 1 640 ? 3.631 -28.824 1.205 1.00 91.62 640 THR A CA 1
ATOM 4732 C C . THR A 1 640 ? 4.792 -28.818 2.209 1.00 91.62 640 THR A C 1
ATOM 4734 O O . THR A 1 640 ? 4.897 -29.693 3.073 1.00 91.62 640 THR A O 1
ATOM 4737 N N . GLY A 1 641 ? 5.736 -27.887 2.058 1.00 87.56 641 GLY A N 1
ATOM 4738 C CA . GLY A 1 641 ? 6.938 -27.789 2.899 1.00 87.56 641 GLY A CA 1
ATOM 4739 C C . GLY A 1 641 ? 7.973 -28.911 2.723 1.00 87.56 641 GLY A C 1
ATOM 4740 O O . GLY A 1 641 ? 9.056 -28.833 3.303 1.00 87.56 641 GLY A O 1
ATOM 4741 N N . GLY A 1 642 ? 7.673 -29.954 1.943 1.00 89.69 642 GLY A N 1
ATOM 4742 C CA . GLY A 1 642 ? 8.598 -31.047 1.648 1.00 89.69 642 GLY A CA 1
ATOM 4743 C C . GLY A 1 642 ? 9.605 -30.688 0.554 1.00 89.69 642 GLY A C 1
ATOM 4744 O O . GLY A 1 642 ? 9.369 -29.800 -0.262 1.00 89.69 642 GLY A O 1
ATOM 4745 N N . THR A 1 643 ? 10.723 -31.413 0.499 1.00 92.62 643 THR A N 1
ATOM 4746 C CA . THR A 1 643 ? 11.707 -31.286 -0.588 1.00 92.62 643 THR A CA 1
ATOM 4747 C C . THR A 1 643 ? 11.490 -32.373 -1.643 1.00 92.62 643 THR A C 1
ATOM 4749 O O . THR A 1 643 ? 11.444 -33.559 -1.313 1.00 92.62 643 THR A O 1
ATOM 4752 N N . PHE A 1 644 ? 11.395 -31.981 -2.914 1.00 94.69 644 PHE A N 1
ATOM 4753 C CA . PHE A 1 644 ? 11.263 -32.857 -4.078 1.00 94.69 644 PHE A CA 1
ATOM 4754 C C . PHE A 1 644 ? 12.361 -32.562 -5.107 1.00 94.69 644 PHE A C 1
ATOM 4756 O O . PHE A 1 644 ? 12.641 -31.405 -5.405 1.00 94.69 644 PHE A O 1
ATOM 4763 N N . ARG A 1 645 ? 12.977 -33.598 -5.688 1.00 96.06 645 ARG A N 1
ATOM 4764 C CA . ARG A 1 645 ? 14.046 -33.431 -6.686 1.00 96.06 645 ARG A CA 1
ATOM 4765 C C . ARG A 1 645 ? 13.486 -33.453 -8.109 1.00 96.06 645 ARG A C 1
ATOM 4767 O O . ARG A 1 645 ? 13.066 -34.501 -8.591 1.00 96.06 645 ARG A O 1
ATOM 4774 N N . ILE A 1 646 ? 13.544 -32.312 -8.789 1.00 97.31 646 ILE A N 1
ATOM 4775 C CA . ILE A 1 646 ? 13.183 -32.142 -10.203 1.00 97.31 646 ILE A CA 1
ATOM 4776 C C . ILE A 1 646 ? 14.367 -32.579 -11.075 1.00 97.31 646 ILE A C 1
ATOM 4778 O O . ILE A 1 646 ? 15.505 -32.271 -10.727 1.00 97.31 646 ILE A O 1
ATOM 4782 N N . THR A 1 647 ? 14.138 -33.286 -12.188 1.00 96.62 647 THR A N 1
ATOM 4783 C CA . THR A 1 647 ? 15.205 -33.797 -13.083 1.00 96.62 647 THR A CA 1
ATOM 4784 C C . THR A 1 647 ? 14.836 -33.696 -14.567 1.00 96.62 647 THR A C 1
ATOM 4786 O O . THR A 1 647 ? 13.668 -33.872 -14.911 1.00 96.62 647 THR A O 1
ATOM 4789 N N . TRP A 1 648 ? 15.809 -33.414 -15.448 1.00 96.38 648 TRP A N 1
ATOM 4790 C CA . TRP A 1 648 ? 15.606 -33.248 -16.903 1.00 96.38 648 TRP A CA 1
ATOM 4791 C C . TRP A 1 648 ? 16.890 -33.447 -17.737 1.00 96.38 648 TRP A C 1
ATOM 4793 O O . TRP A 1 648 ? 17.993 -33.576 -17.204 1.00 96.38 648 TRP A O 1
ATOM 4803 N N . THR A 1 649 ? 16.758 -33.443 -19.069 1.00 94.12 649 THR A N 1
ATOM 4804 C CA . THR A 1 649 ? 17.855 -33.530 -20.054 1.00 94.12 649 THR A CA 1
ATOM 4805 C C . THR A 1 649 ? 17.763 -32.428 -21.123 1.00 94.12 649 THR A C 1
ATOM 4807 O O . THR A 1 649 ? 16.681 -31.894 -21.354 1.00 94.12 649 THR A O 1
ATOM 4810 N N . VAL A 1 650 ? 18.894 -32.060 -21.756 1.00 91.56 650 VAL A N 1
ATOM 4811 C CA . VAL A 1 650 ? 18.993 -31.013 -22.805 1.00 91.56 650 VAL A CA 1
ATOM 4812 C C . VAL A 1 650 ? 20.040 -31.391 -23.875 1.00 91.56 650 VAL A C 1
ATOM 4814 O O . VAL A 1 650 ? 21.068 -31.987 -23.536 1.00 91.56 650 VAL A O 1
ATOM 4817 N N . THR A 1 651 ? 19.811 -31.046 -25.151 1.00 80.25 651 THR A N 1
ATOM 4818 C CA . THR A 1 651 ? 20.761 -31.244 -26.277 1.00 80.25 651 THR A CA 1
ATOM 4819 C C . THR A 1 651 ? 21.861 -30.177 -26.347 1.00 80.25 651 THR A C 1
ATOM 4821 O O . THR A 1 651 ? 21.579 -29.014 -26.091 1.00 80.25 651 THR A O 1
ATOM 4824 N N . ASP A 1 652 ? 23.068 -30.559 -26.795 1.00 65.44 652 ASP A N 1
ATOM 4825 C CA . ASP A 1 652 ? 24.265 -29.697 -26.936 1.00 65.44 652 ASP A CA 1
ATOM 4826 C C . ASP A 1 652 ? 24.591 -28.872 -25.676 1.00 65.44 652 ASP A C 1
ATOM 4828 O O . ASP A 1 652 ? 24.412 -27.663 -25.587 1.00 65.44 652 ASP A O 1
ATOM 4832 N N . GLN A 1 653 ? 25.084 -29.572 -24.659 1.00 61.59 653 GLN A N 1
ATOM 4833 C CA . GLN A 1 653 ? 25.253 -29.050 -23.302 1.00 61.59 653 GLN A CA 1
ATOM 4834 C C . GLN A 1 653 ? 26.271 -27.906 -23.203 1.00 61.59 653 GLN A C 1
ATOM 4836 O O . GLN A 1 653 ? 26.144 -27.058 -22.326 1.00 61.59 653 GLN A O 1
ATOM 4841 N N . SER A 1 654 ? 27.260 -27.872 -24.100 1.00 60.19 654 SER A N 1
ATOM 4842 C CA . SER A 1 654 ? 28.287 -26.827 -24.162 1.00 60.19 654 SER A CA 1
ATOM 4843 C C . SER A 1 654 ? 27.767 -25.483 -24.664 1.00 60.19 654 SER A C 1
ATOM 4845 O O . SER A 1 654 ? 28.433 -24.472 -24.457 1.00 60.19 654 SER A O 1
ATOM 4847 N N . SER A 1 655 ? 26.607 -25.461 -25.327 1.00 70.31 655 SER A N 1
ATOM 4848 C CA . SER A 1 655 ? 26.007 -24.229 -25.830 1.00 70.31 655 SER A CA 1
ATOM 4849 C C . SER A 1 655 ? 24.893 -23.692 -24.935 1.00 70.31 655 SER A C 1
ATOM 4851 O O . SER A 1 655 ? 24.424 -22.591 -25.196 1.00 70.31 655 SER A O 1
ATOM 4853 N N . ILE A 1 656 ? 24.481 -24.391 -23.869 1.00 85.00 656 ILE A N 1
ATOM 4854 C CA . ILE A 1 656 ? 23.436 -23.909 -22.951 1.00 85.00 656 ILE A CA 1
ATOM 4855 C C . ILE A 1 656 ? 24.002 -22.843 -22.012 1.00 85.00 656 ILE A C 1
ATOM 4857 O O . ILE A 1 656 ? 24.922 -23.105 -21.243 1.00 85.00 656 ILE A O 1
ATOM 4861 N N . ALA A 1 657 ? 23.430 -21.643 -22.065 1.00 85.12 657 ALA A N 1
ATOM 4862 C CA . ALA A 1 657 ? 23.822 -20.517 -21.228 1.00 85.12 657 ALA A CA 1
ATOM 4863 C C . ALA A 1 657 ? 23.063 -20.506 -19.896 1.00 85.12 657 ALA A C 1
ATOM 4865 O O . ALA A 1 657 ? 23.668 -20.288 -18.849 1.00 85.12 657 ALA A O 1
ATOM 4866 N N . SER A 1 658 ? 21.754 -20.770 -19.922 1.00 89.94 658 SER A N 1
ATOM 4867 C CA . SER A 1 658 ? 20.919 -20.770 -18.719 1.00 89.94 658 SER A CA 1
ATOM 4868 C C . SER A 1 658 ? 19.703 -21.679 -18.853 1.00 89.94 658 SER A C 1
ATOM 4870 O O . SER A 1 658 ? 19.301 -22.069 -19.952 1.00 89.94 658 SER A O 1
ATOM 4872 N N . GLN A 1 659 ? 19.128 -22.051 -17.712 1.00 93.56 659 GLN A N 1
ATOM 4873 C CA . GLN A 1 659 ? 17.928 -22.876 -17.630 1.00 93.56 659 GLN A CA 1
ATOM 4874 C C . GLN A 1 659 ? 17.013 -22.371 -16.512 1.00 93.56 659 GLN A C 1
ATOM 4876 O O . GLN A 1 659 ? 17.484 -21.811 -15.523 1.00 93.56 659 GLN A O 1
ATOM 4881 N N . ARG A 1 660 ? 15.709 -22.600 -16.641 1.00 96.25 660 ARG A N 1
ATOM 4882 C CA . ARG A 1 660 ? 14.718 -22.260 -15.614 1.00 96.25 660 ARG A CA 1
ATOM 4883 C C . ARG A 1 660 ? 13.648 -23.329 -15.483 1.00 96.25 660 ARG A C 1
ATOM 4885 O O . ARG A 1 660 ? 13.369 -24.062 -16.431 1.00 96.25 660 ARG A O 1
ATOM 4892 N N . ILE A 1 661 ? 13.051 -23.379 -14.301 1.00 97.88 661 ILE A N 1
ATOM 4893 C CA . ILE A 1 661 ? 12.002 -24.306 -13.898 1.00 97.88 6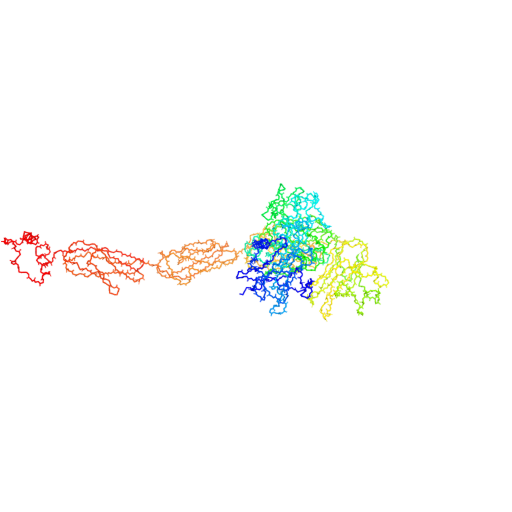61 ILE A CA 1
ATOM 4894 C C . ILE A 1 661 ? 10.778 -23.479 -13.527 1.00 97.88 661 ILE A C 1
ATOM 4896 O O . ILE A 1 661 ? 10.841 -22.623 -12.643 1.00 97.88 661 ILE A O 1
ATOM 4900 N N . LEU A 1 662 ? 9.663 -23.749 -14.187 1.00 96.31 662 LEU A N 1
ATOM 4901 C CA . LEU A 1 662 ? 8.384 -23.101 -13.945 1.00 96.31 662 LEU A CA 1
ATOM 4902 C C . LEU A 1 662 ? 7.371 -24.136 -13.456 1.00 96.31 662 LEU A C 1
ATOM 4904 O O . LEU A 1 662 ? 7.453 -25.309 -13.810 1.00 96.31 662 LEU A O 1
ATOM 4908 N N . LEU A 1 663 ? 6.399 -23.691 -12.674 1.00 97.06 663 LEU A N 1
ATOM 4909 C CA . LEU A 1 663 ? 5.302 -24.485 -12.150 1.00 97.06 663 LEU A CA 1
ATOM 4910 C C . LEU A 1 663 ? 3.968 -23.912 -12.636 1.00 97.06 663 LEU A C 1
ATOM 4912 O O . LEU A 1 663 ? 3.702 -22.711 -12.564 1.00 97.06 663 LEU A O 1
ATOM 4916 N N . SER A 1 664 ? 3.115 -24.821 -13.079 1.00 96.88 664 SER A N 1
ATOM 4917 C CA . SER A 1 664 ? 1.695 -24.627 -13.312 1.00 96.88 664 SER A CA 1
ATOM 4918 C C . SER A 1 664 ? 0.901 -25.292 -12.195 1.00 96.88 664 SER A C 1
ATOM 4920 O O . SER A 1 664 ? 1.236 -26.392 -11.755 1.00 96.88 664 SER A O 1
ATOM 4922 N N . THR A 1 665 ? -0.187 -24.651 -11.779 1.00 95.38 665 THR A N 1
ATOM 4923 C CA . THR A 1 665 ? -1.217 -25.233 -10.905 1.00 95.38 665 THR A CA 1
ATOM 4924 C C . THR A 1 665 ? -2.529 -25.484 -11.651 1.00 95.38 665 THR A C 1
ATOM 4926 O O . THR A 1 665 ? -3.514 -25.911 -11.043 1.00 95.38 665 THR A O 1
ATOM 4929 N N . ASP A 1 666 ? -2.558 -25.225 -12.964 1.00 93.50 666 ASP A N 1
ATOM 4930 C CA . ASP A 1 666 ? -3.743 -25.251 -13.815 1.00 93.50 666 ASP A CA 1
ATOM 4931 C C . ASP A 1 666 ? -3.695 -26.322 -14.924 1.00 93.50 666 ASP A C 1
ATOM 4933 O O . ASP A 1 666 ? -4.430 -26.239 -15.912 1.00 93.50 666 ASP A O 1
ATOM 4937 N N . GLY A 1 667 ? -2.892 -27.370 -14.728 1.00 91.81 667 GLY A N 1
ATOM 4938 C CA . GLY A 1 667 ? -2.750 -28.476 -15.678 1.00 91.81 667 GLY A CA 1
ATOM 4939 C C . GLY A 1 667 ? -1.925 -28.107 -16.911 1.00 91.81 667 GLY A C 1
ATOM 4940 O O . GLY A 1 667 ? -2.095 -28.716 -17.963 1.00 91.81 667 GLY A O 1
ATOM 4941 N N . GLY A 1 668 ? -1.057 -27.098 -16.795 1.00 91.00 668 GLY A N 1
ATOM 4942 C CA . GLY A 1 668 ? -0.153 -26.650 -17.853 1.00 91.00 668 GLY A CA 1
ATOM 4943 C C . GLY A 1 668 ? -0.745 -25.620 -18.816 1.00 91.00 668 GLY A C 1
ATOM 4944 O O . GLY A 1 668 ? -0.149 -25.377 -19.863 1.00 91.00 668 GLY A O 1
ATOM 4945 N N . GLN A 1 669 ? -1.891 -25.002 -18.501 1.00 90.00 669 GLN A N 1
ATOM 4946 C CA . GLN A 1 669 ? -2.417 -23.906 -19.329 1.00 90.00 669 GLN A CA 1
ATOM 4947 C C . GLN A 1 669 ? -1.586 -22.633 -19.159 1.00 90.00 669 GLN A C 1
ATOM 4949 O O . GLN A 1 669 ? -1.312 -21.936 -20.135 1.00 90.00 669 GLN A O 1
ATOM 4954 N N . THR A 1 670 ? -1.136 -22.359 -17.935 1.00 89.19 670 THR A N 1
ATOM 4955 C CA . THR A 1 670 ? -0.214 -21.271 -17.608 1.00 89.19 670 THR A CA 1
ATOM 4956 C C . THR A 1 670 ? 0.887 -21.760 -16.668 1.00 89.19 670 THR A C 1
ATOM 4958 O O . THR A 1 670 ? 0.693 -22.701 -15.902 1.00 89.19 670 THR A O 1
ATOM 4961 N N . PHE A 1 671 ? 2.057 -21.115 -16.712 1.00 94.31 671 PHE A N 1
ATOM 4962 C CA . PHE A 1 671 ? 3.206 -21.417 -15.843 1.00 94.31 671 PHE A CA 1
ATOM 4963 C C . PHE A 1 671 ? 3.675 -20.160 -15.086 1.00 94.31 671 PHE A C 1
ATOM 4965 O O . PHE A 1 671 ? 4.756 -19.642 -15.370 1.00 94.31 671 PHE A O 1
ATOM 4972 N N . PRO A 1 672 ? 2.852 -19.616 -14.169 1.00 88.25 672 PRO A N 1
ATOM 4973 C CA . PRO A 1 672 ? 3.118 -18.328 -13.528 1.00 88.25 672 PRO A CA 1
ATOM 4974 C C . PRO A 1 672 ? 4.144 -18.399 -12.387 1.00 88.25 672 PRO A C 1
ATOM 4976 O O . PRO A 1 672 ? 4.681 -17.368 -11.992 1.00 88.25 672 PRO A O 1
ATOM 4979 N N . ILE A 1 673 ? 4.410 -19.585 -11.828 1.00 91.38 673 ILE A N 1
ATOM 4980 C CA . ILE A 1 673 ? 5.274 -19.739 -10.651 1.00 91.38 673 ILE A CA 1
ATOM 4981 C C . ILE A 1 673 ? 6.682 -20.125 -11.105 1.00 91.38 673 ILE A C 1
ATOM 4983 O O . ILE A 1 673 ? 6.871 -21.158 -11.741 1.00 91.38 673 ILE A O 1
ATOM 4987 N N . VAL A 1 674 ? 7.690 -19.331 -10.748 1.00 95.12 674 VAL A N 1
ATOM 4988 C CA . VAL A 1 674 ? 9.101 -19.652 -11.007 1.00 95.12 674 VAL A CA 1
ATOM 4989 C C . VAL A 1 674 ? 9.646 -20.474 -9.838 1.00 95.12 674 VAL A C 1
ATOM 4991 O O . VAL A 1 674 ? 9.738 -19.979 -8.719 1.00 95.12 674 VAL A O 1
ATOM 4994 N N . VAL A 1 675 ? 10.000 -21.735 -10.092 1.00 94.75 675 VAL A N 1
ATOM 4995 C CA . VAL A 1 675 ? 10.586 -22.641 -9.086 1.00 94.75 675 VAL A CA 1
ATOM 4996 C C . VAL A 1 675 ? 12.088 -22.403 -8.944 1.00 94.75 675 VAL A C 1
ATOM 4998 O O . VAL A 1 675 ? 12.618 -22.399 -7.836 1.00 94.75 675 VAL A O 1
ATOM 5001 N N . ALA A 1 676 ? 12.772 -22.203 -10.068 1.00 94.25 676 ALA A N 1
ATOM 5002 C CA . ALA A 1 676 ? 14.182 -21.849 -10.122 1.00 94.25 676 ALA A CA 1
ATOM 5003 C C . ALA A 1 676 ? 14.462 -21.106 -11.427 1.00 94.25 676 ALA A C 1
ATOM 5005 O O . ALA A 1 676 ? 13.913 -21.465 -12.467 1.00 94.25 676 ALA A O 1
ATOM 5006 N N . ASP A 1 677 ? 15.334 -20.107 -11.389 1.00 93.62 677 ASP A N 1
ATOM 5007 C CA . ASP A 1 677 ? 15.719 -19.337 -12.570 1.00 93.62 677 ASP A CA 1
ATOM 5008 C C . ASP A 1 677 ? 17.237 -19.208 -12.653 1.00 93.62 677 ASP A C 1
ATOM 5010 O O . ASP A 1 677 ? 17.941 -19.369 -11.653 1.00 93.62 677 ASP A O 1
ATOM 5014 N N . ASN A 1 678 ? 17.732 -18.932 -13.857 1.00 88.19 678 ASN A N 1
ATOM 5015 C CA . ASN A 1 678 ? 19.150 -18.769 -14.159 1.00 88.19 678 ASN A CA 1
ATOM 5016 C C . ASN A 1 678 ? 20.040 -19.923 -13.648 1.00 88.19 678 ASN A C 1
ATOM 5018 O O . ASN A 1 678 ? 21.167 -19.717 -13.194 1.00 88.19 678 ASN A O 1
ATOM 5022 N N . LEU A 1 679 ? 19.535 -21.157 -13.713 1.00 90.94 679 LEU A N 1
ATOM 5023 C CA . LEU A 1 679 ? 20.331 -22.343 -13.428 1.00 90.94 679 LEU A CA 1
ATOM 5024 C C . LEU A 1 679 ? 21.453 -22.450 -14.461 1.00 90.94 679 LEU A C 1
ATOM 5026 O O . LEU A 1 679 ? 21.217 -22.276 -15.661 1.00 90.94 679 LEU A O 1
ATOM 5030 N N . ALA A 1 680 ? 22.662 -22.768 -13.994 1.00 88.62 680 ALA A N 1
ATOM 5031 C CA . ALA A 1 680 ? 23.814 -22.946 -14.869 1.00 88.62 680 ALA A CA 1
ATOM 5032 C C . ALA A 1 680 ? 23.525 -24.001 -15.952 1.00 88.62 680 ALA A C 1
ATOM 5034 O O . ALA A 1 680 ? 22.764 -24.952 -15.740 1.00 88.62 680 ALA A O 1
ATOM 5035 N N . GLY A 1 681 ? 24.101 -23.819 -17.141 1.00 85.06 681 GLY A N 1
ATOM 5036 C CA . GLY A 1 681 ? 23.794 -24.629 -18.325 1.00 85.06 681 GLY A CA 1
ATOM 5037 C C . GLY A 1 681 ? 24.097 -26.125 -18.193 1.00 85.06 681 GLY A C 1
ATOM 5038 O O . GLY A 1 681 ? 23.563 -26.929 -18.959 1.00 85.06 681 GLY A O 1
ATOM 5039 N N . ASP A 1 682 ? 24.896 -26.525 -17.205 1.00 87.12 682 ASP A N 1
ATOM 5040 C CA . ASP A 1 682 ? 25.245 -27.906 -16.868 1.00 87.12 682 ASP A CA 1
ATOM 5041 C C . ASP A 1 682 ? 24.304 -28.559 -15.835 1.00 87.12 682 ASP A C 1
ATOM 5043 O O . ASP A 1 682 ? 24.317 -29.782 -15.689 1.00 87.12 682 ASP A O 1
ATOM 5047 N N . VAL A 1 683 ? 23.430 -27.794 -15.171 1.00 92.25 683 VAL A N 1
ATOM 5048 C CA . VAL A 1 683 ? 22.483 -28.309 -14.165 1.00 92.25 683 VAL A CA 1
ATOM 5049 C C . VAL A 1 683 ? 21.424 -29.209 -14.810 1.00 92.25 683 VAL A C 1
ATOM 5051 O O . VAL A 1 683 ? 20.818 -28.845 -15.817 1.00 92.25 683 VAL A O 1
ATOM 5054 N N . ARG A 1 684 ? 21.165 -30.380 -14.215 1.00 92.06 684 ARG A N 1
ATOM 5055 C CA . ARG A 1 684 ? 20.157 -31.362 -14.685 1.00 92.06 684 ARG A CA 1
ATOM 5056 C C . ARG A 1 684 ? 19.175 -31.813 -13.608 1.00 92.06 684 ARG A C 1
ATOM 5058 O O . ARG A 1 684 ? 18.296 -32.634 -13.866 1.00 92.06 684 ARG A O 1
ATOM 5065 N N . SER A 1 685 ? 19.350 -31.310 -12.392 1.00 95.62 685 SER A N 1
ATOM 5066 C CA . SER A 1 685 ? 18.475 -31.604 -11.270 1.00 95.62 685 SER A CA 1
ATOM 5067 C C . SER A 1 685 ? 18.403 -30.429 -10.310 1.00 95.62 685 SER A C 1
ATOM 5069 O O . SER A 1 685 ? 19.406 -29.743 -10.118 1.00 95.62 685 SER A O 1
ATOM 5071 N N . PHE A 1 686 ? 17.258 -30.248 -9.664 1.00 97.19 686 PHE A N 1
ATOM 5072 C CA . PHE A 1 686 ? 17.038 -29.190 -8.687 1.00 97.19 686 PHE A CA 1
ATOM 5073 C C . PHE A 1 686 ? 16.232 -29.709 -7.497 1.00 97.19 686 PHE A C 1
ATOM 5075 O O . PHE A 1 686 ? 15.192 -30.339 -7.682 1.00 97.19 686 PHE A O 1
ATOM 5082 N N . ASP A 1 687 ? 16.708 -29.435 -6.284 1.00 96.44 687 ASP A N 1
ATOM 5083 C CA . ASP A 1 687 ? 15.994 -29.762 -5.051 1.00 96.44 687 ASP A CA 1
ATOM 5084 C C . ASP A 1 687 ? 15.012 -28.644 -4.719 1.00 96.44 687 ASP A C 1
ATOM 5086 O O . ASP A 1 687 ? 15.381 -27.589 -4.208 1.00 96.44 687 ASP A O 1
ATOM 5090 N N . TRP A 1 688 ? 13.747 -28.882 -5.040 1.00 96.06 688 TRP A N 1
ATOM 5091 C CA . TRP A 1 688 ? 12.664 -27.946 -4.816 1.00 96.06 688 TRP A CA 1
ATOM 5092 C C . TRP A 1 688 ? 12.043 -28.157 -3.439 1.00 96.06 688 TRP A C 1
ATOM 5094 O O . TRP A 1 688 ? 11.472 -29.211 -3.164 1.00 96.06 688 TRP A O 1
ATOM 5104 N N . THR A 1 689 ? 12.105 -27.141 -2.581 1.00 95.06 689 THR A N 1
ATOM 5105 C CA . THR A 1 689 ? 11.262 -27.080 -1.381 1.00 95.06 689 THR A CA 1
ATOM 5106 C C . THR A 1 689 ? 9.899 -26.528 -1.768 1.00 95.06 689 THR A C 1
ATOM 5108 O O . THR A 1 689 ? 9.776 -25.359 -2.135 1.00 95.06 689 THR A O 1
ATOM 5111 N N . VAL A 1 690 ? 8.881 -27.380 -1.702 1.00 93.94 690 VAL A N 1
ATOM 5112 C CA . VAL A 1 690 ? 7.511 -27.029 -2.066 1.00 93.94 690 VAL A CA 1
ATOM 5113 C C . VAL A 1 690 ? 6.980 -25.990 -1.071 1.00 93.94 690 VAL A C 1
ATOM 5115 O O . VAL A 1 690 ? 7.049 -26.240 0.135 1.00 93.94 690 VAL A O 1
ATOM 5118 N N . PRO A 1 691 ? 6.455 -24.838 -1.528 1.00 93.12 691 PRO A N 1
ATOM 5119 C CA . PRO A 1 691 ? 5.844 -23.847 -0.649 1.00 93.12 691 PRO A CA 1
ATOM 5120 C C . PRO A 1 691 ? 4.793 -24.461 0.282 1.00 93.12 691 PRO A C 1
ATOM 5122 O O . PRO A 1 691 ? 4.057 -25.375 -0.096 1.00 93.12 691 PRO A O 1
ATOM 5125 N N . VAL A 1 692 ? 4.750 -23.980 1.524 1.00 88.56 692 VAL A N 1
ATOM 5126 C CA . VAL A 1 692 ? 3.864 -24.525 2.567 1.00 88.56 692 VAL A CA 1
ATOM 5127 C C . VAL A 1 692 ? 2.386 -24.219 2.311 1.00 88.56 692 VAL A C 1
ATOM 5129 O O . VAL A 1 692 ? 1.515 -24.907 2.828 1.00 88.56 692 VAL A O 1
ATOM 5132 N N . ASP A 1 693 ? 2.108 -23.205 1.500 1.00 87.81 693 ASP A N 1
ATOM 5133 C CA . ASP A 1 693 ? 0.790 -22.664 1.180 1.00 87.81 693 ASP A CA 1
ATOM 5134 C C . ASP A 1 693 ? 0.246 -23.131 -0.188 1.00 87.81 693 ASP A C 1
ATOM 5136 O O . ASP A 1 693 ? -0.859 -22.774 -0.597 1.00 87.81 693 ASP A O 1
ATOM 5140 N N . LEU A 1 694 ? 1.011 -23.949 -0.912 1.00 91.00 694 LEU A N 1
ATOM 5141 C CA . LEU A 1 694 ? 0.706 -24.337 -2.284 1.00 91.00 694 LEU A CA 1
ATOM 5142 C C . LEU A 1 694 ? 0.054 -25.723 -2.354 1.00 91.00 694 LEU A C 1
ATOM 5144 O O . LEU A 1 694 ? 0.728 -26.739 -2.223 1.00 91.00 694 LEU A O 1
ATOM 5148 N N . VAL A 1 695 ? -1.243 -25.775 -2.660 1.00 92.56 695 VAL A N 1
ATOM 5149 C CA . VAL A 1 695 ? -2.001 -27.027 -2.848 1.00 92.56 695 VAL A CA 1
ATOM 5150 C C . VAL A 1 695 ? -2.612 -27.058 -4.247 1.00 92.56 695 VAL A C 1
ATOM 5152 O O . VAL A 1 695 ? -3.235 -26.096 -4.691 1.00 92.56 695 VAL A O 1
ATOM 5155 N N . THR A 1 696 ? -2.449 -28.169 -4.965 1.00 93.81 696 THR A N 1
ATOM 5156 C CA . THR A 1 696 ? -3.076 -28.367 -6.282 1.00 93.81 696 THR A CA 1
ATOM 5157 C C . THR A 1 696 ? -3.179 -29.847 -6.630 1.00 93.81 696 THR A C 1
ATOM 5159 O O . THR A 1 696 ? -2.345 -30.653 -6.230 1.00 93.81 696 THR A O 1
ATOM 5162 N N . THR A 1 697 ? -4.183 -30.219 -7.418 1.00 94.12 697 THR A N 1
ATOM 5163 C CA . THR A 1 697 ? -4.278 -31.545 -8.049 1.00 94.12 697 THR A CA 1
ATOM 5164 C C . THR A 1 697 ? -3.836 -31.538 -9.513 1.00 94.12 697 THR A C 1
ATOM 5166 O O . THR A 1 697 ? -3.837 -32.593 -10.140 1.00 94.12 697 THR A O 1
ATOM 5169 N N . ARG A 1 698 ? -3.477 -30.366 -10.056 1.00 94.88 698 ARG A N 1
ATOM 5170 C CA . ARG A 1 698 ? -3.129 -30.151 -11.469 1.00 94.88 698 ARG A CA 1
ATOM 5171 C C . ARG A 1 698 ? -1.750 -29.510 -11.640 1.00 94.88 698 ARG A C 1
ATOM 5173 O O . ARG A 1 698 ? -1.579 -28.578 -12.426 1.00 94.88 698 ARG A O 1
ATOM 5180 N N . GLY A 1 699 ? -0.782 -29.961 -10.847 1.00 95.94 699 GLY A N 1
ATOM 5181 C CA . GLY A 1 699 ? 0.600 -29.506 -10.934 1.00 95.94 699 GLY A CA 1
ATOM 5182 C C . GLY A 1 699 ? 1.256 -29.941 -12.248 1.00 95.94 699 GLY A C 1
ATOM 5183 O O . GLY A 1 699 ? 1.144 -31.108 -12.622 1.00 95.94 699 GLY A O 1
ATOM 5184 N N . ARG A 1 700 ? 1.967 -29.032 -12.929 1.00 96.56 700 ARG A N 1
ATOM 5185 C CA . ARG A 1 700 ? 2.918 -29.354 -14.019 1.00 96.56 700 ARG A CA 1
ATOM 5186 C C . ARG A 1 700 ? 4.197 -28.560 -13.848 1.00 96.56 700 ARG A C 1
ATOM 5188 O O . ARG A 1 700 ? 4.133 -27.381 -13.517 1.00 96.56 700 ARG A O 1
ATOM 5195 N N . ILE A 1 701 ? 5.343 -29.170 -14.122 1.00 97.56 701 ILE A N 1
ATOM 5196 C CA . ILE A 1 701 ? 6.618 -28.460 -14.217 1.00 97.56 701 ILE A CA 1
ATOM 5197 C C . ILE A 1 701 ? 6.948 -28.236 -15.691 1.00 97.56 701 ILE A C 1
ATOM 5199 O O . ILE A 1 701 ? 6.694 -29.108 -16.513 1.00 97.56 701 ILE A O 1
ATOM 5203 N N . ARG A 1 702 ? 7.512 -27.072 -16.012 1.00 97.25 702 ARG A N 1
ATOM 5204 C CA . ARG A 1 702 ? 8.124 -26.756 -17.304 1.00 97.25 702 ARG A CA 1
ATOM 5205 C C . ARG A 1 702 ? 9.593 -26.459 -17.096 1.00 97.25 702 ARG A C 1
ATOM 5207 O O . ARG A 1 702 ? 9.944 -25.647 -16.242 1.00 97.25 702 ARG A O 1
ATOM 5214 N N . ILE A 1 703 ? 10.441 -27.061 -17.913 1.00 97.44 703 ILE A N 1
ATOM 5215 C CA . ILE A 1 703 ? 11.852 -26.704 -18.011 1.00 97.44 703 ILE A CA 1
ATOM 5216 C C . ILE A 1 703 ? 12.049 -25.906 -19.287 1.00 97.44 703 ILE A C 1
ATOM 5218 O O . ILE A 1 703 ? 11.619 -26.337 -20.351 1.00 97.44 703 ILE A O 1
ATOM 5222 N N . VAL A 1 704 ? 12.728 -24.768 -19.193 1.00 95.06 704 VAL A N 1
ATOM 5223 C CA . VAL A 1 704 ? 13.151 -23.978 -20.355 1.00 95.06 704 VAL A CA 1
ATOM 5224 C C . VAL A 1 704 ? 14.669 -23.867 -20.329 1.00 95.06 704 VAL A C 1
ATOM 5226 O O . VAL A 1 704 ? 15.233 -23.458 -19.317 1.00 95.06 704 VAL A O 1
ATOM 5229 N N . ALA A 1 705 ? 15.332 -24.219 -21.426 1.00 93.50 705 ALA A N 1
ATOM 5230 C CA . ALA A 1 705 ? 16.772 -24.073 -21.600 1.00 93.50 705 ALA A CA 1
ATOM 5231 C C . ALA A 1 705 ? 17.067 -23.067 -22.714 1.00 93.50 705 ALA A C 1
ATOM 5233 O O . ALA A 1 705 ? 16.483 -23.146 -23.794 1.00 93.50 705 ALA A O 1
ATOM 5234 N N . ARG A 1 706 ? 18.007 -22.154 -22.466 1.00 88.56 706 ARG A N 1
ATOM 5235 C CA . ARG A 1 706 ? 18.449 -21.121 -23.404 1.00 88.56 706 ARG A CA 1
ATOM 5236 C C . ARG A 1 706 ? 19.902 -21.363 -23.791 1.00 88.56 706 ARG A C 1
ATOM 5238 O O . ARG A 1 706 ? 20.757 -21.515 -22.919 1.00 88.56 706 ARG A O 1
ATOM 5245 N N . ASN A 1 707 ? 20.200 -21.375 -25.087 1.00 83.81 707 ASN A N 1
ATOM 5246 C CA . ASN A 1 707 ? 21.584 -21.447 -25.555 1.00 83.81 707 ASN A CA 1
ATOM 5247 C C . ASN A 1 707 ? 22.281 -20.075 -25.568 1.00 83.81 707 ASN A C 1
ATOM 5249 O O . ASN A 1 707 ? 21.649 -19.035 -25.399 1.00 83.81 707 ASN A O 1
ATOM 5253 N N . SER A 1 708 ? 23.594 -20.061 -25.784 1.00 76.00 708 SER A N 1
ATOM 5254 C CA . SER A 1 708 ? 24.435 -18.860 -25.852 1.00 76.00 708 SER A CA 1
ATOM 5255 C C . SER A 1 708 ? 24.053 -17.902 -26.984 1.00 76.00 708 SER A C 1
ATOM 5257 O O . SER A 1 708 ? 24.441 -16.741 -26.948 1.00 76.00 708 SER A O 1
ATOM 5259 N N . ALA A 1 709 ? 23.247 -18.356 -27.951 1.00 68.75 709 ALA A N 1
ATOM 5260 C CA . ALA A 1 709 ? 22.662 -17.538 -29.012 1.00 68.75 709 ALA A CA 1
ATOM 5261 C C . ALA A 1 709 ? 21.234 -17.040 -28.690 1.00 68.75 709 ALA A C 1
ATOM 5263 O O . ALA A 1 709 ? 20.530 -16.544 -29.573 1.00 68.75 709 ALA A O 1
ATOM 5264 N N . GLY A 1 710 ? 20.774 -17.207 -27.444 1.00 70.50 710 GLY A N 1
ATOM 5265 C CA . GLY A 1 710 ? 19.487 -16.710 -26.954 1.00 70.50 710 GLY A CA 1
ATOM 5266 C C . GLY A 1 710 ? 18.265 -17.490 -27.442 1.00 70.50 710 GLY A C 1
ATOM 5267 O O . GLY A 1 710 ? 17.142 -17.011 -27.314 1.00 70.50 710 GLY A O 1
ATOM 5268 N N . ARG A 1 711 ? 18.448 -18.672 -28.034 1.00 79.81 711 ARG A N 1
ATOM 5269 C CA . ARG A 1 711 ? 17.343 -19.517 -28.499 1.00 79.81 711 ARG A CA 1
ATOM 5270 C C . ARG A 1 711 ? 16.897 -20.461 -27.393 1.00 79.81 711 ARG A C 1
ATOM 5272 O O . ARG A 1 711 ? 17.740 -21.005 -26.682 1.00 79.81 711 ARG A O 1
ATOM 5279 N N . GLU A 1 712 ? 15.590 -20.685 -27.290 1.00 90.00 712 GLU A N 1
ATOM 5280 C CA . GLU A 1 712 ? 14.990 -21.460 -26.202 1.00 90.00 712 GLU A CA 1
ATOM 5281 C C . GLU A 1 712 ? 14.347 -22.760 -26.681 1.00 90.00 712 GLU A C 1
ATOM 5283 O O . GLU A 1 712 ? 13.655 -22.793 -27.697 1.00 90.00 712 GLU A O 1
ATOM 5288 N N . GLY A 1 713 ? 14.577 -23.819 -25.911 1.00 90.19 713 GLY A N 1
ATOM 5289 C CA . GLY A 1 713 ? 13.845 -25.077 -25.958 1.00 90.19 713 GLY A CA 1
ATOM 5290 C C . GLY A 1 713 ? 13.139 -25.307 -24.636 1.00 90.19 713 GLY A C 1
ATOM 5291 O O . GLY A 1 713 ? 13.615 -24.843 -23.600 1.00 90.19 713 GLY A O 1
ATOM 5292 N N . GLN A 1 714 ? 12.032 -26.039 -24.653 1.00 95.25 714 GLN A N 1
ATOM 5293 C CA . GLN A 1 714 ? 11.286 -26.342 -23.438 1.00 95.25 714 GLN A CA 1
ATOM 5294 C C . GLN A 1 714 ? 10.657 -27.729 -23.473 1.00 95.25 714 GLN A C 1
ATOM 5296 O O . GLN A 1 714 ? 10.457 -28.281 -24.554 1.00 95.25 714 GLN A O 1
ATOM 5301 N N . ASP A 1 715 ? 10.329 -28.236 -22.290 1.00 96.31 715 ASP A N 1
ATOM 5302 C CA . ASP A 1 715 ? 9.483 -29.411 -22.104 1.00 96.31 715 ASP A CA 1
ATOM 5303 C C . ASP A 1 715 ? 8.673 -29.311 -20.805 1.00 96.31 715 ASP A C 1
ATOM 5305 O O . ASP A 1 715 ? 9.134 -28.701 -19.834 1.00 96.31 715 ASP A O 1
ATOM 5309 N N . ASP A 1 716 ? 7.488 -29.919 -20.799 1.00 95.94 716 ASP A N 1
ATOM 5310 C CA . ASP A 1 716 ? 6.521 -29.894 -19.698 1.00 95.94 716 ASP A CA 1
ATOM 5311 C C . ASP A 1 716 ? 6.327 -31.307 -19.132 1.00 95.94 716 ASP A C 1
ATOM 5313 O O . ASP A 1 716 ? 6.580 -32.291 -19.816 1.00 95.94 716 ASP A O 1
ATOM 5317 N N . SER A 1 717 ? 5.828 -31.439 -17.899 1.00 96.12 717 SER A N 1
ATOM 5318 C CA . SER A 1 717 ? 5.427 -32.751 -17.364 1.00 96.12 717 SER A CA 1
ATOM 5319 C C . SER A 1 717 ? 4.395 -33.418 -18.283 1.00 96.12 717 SER A C 1
ATOM 5321 O O . SER A 1 717 ? 3.441 -32.762 -18.698 1.00 96.12 717 SER A O 1
ATOM 5323 N N . ASP A 1 718 ? 4.503 -34.728 -18.503 1.00 93.19 718 ASP A N 1
ATOM 5324 C CA . ASP A 1 718 ? 3.616 -35.542 -19.348 1.00 93.19 718 ASP A CA 1
ATOM 5325 C C . ASP A 1 718 ? 2.214 -35.721 -18.746 1.00 93.19 718 ASP A C 1
ATOM 5327 O O . ASP A 1 718 ? 1.206 -35.760 -19.461 1.00 93.19 718 ASP A O 1
ATOM 5331 N N . SER A 1 719 ? 2.093 -35.784 -17.414 1.00 94.75 719 SER A N 1
ATOM 5332 C CA . SER A 1 719 ? 0.807 -35.837 -16.691 1.00 94.75 719 SER A CA 1
ATOM 5333 C C . SER A 1 719 ? 0.769 -34.955 -15.429 1.00 94.75 719 SER A C 1
ATOM 5335 O O . SER A 1 719 ? 1.805 -34.484 -14.960 1.00 94.75 719 SER A O 1
ATOM 5337 N N . ASP A 1 720 ? -0.440 -34.674 -14.918 1.00 95.88 720 ASP A N 1
ATOM 5338 C CA . ASP A 1 720 ? -0.642 -33.839 -13.724 1.00 95.88 720 ASP A CA 1
ATOM 5339 C C . ASP A 1 720 ? -0.044 -34.556 -12.500 1.00 95.88 720 ASP A C 1
ATOM 5341 O O . ASP A 1 720 ? -0.166 -35.779 -12.358 1.00 95.88 720 ASP A O 1
ATOM 5345 N N . PHE A 1 721 ? 0.574 -33.799 -11.594 1.00 95.38 721 PHE A N 1
ATOM 5346 C CA . PHE A 1 721 ? 0.903 -34.259 -10.243 1.00 95.38 721 PHE A CA 1
ATOM 5347 C C . PHE A 1 721 ? 0.106 -33.490 -9.185 1.00 95.38 721 PHE A C 1
ATOM 5349 O O . PHE A 1 721 ? -0.457 -32.425 -9.444 1.00 95.38 721 PHE A O 1
ATOM 5356 N N . SER A 1 722 ? 0.063 -34.037 -7.971 1.00 94.81 722 SER A N 1
ATOM 5357 C CA . SER A 1 722 ? -0.624 -33.423 -6.833 1.00 94.81 722 SER A CA 1
ATOM 5358 C C . SER A 1 722 ? 0.360 -32.870 -5.806 1.00 94.81 722 SER A C 1
ATOM 5360 O O . SER A 1 722 ? 1.393 -33.478 -5.531 1.00 94.81 722 SER A O 1
ATOM 5362 N N . ILE A 1 723 ? 0.012 -31.731 -5.216 1.00 94.88 723 ILE A N 1
ATOM 5363 C CA . ILE A 1 723 ? 0.636 -31.172 -4.021 1.00 94.88 723 ILE A CA 1
ATOM 5364 C C . ILE A 1 723 ? -0.450 -31.113 -2.957 1.00 94.88 723 ILE A C 1
ATOM 5366 O O . ILE A 1 723 ? -1.486 -30.483 -3.174 1.00 94.88 723 ILE A O 1
ATOM 5370 N N . VAL A 1 724 ? -0.229 -31.798 -1.840 1.00 94.06 724 VAL A N 1
ATOM 5371 C CA . VAL A 1 724 ? -1.206 -31.931 -0.758 1.00 94.06 724 VAL A CA 1
ATOM 5372 C C . VAL A 1 724 ? -0.644 -31.402 0.548 1.00 94.06 724 VAL A C 1
ATOM 5374 O O . VAL A 1 724 ? 0.551 -31.535 0.826 1.00 94.06 724 VAL A O 1
ATOM 5377 N N . ASP A 1 725 ? -1.527 -30.832 1.357 1.00 94.44 725 ASP A N 1
ATOM 5378 C CA . ASP A 1 725 ? -1.184 -30.418 2.706 1.00 94.44 725 ASP A CA 1
ATOM 5379 C C . ASP A 1 725 ? -1.163 -31.616 3.663 1.00 94.44 725 ASP A C 1
ATOM 5381 O O . ASP A 1 725 ? -2.005 -32.514 3.578 1.00 94.44 725 ASP A O 1
ATOM 5385 N N . ARG A 1 726 ? -0.136 -31.662 4.513 1.00 93.62 726 ARG A N 1
ATOM 5386 C CA . ARG A 1 726 ? 0.084 -32.691 5.545 1.00 93.62 726 ARG A CA 1
ATOM 5387 C C . ARG A 1 726 ? 0.600 -32.089 6.856 1.00 93.62 726 ARG A C 1
ATOM 5389 O O . ARG A 1 726 ? 1.069 -32.826 7.727 1.00 93.62 726 ARG A O 1
ATOM 5396 N N . ILE A 1 727 ? 0.602 -30.763 6.975 1.00 91.56 727 ILE A N 1
ATOM 5397 C CA . ILE A 1 727 ? 1.044 -30.059 8.178 1.00 91.56 727 ILE A CA 1
ATOM 5398 C C . ILE A 1 727 ? -0.159 -29.971 9.123 1.00 91.56 727 ILE A C 1
ATOM 5400 O O . ILE A 1 727 ? -1.279 -29.753 8.685 1.00 91.56 727 ILE A O 1
ATOM 5404 N N . ASN A 1 728 ? 0.040 -30.250 10.414 1.00 93.19 728 ASN A N 1
ATOM 5405 C CA . ASN A 1 728 ? -1.050 -30.169 11.389 1.00 93.19 728 ASN A CA 1
ATOM 5406 C C . ASN A 1 728 ? -1.272 -28.714 11.835 1.00 93.19 728 ASN A C 1
ATOM 5408 O O . ASN A 1 728 ? -0.281 -28.003 12.044 1.00 93.19 728 ASN A O 1
ATOM 5412 N N . PRO A 1 729 ? -2.524 -28.322 12.143 1.00 96.50 729 PRO A N 1
ATOM 5413 C CA . PRO A 1 729 ? -2.801 -27.024 12.738 1.00 96.50 729 PRO A CA 1
ATOM 5414 C C . PRO A 1 729 ? -2.160 -26.893 14.128 1.00 96.50 729 PRO A C 1
ATOM 5416 O O . PRO A 1 729 ? -1.805 -27.865 14.795 1.00 96.50 729 PRO A O 1
ATOM 5419 N N . THR A 1 730 ? -2.069 -25.664 14.615 1.00 96.44 730 THR A N 1
ATOM 5420 C CA . THR A 1 730 ? -1.768 -25.326 16.009 1.00 96.44 730 THR A CA 1
ATOM 5421 C C . THR A 1 730 ? -3.038 -24.831 16.685 1.00 96.44 730 THR A C 1
ATOM 5423 O O . THR A 1 730 ? -3.864 -24.180 16.050 1.00 96.44 730 THR A O 1
ATOM 5426 N N . VAL A 1 731 ? -3.226 -25.149 17.967 1.00 97.75 731 VAL A N 1
ATOM 5427 C CA . VAL A 1 731 ? -4.432 -24.764 18.708 1.00 97.75 731 VAL A CA 1
ATOM 5428 C C . VAL A 1 731 ? -4.123 -24.513 20.178 1.00 97.75 731 VAL A C 1
ATOM 5430 O O . VAL A 1 731 ? -3.411 -25.285 20.821 1.00 97.75 731 VAL A O 1
ATOM 5433 N N . THR A 1 732 ? -4.671 -23.430 20.723 1.00 97.12 732 THR A N 1
ATOM 5434 C CA . THR A 1 732 ? -4.534 -23.051 22.133 1.00 97.12 732 THR A CA 1
ATOM 5435 C C . THR A 1 732 ? -5.818 -22.422 22.661 1.00 97.12 732 THR A C 1
ATOM 5437 O O . THR A 1 732 ? -6.442 -21.599 21.996 1.00 97.12 732 THR A O 1
ATOM 5440 N N . ILE A 1 733 ? -6.220 -22.803 23.874 1.00 97.62 733 ILE A N 1
ATOM 5441 C CA . ILE A 1 733 ? -7.360 -22.191 24.566 1.00 97.62 733 ILE A CA 1
ATOM 5442 C C . ILE A 1 733 ? -6.862 -20.912 25.245 1.00 97.62 733 ILE A C 1
ATOM 5444 O O . ILE A 1 733 ? -5.966 -20.973 26.087 1.00 97.62 733 ILE A O 1
ATOM 5448 N N . THR A 1 734 ? -7.420 -19.762 24.872 1.00 96.06 734 THR A N 1
ATOM 5449 C CA . THR A 1 734 ? -6.995 -18.442 25.374 1.00 96.06 734 THR A CA 1
ATOM 5450 C C . THR A 1 734 ? -7.883 -17.931 26.504 1.00 96.06 734 THR A C 1
ATOM 5452 O O . THR A 1 734 ? -7.423 -17.168 27.353 1.00 96.06 734 THR A O 1
ATOM 5455 N N . SER A 1 735 ? -9.139 -18.378 26.555 1.00 95.12 735 SER A N 1
ATOM 5456 C CA . SER A 1 735 ? -10.063 -18.103 27.653 1.00 95.12 735 SER A CA 1
ATOM 5457 C C . SER A 1 735 ? -11.050 -19.265 27.821 1.00 95.12 735 SER A C 1
ATOM 5459 O O . SER A 1 735 ? -11.540 -19.774 26.813 1.00 95.12 735 SER A O 1
ATOM 5461 N N . PRO A 1 736 ? -11.377 -19.688 29.052 1.00 96.50 736 PRO A N 1
ATOM 5462 C CA . PRO A 1 736 ? -10.737 -19.278 30.301 1.00 96.50 736 PRO A CA 1
ATOM 5463 C C . PRO A 1 736 ? -9.286 -19.798 30.398 1.00 96.50 736 PRO A C 1
ATOM 5465 O O . PRO A 1 736 ? -8.936 -20.762 29.718 1.00 96.50 736 PRO A O 1
ATOM 5468 N N . PRO A 1 737 ? -8.420 -19.198 31.235 1.00 91.81 737 PRO A N 1
ATOM 5469 C CA . PRO A 1 737 ? -7.096 -19.753 31.495 1.00 91.81 737 PRO A CA 1
ATOM 5470 C C . PRO A 1 737 ? -7.190 -21.069 32.282 1.00 91.81 737 PRO A C 1
ATOM 5472 O O . PRO A 1 737 ? -8.179 -21.348 32.967 1.00 91.81 737 PRO A O 1
ATOM 5475 N N . GLY A 1 738 ? -6.130 -21.878 32.221 1.00 91.94 738 GLY A N 1
ATOM 5476 C CA . GLY A 1 738 ? -6.039 -23.109 33.003 1.00 91.94 738 GLY A CA 1
ATOM 5477 C C . GLY A 1 738 ? -6.252 -22.860 34.500 1.00 91.94 738 GLY A C 1
ATOM 5478 O O . GLY A 1 738 ? -5.744 -21.897 35.064 1.00 91.94 738 GLY A O 1
ATOM 5479 N N . GLN A 1 739 ? -7.009 -23.754 35.131 1.00 92.56 739 GLN A N 1
ATOM 5480 C CA . GLN A 1 739 ? -7.430 -23.733 36.535 1.00 92.56 739 GLN A CA 1
ATOM 5481 C C . GLN A 1 739 ? -8.383 -22.590 36.925 1.00 92.56 739 GLN A C 1
ATOM 5483 O O . GLN A 1 739 ? -8.650 -22.405 38.114 1.00 92.56 739 GLN A O 1
ATOM 5488 N N . ALA A 1 740 ? -8.944 -21.855 35.961 1.00 94.12 740 ALA A N 1
ATOM 5489 C CA . ALA A 1 740 ? -9.980 -20.866 36.239 1.00 94.12 740 ALA A CA 1
ATOM 5490 C C . ALA A 1 740 ? -11.199 -21.487 36.940 1.00 94.12 740 ALA A C 1
ATOM 5492 O O . ALA A 1 740 ? -11.591 -22.619 36.647 1.00 94.12 740 ALA A O 1
ATOM 5493 N N . THR A 1 741 ? -11.814 -20.718 37.843 1.00 94.94 741 THR A N 1
ATOM 5494 C CA . THR A 1 741 ? -13.127 -21.047 38.413 1.00 94.94 741 THR A CA 1
ATOM 5495 C C . THR A 1 741 ? -14.216 -20.408 37.558 1.00 94.94 741 THR A C 1
ATOM 5497 O O . THR A 1 741 ? -14.174 -19.199 37.346 1.00 94.94 741 THR A O 1
ATOM 5500 N N . ILE A 1 742 ? -15.164 -21.207 37.068 1.00 95.56 742 ILE A N 1
ATOM 5501 C CA . ILE A 1 742 ? -16.226 -20.773 36.148 1.00 95.56 742 ILE A CA 1
ATOM 5502 C C . ILE A 1 742 ? -17.609 -21.188 36.666 1.00 95.56 742 ILE A C 1
ATOM 5504 O O . ILE A 1 742 ? -17.744 -22.197 37.367 1.00 95.56 742 ILE A O 1
ATOM 5508 N N . SER A 1 743 ? -18.635 -20.406 36.335 1.00 94.06 743 SER A N 1
ATOM 5509 C CA . SER A 1 743 ? -20.029 -20.667 36.706 1.00 94.06 743 SER A CA 1
ATOM 5510 C C . SER A 1 743 ? -21.004 -19.974 35.744 1.00 94.06 743 SER A C 1
ATOM 5512 O O . SER A 1 743 ? -20.647 -18.995 35.087 1.00 94.06 743 SER A O 1
ATOM 5514 N N . GLY A 1 744 ? -22.240 -20.472 35.653 1.00 91.62 744 GLY A N 1
ATOM 5515 C CA . GLY A 1 744 ? -23.248 -19.942 34.731 1.00 91.62 744 GLY A CA 1
ATOM 5516 C C . GLY A 1 744 ? -22.872 -20.125 33.255 1.00 91.62 744 GLY A C 1
ATOM 5517 O O . GLY A 1 744 ? -22.462 -21.205 32.838 1.00 91.62 744 GLY A O 1
ATOM 5518 N N . GLN A 1 745 ? -23.036 -19.074 32.448 1.00 94.75 745 GLN A N 1
ATOM 5519 C CA . GLN A 1 745 ? -22.604 -19.085 31.047 1.00 94.75 745 GLN A CA 1
ATOM 5520 C C . GLN A 1 745 ? -21.170 -18.570 30.923 1.00 94.75 745 GLN A C 1
ATOM 5522 O O . GLN A 1 745 ? -20.888 -17.418 31.251 1.00 94.75 745 GLN A O 1
ATOM 5527 N N . GLN A 1 746 ? -20.280 -19.409 30.398 1.00 95.75 746 GLN A N 1
ATOM 5528 C CA . GLN A 1 746 ? -18.878 -19.084 30.162 1.00 95.75 746 GLN A CA 1
ATOM 5529 C C . GLN A 1 746 ? -18.560 -19.140 28.669 1.00 95.75 746 GLN A C 1
ATOM 5531 O O . GLN A 1 746 ? -18.717 -20.180 28.034 1.00 95.75 746 GLN A O 1
ATOM 5536 N N . THR A 1 747 ? -18.030 -18.053 28.113 1.00 96.44 747 THR A N 1
ATOM 5537 C CA . THR A 1 747 ? -17.474 -18.067 26.754 1.00 96.44 747 THR A CA 1
ATOM 5538 C C . THR A 1 747 ? -16.070 -18.662 26.770 1.00 96.44 747 THR A C 1
ATOM 5540 O O . THR A 1 747 ? -15.206 -18.212 27.527 1.00 96.44 747 THR A O 1
ATOM 5543 N N . ILE A 1 748 ? -15.852 -19.663 25.925 1.00 97.62 748 ILE A N 1
ATOM 5544 C CA . ILE A 1 748 ? -14.556 -20.260 25.620 1.00 97.62 748 ILE A CA 1
ATOM 5545 C C . ILE A 1 748 ? -14.033 -19.610 24.340 1.00 97.62 748 ILE A C 1
ATOM 5547 O O . ILE A 1 748 ? -14.777 -19.486 23.370 1.00 97.62 748 ILE A O 1
ATOM 5551 N N . THR A 1 749 ? -12.761 -19.221 24.325 1.00 96.94 749 THR A N 1
ATOM 5552 C CA . THR A 1 749 ? -12.077 -18.627 23.169 1.00 96.94 749 THR A CA 1
ATOM 5553 C C . THR A 1 749 ? -10.827 -19.432 22.834 1.00 96.94 749 THR A C 1
ATOM 5555 O O . THR A 1 749 ? -10.086 -19.848 23.730 1.00 96.94 749 THR A O 1
ATOM 5558 N N . VAL A 1 750 ? -10.594 -19.653 21.540 1.00 98.12 750 VAL A N 1
ATOM 5559 C CA . VAL A 1 750 ? -9.495 -20.473 21.019 1.00 98.12 750 VAL A CA 1
ATOM 5560 C C . VAL A 1 750 ? -8.725 -19.701 19.946 1.00 98.12 750 VAL A C 1
ATOM 5562 O O . VAL A 1 750 ? -9.328 -19.112 19.053 1.00 98.12 750 VAL A O 1
ATOM 5565 N N . ASP A 1 751 ? -7.392 -19.729 20.018 1.00 96.75 751 ASP A N 1
ATOM 5566 C CA . ASP A 1 751 ? -6.500 -19.340 18.916 1.00 96.75 751 ASP A CA 1
ATOM 5567 C C . ASP A 1 751 ? -6.048 -20.618 18.199 1.00 96.75 751 ASP A C 1
ATOM 5569 O O . ASP A 1 751 ? -5.383 -21.468 18.803 1.00 96.75 751 ASP A O 1
ATOM 5573 N N . ALA A 1 752 ? -6.459 -20.775 16.940 1.00 96.75 752 ALA A N 1
ATOM 5574 C CA . ALA A 1 752 ? -6.099 -21.896 16.082 1.00 96.75 752 ALA A CA 1
ATOM 5575 C C . ALA A 1 752 ? -5.558 -21.376 14.745 1.00 96.75 752 ALA A C 1
ATOM 5577 O O . ALA A 1 752 ? -6.163 -20.494 14.132 1.00 96.75 752 ALA A O 1
ATOM 5578 N N . ARG A 1 753 ? -4.419 -21.911 14.296 1.00 93.94 753 ARG A N 1
ATOM 5579 C CA . ARG A 1 753 ? -3.702 -21.451 13.093 1.00 93.94 753 ARG A CA 1
ATOM 5580 C C . ARG A 1 753 ? -3.123 -22.619 12.320 1.00 93.94 753 ARG A C 1
ATOM 5582 O O . ARG A 1 753 ? -2.718 -23.604 12.925 1.00 93.94 753 ARG A O 1
ATOM 5589 N N . ASP A 1 754 ? -3.020 -22.466 11.012 1.00 95.31 754 ASP A N 1
ATOM 5590 C CA . ASP A 1 754 ? -2.493 -23.465 10.085 1.00 95.31 754 ASP A CA 1
ATOM 5591 C C . ASP A 1 754 ? -1.898 -22.763 8.846 1.00 95.31 754 ASP A C 1
ATOM 5593 O O . ASP A 1 754 ? -2.179 -21.580 8.638 1.00 95.31 754 ASP A O 1
ATOM 5597 N N . ASN A 1 755 ? -1.062 -23.444 8.054 1.00 88.00 755 ASN A N 1
ATOM 5598 C CA . ASN A 1 755 ? -0.449 -22.904 6.830 1.00 88.00 755 ASN A CA 1
ATOM 5599 C C . ASN A 1 755 ? -1.458 -22.654 5.699 1.00 88.00 755 ASN A C 1
ATOM 5601 O O . ASN A 1 755 ? -1.270 -21.693 4.955 1.00 88.00 755 ASN A O 1
ATOM 5605 N N . ILE A 1 756 ? -2.512 -23.469 5.573 1.00 89.81 756 ILE A N 1
ATOM 5606 C CA . ILE A 1 756 ? -3.599 -23.263 4.595 1.00 89.81 756 ILE A CA 1
ATOM 5607 C C . ILE A 1 756 ? -4.847 -22.697 5.274 1.00 89.81 756 ILE A C 1
ATOM 5609 O O . ILE A 1 756 ? -5.615 -21.950 4.664 1.00 89.81 756 ILE A O 1
ATOM 5613 N N . GLY A 1 757 ? -5.028 -23.007 6.555 1.00 90.00 757 GLY A N 1
ATOM 5614 C CA . GLY A 1 757 ? -6.075 -22.436 7.390 1.00 90.00 757 GLY A CA 1
ATOM 5615 C C . GLY A 1 757 ? -6.896 -23.498 8.109 1.00 90.00 757 GLY A C 1
ATOM 5616 O O . GLY A 1 757 ? -7.029 -24.641 7.678 1.00 90.00 757 GLY A O 1
ATOM 5617 N N . VAL A 1 758 ? -7.485 -23.098 9.232 1.00 95.81 758 VAL A N 1
ATOM 5618 C CA . VAL A 1 758 ? -8.324 -23.965 10.065 1.00 95.81 758 VAL A CA 1
ATOM 5619 C C . VAL A 1 758 ? -9.775 -23.838 9.608 1.00 95.81 758 VAL A C 1
ATOM 5621 O O . VAL A 1 758 ? -10.301 -22.729 9.542 1.00 95.81 758 VAL A O 1
ATOM 5624 N N . VAL A 1 759 ? -10.430 -24.962 9.311 1.00 96.56 759 VAL A N 1
ATOM 5625 C CA . VAL A 1 759 ? -11.840 -24.984 8.878 1.00 96.56 759 VAL A CA 1
ATOM 5626 C C . VAL A 1 759 ? -12.806 -25.193 10.033 1.00 96.56 759 VAL A C 1
ATOM 5628 O O . VAL A 1 759 ? -13.963 -24.793 9.925 1.00 96.56 759 VAL A O 1
ATOM 5631 N N . SER A 1 760 ? -12.365 -25.816 11.129 1.00 97.19 760 SER A N 1
ATOM 5632 C CA . SER A 1 760 ? -13.189 -25.923 12.328 1.00 97.19 760 SER A CA 1
ATOM 5633 C C . SER A 1 760 ? -12.412 -26.184 13.612 1.00 97.19 760 SER A C 1
ATOM 5635 O O . SER A 1 760 ? -11.303 -26.721 13.604 1.00 97.19 760 SER A O 1
ATOM 5637 N N . VAL A 1 761 ? -13.026 -25.812 14.734 1.00 98.50 761 VAL A N 1
ATOM 5638 C CA . VAL A 1 761 ? -12.609 -26.162 16.090 1.00 98.50 761 VAL A CA 1
ATOM 5639 C C . VAL A 1 761 ? -13.782 -26.839 16.789 1.00 98.50 761 VAL A C 1
ATOM 5641 O O . VAL A 1 761 ? -14.816 -26.221 17.032 1.00 98.50 761 VAL A O 1
ATOM 5644 N N . THR A 1 762 ? -13.626 -28.114 17.136 1.00 98.44 762 THR A N 1
ATOM 5645 C CA . THR A 1 762 ? -14.600 -28.855 17.949 1.00 98.44 762 THR A CA 1
ATOM 5646 C C . THR A 1 762 ? -14.224 -28.772 19.425 1.00 98.44 762 THR A C 1
ATOM 5648 O O . THR A 1 762 ? -13.064 -28.976 19.785 1.00 98.44 762 THR A O 1
ATOM 5651 N N . PHE A 1 763 ? -15.201 -28.513 20.288 1.00 98.38 763 PHE A N 1
ATOM 5652 C CA . PHE A 1 763 ? -15.041 -28.321 21.725 1.00 98.38 763 PHE A CA 1
ATOM 5653 C C . PHE A 1 763 ? -15.578 -29.526 22.495 1.00 98.38 763 PHE A C 1
ATOM 5655 O O . PHE A 1 763 ? -16.630 -30.080 22.173 1.00 98.38 763 PHE A O 1
ATOM 5662 N N . PHE A 1 764 ? -14.882 -29.901 23.564 1.00 97.94 764 PHE A N 1
ATOM 5663 C CA . PHE A 1 764 ? -15.216 -31.049 24.392 1.00 97.94 764 PHE A CA 1
ATOM 5664 C C . PHE A 1 764 ? -15.084 -30.720 25.880 1.00 97.94 764 PHE A C 1
ATOM 5666 O O . PHE A 1 764 ? -14.096 -30.120 26.300 1.00 97.94 764 PHE A O 1
ATOM 5673 N N . ILE A 1 765 ? -16.028 -31.200 26.689 1.00 97.38 765 ILE A N 1
ATOM 5674 C CA . ILE A 1 765 ? -15.943 -31.209 28.156 1.00 97.38 765 ILE A CA 1
ATOM 5675 C C . ILE A 1 765 ? -15.918 -32.662 28.622 1.00 97.38 765 ILE A C 1
ATOM 5677 O O . ILE A 1 765 ? -16.803 -33.438 28.269 1.00 97.38 765 ILE A O 1
ATOM 5681 N N . ASP A 1 766 ? -14.881 -33.043 29.370 1.00 95.81 766 ASP A N 1
ATOM 5682 C CA . ASP A 1 766 ? -14.635 -34.415 29.844 1.00 95.81 766 ASP A CA 1
ATOM 5683 C C . ASP A 1 766 ? -14.725 -35.466 28.721 1.00 95.81 766 ASP A C 1
ATOM 5685 O O . ASP A 1 766 ? -15.253 -36.566 28.888 1.00 95.81 766 ASP A O 1
ATOM 5689 N N . GLY A 1 767 ? -14.242 -35.098 27.529 1.00 92.44 767 GLY A N 1
ATOM 5690 C CA . GLY A 1 767 ? -14.270 -35.935 26.326 1.00 92.44 767 GLY A CA 1
ATOM 5691 C C . GLY A 1 767 ? -15.610 -35.968 25.579 1.00 92.44 767 GLY A C 1
ATOM 5692 O O . GLY A 1 767 ? -15.687 -36.564 24.506 1.00 92.44 767 GLY A O 1
ATOM 5693 N N . ARG A 1 768 ? -16.665 -35.315 26.080 1.00 95.25 768 ARG A N 1
ATOM 5694 C CA . ARG A 1 768 ? -17.952 -35.185 25.380 1.00 95.25 768 ARG A CA 1
ATOM 5695 C C . ARG A 1 768 ? -17.956 -33.946 24.490 1.00 95.25 768 ARG A C 1
ATOM 5697 O O . ARG A 1 768 ? -17.729 -32.851 24.988 1.00 95.25 768 ARG A O 1
ATOM 5704 N N . ASN A 1 769 ? -18.286 -34.110 23.208 1.00 95.56 769 ASN A N 1
ATOM 5705 C CA . ASN A 1 769 ? -18.465 -32.992 22.276 1.00 95.56 769 ASN A CA 1
ATOM 5706 C C . ASN A 1 769 ? -19.616 -32.082 22.748 1.00 95.56 769 ASN A C 1
ATOM 5708 O O . ASN A 1 769 ? -20.724 -32.565 23.005 1.00 95.56 769 ASN A O 1
ATOM 5712 N N . VAL A 1 770 ? -19.331 -30.787 22.876 1.00 95.56 770 VAL A N 1
ATOM 5713 C CA . VAL A 1 770 ? -20.275 -29.742 23.302 1.00 95.56 770 VAL A CA 1
ATOM 5714 C C . VAL A 1 770 ? -20.570 -28.709 22.209 1.00 95.56 770 VAL A C 1
ATOM 5716 O O . VAL A 1 770 ? -21.463 -27.887 22.392 1.00 95.56 770 VAL A O 1
ATOM 5719 N N . GLY A 1 771 ? -19.872 -28.754 21.074 1.00 95.44 771 GLY A N 1
ATOM 5720 C CA . GLY A 1 771 ? -20.089 -27.846 19.952 1.00 95.44 771 GLY A CA 1
ATOM 5721 C C . GLY A 1 771 ? -18.903 -27.784 18.995 1.00 95.44 771 GLY A C 1
ATOM 5722 O O . GLY A 1 771 ? -17.814 -28.276 19.288 1.00 95.44 771 GLY A O 1
ATOM 5723 N N . GLU A 1 772 ? -19.117 -27.147 17.852 1.00 96.88 772 GLU A N 1
ATOM 5724 C CA . GLU A 1 772 ? -18.102 -26.879 16.836 1.00 96.88 772 GLU A CA 1
ATOM 5725 C C . GLU A 1 772 ? -18.276 -25.444 16.337 1.00 96.88 772 GLU A C 1
ATOM 5727 O O . GLU A 1 772 ? -19.407 -24.984 16.171 1.00 96.88 772 GLU A O 1
ATOM 5732 N N . ASP A 1 773 ? -17.163 -24.753 16.110 1.00 97.69 773 ASP A N 1
ATOM 5733 C CA . ASP A 1 773 ? -17.129 -23.453 15.444 1.00 97.69 773 ASP A CA 1
ATOM 5734 C C . ASP A 1 773 ? -16.302 -23.569 14.160 1.00 97.69 773 ASP A C 1
ATOM 5736 O O . ASP A 1 773 ? -15.188 -24.096 14.173 1.00 97.69 773 ASP A O 1
ATOM 5740 N N . THR A 1 774 ? -16.858 -23.105 13.044 1.00 96.88 774 THR A N 1
ATOM 5741 C CA . THR A 1 774 ? -16.269 -23.214 11.702 1.00 96.88 774 THR A CA 1
ATOM 5742 C C . THR A 1 774 ? -15.712 -21.887 11.185 1.00 96.88 774 THR A C 1
ATOM 5744 O O . THR A 1 774 ? -15.319 -21.800 10.024 1.00 96.88 774 THR A O 1
ATOM 5747 N N . SER A 1 775 ? -15.709 -20.825 11.998 1.00 91.62 775 SER A N 1
ATOM 5748 C CA . SER A 1 775 ? -15.214 -19.508 11.582 1.00 91.62 775 SER A CA 1
ATOM 5749 C C . SER A 1 775 ? -14.509 -18.768 12.711 1.00 91.62 775 SER A C 1
ATOM 5751 O O . SER A 1 775 ? -15.044 -18.633 13.803 1.00 91.62 775 SER A O 1
ATOM 5753 N N . ALA A 1 776 ? -13.324 -18.224 12.433 1.00 90.06 776 ALA A N 1
ATOM 5754 C CA . ALA A 1 776 ? -12.623 -17.385 13.396 1.00 90.06 776 ALA A CA 1
ATOM 5755 C C . ALA A 1 776 ? -13.357 -16.036 13.611 1.00 90.06 776 ALA A C 1
ATOM 5757 O O . ALA A 1 776 ? -13.868 -15.468 12.641 1.00 90.06 776 ALA A O 1
ATOM 5758 N N . PRO A 1 777 ? -13.359 -15.466 14.833 1.00 94.25 777 PRO A N 1
ATOM 5759 C CA . PRO A 1 777 ? -12.722 -15.984 16.047 1.00 94.25 777 PRO A CA 1
ATOM 5760 C C . PRO A 1 777 ? -13.466 -17.195 16.633 1.00 94.25 777 PRO A C 1
ATOM 5762 O O . PRO A 1 777 ? -14.661 -17.114 16.891 1.00 94.25 777 PRO A O 1
ATOM 5765 N N . PHE A 1 778 ? -12.735 -18.288 16.896 1.00 97.19 778 PHE A N 1
ATOM 5766 C CA . PHE A 1 778 ? -13.329 -19.548 17.346 1.00 97.19 778 PHE A CA 1
ATOM 5767 C C . PHE A 1 778 ? -13.788 -19.456 18.802 1.00 97.19 778 PHE A C 1
ATOM 5769 O O . PHE A 1 778 ? -12.968 -19.311 19.721 1.00 97.19 778 PHE A O 1
ATOM 5776 N N . THR A 1 779 ? -15.098 -19.553 19.018 1.00 97.25 779 THR A N 1
ATOM 5777 C CA . THR A 1 779 ? -15.714 -19.410 20.336 1.00 97.25 779 THR A CA 1
ATOM 5778 C C . THR A 1 779 ? -16.865 -20.382 20.574 1.00 97.25 779 THR A C 1
ATOM 5780 O O . THR A 1 779 ? -17.569 -20.793 19.659 1.00 97.25 779 THR A O 1
ATOM 5783 N N . LEU A 1 780 ? -17.086 -20.731 21.842 1.00 97.69 780 LEU A N 1
ATOM 5784 C CA . LEU A 1 780 ? -18.262 -21.487 22.270 1.00 97.69 780 LEU A CA 1
ATOM 5785 C C . LEU A 1 780 ? -18.766 -20.963 23.614 1.00 97.69 780 LEU A C 1
ATOM 5787 O O . LEU A 1 780 ? -17.984 -20.802 24.549 1.00 97.69 780 LEU A O 1
ATOM 5791 N N . VAL A 1 781 ? -20.076 -20.748 23.738 1.00 97.25 781 VAL A N 1
ATOM 5792 C CA . VAL A 1 781 ? -20.712 -20.464 25.032 1.00 97.25 781 VAL A CA 1
ATOM 5793 C C . VAL A 1 781 ? -21.073 -21.783 25.712 1.00 97.25 781 VAL A C 1
ATOM 5795 O O . VAL A 1 781 ? -21.900 -22.543 25.213 1.00 97.25 781 VAL A O 1
ATOM 5798 N N . LEU A 1 782 ? -20.454 -22.048 26.860 1.00 96.31 782 LEU A N 1
ATOM 5799 C CA . LEU A 1 782 ? -20.707 -23.207 27.706 1.00 96.31 782 LEU A CA 1
ATOM 5800 C C . LEU A 1 782 ? -21.646 -22.830 28.857 1.00 96.31 782 LEU A C 1
ATOM 5802 O O . LEU A 1 782 ? -21.324 -21.950 29.652 1.00 96.31 782 LEU A O 1
ATOM 5806 N N . ASP A 1 783 ? -22.766 -23.539 28.992 1.00 95.44 783 ASP A N 1
ATOM 5807 C CA . ASP A 1 783 ? -23.620 -23.469 30.181 1.00 95.44 783 ASP A CA 1
ATOM 5808 C C . ASP A 1 783 ? -23.135 -24.466 31.243 1.00 95.44 783 ASP A C 1
ATOM 5810 O O . ASP A 1 783 ? -23.417 -25.670 31.185 1.00 95.44 783 ASP A O 1
ATOM 5814 N N . THR A 1 784 ? -22.393 -23.964 32.230 1.00 95.31 784 THR A N 1
ATOM 5815 C CA . THR A 1 784 ? -21.811 -24.794 33.285 1.00 95.31 784 THR A CA 1
ATOM 5816 C C . THR A 1 784 ? -22.853 -25.305 34.267 1.00 95.31 784 THR A C 1
ATOM 5818 O O . THR A 1 784 ? -22.540 -26.239 34.996 1.00 95.31 784 THR A O 1
ATOM 5821 N N . THR A 1 785 ? -24.079 -24.763 34.298 1.00 92.44 785 THR A N 1
ATOM 5822 C CA . THR A 1 785 ? -25.140 -25.225 35.218 1.00 92.44 785 THR A CA 1
ATOM 5823 C C . THR A 1 785 ? -25.585 -26.661 34.931 1.00 92.44 785 THR A C 1
ATOM 5825 O O . THR A 1 785 ? -26.155 -27.331 35.791 1.00 92.44 785 THR A O 1
ATOM 5828 N N . THR A 1 786 ? -25.264 -27.158 33.735 1.00 92.12 786 THR A N 1
ATOM 5829 C CA . THR A 1 786 ? -25.481 -28.544 33.308 1.00 92.12 786 THR A CA 1
ATOM 5830 C C . THR A 1 786 ? -24.390 -29.513 33.786 1.00 92.12 786 THR A C 1
ATOM 5832 O O . THR A 1 786 ? -24.534 -30.728 33.631 1.00 92.12 786 THR A O 1
ATOM 5835 N N . LEU A 1 787 ? -23.306 -28.991 34.368 1.00 93.31 787 LEU A N 1
ATOM 5836 C CA . LEU A 1 787 ? -22.156 -29.741 34.866 1.00 93.31 787 LEU A CA 1
ATOM 5837 C C . LEU A 1 787 ? -22.185 -29.826 36.399 1.00 93.31 787 LEU A C 1
ATOM 5839 O O . LEU A 1 787 ? -22.722 -28.955 37.087 1.00 93.31 787 LEU A O 1
ATOM 5843 N N . ALA A 1 788 ? -21.590 -30.888 36.945 1.00 92.19 788 ALA A N 1
ATOM 5844 C CA . ALA A 1 788 ? -21.394 -31.007 38.387 1.00 92.19 788 ALA A CA 1
ATOM 5845 C C . ALA A 1 788 ? -20.362 -29.979 38.885 1.00 92.19 788 ALA A C 1
ATOM 5847 O O . ALA A 1 788 ? -19.507 -29.527 38.135 1.00 92.19 788 ALA A O 1
ATOM 5848 N N . ASN A 1 789 ? -20.404 -29.626 40.170 1.00 92.06 789 ASN A N 1
ATOM 5849 C CA . ASN A 1 789 ? -19.337 -28.811 40.753 1.00 92.06 789 ASN A CA 1
ATOM 5850 C C . ASN A 1 789 ? -18.069 -29.659 40.920 1.00 92.06 789 ASN A C 1
ATOM 5852 O O . ASN A 1 789 ? -18.134 -30.788 41.411 1.00 92.06 789 ASN A O 1
ATOM 5856 N N . GLY A 1 790 ? -16.913 -29.113 40.544 1.00 92.69 790 GLY A N 1
ATOM 5857 C CA . GLY A 1 790 ? -15.643 -29.838 40.567 1.00 92.69 790 GLY A CA 1
ATOM 5858 C C . GLY A 1 790 ? -14.713 -29.479 39.413 1.00 92.69 790 GLY A C 1
ATOM 5859 O O . GLY A 1 790 ? -14.931 -28.512 38.691 1.00 92.69 790 GLY A O 1
ATOM 5860 N N . ASN A 1 791 ? -13.634 -30.245 39.257 1.00 95.75 791 ASN A N 1
ATOM 5861 C CA . ASN A 1 791 ? -12.704 -30.058 38.144 1.00 95.75 791 ASN A CA 1
ATOM 5862 C C . ASN A 1 791 ? -13.232 -30.752 36.884 1.00 95.75 791 ASN A C 1
ATOM 5864 O O . ASN A 1 791 ? -13.551 -31.936 36.937 1.00 95.75 791 ASN A O 1
ATOM 5868 N N . HIS A 1 792 ? -13.230 -30.030 35.767 1.00 97.44 792 HIS A N 1
ATOM 5869 C CA . HIS A 1 792 ? -13.589 -30.516 34.437 1.00 97.44 792 HIS A CA 1
ATOM 5870 C C . HIS A 1 792 ? -12.431 -30.299 33.463 1.00 97.44 792 HIS A C 1
ATOM 5872 O O . HIS A 1 792 ? -11.706 -29.304 33.564 1.00 97.44 792 HIS A O 1
ATOM 5878 N N . THR A 1 793 ? -12.258 -31.207 32.506 1.00 97.88 793 THR A N 1
ATOM 5879 C CA . THR A 1 793 ? -11.277 -31.056 31.426 1.00 97.88 793 THR A CA 1
ATOM 5880 C C . THR A 1 793 ? -11.957 -30.470 30.198 1.00 97.88 793 THR A C 1
ATOM 5882 O O . THR A 1 793 ? -12.755 -31.135 29.539 1.00 97.88 793 THR A O 1
ATOM 5885 N N . LEU A 1 794 ? -11.603 -29.232 29.866 1.00 98.06 794 LEU A N 1
ATOM 5886 C CA . LEU A 1 794 ? -11.958 -28.606 28.602 1.00 98.06 794 LEU A CA 1
ATOM 5887 C C . LEU A 1 794 ? -10.885 -28.951 27.573 1.00 98.06 794 LEU A C 1
ATOM 5889 O O . LEU A 1 794 ? -9.706 -28.683 27.789 1.00 98.06 794 LEU A O 1
ATOM 5893 N N . SER A 1 795 ? -11.289 -29.526 26.447 1.00 97.81 795 SER A N 1
ATOM 5894 C CA . SER A 1 795 ? -10.395 -29.799 25.324 1.00 97.81 795 SER A CA 1
ATOM 5895 C C . SER A 1 795 ? -10.998 -29.330 24.013 1.00 97.81 795 SER A C 1
ATOM 5897 O O . SER A 1 795 ? -12.214 -29.246 23.867 1.00 97.81 795 SER A O 1
ATOM 5899 N N . VAL A 1 796 ? -10.136 -28.985 23.069 1.00 98.31 796 VAL A N 1
ATOM 5900 C CA . VAL A 1 796 ? -10.512 -28.502 21.743 1.00 98.31 796 VAL A CA 1
ATOM 5901 C C . VAL A 1 796 ? -9.690 -29.236 20.697 1.00 98.31 796 VAL A C 1
ATOM 5903 O O . VAL A 1 796 ? -8.536 -29.574 20.957 1.00 98.31 796 VAL A O 1
ATOM 5906 N N . THR A 1 797 ? -10.277 -29.494 19.532 1.00 98.44 797 THR A N 1
ATOM 5907 C CA . THR A 1 797 ? -9.595 -30.085 18.373 1.00 98.44 797 THR A CA 1
ATOM 5908 C C . THR A 1 797 ? -9.806 -29.186 17.168 1.00 98.44 797 THR A C 1
ATOM 5910 O O . THR A 1 797 ? -10.942 -29.012 16.735 1.00 98.44 797 THR A O 1
ATOM 5913 N N . ALA A 1 798 ? -8.723 -28.607 16.657 1.00 98.00 798 ALA A N 1
ATOM 5914 C CA . ALA A 1 798 ? -8.717 -27.850 15.415 1.00 98.00 798 ALA A CA 1
ATOM 5915 C C . ALA A 1 798 ? -8.489 -28.797 14.233 1.00 98.00 798 ALA A C 1
ATOM 5917 O O . ALA A 1 798 ? -7.663 -29.708 14.325 1.00 98.00 798 ALA A O 1
ATOM 5918 N N . ARG A 1 799 ? -9.202 -28.562 13.132 1.00 97.62 799 ARG A N 1
ATOM 5919 C CA . ARG A 1 799 ? -9.100 -29.303 11.874 1.00 97.62 799 ARG A CA 1
ATOM 5920 C C . ARG A 1 799 ? -8.916 -28.331 10.713 1.00 97.62 799 ARG A C 1
ATOM 5922 O O . ARG A 1 799 ? -9.603 -27.313 10.655 1.00 97.62 799 ARG A O 1
ATOM 5929 N N . ASP A 1 800 ? -8.025 -28.653 9.786 1.00 95.44 800 ASP A N 1
ATOM 5930 C CA . ASP A 1 800 ? -7.816 -27.891 8.549 1.00 95.44 800 ASP A CA 1
ATOM 5931 C C . ASP A 1 800 ? -8.645 -28.440 7.363 1.00 95.44 800 ASP A C 1
ATOM 5933 O O . ASP A 1 800 ? -9.416 -29.403 7.488 1.00 95.44 800 ASP A O 1
ATOM 5937 N N . ALA A 1 801 ? -8.495 -27.825 6.188 1.00 89.94 801 ALA A N 1
ATOM 5938 C CA . ALA A 1 801 ? -9.203 -28.243 4.977 1.00 89.94 801 ALA A CA 1
ATOM 5939 C C . ALA A 1 801 ? -8.740 -29.612 4.435 1.00 89.94 801 ALA A C 1
ATOM 5941 O O . ALA A 1 801 ? -9.539 -30.324 3.821 1.00 89.94 801 ALA A O 1
ATOM 5942 N N . ALA A 1 802 ? -7.482 -29.995 4.677 1.00 90.25 802 ALA A N 1
ATOM 5943 C CA . ALA A 1 802 ? -6.904 -31.271 4.253 1.00 90.25 802 ALA A CA 1
ATOM 5944 C C . ALA A 1 802 ? -7.273 -32.446 5.181 1.00 90.25 802 ALA A C 1
ATOM 5946 O O . ALA A 1 802 ? -7.120 -33.611 4.815 1.00 90.25 802 ALA A O 1
ATOM 5947 N N . GLY A 1 803 ? -7.842 -32.155 6.352 1.00 93.12 803 GLY A N 1
ATOM 5948 C CA . GLY A 1 803 ? -8.220 -33.123 7.373 1.00 93.12 803 GLY A CA 1
ATOM 5949 C C . GLY A 1 803 ? -7.152 -33.381 8.437 1.00 93.12 803 GLY A C 1
ATOM 5950 O O . GLY A 1 803 ? -7.364 -34.273 9.267 1.00 93.12 803 GLY A O 1
ATOM 5951 N N . ASN A 1 804 ? -6.062 -32.611 8.453 1.00 95.50 804 ASN A N 1
ATOM 5952 C CA . ASN A 1 804 ? -5.072 -32.628 9.524 1.00 95.50 804 ASN A CA 1
ATOM 5953 C C . ASN A 1 804 ? -5.680 -32.046 10.807 1.00 95.50 804 ASN A C 1
ATOM 5955 O O . ASN A 1 804 ? -6.579 -31.200 10.766 1.00 95.50 804 ASN A O 1
ATOM 5959 N N . GLN A 1 805 ? -5.224 -32.531 11.964 1.00 97.44 805 GLN A N 1
ATOM 5960 C CA . GLN A 1 805 ? -5.836 -32.215 13.255 1.00 97.44 805 GLN A CA 1
ATOM 5961 C C . GLN A 1 805 ? -4.798 -32.005 14.354 1.00 97.44 805 GLN A C 1
ATOM 5963 O O . GLN A 1 805 ? -3.776 -32.690 14.4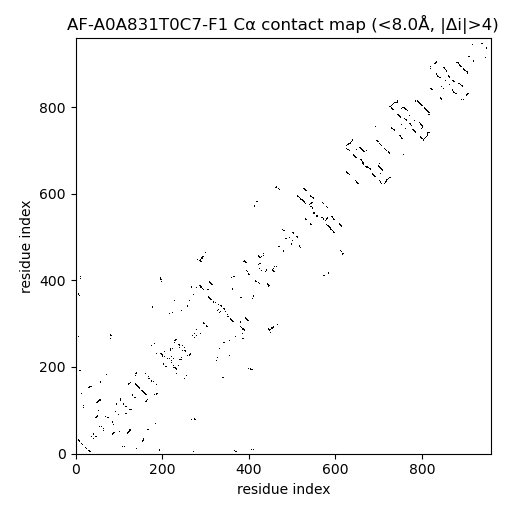06 1.00 97.44 805 GLN A O 1
ATOM 5968 N N . ALA A 1 806 ? -5.114 -31.105 15.283 1.00 97.88 806 ALA A N 1
ATOM 5969 C CA . ALA A 1 806 ? -4.383 -30.928 16.531 1.00 97.88 806 ALA A CA 1
ATOM 5970 C C . ALA A 1 806 ? -5.339 -30.603 17.676 1.00 97.88 806 ALA A C 1
ATOM 5972 O O . ALA A 1 806 ? -6.405 -30.028 17.460 1.00 97.88 806 ALA A O 1
ATOM 5973 N N . SER A 1 807 ? -4.941 -30.945 18.902 1.00 97.25 807 SER A N 1
ATOM 5974 C CA . SER A 1 807 ? -5.773 -30.757 20.090 1.00 97.25 807 SER A CA 1
ATOM 5975 C C . SER A 1 807 ? -5.038 -30.011 21.200 1.00 97.25 807 SER A C 1
ATOM 5977 O O . SER A 1 807 ? -3.820 -30.106 21.336 1.00 97.25 807 SER A O 1
ATOM 5979 N N . SER A 1 808 ? -5.801 -29.300 22.028 1.00 97.31 808 SER A N 1
ATOM 5980 C CA . SER A 1 808 ? -5.330 -28.636 23.246 1.00 97.31 808 SER A CA 1
ATOM 5981 C C . SER A 1 808 ? -6.316 -28.876 24.382 1.00 97.31 808 SER A C 1
ATOM 5983 O O . SER A 1 808 ? -7.504 -29.085 24.138 1.00 97.31 808 SER A O 1
ATOM 5985 N N . SER A 1 809 ? -5.841 -28.871 25.626 1.00 97.12 809 SER A N 1
ATOM 5986 C CA . SER A 1 809 ? -6.688 -29.109 26.795 1.00 97.12 809 SER A CA 1
ATOM 5987 C C . SER A 1 809 ? -6.232 -28.328 28.017 1.00 97.12 809 SER A C 1
ATOM 5989 O O . SER A 1 809 ? -5.033 -28.223 28.275 1.00 97.12 809 SER A O 1
ATOM 5991 N N . ILE A 1 810 ? -7.195 -27.875 28.813 1.00 97.62 810 ILE A N 1
ATOM 5992 C CA . ILE A 1 810 ? -6.996 -27.273 30.130 1.00 97.62 810 ILE A CA 1
ATOM 5993 C C . ILE A 1 810 ? -7.968 -27.888 31.143 1.00 97.62 810 ILE A C 1
ATOM 5995 O O . ILE A 1 810 ? -9.020 -28.414 30.785 1.00 97.62 810 ILE A O 1
ATOM 5999 N N . THR A 1 811 ? -7.644 -27.778 32.427 1.00 97.75 811 THR A N 1
ATOM 6000 C CA . THR A 1 811 ? -8.579 -28.105 33.514 1.00 97.75 811 THR A CA 1
ATOM 6001 C C . THR A 1 811 ? -9.213 -26.823 34.038 1.00 97.75 811 THR A C 1
ATOM 6003 O O . THR A 1 811 ? -8.493 -25.859 34.268 1.00 97.75 811 THR A O 1
ATOM 6006 N N . VAL A 1 812 ? -10.522 -26.807 34.275 1.00 97.25 812 VAL A N 1
ATOM 6007 C CA . VAL A 1 812 ? -11.271 -25.697 34.899 1.00 97.25 812 VAL A CA 1
ATOM 6008 C C . VAL A 1 812 ? -12.025 -26.201 36.130 1.00 97.25 812 VAL A C 1
ATOM 6010 O O . VAL A 1 812 ? -12.334 -27.386 36.216 1.00 97.25 812 VAL A O 1
ATOM 6013 N N . ASN A 1 813 ? -12.315 -25.328 37.094 1.00 96.88 813 ASN A N 1
ATOM 6014 C CA . ASN A 1 813 ? -13.106 -25.654 38.282 1.00 96.88 813 ASN A CA 1
ATOM 6015 C C . ASN A 1 813 ? -14.517 -25.064 38.137 1.00 96.88 813 ASN A C 1
ATOM 6017 O O . ASN A 1 813 ? -14.690 -23.850 38.174 1.00 96.88 813 ASN A O 1
ATOM 6021 N N . VAL A 1 814 ? -15.531 -25.904 37.958 1.00 96.38 814 VAL A N 1
ATOM 6022 C CA . VAL A 1 814 ? -16.932 -25.470 37.906 1.00 96.38 814 VAL A CA 1
ATOM 6023 C C . VAL A 1 814 ? -17.469 -25.309 39.328 1.00 96.38 814 VAL A C 1
ATOM 6025 O O . VAL A 1 814 ? -17.355 -26.228 40.145 1.00 96.38 814 VAL A O 1
ATOM 6028 N N . ARG A 1 815 ? -18.068 -24.147 39.622 1.00 93.00 815 ARG A N 1
ATOM 6029 C CA . ARG A 1 815 ? -18.743 -23.852 40.900 1.00 93.00 815 ARG A CA 1
ATOM 6030 C C . ARG A 1 815 ? -20.076 -23.140 40.691 1.00 93.00 815 ARG A C 1
ATOM 6032 O O . ARG A 1 815 ? -20.163 -21.920 40.793 1.00 93.00 815 ARG A O 1
ATOM 6039 N N . ASN A 1 816 ? -21.123 -23.904 40.412 1.00 92.56 816 ASN A N 1
ATOM 6040 C CA . ASN A 1 816 ? -22.492 -23.402 40.344 1.00 92.56 816 ASN A CA 1
ATOM 6041 C C . ASN A 1 816 ? -23.115 -23.329 41.745 1.00 92.56 816 ASN A C 1
ATOM 6043 O O . ASN A 1 816 ? -23.068 -24.313 42.479 1.00 92.56 816 ASN A O 1
ATOM 6047 N N . ASN A 1 817 ? -23.745 -22.204 42.082 1.00 90.25 817 ASN A N 1
ATOM 6048 C CA . ASN A 1 817 ? -24.474 -22.042 43.341 1.00 90.25 817 ASN A CA 1
ATOM 6049 C C . ASN A 1 817 ? -25.780 -22.856 43.328 1.00 90.25 817 ASN A C 1
ATOM 6051 O O . ASN A 1 817 ? -26.542 -22.777 42.359 1.00 90.25 817 ASN A O 1
ATOM 6055 N N . ARG A 1 818 ? -26.070 -23.618 44.385 1.00 88.69 818 ARG A N 1
ATOM 6056 C CA . ARG A 1 818 ? -27.288 -24.429 44.533 1.00 88.69 818 ARG A CA 1
ATOM 6057 C C . ARG A 1 818 ? -28.122 -23.919 45.695 1.00 88.69 818 ARG A C 1
ATOM 6059 O O . ARG A 1 818 ? -27.602 -23.520 46.722 1.00 88.69 818 ARG A O 1
ATOM 6066 N N . THR A 1 819 ? -29.444 -23.975 45.535 1.00 91.25 819 THR A N 1
ATOM 6067 C CA . THR A 1 819 ? -30.375 -23.488 46.557 1.00 91.25 819 THR A CA 1
ATOM 6068 C C . THR A 1 819 ? -30.149 -24.203 47.896 1.00 91.25 819 THR A C 1
ATOM 6070 O O . THR A 1 819 ? -30.041 -25.437 47.911 1.00 91.25 819 THR A O 1
ATOM 6073 N N . PRO A 1 820 ? -30.154 -23.471 49.024 1.00 94.38 820 PRO A N 1
ATOM 6074 C CA . PRO A 1 820 ? -30.072 -24.077 50.340 1.00 94.38 820 PRO A CA 1
ATOM 6075 C C . PRO A 1 820 ? -31.291 -24.951 50.642 1.00 94.38 820 PRO A C 1
ATOM 6077 O O . PRO A 1 820 ? -32.330 -24.894 49.984 1.00 94.38 820 PRO A O 1
ATOM 6080 N N . THR A 1 821 ? -31.173 -25.773 51.678 1.00 94.44 821 THR A N 1
ATOM 6081 C CA . THR A 1 821 ? -32.194 -26.741 52.089 1.00 94.44 821 THR A CA 1
ATOM 6082 C C . THR A 1 821 ? -32.636 -26.496 53.524 1.00 94.44 821 THR A C 1
ATOM 6084 O O . THR A 1 821 ? -31.844 -26.102 54.381 1.00 94.44 821 THR A O 1
ATOM 6087 N N . ILE A 1 822 ? -33.910 -26.771 53.793 1.00 94.94 822 ILE A N 1
ATOM 6088 C CA . ILE A 1 822 ? -34.503 -26.797 55.129 1.00 94.94 822 ILE A CA 1
ATOM 6089 C C . ILE A 1 822 ? -35.310 -28.087 55.277 1.00 94.94 822 ILE A C 1
ATOM 6091 O O . ILE A 1 822 ? -36.092 -28.446 54.397 1.00 94.94 822 ILE A O 1
ATOM 6095 N N . ALA A 1 823 ? -35.099 -28.817 56.372 1.00 93.81 823 ALA A N 1
ATOM 6096 C CA . ALA A 1 823 ? -35.906 -29.991 56.684 1.00 93.81 823 ALA A CA 1
ATOM 6097 C C . ALA A 1 823 ? -37.338 -29.567 57.031 1.00 93.81 823 ALA A C 1
ATOM 6099 O O . ALA A 1 823 ? -37.536 -28.548 57.696 1.00 93.81 823 ALA A O 1
ATOM 6100 N N . SER A 1 824 ? -38.330 -30.367 56.621 1.00 92.94 824 SER A N 1
ATOM 6101 C CA . SER A 1 824 ? -39.726 -30.018 56.883 1.00 92.94 824 SER A CA 1
ATOM 6102 C C . SER A 1 824 ? -39.988 -29.878 58.379 1.00 92.94 824 SER A C 1
ATOM 6104 O O . SER A 1 824 ? -39.610 -30.740 59.179 1.00 92.94 824 SER A O 1
ATOM 6106 N N . VAL A 1 825 ? -40.645 -28.782 58.752 1.00 94.69 825 VAL A N 1
ATOM 6107 C CA . VAL A 1 825 ? -40.914 -28.458 60.152 1.00 94.69 825 VAL A CA 1
ATOM 6108 C C . VAL A 1 825 ? -42.347 -28.881 60.488 1.00 94.69 825 VAL A C 1
ATOM 6110 O O . VAL A 1 825 ? -43.303 -28.314 59.951 1.00 94.69 825 VAL A O 1
ATOM 6113 N N . PRO A 1 826 ? -42.546 -29.851 61.405 1.00 93.19 826 PRO A N 1
ATOM 6114 C CA . PRO A 1 826 ? -43.877 -30.339 61.735 1.00 93.19 826 PRO A CA 1
ATOM 6115 C C . PRO A 1 826 ? -44.786 -29.242 62.285 1.00 93.19 826 PRO A C 1
ATOM 6117 O O . PRO A 1 826 ? -44.330 -28.258 62.878 1.00 93.19 826 PRO A O 1
ATOM 6120 N N . ARG A 1 827 ? -46.100 -29.474 62.183 1.00 93.75 827 ARG A N 1
ATOM 6121 C CA . ARG A 1 827 ? -47.102 -28.644 62.856 1.00 93.75 827 ARG A CA 1
ATOM 6122 C C . ARG A 1 827 ? -46.771 -28.526 64.341 1.00 93.75 827 ARG A C 1
ATOM 6124 O O . ARG A 1 827 ? -46.606 -29.530 65.033 1.00 93.75 827 ARG A O 1
ATOM 6131 N N . GLN A 1 828 ? -46.748 -27.298 64.838 1.00 95.06 828 GLN A N 1
ATOM 6132 C CA . GLN A 1 828 ? -46.548 -27.025 66.253 1.00 95.06 828 GLN A CA 1
ATOM 6133 C C . GLN A 1 828 ? -47.899 -26.807 66.923 1.00 95.06 828 GLN A C 1
ATOM 6135 O O . GLN A 1 828 ? -48.711 -26.020 66.446 1.00 95.06 828 GLN A O 1
ATOM 6140 N N . VAL A 1 829 ? -48.136 -27.502 68.030 1.00 89.94 829 VAL A N 1
ATOM 6141 C CA . VAL A 1 829 ? -49.261 -27.235 68.932 1.00 89.94 829 VAL A CA 1
ATOM 6142 C C . VAL A 1 829 ? -48.676 -26.745 70.247 1.00 89.94 829 VAL A C 1
ATOM 6144 O O . VAL A 1 829 ? -47.718 -27.336 70.759 1.00 89.94 829 VAL A O 1
ATOM 6147 N N . MET A 1 830 ? -49.203 -25.636 70.753 1.00 89.50 830 MET A N 1
ATOM 6148 C CA . MET A 1 830 ? -48.779 -25.032 72.011 1.00 89.50 830 MET A CA 1
ATOM 6149 C C . MET A 1 830 ? -49.921 -24.249 72.656 1.00 89.50 830 MET A C 1
ATOM 6151 O O . MET A 1 830 ? -50.979 -24.077 72.059 1.00 89.50 830 MET A O 1
ATOM 6155 N N . LEU A 1 831 ? -49.703 -23.783 73.880 1.00 85.00 831 LEU A N 1
ATOM 6156 C CA . LEU A 1 831 ? -50.692 -23.027 74.646 1.00 85.00 831 LEU A CA 1
ATOM 6157 C C . LEU A 1 831 ? -50.366 -21.537 74.599 1.00 85.00 831 LEU A C 1
ATOM 6159 O O . LEU A 1 831 ? -49.189 -21.161 74.511 1.00 85.00 831 LEU A O 1
ATOM 6163 N N . ALA A 1 832 ? -51.389 -20.692 74.684 1.00 83.31 832 ALA A N 1
ATOM 6164 C CA . ALA A 1 832 ? -51.203 -19.253 74.835 1.00 83.31 832 ALA A CA 1
ATOM 6165 C C . ALA A 1 832 ? -50.390 -18.946 76.112 1.00 83.31 832 ALA A C 1
ATOM 6167 O O . ALA A 1 832 ? -50.569 -19.591 77.142 1.00 83.31 832 ALA A O 1
ATOM 6168 N N . GLY A 1 833 ? -49.444 -18.004 76.041 1.00 79.56 833 GLY A N 1
ATOM 6169 C CA . GLY A 1 833 ? -48.543 -17.660 77.152 1.00 79.56 833 GLY A CA 1
ATOM 6170 C C . GLY A 1 833 ? -47.356 -18.612 77.365 1.00 79.56 833 GLY A C 1
ATOM 6171 O O . GLY A 1 833 ? -46.505 -18.338 78.211 1.00 79.56 833 GLY A O 1
ATOM 6172 N N . SER A 1 834 ? -47.250 -19.710 76.606 1.00 86.62 834 SER A N 1
ATOM 6173 C CA . SER A 1 834 ? -46.107 -20.632 76.682 1.00 86.62 834 SER A CA 1
ATOM 6174 C C . SER A 1 834 ? -44.962 -20.242 75.737 1.00 86.62 834 SER A C 1
ATOM 6176 O O . SER A 1 834 ? -45.162 -19.556 74.735 1.00 86.62 834 SER A O 1
ATOM 6178 N N . ARG A 1 835 ? -43.741 -20.711 76.030 1.00 91.81 835 ARG A N 1
ATOM 6179 C CA . ARG A 1 835 ? -42.564 -20.559 75.159 1.00 91.81 835 ARG A CA 1
ATOM 6180 C C . ARG A 1 835 ? -42.138 -21.917 74.617 1.00 91.81 835 ARG A C 1
ATOM 6182 O O . ARG A 1 835 ? -41.999 -22.868 75.384 1.00 91.81 835 ARG A O 1
ATOM 6189 N N . LYS A 1 836 ? -41.879 -21.993 73.312 1.00 92.81 836 LYS A N 1
ATOM 61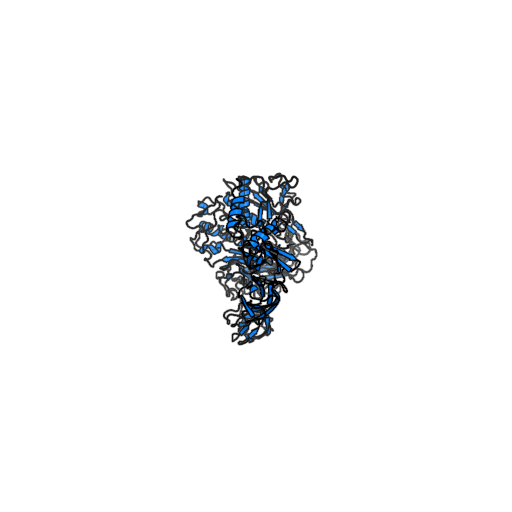90 C CA . LYS A 1 836 ? -41.362 -23.192 72.643 1.00 92.81 836 LYS A CA 1
ATOM 6191 C C . LYS A 1 836 ? -40.199 -22.836 71.724 1.00 92.81 836 LYS A C 1
ATOM 6193 O O . LYS A 1 836 ? -40.248 -21.840 71.008 1.00 92.81 836 LYS A O 1
ATOM 6198 N N . GLU A 1 837 ? -39.164 -23.663 71.744 1.00 94.81 837 GLU A N 1
ATOM 6199 C CA . GLU A 1 837 ? -38.033 -23.589 70.821 1.00 94.81 837 GLU A CA 1
ATOM 6200 C C . GLU A 1 837 ? -38.041 -24.828 69.930 1.00 94.81 837 GLU A C 1
ATOM 6202 O O . GLU A 1 837 ? -38.174 -25.952 70.415 1.00 94.81 837 GLU A O 1
ATOM 6207 N N . VAL A 1 838 ? -37.949 -24.610 68.621 1.00 94.75 838 VAL A N 1
ATOM 6208 C CA . VAL A 1 838 ? -37.957 -25.652 67.597 1.00 94.75 838 VAL A CA 1
ATOM 6209 C C . VAL A 1 838 ? -36.645 -25.537 66.821 1.00 94.75 838 VAL A C 1
ATOM 6211 O O . VAL A 1 838 ? -36.460 -24.542 66.117 1.00 94.75 838 VAL A O 1
ATOM 6214 N N . PRO A 1 839 ? -35.708 -26.489 66.959 1.00 94.44 839 PRO A N 1
ATOM 6215 C CA . PRO A 1 839 ? -34.472 -26.460 66.186 1.00 94.44 839 PRO A CA 1
ATOM 6216 C C . PRO A 1 839 ? -34.785 -26.627 64.694 1.00 94.44 839 PRO A C 1
ATOM 6218 O O . PRO A 1 839 ? -35.643 -27.428 64.321 1.00 94.44 839 PRO A O 1
ATOM 6221 N N . LEU A 1 840 ? -34.092 -25.865 63.852 1.00 95.75 840 LEU A N 1
ATOM 6222 C CA . LEU A 1 840 ? -34.189 -25.943 62.400 1.00 95.75 840 LEU A CA 1
ATOM 6223 C C . LEU A 1 840 ? -32.955 -26.657 61.856 1.00 95.75 840 LEU A C 1
ATOM 6225 O O . LEU A 1 840 ? -31.822 -26.288 62.165 1.00 95.75 840 LEU A O 1
ATOM 6229 N N . THR A 1 841 ? -33.180 -27.667 61.022 1.00 94.25 841 THR A N 1
ATOM 6230 C CA . THR A 1 841 ? -32.112 -28.323 60.266 1.00 94.25 841 THR A CA 1
ATOM 6231 C C . THR A 1 841 ? -32.048 -27.680 58.891 1.00 94.25 841 THR A C 1
ATOM 6233 O O . THR A 1 841 ? -32.919 -27.918 58.055 1.00 94.25 841 THR A O 1
ATOM 6236 N N . VAL A 1 842 ? -31.034 -26.843 58.686 1.00 94.56 842 VAL A N 1
ATOM 6237 C CA . VAL A 1 842 ? -30.750 -26.185 57.409 1.00 94.56 842 VAL A CA 1
ATOM 6238 C C . VAL A 1 842 ? -29.359 -26.582 56.933 1.00 94.56 842 VAL A C 1
ATOM 6240 O O . VAL A 1 842 ? -28.458 -26.779 57.750 1.00 94.56 842 VAL A O 1
ATOM 6243 N N . SER A 1 843 ? -29.183 -26.711 55.626 1.00 92.88 843 SER A N 1
ATOM 6244 C CA . SER A 1 843 ? -27.883 -27.008 55.025 1.00 92.88 843 SER A CA 1
ATOM 6245 C C . SER A 1 843 ? -27.755 -26.371 53.658 1.00 92.88 843 SER A C 1
ATOM 6247 O O . SER A 1 843 ? -28.733 -26.285 52.917 1.00 92.88 843 SER A O 1
ATOM 6249 N N . ASP A 1 844 ? -26.537 -25.971 53.325 1.00 91.94 844 ASP A N 1
ATOM 6250 C CA . ASP A 1 844 ? -26.190 -25.478 52.004 1.00 91.94 844 ASP A CA 1
ATOM 6251 C C . ASP A 1 844 ? -25.383 -26.543 51.247 1.00 91.94 844 ASP A C 1
ATOM 6253 O O . ASP A 1 844 ? -24.405 -27.053 51.807 1.00 91.94 844 ASP A O 1
ATOM 6257 N N . PRO A 1 845 ? -25.775 -26.933 50.021 1.00 88.00 845 PRO A N 1
ATOM 6258 C CA . PRO A 1 845 ? -25.026 -27.918 49.248 1.00 88.00 845 PRO A CA 1
ATOM 6259 C C . PRO A 1 845 ? -23.597 -27.491 48.878 1.00 88.00 845 PRO A C 1
ATOM 6261 O O . PRO A 1 845 ? -22.766 -28.374 48.643 1.00 88.00 845 PRO A O 1
ATOM 6264 N N . ASP A 1 846 ? -23.316 -26.190 48.787 1.00 87.88 846 ASP A N 1
ATOM 6265 C CA . ASP A 1 846 ? -22.031 -25.610 48.372 1.00 87.88 846 ASP A CA 1
ATOM 6266 C C . ASP A 1 846 ? -21.181 -25.125 49.556 1.00 87.88 846 ASP A C 1
ATOM 6268 O O . ASP A 1 846 ? -19.979 -24.889 49.417 1.00 87.88 846 ASP A O 1
ATOM 6272 N N . GLY A 1 847 ? -21.770 -25.110 50.754 1.00 84.69 847 GLY A N 1
ATOM 6273 C CA . GLY A 1 847 ? -21.098 -24.744 51.999 1.00 84.69 847 GLY A CA 1
ATOM 6274 C C . GLY A 1 847 ? -21.109 -23.243 52.266 1.00 84.69 847 GLY A C 1
ATOM 6275 O O . GLY A 1 847 ? -20.350 -22.773 53.121 1.00 84.69 847 GLY A O 1
ATOM 6276 N N . ASP A 1 848 ? -21.964 -22.503 51.561 1.00 89.00 848 ASP A N 1
ATOM 6277 C CA . ASP A 1 848 ? -22.114 -21.070 51.734 1.00 89.00 848 ASP A CA 1
ATOM 6278 C C . ASP A 1 848 ? -22.763 -20.711 53.075 1.00 89.00 848 ASP A C 1
ATOM 6280 O O . ASP A 1 848 ? -23.418 -21.508 53.761 1.00 89.00 848 ASP A O 1
ATOM 6284 N N . ARG A 1 849 ? -22.527 -19.471 53.510 1.00 91.12 849 ARG A N 1
ATOM 6285 C CA . ARG A 1 849 ? -23.025 -18.995 54.799 1.00 91.12 849 ARG A CA 1
ATOM 6286 C C . ARG A 1 849 ? -24.520 -18.697 54.712 1.00 91.12 849 ARG A C 1
ATOM 6288 O O . ARG A 1 849 ? -24.934 -17.766 54.034 1.00 91.12 849 ARG A O 1
ATOM 6295 N N . LEU A 1 850 ? -25.303 -19.394 55.529 1.00 94.25 850 LEU A N 1
ATOM 6296 C CA . LEU A 1 850 ? -26.755 -19.237 55.563 1.00 94.25 850 LEU A CA 1
ATOM 6297 C C . LEU A 1 850 ? -27.249 -18.102 56.467 1.00 94.25 850 LEU A C 1
ATOM 6299 O O . LEU A 1 850 ? -26.697 -17.810 57.532 1.00 94.25 850 LEU A O 1
ATOM 6303 N N . THR A 1 851 ? -28.373 -17.525 56.058 1.00 93.94 851 THR A N 1
ATOM 6304 C CA . THR A 1 851 ? -29.222 -16.604 56.813 1.00 93.94 851 THR A CA 1
ATOM 6305 C C . THR A 1 851 ? -30.642 -17.165 56.865 1.00 93.94 851 THR A C 1
ATOM 6307 O O . THR A 1 851 ? -31.136 -17.703 55.877 1.00 93.94 851 THR A O 1
ATOM 6310 N N . VAL A 1 852 ? -31.303 -17.082 58.026 1.00 96.06 852 VAL A N 1
ATOM 6311 C CA . VAL A 1 852 ? -32.656 -17.629 58.227 1.00 96.06 852 VAL A CA 1
ATOM 6312 C C . VAL A 1 852 ? -33.558 -16.565 58.837 1.00 96.06 852 VAL A C 1
ATOM 6314 O O . VAL A 1 852 ? -33.215 -15.964 59.855 1.00 96.06 852 VAL A O 1
ATOM 6317 N N . THR A 1 853 ? -34.724 -16.347 58.236 1.00 95.69 853 THR A N 1
ATOM 6318 C CA . THR A 1 853 ? -35.726 -15.375 58.697 1.00 95.69 853 THR A CA 1
ATOM 6319 C C . THR A 1 853 ? -37.092 -16.037 58.864 1.00 95.69 853 THR A C 1
ATOM 6321 O O . THR A 1 853 ? -37.329 -17.124 58.341 1.00 95.69 853 THR A O 1
ATOM 6324 N N . VAL A 1 854 ? -37.989 -15.417 59.638 1.00 96.38 854 VAL A N 1
ATOM 6325 C CA . VAL A 1 854 ? -39.362 -15.904 59.831 1.00 96.38 854 VAL A CA 1
ATOM 6326 C C . VAL A 1 854 ? -40.356 -14.754 59.767 1.00 96.38 854 VAL A C 1
ATOM 6328 O O . VAL A 1 854 ? -40.124 -13.691 60.340 1.00 96.38 854 VAL A O 1
ATOM 6331 N N . THR A 1 855 ? -41.480 -14.980 59.092 1.00 95.12 855 THR A N 1
ATOM 6332 C CA . THR A 1 855 ? -42.613 -14.049 59.010 1.00 95.12 855 THR A CA 1
ATOM 6333 C C . THR A 1 855 ? -43.937 -14.777 59.286 1.00 95.12 855 THR A C 1
ATOM 6335 O O . THR A 1 855 ? -43.974 -16.003 59.391 1.00 95.12 855 THR A O 1
ATOM 6338 N N . GLY A 1 856 ? -45.036 -14.032 59.448 1.00 89.88 856 GLY A N 1
ATOM 6339 C CA . GLY A 1 856 ? -46.393 -14.588 59.588 1.00 89.88 856 GLY A CA 1
ATOM 6340 C C . GLY A 1 856 ? -46.984 -14.583 61.004 1.00 89.88 856 GLY A C 1
ATOM 6341 O O . GLY A 1 856 ? -48.197 -14.715 61.145 1.00 89.88 856 GLY A O 1
ATOM 6342 N N . ALA A 1 857 ? -46.181 -14.365 62.052 1.00 90.25 857 ALA A N 1
ATOM 6343 C CA . ALA A 1 857 ? -46.692 -14.068 63.394 1.00 90.25 857 ALA A CA 1
ATOM 6344 C C . ALA A 1 857 ? -45.721 -13.186 64.200 1.00 90.25 857 ALA A C 1
ATOM 6346 O O . ALA A 1 857 ? -44.517 -13.441 64.175 1.00 90.25 857 ALA A O 1
ATOM 6347 N N . PRO A 1 858 ? -46.220 -12.206 64.979 1.00 88.50 858 PRO A N 1
ATOM 6348 C CA . PRO A 1 858 ? -45.375 -11.286 65.749 1.00 88.50 858 PRO A CA 1
ATOM 6349 C C . PRO A 1 858 ? -44.661 -11.957 66.933 1.00 88.50 858 PRO A C 1
ATOM 6351 O O . PRO A 1 858 ? -43.714 -11.404 67.481 1.00 88.50 858 PRO A O 1
ATOM 6354 N N . PHE A 1 859 ? -45.106 -13.150 67.334 1.00 92.12 859 PHE A N 1
ATOM 6355 C CA . PHE A 1 859 ? -44.514 -13.922 68.427 1.00 92.12 859 PHE A CA 1
ATOM 6356 C C . PHE A 1 859 ? -43.450 -14.937 67.976 1.00 92.12 859 PHE A C 1
ATOM 6358 O O . PHE A 1 859 ? -42.952 -15.708 68.803 1.00 92.12 859 PHE A O 1
ATOM 6365 N N . ALA A 1 860 ? -43.138 -14.987 66.676 1.00 95.88 860 ALA A N 1
ATOM 6366 C CA . ALA A 1 860 ? -42.128 -15.869 66.106 1.00 95.88 860 ALA A CA 1
ATOM 6367 C C . ALA A 1 860 ? -40.826 -15.100 65.836 1.00 95.88 860 ALA A C 1
ATOM 6369 O O . ALA A 1 860 ? -40.841 -13.998 65.297 1.00 95.88 860 ALA A O 1
ATOM 6370 N N . SER A 1 861 ? -39.684 -15.689 66.191 1.00 96.19 861 SER A N 1
ATOM 6371 C CA . SER A 1 861 ? -38.355 -15.123 65.915 1.00 96.19 861 SER A CA 1
ATOM 6372 C C . SER A 1 861 ? -37.335 -16.233 65.667 1.00 96.19 861 SER A C 1
ATOM 6374 O O . SER A 1 861 ? -37.430 -17.282 66.305 1.00 96.19 861 SER A O 1
ATOM 6376 N N . ILE A 1 862 ? -36.340 -15.995 64.812 1.00 96.75 862 ILE A N 1
ATOM 6377 C CA . ILE A 1 862 ? -35.187 -16.893 64.655 1.00 96.75 862 ILE A CA 1
ATOM 6378 C C . ILE A 1 862 ? -34.092 -16.505 65.651 1.00 96.75 862 ILE A C 1
ATOM 6380 O O . ILE A 1 862 ? -33.766 -15.330 65.805 1.00 96.75 862 ILE A O 1
ATOM 6384 N N . VAL A 1 863 ? -33.519 -17.503 66.321 1.00 94.00 863 VAL A N 1
ATOM 6385 C CA . VAL A 1 863 ? -32.325 -17.365 67.159 1.00 94.00 863 VAL A CA 1
ATOM 6386 C C . VAL A 1 863 ? -31.212 -18.194 66.523 1.00 94.00 863 VAL A C 1
ATOM 6388 O O . VAL A 1 863 ? -31.390 -19.389 66.301 1.00 94.00 863 VAL A O 1
ATOM 6391 N N . SER A 1 864 ? -30.075 -17.569 66.223 1.00 91.19 864 SER A N 1
ATOM 6392 C CA . SER A 1 864 ? -28.905 -18.231 65.635 1.00 91.19 864 SER A CA 1
ATOM 6393 C C . SER A 1 864 ? -27.765 -18.349 66.647 1.00 91.19 864 SER A C 1
ATOM 6395 O O . SER A 1 864 ? -27.431 -17.369 67.316 1.00 91.19 864 SER A O 1
ATOM 6397 N N . SER A 1 865 ? -27.124 -19.516 66.720 1.00 84.50 865 SER A N 1
ATOM 6398 C CA . SER A 1 865 ? -25.892 -19.749 67.485 1.00 84.50 865 SER A CA 1
ATOM 6399 C C . SER A 1 865 ? -24.901 -20.537 66.625 1.00 84.50 865 SER A C 1
ATOM 6401 O O . SER A 1 865 ? -25.063 -21.739 66.412 1.00 84.50 865 SER A O 1
ATOM 6403 N N . GLY A 1 866 ? -23.894 -19.852 66.074 1.00 81.25 866 GLY A N 1
ATOM 6404 C CA . GLY A 1 866 ? -23.011 -20.436 65.058 1.00 81.25 866 GLY A CA 1
ATOM 6405 C C . GLY A 1 866 ? -23.800 -20.848 63.810 1.00 81.25 866 GLY A C 1
ATOM 6406 O O . GLY A 1 866 ? -24.558 -20.040 63.279 1.00 81.25 866 GLY A O 1
ATOM 6407 N N . SER A 1 867 ? -23.647 -22.103 63.380 1.00 81.00 867 SER A N 1
ATOM 6408 C CA . SER A 1 867 ? -24.381 -22.690 62.244 1.00 81.00 867 SER A CA 1
ATOM 6409 C C . SER A 1 867 ? -25.743 -23.294 62.622 1.00 81.00 867 SER A C 1
ATOM 6411 O O . SER A 1 867 ? -26.409 -23.870 61.768 1.00 81.00 867 SER A O 1
ATOM 6413 N N . ASN A 1 868 ? -26.161 -23.191 63.890 1.00 88.19 868 ASN A N 1
ATOM 6414 C CA . ASN A 1 868 ? -27.443 -23.716 64.357 1.00 88.19 868 ASN A CA 1
ATOM 6415 C C . ASN A 1 868 ? -28.500 -22.608 64.402 1.00 88.19 868 ASN A C 1
ATOM 6417 O O . ASN A 1 868 ? -28.265 -21.535 64.967 1.00 88.19 868 ASN A O 1
ATOM 6421 N N . PHE A 1 869 ? -29.687 -22.901 63.872 1.00 95.50 869 PHE A N 1
ATOM 6422 C CA . PHE A 1 869 ? -30.828 -21.990 63.849 1.00 95.50 869 PHE A CA 1
ATOM 6423 C C . PHE A 1 869 ? -32.001 -22.598 64.617 1.00 95.50 869 PHE A C 1
ATOM 6425 O O . PHE A 1 869 ? -32.312 -23.776 64.464 1.00 95.50 869 PHE A O 1
ATOM 6432 N N . THR A 1 870 ? -32.678 -21.786 65.425 1.00 95.69 870 THR A N 1
ATOM 6433 C CA . THR A 1 870 ? -33.827 -22.210 66.231 1.00 95.69 870 THR A CA 1
ATOM 6434 C C . THR A 1 870 ? -34.990 -21.254 66.013 1.00 95.69 870 THR A C 1
ATOM 6436 O O . THR A 1 870 ? -34.859 -20.045 66.213 1.00 95.69 870 THR A O 1
ATOM 6439 N N . LEU A 1 871 ? -36.155 -21.794 65.651 1.00 96.56 871 LEU A N 1
ATOM 6440 C CA . LEU A 1 871 ? -37.415 -21.063 65.658 1.00 96.56 871 LEU A CA 1
ATOM 6441 C C . LEU A 1 871 ? -37.922 -20.954 67.097 1.00 96.56 871 LEU A C 1
ATOM 6443 O O . LEU A 1 871 ? -38.264 -21.949 67.737 1.00 96.56 871 LEU A O 1
ATOM 6447 N N . ARG A 1 872 ? -38.008 -19.728 67.603 1.00 96.19 872 ARG A N 1
ATOM 6448 C CA . ARG A 1 872 ? -38.568 -19.422 68.917 1.00 96.19 872 ARG A CA 1
ATOM 6449 C C . ARG A 1 872 ? -39.991 -18.897 68.771 1.00 96.19 872 ARG A C 1
ATOM 6451 O O . ARG A 1 872 ? -40.210 -17.904 68.080 1.00 96.19 872 ARG A O 1
ATOM 6458 N N . LEU A 1 873 ? -40.924 -19.542 69.467 1.00 96.19 873 LEU A N 1
ATOM 6459 C CA . LEU A 1 873 ? -42.342 -19.194 69.536 1.00 96.19 873 LEU A CA 1
ATOM 6460 C C . LEU A 1 873 ? -42.697 -18.783 70.968 1.00 96.19 873 LEU A C 1
ATOM 6462 O O . LEU A 1 873 ? -42.446 -19.542 71.907 1.00 96.19 873 LEU A O 1
ATOM 6466 N N . ALA A 1 874 ? -43.280 -17.599 71.136 1.00 93.44 874 ALA A N 1
ATOM 6467 C CA . ALA A 1 874 ? -43.721 -17.089 72.437 1.00 93.44 874 ALA A CA 1
ATOM 6468 C C . ALA A 1 874 ? -45.055 -16.314 72.328 1.00 93.44 874 ALA A C 1
ATOM 6470 O O . ALA A 1 874 ? -45.071 -15.099 72.531 1.00 93.44 874 ALA A O 1
ATOM 6471 N N . PRO A 1 875 ? -46.164 -16.970 71.927 1.00 89.94 875 PRO A N 1
ATOM 6472 C CA . PRO A 1 875 ? -47.466 -16.326 71.788 1.00 89.94 875 PRO A CA 1
ATOM 6473 C C . PRO A 1 875 ? -47.957 -15.769 73.124 1.00 89.94 875 PRO A C 1
ATOM 6475 O O . PRO A 1 875 ? -47.925 -16.450 74.149 1.00 89.94 875 PRO A O 1
ATOM 6478 N N . GLY A 1 876 ? -48.459 -14.536 73.096 1.00 81.81 876 GLY A N 1
ATOM 6479 C CA . GLY A 1 876 ? -49.131 -13.934 74.242 1.00 81.81 876 GLY A CA 1
ATOM 6480 C C . GLY A 1 876 ? -50.477 -14.601 74.532 1.00 81.81 876 GLY A C 1
ATOM 6481 O O . GLY A 1 876 ? -51.006 -15.375 73.733 1.00 81.81 876 GLY A O 1
ATOM 6482 N N . LEU A 1 877 ? -51.062 -14.254 75.675 1.00 76.81 877 LEU A N 1
ATOM 6483 C CA . LEU A 1 877 ? -52.360 -14.776 76.121 1.00 76.81 877 LEU A CA 1
ATOM 6484 C C . LEU A 1 877 ? -53.526 -14.389 75.187 1.00 76.81 877 LEU A C 1
ATOM 6486 O O . LEU A 1 877 ? -54.541 -15.071 75.148 1.00 76.81 877 LEU A O 1
ATOM 6490 N N . ASN A 1 878 ? -53.355 -13.337 74.382 1.00 77.69 878 ASN A N 1
ATOM 6491 C CA . ASN A 1 878 ? -54.308 -12.859 73.374 1.00 77.69 878 ASN A CA 1
ATOM 6492 C C . ASN A 1 878 ? -54.110 -13.474 71.973 1.00 77.69 878 ASN A C 1
ATOM 6494 O O . ASN A 1 878 ? -54.749 -13.037 71.021 1.00 77.69 878 ASN A O 1
ATOM 6498 N N . SER A 1 879 ? -53.195 -14.436 71.823 1.00 83.12 879 SER A N 1
ATOM 6499 C CA . SER A 1 879 ? -52.859 -15.057 70.539 1.00 83.12 879 SER A CA 1
ATOM 6500 C C . SER A 1 879 ? -53.385 -16.497 70.318 1.00 83.12 879 SER A C 1
ATOM 6502 O O . SER A 1 879 ? -52.712 -17.225 69.589 1.00 83.12 879 SER A O 1
ATOM 6504 N N . PRO A 1 880 ? -54.517 -16.985 70.889 1.00 84.31 880 PRO A N 1
ATOM 6505 C CA . PRO A 1 880 ? -55.102 -18.254 70.446 1.00 84.31 880 PRO A CA 1
ATOM 6506 C C . PRO A 1 880 ? -55.474 -18.230 68.959 1.00 84.31 880 PRO A C 1
ATOM 6508 O O . PRO A 1 880 ? -55.941 -17.218 68.439 1.00 84.31 880 PRO A O 1
ATOM 6511 N N . GLY A 1 881 ? -55.303 -19.358 68.274 1.00 86.12 881 GLY A N 1
ATOM 6512 C CA . GLY A 1 881 ? -55.673 -19.492 66.868 1.00 86.12 881 GLY A CA 1
ATOM 6513 C C . GLY A 1 881 ? -54.697 -20.321 66.043 1.00 86.12 881 GLY A C 1
ATOM 6514 O O . GLY A 1 881 ? -53.760 -20.940 66.552 1.00 86.12 881 GLY A O 1
ATOM 6515 N N . LEU A 1 882 ? -54.949 -20.346 64.736 1.00 90.44 882 LEU A N 1
ATOM 6516 C CA . LEU A 1 882 ? -54.101 -21.006 63.750 1.00 90.44 882 LEU A CA 1
ATOM 6517 C C . LEU A 1 882 ? -53.261 -19.958 63.019 1.00 90.44 882 LEU A C 1
ATOM 6519 O O . LEU A 1 882 ? -53.802 -19.087 62.343 1.00 90.44 882 LEU A O 1
ATOM 6523 N N . PHE A 1 883 ? -51.941 -20.088 63.108 1.00 93.69 883 PHE A N 1
ATOM 6524 C CA . PHE A 1 883 ? -50.978 -19.225 62.430 1.00 93.69 883 PHE A CA 1
ATOM 6525 C C . PHE A 1 883 ? -50.222 -20.015 61.368 1.00 93.69 883 PHE A C 1
ATOM 6527 O O . PHE A 1 883 ? -49.912 -21.199 61.543 1.00 93.69 883 PHE A O 1
ATOM 6534 N N . ARG A 1 884 ? -49.899 -19.341 60.265 1.00 94.94 884 ARG A N 1
ATOM 6535 C CA . ARG A 1 884 ? -49.015 -19.859 59.223 1.00 94.94 884 ARG A CA 1
ATOM 6536 C C . ARG A 1 884 ? -47.751 -19.014 59.216 1.00 94.94 884 ARG A C 1
ATOM 6538 O O . ARG A 1 884 ? -47.808 -17.834 58.890 1.00 94.94 884 ARG A O 1
ATOM 6545 N N . LEU A 1 885 ? -46.638 -19.627 59.589 1.00 96.62 885 LEU A N 1
ATOM 6546 C CA . LEU A 1 885 ? -45.318 -19.015 59.529 1.00 96.62 885 LEU A CA 1
ATOM 6547 C C . LEU A 1 885 ? -44.657 -19.363 58.200 1.00 96.62 885 LEU A C 1
ATOM 6549 O O . LEU A 1 885 ? -44.867 -20.465 57.691 1.00 96.62 885 LEU A O 1
ATOM 6553 N N . LEU A 1 886 ? -43.851 -18.447 57.675 1.00 96.81 886 LEU A N 1
ATOM 6554 C CA . LEU A 1 886 ? -42.978 -18.679 56.528 1.00 96.81 886 LEU A CA 1
ATOM 6555 C C . LEU A 1 886 ? -41.534 -18.489 56.983 1.00 96.81 886 LEU A C 1
ATOM 6557 O O . LEU A 1 886 ? -41.183 -17.407 57.459 1.00 96.81 886 LEU A O 1
ATOM 6561 N N . ILE A 1 887 ? -40.736 -19.549 56.900 1.00 97.31 887 ILE A N 1
ATOM 6562 C CA . ILE A 1 887 ? -39.313 -19.544 57.235 1.00 97.31 887 ILE A CA 1
ATOM 6563 C C . ILE A 1 887 ? -38.531 -19.493 55.929 1.00 97.31 887 ILE A C 1
ATOM 6565 O O . ILE A 1 887 ? -38.647 -20.425 55.143 1.00 97.31 887 ILE A O 1
ATOM 6569 N N . THR A 1 888 ? -37.722 -18.457 55.727 1.00 96.62 888 THR A N 1
ATOM 6570 C CA . THR A 1 888 ? -36.878 -18.303 54.533 1.00 96.62 888 THR A CA 1
ATOM 6571 C C . THR A 1 888 ? -35.426 -18.562 54.900 1.00 96.62 888 THR A C 1
ATOM 6573 O O . THR A 1 888 ? -34.901 -17.915 55.811 1.00 96.62 888 THR A O 1
ATOM 6576 N N . VAL A 1 889 ? -34.772 -19.480 54.191 1.00 96.75 889 VAL A N 1
ATOM 6577 C CA . VAL A 1 889 ? -33.334 -19.769 54.292 1.00 96.75 889 VAL A CA 1
ATOM 6578 C C . VAL A 1 889 ? -32.649 -19.261 53.030 1.00 96.75 889 VAL A C 1
ATOM 6580 O O . VAL A 1 889 ? -33.063 -19.636 51.939 1.00 96.75 889 VAL A O 1
ATOM 6583 N N . SER A 1 890 ? -31.613 -18.431 53.159 1.00 95.06 890 SER A N 1
ATOM 6584 C CA . SER A 1 890 ? -30.852 -17.890 52.026 1.00 95.06 890 SER A CA 1
ATOM 6585 C C . SER A 1 890 ? -29.345 -17.959 52.251 1.00 95.06 890 SER A C 1
ATOM 6587 O O . SER A 1 890 ? -28.872 -17.697 53.356 1.00 95.06 890 SER A O 1
ATOM 6589 N N . ASP A 1 891 ? -28.607 -18.262 51.189 1.00 92.75 891 ASP A N 1
ATOM 6590 C CA . ASP A 1 891 ? -27.138 -18.231 51.090 1.00 92.75 891 ASP A CA 1
ATOM 6591 C C . ASP A 1 891 ? -26.604 -16.857 50.599 1.00 92.75 891 ASP A C 1
ATOM 6593 O O . ASP A 1 891 ? -25.399 -16.645 50.489 1.00 92.75 891 ASP A O 1
ATOM 6597 N N . GLY A 1 892 ? -27.499 -15.896 50.321 1.00 89.62 892 GLY A N 1
ATOM 6598 C CA . GLY A 1 892 ? -27.182 -14.586 49.742 1.00 89.62 892 GLY A CA 1
ATOM 6599 C C . GLY A 1 892 ? -27.343 -14.488 48.217 1.00 89.62 892 GLY A C 1
ATOM 6600 O O . GLY A 1 892 ? -27.384 -13.371 47.702 1.00 89.62 892 GLY A O 1
ATOM 6601 N N . GLN A 1 893 ? -27.484 -15.610 47.504 1.00 89.12 893 GLN A N 1
ATOM 6602 C CA . GLN A 1 893 ? -27.766 -15.678 46.062 1.00 89.12 893 GLN A CA 1
ATOM 6603 C C . GLN A 1 893 ? -29.130 -16.321 45.764 1.00 89.12 893 GLN A C 1
ATOM 6605 O O . GLN A 1 893 ? -29.903 -15.799 44.962 1.00 89.12 893 GLN A O 1
ATOM 6610 N N . LEU A 1 894 ? -29.441 -17.437 46.420 1.00 92.56 894 LEU A N 1
ATOM 6611 C CA . LEU A 1 894 ? -30.675 -18.204 46.317 1.00 92.56 894 LEU A CA 1
ATOM 6612 C C . LEU A 1 894 ? -31.347 -18.342 47.692 1.00 92.56 894 LEU A C 1
ATOM 6614 O O . LEU A 1 894 ? -30.767 -18.082 48.751 1.00 92.56 894 LEU A O 1
ATOM 6618 N N . SER A 1 895 ? -32.621 -18.731 47.688 1.00 95.44 895 SER A N 1
ATOM 6619 C CA . SER A 1 895 ? -33.375 -18.957 48.919 1.00 95.44 895 SER A CA 1
ATOM 6620 C C . SER A 1 895 ? -34.453 -20.021 48.761 1.00 95.44 895 SER A C 1
ATOM 6622 O O . SER A 1 895 ? -34.985 -20.221 47.670 1.00 95.44 895 SER A O 1
ATOM 6624 N N . VAL A 1 896 ? -34.810 -20.663 49.872 1.00 96.94 896 VAL A N 1
ATOM 6625 C CA . VAL A 1 896 ? -35.937 -21.595 49.980 1.00 96.94 896 VAL A CA 1
ATOM 6626 C C . VAL A 1 896 ? -36.841 -21.198 51.142 1.00 96.94 896 VAL A C 1
ATOM 6628 O O . VAL A 1 896 ? -36.359 -20.758 52.187 1.00 96.94 896 VAL A O 1
ATOM 6631 N N . ASP A 1 897 ? -38.145 -21.399 50.966 1.00 95.94 897 ASP A N 1
ATOM 6632 C CA . ASP A 1 897 ? -39.153 -21.135 51.986 1.00 95.94 897 ASP A CA 1
ATOM 6633 C C . ASP A 1 897 ? -39.780 -22.436 52.512 1.00 95.94 897 ASP A C 1
ATOM 6635 O O . ASP A 1 897 ? -40.146 -23.311 51.728 1.00 95.94 897 ASP A O 1
ATOM 6639 N N . GLU A 1 898 ? -39.990 -22.532 53.828 1.00 96.56 898 GLU A N 1
ATOM 6640 C CA . GLU A 1 898 ? -40.775 -23.590 54.481 1.00 96.56 898 GLU A CA 1
ATOM 6641 C C . GLU A 1 898 ? -41.939 -22.991 55.274 1.00 96.56 898 GLU A C 1
ATOM 6643 O O . GLU A 1 898 ? -41.777 -22.068 56.079 1.00 96.56 898 GLU A O 1
ATOM 6648 N N . ALA A 1 899 ? -43.139 -23.538 55.068 1.00 94.81 899 ALA A N 1
ATOM 6649 C CA . ALA A 1 899 ? -44.349 -23.056 55.721 1.00 94.81 899 ALA A CA 1
ATOM 6650 C C . ALA A 1 899 ? -44.719 -23.917 56.935 1.00 94.81 899 ALA A C 1
ATOM 6652 O O . ALA A 1 899 ? -45.074 -25.085 56.797 1.00 94.81 899 ALA A O 1
ATOM 6653 N N . VAL A 1 900 ? -44.766 -23.311 58.122 1.00 95.75 900 VAL A N 1
ATOM 6654 C CA . VAL A 1 900 ? -45.060 -24.015 59.380 1.00 95.75 900 VAL A CA 1
ATOM 6655 C C . VAL A 1 900 ? -46.423 -23.607 59.913 1.00 95.75 900 VAL A C 1
ATOM 6657 O O . VAL A 1 900 ? -46.718 -22.423 60.073 1.00 95.75 900 VAL A O 1
ATOM 6660 N N . ARG A 1 901 ? -47.270 -24.591 60.227 1.00 95.62 901 ARG A N 1
ATOM 6661 C CA . ARG A 1 901 ? -48.547 -24.341 60.911 1.00 95.62 901 ARG A CA 1
ATOM 6662 C C . ARG A 1 901 ? -48.349 -24.380 62.420 1.00 95.62 901 ARG A C 1
ATOM 6664 O O . ARG A 1 901 ? -47.843 -25.371 62.948 1.00 95.62 901 ARG A O 1
ATOM 6671 N N . VAL A 1 902 ? -48.816 -23.344 63.107 1.00 95.31 902 VAL A N 1
ATOM 6672 C CA . VAL A 1 902 ? -48.803 -23.253 64.569 1.00 95.31 902 VAL A CA 1
ATOM 6673 C C . VAL A 1 902 ? -50.238 -23.134 65.071 1.00 95.31 902 VAL A C 1
ATOM 6675 O O . VAL A 1 902 ? -50.950 -22.205 64.709 1.00 95.31 902 VAL A O 1
ATOM 6678 N N . GLU A 1 903 ? -50.673 -24.096 65.879 1.00 92.56 903 GLU A N 1
ATOM 6679 C CA . GLU A 1 903 ? -51.923 -24.036 66.638 1.00 92.56 903 GLU A CA 1
ATOM 6680 C C . GLU A 1 903 ? -51.612 -23.573 68.059 1.00 92.56 903 GLU A C 1
ATOM 6682 O O . GLU A 1 903 ? -50.902 -24.257 68.800 1.00 92.56 903 GLU A O 1
ATOM 6687 N N . VAL A 1 904 ? -52.159 -22.420 68.429 1.00 89.81 904 VAL A N 1
ATOM 6688 C CA . VAL A 1 904 ? -52.113 -21.898 69.792 1.00 89.81 904 VAL A CA 1
ATOM 6689 C C . VAL A 1 904 ? -53.477 -22.141 70.430 1.00 89.81 904 VAL A C 1
ATOM 6691 O O . VAL A 1 904 ? -54.475 -21.554 70.010 1.00 89.81 904 VAL A O 1
ATOM 6694 N N . ARG A 1 905 ? -53.532 -23.030 71.423 1.00 84.31 905 ARG A N 1
ATOM 6695 C CA . ARG A 1 905 ? -54.753 -23.349 72.172 1.00 84.31 905 ARG A CA 1
ATOM 6696 C C . ARG A 1 905 ? -54.932 -22.400 73.355 1.00 84.31 905 ARG A C 1
ATOM 6698 O O . ARG A 1 905 ? -53.952 -21.995 73.979 1.00 84.31 905 ARG A O 1
ATOM 6705 N N . GLY A 1 906 ? -56.191 -22.080 73.649 1.00 79.50 906 GLY A N 1
ATOM 6706 C CA . GLY A 1 906 ? -56.610 -21.318 74.831 1.00 79.50 906 GLY A CA 1
ATOM 6707 C C . GLY A 1 906 ? -56.851 -22.170 76.084 1.00 79.50 906 GLY A C 1
ATOM 6708 O O . GLY A 1 906 ? -57.303 -21.619 77.075 1.00 79.50 906 GLY A O 1
ATOM 6709 N N . ASP A 1 907 ? -56.564 -23.474 76.024 1.00 74.81 907 ASP A N 1
ATOM 6710 C CA . ASP A 1 907 ? -56.555 -24.407 77.164 1.00 74.81 907 ASP A CA 1
ATOM 6711 C C . ASP A 1 907 ? -55.310 -24.123 78.022 1.00 74.81 907 ASP A C 1
ATOM 6713 O O . ASP A 1 907 ? -54.212 -24.624 77.770 1.00 74.81 907 ASP A O 1
ATOM 6717 N N . ILE A 1 908 ? -55.438 -23.185 78.951 1.00 74.38 908 ILE A N 1
ATOM 6718 C CA . ILE A 1 908 ? -54.334 -22.659 79.755 1.00 74.38 908 ILE A CA 1
ATOM 6719 C C . ILE A 1 908 ? -54.009 -23.621 80.904 1.00 74.38 908 ILE A C 1
ATOM 6721 O O . ILE A 1 908 ? -52.845 -23.703 81.315 1.00 74.38 908 ILE A O 1
ATOM 6725 N N . ASN A 1 909 ? -54.999 -24.369 81.401 1.00 72.19 909 ASN A N 1
ATOM 6726 C CA . ASN A 1 909 ? -54.846 -25.264 82.549 1.00 72.19 909 ASN A CA 1
ATOM 6727 C C . ASN A 1 909 ? -54.429 -26.707 82.170 1.00 72.19 909 ASN A C 1
ATOM 6729 O O . ASN A 1 909 ? -54.026 -27.470 83.053 1.00 72.19 909 ASN A O 1
ATOM 6733 N N . LYS A 1 910 ? -54.415 -27.046 80.871 1.00 76.94 910 LYS A N 1
ATOM 6734 C CA . LYS A 1 910 ? -54.047 -28.352 80.290 1.00 76.94 910 LYS A CA 1
ATOM 6735 C C . LYS A 1 910 ? -55.040 -29.480 80.574 1.00 76.94 910 LYS A C 1
ATOM 6737 O O . LYS A 1 910 ? -54.631 -30.646 80.578 1.00 76.94 910 LYS A O 1
ATOM 6742 N N . ASP A 1 911 ? -56.310 -29.172 80.812 1.00 75.50 911 ASP A N 1
ATOM 6743 C CA . ASP A 1 911 ? -57.356 -30.173 81.049 1.00 75.50 911 ASP A CA 1
ATOM 6744 C C . ASP A 1 911 ? -58.004 -30.702 79.753 1.00 75.50 911 ASP A C 1
ATOM 6746 O O . ASP A 1 911 ? -58.877 -31.576 79.799 1.00 75.50 911 ASP A O 1
ATOM 6750 N N . ASN A 1 912 ? -57.502 -30.259 78.590 1.00 70.50 912 ASN A N 1
ATOM 6751 C CA . ASN A 1 912 ? -57.983 -30.611 77.254 1.00 70.50 912 ASN A CA 1
ATOM 6752 C C . ASN A 1 912 ? -59.402 -30.101 76.944 1.00 70.50 912 ASN A C 1
ATOM 6754 O O . ASN A 1 912 ? -59.985 -30.492 75.926 1.00 70.50 912 ASN A O 1
ATOM 6758 N N . GLN A 1 913 ? -59.956 -29.227 77.779 1.00 71.88 913 GLN A N 1
ATOM 6759 C CA . GLN A 1 913 ? -61.159 -28.458 77.513 1.00 71.88 913 GLN A CA 1
ATOM 6760 C C . GLN A 1 913 ? -60.777 -26.981 77.360 1.00 71.88 913 GLN A C 1
ATOM 6762 O O . GLN A 1 913 ? -59.707 -26.554 77.760 1.00 71.88 913 GLN A O 1
ATOM 6767 N N . VAL A 1 914 ? -61.625 -26.209 76.680 1.00 70.00 914 VAL A N 1
ATOM 6768 C CA . VAL A 1 914 ? -61.531 -24.743 76.693 1.00 70.00 914 VAL A CA 1
ATOM 6769 C C . VAL A 1 914 ? -62.782 -24.265 77.412 1.00 70.00 914 VAL A C 1
ATOM 6771 O O . VAL A 1 914 ? -63.858 -24.232 76.813 1.00 70.00 914 VAL A O 1
ATOM 6774 N N . ASN A 1 915 ? -62.674 -24.014 78.714 1.00 68.06 915 ASN A N 1
ATOM 6775 C CA . ASN A 1 915 ? -63.805 -23.743 79.601 1.00 68.06 915 ASN A CA 1
ATOM 6776 C C . ASN A 1 915 ? -63.478 -22.622 80.616 1.00 68.06 915 ASN A C 1
ATOM 6778 O O . ASN A 1 915 ? -62.467 -21.929 80.521 1.00 68.06 915 ASN A O 1
ATOM 6782 N N . VAL A 1 916 ? -64.366 -22.392 81.588 1.00 63.88 916 VAL A N 1
ATOM 6783 C CA . VAL A 1 916 ? -64.203 -21.317 82.586 1.00 63.88 916 VAL A CA 1
ATOM 6784 C C . VAL A 1 916 ? -62.946 -21.508 83.453 1.00 63.88 916 VAL A C 1
ATOM 6786 O O . VAL A 1 916 ? -62.351 -20.523 83.890 1.00 63.88 916 VAL A O 1
ATOM 6789 N N . ALA A 1 917 ? -62.480 -22.743 83.658 1.00 65.94 917 ALA A N 1
ATOM 6790 C CA . ALA A 1 917 ? -61.270 -23.019 84.427 1.00 65.94 917 ALA A CA 1
ATOM 6791 C C . ALA A 1 917 ? -60.002 -22.481 83.739 1.00 65.94 917 ALA A C 1
ATOM 6793 O O . ALA A 1 917 ? -59.081 -22.053 84.434 1.00 65.94 917 ALA A O 1
ATOM 6794 N N . ASP A 1 918 ? -59.974 -22.397 82.405 1.00 64.50 918 ASP A N 1
ATOM 6795 C CA . ASP A 1 918 ? -58.890 -21.737 81.666 1.00 64.50 918 ASP A CA 1
ATOM 6796 C C . ASP A 1 918 ? -58.866 -20.231 81.887 1.00 64.50 918 ASP A C 1
ATOM 6798 O O . ASP A 1 918 ? -57.796 -19.638 82.008 1.00 64.50 918 ASP A O 1
ATOM 6802 N N . LEU A 1 919 ? -60.043 -19.608 81.987 1.00 66.31 919 LEU A N 1
ATOM 6803 C CA . LEU A 1 919 ? -60.175 -18.193 82.325 1.00 66.31 919 LEU A CA 1
ATOM 6804 C C . LEU A 1 919 ? -59.716 -17.919 83.761 1.00 66.31 919 LEU A C 1
ATOM 6806 O O . LEU A 1 919 ? -59.031 -16.931 84.013 1.00 66.31 919 LEU A O 1
ATOM 6810 N N . ILE A 1 920 ? -60.035 -18.818 84.693 1.00 67.88 920 ILE A N 1
ATOM 6811 C CA . ILE A 1 920 ? -59.543 -18.748 86.072 1.00 67.88 920 ILE A CA 1
ATOM 6812 C C . ILE A 1 920 ? -58.012 -18.874 86.082 1.00 67.88 920 ILE A C 1
ATOM 6814 O O . ILE A 1 920 ? -57.338 -18.036 86.679 1.00 67.88 920 ILE A O 1
ATOM 6818 N N . SER A 1 921 ? -57.435 -19.847 85.368 1.00 67.19 921 SER A N 1
ATOM 6819 C CA . SER A 1 921 ? -55.978 -19.985 85.222 1.00 67.19 921 SER A CA 1
ATOM 6820 C C . SER A 1 921 ? -55.322 -18.803 84.493 1.00 67.19 921 SER A C 1
ATOM 6822 O O . SER A 1 921 ? -54.195 -18.430 84.811 1.00 67.19 921 SER A O 1
ATOM 6824 N N . LEU A 1 922 ? -56.023 -18.149 83.568 1.00 63.91 922 LEU A N 1
ATOM 6825 C CA . LEU A 1 922 ? -55.573 -16.922 82.911 1.00 63.91 922 LEU A CA 1
ATOM 6826 C C . LEU A 1 922 ? -55.497 -15.743 83.891 1.00 63.91 922 LEU A C 1
ATOM 6828 O O . LEU A 1 922 ? -54.488 -15.037 83.940 1.00 63.91 922 LEU A O 1
ATOM 6832 N N . ILE A 1 923 ? -56.545 -15.548 84.696 1.00 64.25 923 ILE A N 1
ATOM 6833 C CA . ILE A 1 923 ? -56.618 -14.503 85.726 1.00 64.25 923 ILE A CA 1
ATOM 6834 C C . ILE A 1 923 ? -55.529 -14.722 86.787 1.00 64.25 923 ILE A C 1
ATOM 6836 O O . ILE A 1 923 ? -54.883 -13.762 87.207 1.00 64.25 923 ILE A O 1
ATOM 6840 N N . GLN A 1 924 ? -55.252 -15.974 87.165 1.00 65.31 924 GLN A N 1
ATOM 6841 C CA . GLN A 1 924 ? -54.147 -16.353 88.062 1.00 65.31 924 GLN A CA 1
ATOM 6842 C C . GLN A 1 924 ? -52.784 -15.896 87.550 1.00 65.31 924 GLN A C 1
ATOM 6844 O O . GLN A 1 924 ? -52.006 -15.281 88.280 1.00 65.31 924 GLN A O 1
ATOM 6849 N N . ILE A 1 925 ? -52.505 -16.195 86.279 1.00 62.84 925 ILE A N 1
ATOM 6850 C CA . ILE A 1 925 ? -51.235 -15.868 85.626 1.00 62.84 925 ILE A CA 1
ATOM 6851 C C . ILE A 1 925 ? -51.059 -14.346 85.509 1.00 62.84 925 ILE A C 1
ATOM 6853 O O . ILE A 1 925 ? -49.945 -13.852 85.666 1.00 62.84 925 ILE A O 1
ATOM 6857 N N . LEU A 1 926 ? -52.142 -13.598 85.269 1.00 59.03 926 LEU A N 1
ATOM 6858 C CA . LEU A 1 926 ? -52.111 -12.139 85.113 1.00 59.03 926 LEU A CA 1
ATOM 6859 C C . LEU A 1 926 ? -52.096 -11.359 86.442 1.00 59.03 926 LEU A C 1
ATOM 6861 O O . LEU A 1 926 ? -51.572 -10.248 86.475 1.00 59.03 926 LEU A O 1
ATOM 6865 N N . SER A 1 927 ? -52.651 -11.915 87.525 1.00 57.47 927 SER A N 1
ATOM 6866 C CA . SER A 1 927 ? -52.765 -11.250 88.839 1.00 57.47 927 SER A CA 1
ATOM 6867 C C . SER A 1 927 ? -51.679 -11.634 89.852 1.00 57.47 927 SER A C 1
ATOM 6869 O O . SER A 1 927 ? -51.511 -10.940 90.853 1.00 57.47 927 SER A O 1
ATOM 6871 N N . GLY A 1 928 ? -50.918 -12.710 89.608 1.00 52.59 928 GLY A N 1
ATOM 6872 C CA . GLY A 1 928 ? -49.805 -13.134 90.466 1.00 52.59 928 GLY A CA 1
ATOM 6873 C C . GLY A 1 928 ? -50.212 -13.792 91.795 1.00 52.59 928 GLY A C 1
ATOM 6874 O O . GLY A 1 928 ? -49.357 -13.959 92.664 1.00 52.59 928 GLY A O 1
ATOM 6875 N N . ALA A 1 929 ? -51.480 -14.183 91.967 1.00 48.38 929 ALA A N 1
ATOM 6876 C CA . ALA A 1 929 ? -51.995 -14.834 93.175 1.00 48.38 929 ALA A CA 1
ATOM 6877 C C . ALA A 1 929 ? -52.972 -15.986 92.854 1.00 48.38 929 ALA A C 1
ATOM 6879 O O . ALA A 1 929 ? -53.618 -16.003 91.807 1.00 48.38 929 ALA A O 1
ATOM 6880 N N . ALA A 1 930 ? -53.083 -16.961 93.767 1.00 40.56 930 ALA A N 1
ATOM 6881 C CA . ALA A 1 930 ? -54.036 -18.069 93.659 1.00 40.56 930 ALA A CA 1
ATOM 6882 C C . ALA A 1 930 ? -55.475 -17.587 93.970 1.00 40.56 930 ALA A C 1
ATOM 6884 O O . ALA A 1 930 ? -55.666 -16.976 95.022 1.00 40.56 930 ALA A O 1
ATOM 6885 N N . PRO A 1 931 ? -56.506 -17.873 93.153 1.00 43.69 931 PRO A N 1
ATOM 6886 C CA . PRO A 1 931 ? -57.872 -17.435 93.365 1.00 43.69 931 PRO A CA 1
ATOM 6887 C C . PRO A 1 931 ? -58.567 -18.492 94.213 1.00 43.69 931 PRO A C 1
ATOM 6889 O O . PRO A 1 931 ? -58.482 -19.697 93.956 1.00 43.69 931 PRO A O 1
ATOM 6892 N N . GLN A 1 932 ? -59.259 -18.048 95.248 1.00 45.00 932 GLN A N 1
ATOM 6893 C CA . GLN A 1 932 ? -60.139 -18.927 95.998 1.00 45.00 932 GLN A CA 1
ATOM 6894 C C . GLN A 1 932 ? -61.361 -19.243 95.123 1.00 45.00 932 GLN A C 1
ATOM 6896 O O . GLN A 1 932 ? -61.974 -18.348 94.551 1.00 45.00 932 GLN A O 1
ATOM 6901 N N . ILE A 1 933 ? -61.708 -20.528 95.017 1.00 43.94 933 ILE A N 1
ATOM 6902 C CA . ILE A 1 933 ? -62.780 -21.072 94.155 1.00 43.94 933 ILE A CA 1
ATOM 6903 C C . ILE A 1 933 ? -64.183 -20.551 94.561 1.00 43.94 933 ILE A C 1
ATOM 6905 O O . ILE A 1 933 ? -65.160 -20.758 93.854 1.00 43.94 933 ILE A O 1
ATOM 6909 N N . THR A 1 934 ? -64.299 -19.827 95.675 1.00 45.44 934 THR A N 1
ATOM 6910 C CA . THR A 1 934 ? -65.563 -19.334 96.242 1.00 45.44 934 THR A CA 1
ATOM 6911 C C . THR A 1 934 ? -66.057 -17.985 95.703 1.00 45.44 934 THR A C 1
ATOM 6913 O O . THR A 1 934 ? -67.129 -17.564 96.114 1.00 45.44 934 THR A O 1
ATOM 6916 N N . GLU A 1 935 ? -65.332 -17.309 94.801 1.00 52.06 935 GLU A N 1
ATOM 6917 C CA . GLU A 1 935 ? -65.766 -16.025 94.196 1.00 52.06 935 GLU A CA 1
ATOM 6918 C C . GLU A 1 935 ? -66.126 -16.128 92.695 1.00 52.06 935 GLU A C 1
ATOM 6920 O O . GLU A 1 935 ? -66.352 -15.114 92.043 1.00 52.06 935 GLU A O 1
ATOM 6925 N N . ALA A 1 936 ? -66.173 -17.341 92.126 1.00 51.06 936 ALA A N 1
ATOM 6926 C CA . ALA A 1 936 ? -66.391 -17.567 90.687 1.00 51.06 936 ALA A CA 1
ATOM 6927 C C . ALA A 1 936 ? -67.859 -17.822 90.281 1.00 51.06 936 ALA A C 1
ATOM 6929 O O . ALA A 1 936 ? -68.153 -17.882 89.090 1.00 51.06 936 ALA A O 1
ATOM 6930 N N . ASP A 1 937 ? -68.751 -17.982 91.258 1.00 62.62 937 ASP A N 1
ATOM 6931 C CA . ASP A 1 937 ? -70.204 -18.035 91.073 1.00 62.62 937 ASP A CA 1
ATOM 6932 C C . ASP A 1 937 ? -70.754 -16.624 91.318 1.00 62.62 937 ASP A C 1
ATOM 6934 O O . ASP A 1 937 ? -71.046 -16.228 92.449 1.00 62.62 937 ASP A O 1
ATOM 6938 N N . VAL A 1 938 ? -70.741 -15.813 90.261 1.00 62.69 938 VAL A N 1
ATOM 6939 C CA . VAL A 1 938 ? -71.010 -14.369 90.334 1.00 62.69 938 VAL A CA 1
ATOM 6940 C C . VAL A 1 938 ? -72.500 -14.116 90.559 1.00 62.69 938 VAL A C 1
ATOM 6942 O O . VAL A 1 938 ? -72.865 -13.108 91.168 1.00 62.69 938 VAL A O 1
ATOM 6945 N N . ASN A 1 939 ? -73.360 -15.031 90.108 1.00 64.50 939 ASN A N 1
ATOM 6946 C CA . ASN A 1 939 ? -74.809 -14.921 90.266 1.00 64.50 939 ASN A CA 1
ATOM 6947 C C . ASN A 1 939 ? -75.377 -15.737 91.446 1.00 64.50 939 ASN A C 1
ATOM 6949 O O . ASN A 1 939 ? -76.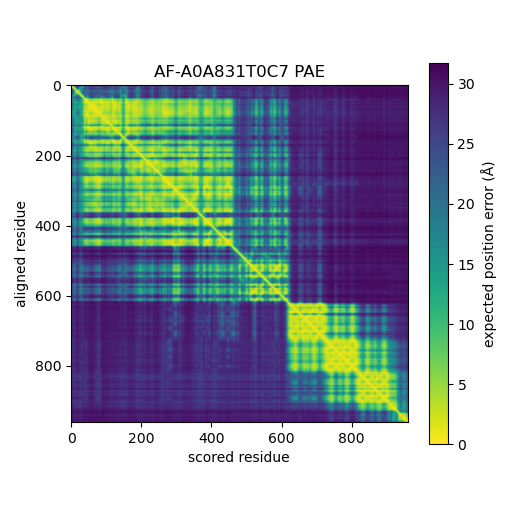551 -15.572 91.788 1.00 64.50 939 ASN A O 1
ATOM 6953 N N . GLY A 1 940 ? -74.546 -16.531 92.125 1.00 64.38 940 GLY A N 1
ATOM 6954 C CA . GLY A 1 940 ? -74.894 -17.266 93.338 1.00 64.38 940 GLY A CA 1
ATOM 6955 C C . GLY A 1 940 ? -75.810 -18.467 93.095 1.00 64.38 940 GLY A C 1
ATOM 6956 O O . GLY A 1 940 ? -76.529 -18.869 94.017 1.00 64.38 940 GLY A O 1
ATOM 6957 N N . ASP A 1 941 ? -75.845 -19.010 91.874 1.00 69.69 941 ASP A N 1
ATOM 6958 C CA . ASP A 1 941 ? -76.721 -20.124 91.495 1.00 69.69 941 ASP A CA 1
ATOM 6959 C C . ASP A 1 941 ? -76.156 -21.512 91.866 1.00 69.69 941 ASP A C 1
ATOM 6961 O O . ASP A 1 941 ? -76.844 -22.533 91.755 1.00 69.69 941 ASP A O 1
ATOM 6965 N N . GLY A 1 942 ? -74.929 -21.551 92.389 1.00 58.72 942 GLY A N 1
ATOM 6966 C CA . GLY A 1 942 ? -74.216 -22.750 92.807 1.00 58.72 942 GLY A CA 1
ATOM 6967 C C . GLY A 1 942 ? -73.549 -23.518 91.664 1.00 58.72 942 GLY A C 1
ATOM 6968 O O . GLY A 1 942 ? -72.973 -24.581 91.918 1.00 58.72 942 GLY A O 1
ATOM 6969 N N . ALA A 1 943 ? -73.608 -23.027 90.424 1.00 52.47 943 ALA A N 1
ATOM 6970 C CA . ALA A 1 943 ? -73.060 -23.667 89.237 1.00 52.47 943 ALA A CA 1
ATOM 6971 C C . ALA A 1 943 ? -72.209 -22.690 88.415 1.00 52.47 943 ALA A C 1
ATOM 6973 O O . ALA A 1 943 ? -72.727 -21.920 87.628 1.00 52.47 943 ALA A O 1
ATOM 6974 N N . ILE A 1 944 ? -70.882 -22.829 88.468 1.00 58.16 944 ILE A N 1
ATOM 6975 C CA . ILE A 1 944 ? -69.962 -21.986 87.684 1.00 58.16 944 ILE A CA 1
ATOM 6976 C C . ILE A 1 944 ? -70.138 -22.268 86.182 1.00 58.16 944 ILE A C 1
ATOM 6978 O O . ILE A 1 944 ? -69.712 -23.317 85.681 1.00 58.16 944 ILE A O 1
ATOM 6982 N N . ASN A 1 945 ? -70.773 -21.348 85.455 1.00 58.47 945 ASN A N 1
ATOM 6983 C CA . ASN A 1 945 ? -71.171 -21.546 84.066 1.00 58.47 945 ASN A CA 1
ATOM 6984 C C . ASN A 1 945 ? -71.032 -20.266 83.207 1.00 58.47 945 ASN A C 1
ATOM 6986 O O . ASN A 1 945 ? -70.501 -19.244 83.632 1.00 58.47 945 ASN A O 1
ATOM 6990 N N . VAL A 1 946 ? -71.430 -20.324 81.928 1.00 49.28 946 VAL A N 1
ATOM 6991 C CA . VAL A 1 946 ? -71.246 -19.197 80.985 1.00 49.28 946 VAL A CA 1
ATOM 6992 C C . VAL A 1 946 ? -72.065 -17.954 81.367 1.00 49.28 946 VAL A C 1
ATOM 6994 O O . VAL A 1 946 ? -71.784 -16.861 80.882 1.00 49.28 946 VAL A O 1
ATOM 6997 N N . THR A 1 947 ? -73.064 -18.110 82.233 1.00 54.03 947 THR A N 1
ATOM 6998 C CA . THR A 1 947 ? -73.895 -17.017 82.746 1.00 54.03 947 THR A CA 1
ATOM 6999 C C . THR A 1 947 ? -73.098 -16.160 83.725 1.00 54.03 947 THR A C 1
ATOM 7001 O O . THR A 1 947 ? -73.077 -14.947 83.554 1.00 54.03 947 THR A O 1
ATOM 7004 N N . ASP A 1 948 ? -72.304 -16.769 84.614 1.00 60.72 948 ASP A N 1
ATOM 7005 C CA . ASP A 1 948 ? -71.369 -16.044 85.491 1.00 60.72 948 ASP A CA 1
ATOM 7006 C C . ASP A 1 948 ? -70.359 -15.216 84.695 1.00 60.72 948 ASP A C 1
ATOM 7008 O O . ASP A 1 948 ? -69.988 -14.110 85.080 1.00 60.72 948 ASP A O 1
ATOM 7012 N N . LEU A 1 949 ? -69.942 -15.728 83.533 1.00 52.31 949 LEU A N 1
ATOM 7013 C CA . LEU A 1 949 ? -69.045 -15.028 82.619 1.00 52.31 949 LEU A CA 1
ATOM 7014 C C . LEU A 1 949 ? -69.722 -13.814 81.960 1.00 52.31 949 LEU A C 1
ATOM 7016 O O . LEU A 1 949 ? -69.096 -12.763 81.822 1.00 52.31 949 LEU A O 1
ATOM 7020 N N . ILE A 1 950 ? -70.987 -13.946 81.548 1.00 59.81 950 ILE A N 1
ATOM 7021 C CA . ILE A 1 950 ? -71.782 -12.837 81.000 1.00 59.81 950 ILE A CA 1
ATOM 7022 C C . ILE A 1 950 ? -72.011 -11.774 82.079 1.00 59.81 950 ILE A C 1
ATOM 7024 O O . ILE A 1 950 ? -71.852 -10.586 81.792 1.00 59.81 950 ILE A O 1
ATOM 7028 N N . ASP A 1 951 ? -72.294 -12.191 83.312 1.00 59.28 951 ASP A N 1
ATOM 7029 C CA . ASP A 1 951 ? -72.516 -11.304 84.454 1.00 59.28 951 ASP A CA 1
ATOM 7030 C C . ASP A 1 951 ? -71.227 -10.566 84.850 1.00 59.28 951 ASP A C 1
ATOM 7032 O O . ASP A 1 951 ? -71.232 -9.352 85.057 1.00 59.28 951 ASP A O 1
ATOM 7036 N N . MET A 1 952 ? -70.079 -11.244 84.824 1.00 56.06 952 MET A N 1
ATOM 7037 C CA . MET A 1 952 ? -68.780 -10.624 85.093 1.00 56.06 952 MET A CA 1
ATOM 7038 C C . MET A 1 952 ? -68.353 -9.647 83.981 1.00 56.06 952 MET A C 1
ATOM 7040 O O . MET A 1 952 ? -67.789 -8.588 84.257 1.00 56.06 952 MET A O 1
ATOM 7044 N N . ILE A 1 953 ? -68.660 -9.952 82.714 1.00 54.69 953 ILE A N 1
ATOM 7045 C CA . ILE A 1 953 ? -68.427 -9.038 81.584 1.00 54.69 953 ILE A CA 1
ATOM 7046 C C . ILE A 1 953 ? -69.373 -7.825 81.651 1.00 54.69 953 ILE A C 1
ATOM 7048 O O . ILE A 1 953 ? -68.943 -6.713 81.350 1.00 54.69 953 ILE A O 1
ATOM 7052 N N . GLN A 1 954 ? -70.626 -7.992 82.088 1.00 51.38 954 GLN A N 1
ATOM 7053 C CA . GLN A 1 954 ? -71.575 -6.888 82.305 1.00 51.38 954 GLN A CA 1
ATOM 7054 C C . GLN A 1 954 ? -71.094 -5.923 83.400 1.00 51.38 954 GLN A C 1
ATOM 7056 O O . GLN A 1 954 ? -71.178 -4.710 83.210 1.00 51.38 954 GLN A O 1
ATOM 7061 N N . VAL A 1 955 ? -70.504 -6.440 84.485 1.00 50.56 955 VAL A N 1
ATOM 7062 C CA . VAL A 1 955 ? -69.884 -5.633 85.556 1.00 50.56 955 VAL A CA 1
ATOM 7063 C C . VAL A 1 955 ? -68.679 -4.827 85.048 1.00 50.56 955 VAL A C 1
ATOM 7065 O O . VAL A 1 955 ? -68.470 -3.692 85.470 1.00 50.56 955 VAL A O 1
ATOM 7068 N N . PHE A 1 956 ? -67.901 -5.363 84.102 1.00 44.06 956 PHE A N 1
ATOM 7069 C CA . PHE A 1 956 ? -66.771 -4.643 83.497 1.00 44.06 956 PHE A CA 1
ATOM 7070 C C . PHE A 1 956 ? -67.169 -3.683 82.360 1.00 44.06 956 PHE A C 1
ATOM 7072 O O . PHE A 1 956 ? -66.431 -2.736 82.084 1.00 44.06 956 PHE A O 1
ATOM 7079 N N . LEU A 1 957 ? -68.310 -3.903 81.695 1.00 40.22 957 LEU A N 1
ATOM 7080 C CA . LEU A 1 957 ? -68.792 -3.069 80.584 1.00 40.22 957 LEU A CA 1
ATOM 7081 C C . LEU A 1 957 ? -69.755 -1.945 81.009 1.00 40.22 957 LEU A C 1
ATOM 7083 O O . LEU A 1 957 ? -70.001 -1.046 80.206 1.00 40.22 957 LEU A O 1
ATOM 7087 N N . ASN A 1 958 ? -70.252 -1.944 82.249 1.00 43.81 958 ASN A N 1
ATOM 7088 C CA . ASN A 1 958 ? -71.014 -0.839 82.840 1.00 43.81 958 ASN A CA 1
ATOM 7089 C C . ASN A 1 958 ? -70.496 -0.531 84.258 1.00 43.81 958 ASN A C 1
ATOM 7091 O O . ASN A 1 958 ? -70.896 -1.199 85.206 1.00 43.81 958 ASN A O 1
ATOM 7095 N N . PRO A 1 959 ? -69.646 0.495 84.449 1.00 43.50 959 PRO A N 1
ATOM 7096 C CA . PRO A 1 959 ? -69.161 0.881 85.776 1.00 43.50 959 PRO A CA 1
ATOM 7097 C C . PRO A 1 959 ? -70.174 1.763 86.542 1.00 43.50 959 PRO A C 1
ATOM 7099 O O . PRO A 1 959 ? -69.776 2.725 87.199 1.00 43.50 959 PRO A O 1
ATOM 7102 N N . GLY A 1 960 ? -71.476 1.488 86.400 1.00 39.94 960 GLY A N 1
ATOM 7103 C CA . GLY A 1 960 ? -72.578 2.282 86.958 1.00 39.94 960 GLY A CA 1
ATOM 7104 C C . GLY A 1 960 ? -73.296 1.586 88.097 1.00 39.94 960 GLY A C 1
ATOM 7105 O O . GLY A 1 960 ? -73.753 0.447 87.861 1.00 39.94 960 GLY A O 1
#

Solvent-accessible surface area (backbone atoms only — not comparable to full-atom values): 52949 Å² total; per-residue (Å²): 141,83,92,83,65,36,56,41,62,59,39,68,67,49,40,62,36,83,88,71,79,42,80,35,82,85,77,99,67,63,32,37,51,49,83,38,48,88,76,24,28,50,100,85,66,28,38,35,33,13,36,44,61,38,38,32,36,83,36,49,37,69,57,44,50,51,52,49,54,55,46,50,50,56,58,51,61,42,75,48,28,61,62,39,68,42,85,67,46,61,31,53,37,81,91,75,66,43,78,39,61,56,40,68,92,50,39,67,69,68,66,26,68,88,43,89,69,44,41,32,41,38,39,31,24,35,78,28,60,68,73,71,40,84,86,51,58,54,51,51,37,64,48,43,68,42,69,43,104,80,74,78,40,43,32,53,43,31,49,36,38,41,37,27,13,60,36,50,27,96,89,86,52,36,44,73,38,36,47,51,34,54,55,52,25,50,46,48,46,74,80,36,47,43,34,28,40,62,55,45,39,47,55,22,63,61,46,100,81,39,82,68,69,87,81,59,53,71,10,51,36,26,50,45,27,20,57,37,15,27,46,38,41,84,63,83,39,61,55,39,81,82,17,66,54,36,74,71,73,45,54,53,29,29,44,30,40,11,87,60,82,27,46,37,59,49,35,54,47,19,55,71,30,58,21,94,38,32,45,37,88,31,85,85,11,65,13,4,22,41,29,29,32,32,29,39,72,34,72,88,44,76,42,59,41,53,40,43,37,38,35,41,24,31,40,73,54,18,60,80,77,58,68,76,88,63,60,42,43,69,94,77,58,79,54,57,49,99,74,60,36,37,51,61,62,70,94,44,46,55,48,30,34,53,57,42,31,39,72,44,30,13,32,42,78,72,71,49,53,51,99,82,56,84,68,81,54,50,66,5,26,44,70,50,64,52,38,67,57,42,28,23,45,43,31,47,47,76,50,60,72,90,48,69,78,22,26,49,52,42,89,49,48,46,56,31,53,61,94,65,63,41,36,33,40,58,74,53,55,78,57,68,87,71,65,61,53,84,44,70,39,76,45,69,30,43,53,36,32,75,40,66,81,56,49,36,54,66,69,76,58,61,36,50,16,58,66,41,51,95,82,63,84,83,86,52,60,62,65,40,76,60,73,74,61,94,74,75,87,66,105,48,65,67,82,83,80,69,40,48,54,48,73,55,102,68,93,58,72,51,47,34,67,44,45,28,39,40,47,36,87,57,68,43,61,35,36,39,37,40,36,43,59,65,88,81,49,72,75,49,29,54,30,36,36,33,33,69,43,50,75,52,94,74,35,81,48,47,82,85,56,91,50,96,81,49,63,76,50,62,16,61,58,75,66,63,36,59,26,56,48,45,42,41,74,42,60,58,45,45,30,35,40,35,35,25,59,65,88,83,68,97,69,90,71,80,92,54,66,49,61,36,47,42,43,56,43,89,88,91,88,78,83,56,40,51,40,45,60,65,30,71,39,40,77,47,79,45,45,32,61,35,78,46,72,35,33,46,51,66,53,66,54,91,45,32,55,30,28,35,34,28,32,13,66,65,61,60,79,50,61,86,41,77,76,43,68,76,37,56,35,83,66,47,65,46,80,41,68,37,53,61,69,53,68,32,74,22,28,24,43,34,43,38,38,26,28,76,84,74,26,65,17,55,28,54,32,82,35,46,18,30,30,40,70,78,70,59,37,49,48,43,70,68,30,67,53,72,65,37,77,47,49,48,76,41,69,35,34,43,54,66,48,44,77,85,37,62,48,34,39,38,34,23,53,73,81,42,79,76,52,72,27,63,55,86,83,34,54,47,80,42,64,43,73,82,50,73,71,42,80,44,42,42,34,39,36,35,29,30,83,78,66,34,59,27,68,34,74,39,46,32,31,36,59,62,90,58,64,38,48,69,62,88,62,72,73,43,78,47,40,34,61,42,77,48,76,43,80,52,59,64,51,44,84,80,68,56,69,74,46,71,49,61,47,66,50,95,40,48,43,65,48,76,60,88,93,44,41,28,45,36,39,47,36,48,76,89,48,53,45,82,40,59,33,42,35,38,36,27,52,86,85,44,64,39,76,47,74,33,46,37,40,26,38,66,35,60,70,70,79,86,54,80,52,72,65,20,54,52,46,48,51,28,71,75,69,76,50,88,78,68,84,85,71,61,47,69,79,68,80,85,64,78,48,74,64,30,53,52,52,54,50,47,56,72,74,46,96,120

Mean predicted aligned error: 20.96 Å

Secondary structure (DSSP, 8-state):
--------------EE-TTTSSEEPPPSPPEE-----TTTB-TT-PEEEEE-SS-BTTB-HHHHHHHHHHHHHHHHT-TTB---EEEEEE-B-TTT--B----TTTGGGTS-TT----S-EEEEESSSTTT--TT--EEEEEEEEEEPTTS--EEEEEEEEEEEGGGB-TTTSB-HHHHHHHHHHHHHHHSSS-----TTHHHHHT-TT--PPTT--HHHHHHHHGGGS-TT-----PPPTT-HHHHTT--S-GGGSS-SPPHHHHHHHHHHSBPTT-STTSTT-S-EEEEEEEEEEETTEEEE--S-EEEEEE-TTS-SSPPTT--SSGGG---B-TTSPBPPPPP-GGGHHHHSEEEEETT------STTS--PPPTTEEEEEEEPSEEEEEEEEPPPGGGTTSTTS-SS------SS--B--GGGTTS-S---TT---PEEE-TT-EE---PEE---S-SPP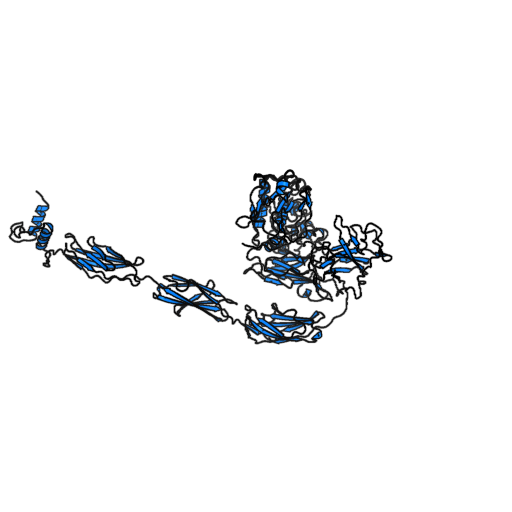P---TT---SS---EE----S---SS----SSS-EEEE-SSS-EEEEEEEEEEEESS-EEEEEEEEE-TTS-TT--EEEEEEE-EEETTEEE-TT---TT-EEEEE--SSSSEEEEEEEEEPSEEEEEEEEE-S--S------EEEEEE-----PPPPPP-EEEEES-SS-EEETT-EEEEEEEES-GGGEEEEEEEEESSSSS---EEEEEEEETT--EEEEE--TT--EEEEEEEEEEEETTS-EEEEE-SS-EEEE--PPPEEEEEESPTT-EE-SEEEEEEEEE-SS-EEEEEEEETTEEEEEE-SSSEEEEEEGGGS-SEEEEEEEEEEETTS-EEEEEEEEEE------EE---PPEEEETT--EEEEE-EE-SS-PPPEEEEES-TTEEEEEETTEEEEEE---TT--EEEEEEEEEE-SS-EEEEEEEEEEE--SSSSSS-SHHHHHHHHHHHHSSPPPGGG--SS-SSS--HHHHHHHHHHHH---

Sequence (960 aa):
MLSLCPRVKGGGPFIINASSGLPVRWSRTPVRGGPLNSQTVDEQGRVIYHVDSGPLGPLTNAEAVAMVDRIFNQYNSIATSTIRFVNGGKIRNPNTSSEVDIDGSNQNLVLSSQNPTFQNPIIFDSDGRITNDALVLGFIGFLSFAEDEFGNEEEVQEALVVLNGTSIDPARGIDKASFLGVFTHEIAHFVGPLDHAQINGDIASNDENGSPPAGYTPGQLFDLFAPFTETTYPLLFSARPGSQLRSLNIFNSGPLIASAISLDTRIALSNLYPAPGYRTTDPGSQFGSISGRVIIRTSDGDTPVSGINVVARRISRGAYPPPPGLTAYPNNNVTLDQDGVPLPPPNRDETDPLATAASVVTGSTAVKLAPNINQGTGRGDYQFNGLPPGDYLISIEPINSRFTRGSSLGQFEPPIELPVRENYNGAQEAGGTSDNPLDFTPVRVTAGQVTSGIDIILNNYGGSPEAVTPQSASSIATAQPVSLLSTVAGPIRSDGSGSVIIRFGGTAIDRIEKIFKITVDKAQPVFISLVADTSTDPTNDGDLYLFRGDVVDGSISLATGLQNGSIMKASIGPPPSTEQIGPITLPTGSYFIGVSASDDQASRAQFNFTLKIITPSSAPVVPAPTVALAAPNGNDSLSTGGTFRITWTVTDQSSIASQRILLSTDGGQTFPIVVADNLAGDVRSFDWTVPVDLVTTRGRIRIVARNSAGREGQDDSDSDFSIVDRINPTVTITSPPGQATISGQQTITVDARDNIGVVSVTFFIDGRNVGEDTSAPFTLVLDTTTLANGNHTLSVTARDAAGNQASSSITVNVRNNRTPTIASVPRQVMLAGSRKEVPLTVSDPDGDRLTVTVTGAPFASIVSSGSNFTLRLAPGLNSPGLFRLLITVSDGQLSVDEAVRVEVRGDINKDNQVNVADLISLIQILSGAAPQITEADVNGDGAINVTDLIDMIQVFLNPG

pLDDT: mean 72.64, std 20.47, range [21.7, 98.5]

Radius of gyration: 47.4 Å; Cα contacts (8 Å, |Δi|>4): 2258; chains: 1; bounding box: 127×84×139 Å

Nearest PDB structures (foldseek):
  4m03-assembly1_A-2  TM=5.329E-01  e=2.091E-07  Staphylococcus aureus subsp. aureus NCTC 8325
  4m00-assembly1_A  TM=2.619E-01  e=2.985E-13  Staphylococcus aureus subsp. aureus NCTC 8325
  5k70-assembly4_D  TM=3.072E-01  e=3.554E-11  Mus musculus
  5k70-assembly2_B  TM=2.981E-01  e=4.677E-11  Mus musculus
  4pbv-assembly3_E  TM=3.378E-01  e=8.296E-06  Gallus gallus